Protein AF-A0A2I1CS95-F1 (afdb_monomer_lite)

Structure (mmCIF, N/CA/C/O backbone):
data_AF-A0A2I1CS95-F1
#
_entry.id   AF-A0A2I1CS95-F1
#
loop_
_atom_site.group_PDB
_atom_site.id
_atom_site.type_symbol
_atom_site.label_atom_id
_atom_site.label_alt_id
_atom_site.label_comp_id
_atom_site.label_asym_id
_atom_site.label_entity_id
_atom_site.label_seq_id
_atom_site.pdbx_PDB_ins_code
_atom_site.Cartn_x
_atom_site.Cartn_y
_atom_site.Cartn_z
_atom_site.occupancy
_atom_site.B_iso_or_equiv
_atom_site.auth_seq_id
_atom_site.auth_comp_id
_atom_site.auth_asym_id
_atom_site.auth_atom_id
_atom_site.pdbx_PDB_model_num
ATOM 1 N N . MET A 1 1 ? -20.521 9.984 -24.597 1.00 80.38 1 MET A N 1
ATOM 2 C CA . MET A 1 1 ? -20.964 10.403 -23.250 1.00 80.38 1 MET A CA 1
ATOM 3 C C . MET A 1 1 ? -20.868 11.923 -23.188 1.00 80.38 1 MET A C 1
ATOM 5 O O . MET A 1 1 ? -20.190 12.491 -24.038 1.00 80.38 1 MET A O 1
ATOM 9 N N . GLN A 1 2 ? -21.537 12.609 -22.258 1.00 81.69 2 GLN A N 1
ATOM 10 C CA . GLN A 1 2 ? -21.357 14.059 -22.115 1.00 81.69 2 GLN A CA 1
ATOM 11 C C . GLN A 1 2 ? -20.108 14.360 -21.277 1.00 81.69 2 GLN A C 1
ATOM 13 O O . GLN A 1 2 ? -20.078 14.073 -20.082 1.00 81.69 2 GLN A O 1
ATOM 18 N N . ALA A 1 3 ? -19.084 14.930 -21.915 1.00 84.25 3 ALA A N 1
ATOM 19 C CA . ALA A 1 3 ? -17.857 15.387 -21.268 1.00 84.25 3 ALA A CA 1
ATOM 20 C C . ALA A 1 3 ? -18.119 16.717 -20.543 1.00 84.25 3 ALA A C 1
ATOM 22 O O . ALA A 1 3 ? -18.013 17.794 -21.127 1.00 84.25 3 ALA A O 1
ATOM 23 N N . ASP A 1 4 ? -18.543 16.638 -19.282 1.00 89.69 4 ASP A N 1
ATOM 24 C CA . ASP A 1 4 ? -19.046 17.787 -18.524 1.00 89.69 4 ASP A CA 1
ATOM 25 C C . ASP A 1 4 ? -18.307 18.069 -17.209 1.00 89.69 4 ASP A C 1
ATOM 27 O O . ASP A 1 4 ? -18.732 18.935 -16.453 1.00 89.69 4 ASP A O 1
ATOM 31 N N . THR A 1 5 ? -17.182 17.401 -16.961 1.00 86.38 5 THR A N 1
ATOM 32 C CA . THR A 1 5 ? -16.386 17.485 -15.720 1.00 86.38 5 THR A CA 1
ATOM 33 C C . THR A 1 5 ? -15.811 18.870 -15.412 1.00 86.38 5 THR A C 1
ATOM 35 O O . THR A 1 5 ? -15.446 19.137 -14.267 1.00 86.38 5 THR A O 1
ATOM 38 N N . SER A 1 6 ? -15.739 19.752 -16.413 1.00 85.62 6 SER A N 1
ATOM 39 C CA . SER A 1 6 ? -15.373 21.169 -16.291 1.00 85.62 6 SER A CA 1
ATOM 40 C C . SER A 1 6 ? -16.554 22.092 -15.959 1.00 85.62 6 SER A C 1
ATOM 42 O O . SER A 1 6 ? -16.343 23.255 -15.616 1.00 85.62 6 SER A O 1
ATOM 44 N N . HIS A 1 7 ? -17.797 21.609 -16.049 1.00 89.38 7 HIS A N 1
ATOM 45 C CA . HIS A 1 7 ? -18.985 22.365 -15.663 1.00 89.38 7 HIS A CA 1
ATOM 46 C C . HIS A 1 7 ? -19.271 22.218 -14.163 1.00 89.38 7 HIS A C 1
ATOM 48 O O . HIS A 1 7 ? -18.956 21.210 -13.530 1.00 89.38 7 HIS A O 1
ATOM 54 N N . THR A 1 8 ? -19.931 23.225 -13.594 1.00 89.06 8 THR A N 1
ATOM 55 C CA . THR A 1 8 ? -20.491 23.138 -12.242 1.00 89.06 8 THR A CA 1
ATOM 56 C C . THR A 1 8 ? -21.704 22.208 -12.223 1.00 89.06 8 THR A C 1
ATOM 58 O O . THR A 1 8 ? -22.423 22.099 -13.222 1.00 89.06 8 THR A O 1
ATOM 61 N N . LEU A 1 9 ? -21.990 21.583 -11.078 1.00 86.19 9 LEU A N 1
ATOM 62 C CA . LEU A 1 9 ? -23.207 20.773 -10.924 1.00 86.19 9 LEU A CA 1
ATOM 63 C C . LEU A 1 9 ? -24.485 21.606 -11.148 1.00 86.19 9 LEU A C 1
ATOM 65 O O . LEU A 1 9 ? -25.449 21.105 -11.719 1.00 86.19 9 LEU A O 1
ATOM 69 N N . GLU A 1 10 ? -24.471 22.897 -10.795 1.00 84.94 10 GLU A N 1
ATOM 70 C CA . GLU A 1 10 ? -25.536 23.854 -11.126 1.00 84.94 10 GLU A CA 1
ATOM 71 C C . GLU A 1 10 ? -25.755 23.976 -12.649 1.00 84.94 10 GLU A C 1
ATOM 73 O O . GLU A 1 10 ? -26.893 23.943 -13.112 1.00 84.94 10 GLU A O 1
ATOM 78 N N . ASN A 1 11 ? -24.683 24.061 -13.446 1.00 85.19 11 ASN A N 1
ATOM 79 C CA . ASN A 1 11 ? -24.777 24.158 -14.906 1.00 85.19 11 ASN A CA 1
ATOM 80 C C . ASN A 1 11 ? -25.202 22.840 -15.568 1.00 85.19 11 ASN A C 1
ATOM 82 O O . ASN A 1 11 ? -25.873 22.875 -16.599 1.00 85.19 11 ASN A O 1
ATOM 86 N N . ILE A 1 12 ? -24.836 21.692 -14.991 1.00 85.75 12 ILE A N 1
ATOM 87 C CA . ILE A 1 12 ? -25.284 20.372 -15.458 1.00 85.75 12 ILE A CA 1
ATOM 88 C C . ILE A 1 12 ? -26.787 20.221 -15.193 1.00 85.75 12 ILE A C 1
ATOM 90 O O . ILE A 1 12 ? -27.544 19.986 -16.133 1.00 85.75 12 ILE A O 1
ATOM 94 N N . ASN A 1 13 ? -27.239 20.482 -13.960 1.00 81.69 13 ASN A N 1
ATOM 95 C CA . ASN A 1 13 ? -28.650 20.385 -13.572 1.00 81.69 13 ASN A CA 1
ATOM 96 C C . ASN A 1 13 ? -29.580 21.319 -14.371 1.00 81.69 13 ASN A C 1
ATOM 98 O O . ASN A 1 13 ? -30.748 20.991 -14.548 1.00 81.69 13 ASN A O 1
ATOM 102 N N . ARG A 1 14 ? -29.091 22.467 -14.865 1.00 80.94 14 ARG A N 1
ATOM 103 C CA . ARG A 1 14 ? -29.852 23.364 -15.763 1.00 80.94 14 ARG A CA 1
ATOM 104 C C . ARG A 1 14 ? -29.968 22.856 -17.206 1.00 80.94 14 ARG A C 1
ATOM 106 O O . ARG A 1 14 ? -30.824 23.334 -17.942 1.00 80.94 14 ARG A O 1
ATOM 113 N N . ARG A 1 15 ? -29.081 21.954 -17.640 1.00 76.75 15 ARG A N 1
ATOM 114 C CA . ARG A 1 15 ? -29.043 21.395 -19.008 1.00 76.75 15 ARG A CA 1
ATOM 115 C C . ARG A 1 15 ? -29.763 20.049 -19.122 1.00 76.75 15 ARG A C 1
ATOM 117 O O . ARG A 1 15 ? -30.031 19.599 -20.232 1.00 76.75 15 ARG A O 1
ATOM 124 N N . THR A 1 16 ? -30.075 19.407 -17.998 1.00 70.81 16 THR A N 1
ATOM 125 C CA . THR A 1 16 ? -30.807 18.137 -17.930 1.00 70.81 16 THR A CA 1
ATOM 126 C C . THR A 1 16 ? -32.262 18.359 -17.524 1.00 70.81 16 THR A C 1
ATOM 128 O O . THR A 1 16 ? -32.529 18.927 -16.471 1.00 70.81 16 THR A O 1
ATOM 131 N N . SER A 1 17 ? -33.213 17.830 -18.297 1.00 64.88 17 SER A N 1
ATOM 132 C CA . SER A 1 17 ? -34.636 17.800 -17.911 1.00 64.88 17 SER A CA 1
ATOM 133 C C . SER A 1 17 ? -34.940 16.826 -16.760 1.00 64.88 17 SER A C 1
ATOM 135 O O . SER A 1 17 ? -35.997 16.914 -16.139 1.00 64.88 17 SER A O 1
ATOM 137 N N . SER A 1 18 ? -34.021 15.906 -16.453 1.00 72.44 18 SER A N 1
ATOM 138 C CA . SER A 1 18 ? -34.080 14.993 -15.308 1.00 72.44 18 SER A CA 1
ATOM 139 C C . SER A 1 18 ? -33.340 15.555 -14.092 1.00 72.44 18 SER A C 1
ATOM 141 O O . SER A 1 18 ? -32.274 16.157 -14.219 1.00 72.44 18 SER A O 1
ATOM 143 N N . SER A 1 19 ? -33.861 15.299 -12.889 1.00 83.50 19 SER A N 1
ATOM 144 C CA . SER A 1 19 ? -33.165 15.628 -11.637 1.00 83.50 19 SER A CA 1
ATOM 145 C C . SER A 1 19 ? -31.864 14.828 -11.478 1.00 83.50 19 SER A C 1
ATOM 147 O O . SER A 1 19 ? -31.710 13.738 -12.042 1.00 83.50 19 SER A O 1
ATOM 149 N N . THR A 1 20 ? -30.932 15.315 -10.652 1.00 87.50 20 THR A N 1
ATOM 150 C CA . THR A 1 20 ? -29.690 14.579 -10.360 1.00 87.50 20 THR A CA 1
ATOM 151 C C . THR A 1 20 ? -29.988 13.200 -9.767 1.00 87.50 20 THR A C 1
ATOM 153 O O . THR A 1 20 ? -29.413 12.208 -10.209 1.00 87.50 20 THR A O 1
ATOM 156 N N . VAL A 1 21 ? -30.945 13.116 -8.833 1.00 89.81 21 VAL A N 1
ATOM 157 C CA . VAL A 1 21 ? -31.375 11.859 -8.196 1.00 89.81 21 VAL A CA 1
ATOM 158 C C . VAL A 1 21 ? -31.946 10.871 -9.217 1.00 89.81 21 VAL A C 1
ATOM 160 O O . VAL A 1 21 ? -31.435 9.759 -9.326 1.00 89.81 21 VAL A O 1
ATOM 163 N N . SER A 1 22 ? -32.919 11.271 -10.044 1.00 89.06 22 SER A N 1
ATOM 164 C CA . SER A 1 22 ? -33.481 10.378 -11.077 1.00 89.06 22 SER A CA 1
ATOM 165 C C . SER A 1 22 ? -32.422 9.910 -12.089 1.00 89.06 22 SER A C 1
ATOM 167 O O . SER A 1 22 ? -32.448 8.763 -12.543 1.00 89.06 22 SER A O 1
ATOM 169 N N . THR A 1 23 ? -31.418 10.748 -12.368 1.00 90.44 23 THR A N 1
ATOM 170 C CA . THR A 1 23 ? -30.262 10.393 -13.204 1.00 90.44 23 THR A CA 1
ATOM 171 C C . THR A 1 23 ? -29.368 9.342 -12.525 1.00 90.44 23 THR A C 1
ATOM 173 O O . THR A 1 23 ? -29.016 8.348 -13.164 1.00 90.44 23 THR A O 1
ATOM 176 N N . LEU A 1 24 ? -29.065 9.485 -11.225 1.00 93.12 24 LEU A N 1
ATOM 177 C CA . LEU A 1 24 ? -28.342 8.482 -10.421 1.00 93.12 24 LEU A CA 1
ATOM 178 C C . LEU A 1 24 ? -29.100 7.141 -10.350 1.00 93.12 24 LEU A C 1
ATOM 180 O O . LEU A 1 24 ? -28.499 6.076 -10.500 1.00 93.12 24 LEU A O 1
ATOM 184 N N . LEU A 1 25 ? -30.425 7.179 -10.188 1.00 92.69 25 LEU A N 1
ATOM 185 C CA . LEU A 1 25 ? -31.288 5.990 -10.174 1.00 92.69 25 LEU A CA 1
ATOM 186 C C . LEU A 1 25 ? -31.377 5.308 -11.547 1.00 92.69 25 LEU A C 1
ATOM 188 O O . LEU A 1 25 ? -31.494 4.083 -11.624 1.00 92.69 25 LEU A O 1
ATOM 192 N N . GLY A 1 26 ? -31.272 6.080 -12.631 1.00 90.69 26 GLY A N 1
ATOM 193 C CA . GLY A 1 26 ? -31.084 5.565 -13.985 1.00 90.69 26 GLY A CA 1
ATOM 194 C C . GLY A 1 26 ? -29.728 4.878 -14.165 1.00 90.69 26 GLY A C 1
ATOM 195 O O . GLY A 1 26 ? -29.676 3.770 -14.695 1.00 90.69 26 GLY A O 1
ATOM 196 N N . LEU A 1 27 ? -28.645 5.495 -13.681 1.00 91.94 27 LEU A N 1
ATOM 197 C CA . LEU A 1 27 ? -27.278 4.962 -13.749 1.00 91.94 27 LEU A CA 1
ATOM 198 C C . LEU A 1 27 ? -27.099 3.669 -12.941 1.00 91.94 27 LEU A C 1
ATOM 200 O O . LEU A 1 27 ? -26.446 2.747 -13.423 1.00 91.94 27 LEU A O 1
ATOM 204 N N . GLN A 1 28 ? -27.752 3.546 -11.781 1.00 93.06 28 GLN A N 1
ATOM 205 C CA . GLN A 1 28 ? -27.780 2.312 -10.983 1.00 93.06 28 GLN A CA 1
ATOM 206 C C . GLN A 1 28 ? -28.262 1.086 -11.787 1.00 93.06 28 GLN A C 1
ATOM 208 O O . GLN A 1 28 ? -27.787 -0.020 -11.547 1.00 93.06 28 GLN A O 1
ATOM 213 N N . LYS A 1 29 ? -29.147 1.264 -12.781 1.00 88.44 29 LYS A N 1
ATOM 214 C CA . LYS A 1 29 ? -29.626 0.171 -13.656 1.00 88.44 29 LYS A CA 1
ATOM 215 C C . LYS A 1 29 ? -28.580 -0.303 -14.678 1.00 88.44 29 LYS A C 1
ATOM 217 O O . LYS A 1 29 ? -28.752 -1.371 -15.254 1.00 88.44 29 LYS A O 1
ATOM 222 N N . HIS A 1 30 ? -27.503 0.461 -14.880 1.00 85.81 30 HIS A N 1
ATOM 223 C CA . HIS A 1 30 ? -26.333 0.095 -15.699 1.00 85.81 30 HIS A CA 1
ATOM 224 C C . HIS A 1 30 ? -25.114 -0.279 -14.838 1.00 85.81 30 HIS A C 1
ATOM 226 O O . HIS A 1 30 ? -24.011 -0.429 -15.367 1.00 85.81 30 HIS A O 1
ATOM 232 N N . GLY A 1 31 ? -25.307 -0.423 -13.521 1.00 78.00 31 GLY A N 1
ATOM 233 C CA . GLY A 1 31 ? -24.320 -0.965 -12.594 1.00 78.00 31 GLY A CA 1
ATOM 234 C C . GLY A 1 31 ? -24.146 -2.464 -12.817 1.00 78.00 31 GLY A C 1
ATOM 235 O O . GLY A 1 31 ? -24.895 -3.267 -12.263 1.00 78.00 31 GLY A O 1
ATOM 236 N N . LEU A 1 32 ? -23.164 -2.841 -13.633 1.00 68.38 32 LEU A N 1
ATOM 237 C CA . LEU A 1 32 ? -22.785 -4.235 -13.816 1.00 68.38 32 LEU A CA 1
ATOM 238 C C . LEU A 1 32 ? -21.933 -4.690 -12.633 1.00 68.38 32 LEU A C 1
ATOM 240 O O . LEU A 1 32 ? -20.943 -4.054 -12.256 1.00 68.38 32 LEU A O 1
ATOM 244 N N . PHE A 1 33 ? -22.324 -5.820 -12.055 1.00 56.97 33 PHE A N 1
ATOM 245 C CA . PHE A 1 33 ? -21.551 -6.457 -11.008 1.00 56.97 33 PHE A CA 1
ATOM 246 C C . PHE A 1 33 ? -20.468 -7.361 -11.622 1.00 56.97 33 PHE A C 1
ATOM 248 O O . PHE A 1 33 ? -20.796 -8.289 -12.352 1.00 56.97 33 PHE A O 1
ATOM 255 N N . ASP A 1 34 ? -19.205 -7.043 -11.322 1.00 57.44 34 ASP A N 1
ATOM 256 C CA . ASP A 1 34 ? -17.968 -7.729 -11.726 1.00 57.44 34 ASP A CA 1
ATOM 257 C C . ASP A 1 34 ? -17.916 -8.305 -13.162 1.00 57.44 34 ASP A C 1
ATOM 259 O O . ASP A 1 34 ? -18.052 -9.503 -13.398 1.00 57.44 34 ASP A O 1
ATOM 263 N N . VAL A 1 35 ? -17.618 -7.436 -14.135 1.00 55.31 35 VAL A N 1
ATOM 264 C CA . VAL A 1 35 ? -17.374 -7.807 -15.548 1.00 55.31 35 VAL A CA 1
ATOM 265 C C . VAL A 1 35 ? -15.966 -8.411 -15.762 1.00 55.31 35 VAL A C 1
ATOM 267 O O . VAL A 1 35 ? -15.562 -8.675 -16.894 1.00 55.31 35 VAL A O 1
ATOM 270 N N . ARG A 1 36 ? -15.163 -8.604 -14.705 1.00 65.69 36 ARG A N 1
ATOM 271 C CA . ARG A 1 36 ? -13.737 -8.932 -14.838 1.00 65.69 36 ARG A CA 1
ATOM 272 C C . ARG A 1 36 ? -13.527 -10.431 -14.992 1.00 65.69 36 ARG A C 1
ATOM 274 O O . ARG A 1 36 ? -13.407 -11.146 -13.990 1.00 65.69 36 ARG A O 1
ATOM 281 N N . SER A 1 37 ? -13.396 -10.914 -16.229 1.00 67.75 37 SER A N 1
ATOM 282 C CA . SER A 1 37 ? -13.103 -12.330 -16.478 1.00 67.75 37 SER A CA 1
ATOM 283 C C . SER A 1 37 ? -11.830 -12.762 -15.747 1.00 67.75 37 SER A C 1
ATOM 285 O O . SER A 1 37 ? -10.712 -12.360 -16.080 1.00 67.75 37 SER A O 1
ATOM 287 N N . LEU A 1 38 ? -12.002 -13.613 -14.734 1.00 71.56 38 LEU A N 1
ATOM 288 C CA . LEU A 1 38 ? -10.887 -14.309 -14.103 1.00 71.56 38 LEU A CA 1
ATOM 289 C C . LEU A 1 38 ? -10.211 -15.251 -15.105 1.00 71.56 38 LEU A C 1
ATOM 291 O O . LEU A 1 38 ? -9.017 -15.487 -14.982 1.00 71.56 38 LEU A O 1
ATOM 295 N N . ASP A 1 39 ? -10.932 -15.756 -16.107 1.00 79.06 39 ASP A N 1
ATOM 296 C CA . ASP A 1 39 ? -10.387 -16.696 -17.088 1.00 79.06 39 ASP A CA 1
ATOM 297 C C . ASP A 1 39 ? -9.498 -16.021 -18.139 1.00 79.06 39 ASP A C 1
ATOM 299 O O . ASP A 1 39 ? -8.523 -16.634 -18.567 1.00 79.06 39 ASP A O 1
ATOM 303 N N . TRP A 1 40 ? -9.739 -14.743 -18.463 1.00 85.31 40 TRP A N 1
ATOM 304 C CA . TRP A 1 40 ? -8.807 -13.931 -19.260 1.00 85.31 40 TRP A CA 1
ATOM 305 C C . TRP A 1 40 ? -7.472 -13.725 -18.519 1.00 85.31 40 TRP A C 1
ATOM 307 O O . TRP A 1 40 ? -6.407 -13.918 -19.092 1.00 85.31 40 TRP A O 1
ATOM 317 N N . ILE A 1 41 ? -7.506 -13.453 -17.208 1.00 85.00 41 ILE A N 1
ATOM 318 C CA . ILE A 1 41 ? -6.294 -13.270 -16.381 1.00 85.00 41 ILE A CA 1
ATOM 319 C C . ILE A 1 41 ? -5.601 -14.606 -16.028 1.00 85.00 41 ILE A C 1
ATOM 321 O O . ILE A 1 41 ? -4.379 -14.660 -15.881 1.00 85.00 41 ILE A O 1
ATOM 325 N N . LYS A 1 42 ? -6.347 -15.716 -15.930 1.00 85.69 42 LYS A N 1
ATOM 326 C CA . LYS A 1 42 ? -5.775 -17.078 -15.858 1.00 85.69 42 LYS A CA 1
ATOM 327 C C . LYS A 1 42 ? -5.124 -17.512 -17.177 1.00 85.69 42 LYS A C 1
ATOM 329 O O . LYS A 1 42 ? -4.417 -18.519 -17.167 1.00 85.69 42 LYS A O 1
ATOM 334 N N . ARG A 1 43 ? -5.396 -16.813 -18.284 1.00 86.50 43 ARG A N 1
ATOM 335 C CA . ARG A 1 43 ? -4.896 -17.118 -19.627 1.00 86.50 43 ARG A CA 1
ATOM 336 C C . ARG A 1 43 ? -4.360 -15.866 -20.328 1.00 86.50 43 ARG A C 1
ATOM 338 O O . ARG A 1 43 ? -4.752 -15.572 -21.457 1.00 86.50 43 ARG A O 1
ATOM 345 N N . LEU A 1 44 ? -3.480 -15.120 -19.662 1.00 91.19 44 LEU A N 1
ATOM 346 C CA . LEU A 1 44 ? -2.943 -13.877 -20.206 1.00 91.19 44 LEU A CA 1
ATOM 347 C C . LEU A 1 44 ? -1.866 -14.171 -21.264 1.00 91.19 44 LEU A C 1
ATOM 349 O O . LEU A 1 44 ? -0.874 -14.841 -20.973 1.00 91.19 44 LEU A O 1
ATOM 353 N N . ASP A 1 45 ? -2.045 -13.653 -22.479 1.00 92.69 45 ASP A N 1
ATOM 354 C CA . ASP A 1 45 ? -1.030 -13.718 -23.537 1.00 92.69 45 ASP A CA 1
ATOM 355 C C . ASP A 1 45 ? 0.198 -12.872 -23.178 1.00 92.69 45 ASP A C 1
ATOM 357 O O . ASP A 1 45 ? 0.065 -11.709 -22.801 1.00 92.69 45 ASP A O 1
ATOM 361 N N . ILE A 1 46 ? 1.397 -13.417 -23.375 1.00 94.50 46 ILE A N 1
ATOM 362 C CA . ILE A 1 46 ? 2.671 -12.695 -23.273 1.00 94.50 46 ILE A CA 1
ATOM 363 C C . ILE A 1 46 ? 3.563 -12.981 -24.486 1.00 94.50 46 ILE A C 1
ATOM 365 O O . ILE A 1 46 ? 3.455 -14.028 -25.132 1.00 94.50 46 ILE A O 1
ATOM 369 N N . LEU A 1 47 ? 4.465 -12.048 -24.781 1.00 95.12 47 LEU A N 1
ATOM 370 C CA . LEU A 1 47 ? 5.447 -12.137 -25.856 1.00 95.12 47 LEU A CA 1
ATOM 371 C C . LEU A 1 47 ? 6.846 -12.431 -25.307 1.00 95.12 47 LEU A C 1
ATOM 373 O O . LEU A 1 47 ? 7.202 -12.000 -24.211 1.00 95.12 47 LEU A O 1
ATOM 377 N N . TYR A 1 48 ? 7.660 -13.144 -26.084 1.00 92.94 48 TYR A N 1
ATOM 378 C CA . TYR A 1 48 ? 9.064 -13.396 -25.758 1.00 92.94 48 TYR A CA 1
ATOM 379 C C . TYR A 1 48 ? 9.940 -13.499 -27.021 1.00 92.94 48 TYR A C 1
ATOM 381 O O . TYR A 1 48 ? 9.457 -13.928 -28.077 1.00 92.94 48 TYR A O 1
ATOM 389 N N . PRO A 1 49 ? 11.235 -13.129 -26.956 1.00 90.44 49 PRO A N 1
ATOM 390 C CA . PRO A 1 49 ? 12.157 -13.294 -28.077 1.00 90.44 49 PRO A CA 1
ATOM 391 C C . PRO A 1 49 ? 12.325 -14.765 -28.477 1.00 90.44 49 PRO A C 1
ATOM 393 O O . PRO A 1 49 ? 12.614 -15.623 -27.643 1.00 90.44 49 PRO A O 1
ATOM 396 N N . SER A 1 50 ? 12.190 -15.060 -29.771 1.00 82.56 50 SER A N 1
ATOM 397 C CA . SER A 1 50 ? 12.538 -16.374 -30.324 1.00 82.56 50 SER A CA 1
ATOM 398 C C . SER A 1 50 ? 14.050 -16.609 -30.215 1.00 82.56 50 SER A C 1
ATOM 400 O O . SER A 1 50 ? 14.829 -15.700 -30.502 1.00 82.56 50 SER A O 1
ATOM 402 N N . ALA A 1 51 ? 14.485 -17.832 -29.887 1.00 63.12 51 ALA A N 1
ATOM 403 C CA . ALA A 1 51 ? 15.912 -18.178 -29.778 1.00 63.12 51 ALA A CA 1
ATOM 404 C C . ALA A 1 51 ? 16.711 -17.898 -31.071 1.00 63.12 51 ALA A C 1
ATOM 406 O O . ALA A 1 51 ? 17.891 -17.566 -31.015 1.00 63.12 51 ALA A O 1
ATOM 407 N N . LEU A 1 52 ? 16.047 -17.922 -32.234 1.00 48.88 52 LEU A N 1
ATOM 408 C CA . LEU A 1 52 ? 16.621 -17.537 -33.532 1.00 48.88 52 LEU A CA 1
ATOM 409 C C . LEU A 1 52 ? 17.180 -16.097 -33.562 1.00 48.88 52 LEU A C 1
ATOM 411 O O . LEU A 1 52 ? 18.063 -15.809 -34.365 1.00 48.88 52 LEU A O 1
ATOM 415 N N . ASN A 1 53 ? 16.726 -15.209 -32.670 1.00 52.34 53 ASN A N 1
ATOM 416 C CA . ASN A 1 53 ? 17.236 -13.839 -32.553 1.00 52.34 53 ASN A CA 1
ATOM 417 C C . ASN A 1 53 ? 18.627 -13.760 -31.885 1.00 52.34 53 ASN A C 1
ATOM 419 O O . ASN A 1 53 ? 19.212 -12.683 -31.855 1.00 52.34 53 ASN A O 1
ATOM 423 N N . GLN A 1 54 ? 19.155 -14.854 -31.320 1.00 43.88 54 GLN A N 1
ATOM 424 C CA . GLN A 1 54 ? 20.440 -14.859 -30.599 1.00 43.88 54 GLN A CA 1
ATOM 425 C C . GLN A 1 54 ? 21.667 -14.941 -31.528 1.00 43.88 54 GLN A C 1
ATOM 427 O O . GLN A 1 54 ? 22.805 -14.843 -31.069 1.00 43.88 54 GLN A O 1
ATOM 432 N N . SER A 1 55 ? 21.463 -15.092 -32.840 1.00 41.06 55 SER A N 1
ATOM 433 C CA . SER A 1 55 ? 22.549 -15.044 -33.820 1.00 41.06 55 SER A CA 1
ATOM 434 C C . SER A 1 55 ? 22.971 -13.597 -34.110 1.00 41.06 55 SER A C 1
ATOM 436 O O . SER A 1 55 ? 22.152 -12.793 -34.550 1.00 41.06 55 SER A O 1
ATOM 438 N N . ARG A 1 56 ? 24.279 -13.322 -33.964 1.00 38.34 56 ARG A N 1
ATOM 439 C CA . ARG A 1 56 ? 24.995 -12.052 -34.238 1.00 38.34 56 ARG A CA 1
ATOM 440 C C . ARG A 1 56 ? 24.937 -10.976 -33.137 1.00 38.34 56 ARG A C 1
ATOM 442 O O . ARG A 1 56 ? 24.333 -9.922 -33.316 1.00 38.34 56 ARG A O 1
ATOM 449 N N . LYS A 1 57 ? 25.806 -11.123 -32.125 1.00 35.62 57 LYS A N 1
ATOM 450 C CA . LYS A 1 57 ? 26.637 -9.967 -31.730 1.00 35.62 57 LYS A CA 1
ATOM 451 C C . LYS A 1 57 ? 27.436 -9.534 -32.972 1.00 35.62 57 LYS A C 1
ATOM 453 O O . LYS A 1 57 ? 28.106 -10.371 -33.575 1.00 35.62 57 LYS A O 1
ATOM 458 N N . ARG A 1 58 ? 27.378 -8.258 -33.356 1.00 36.94 58 ARG A N 1
ATOM 459 C CA . ARG A 1 58 ? 28.365 -7.623 -34.249 1.00 36.94 58 ARG A CA 1
ATOM 460 C C . ARG A 1 58 ? 29.173 -6.627 -33.421 1.00 36.94 58 ARG A C 1
ATOM 462 O O . ARG A 1 58 ? 28.608 -5.973 -32.549 1.00 36.94 58 ARG A O 1
ATOM 469 N N . ARG A 1 59 ? 30.476 -6.537 -33.686 1.00 37.34 59 ARG A N 1
ATOM 470 C CA . ARG A 1 59 ? 31.310 -5.426 -33.213 1.00 37.34 59 ARG A CA 1
ATOM 471 C C . ARG A 1 59 ? 30.989 -4.171 -34.035 1.00 37.34 59 ARG A C 1
ATOM 473 O O . ARG A 1 59 ? 30.336 -4.254 -35.077 1.00 37.34 59 ARG A O 1
ATOM 480 N N . TRP A 1 60 ? 31.416 -3.013 -33.537 1.00 34.75 60 TRP A N 1
ATOM 481 C CA . TRP A 1 60 ? 31.331 -1.748 -34.266 1.00 34.75 60 TRP A CA 1
ATOM 482 C C . TRP A 1 60 ? 32.581 -1.578 -35.142 1.00 34.75 60 TRP A C 1
ATOM 484 O O . TRP A 1 60 ? 33.473 -0.786 -34.853 1.00 34.75 60 TRP A O 1
ATOM 494 N N . ASP A 1 61 ? 32.655 -2.360 -36.214 1.00 33.84 61 ASP A N 1
ATOM 495 C CA . ASP A 1 61 ? 33.631 -2.231 -37.294 1.00 33.84 61 ASP A CA 1
ATOM 496 C C . ASP A 1 61 ? 32.901 -2.141 -38.651 1.00 33.84 61 ASP A C 1
ATOM 498 O O . ASP A 1 61 ? 31.946 -2.864 -38.948 1.00 33.84 61 ASP A O 1
ATOM 502 N N . GLY A 1 62 ? 33.281 -1.145 -39.457 1.00 43.25 62 GLY A N 1
ATOM 503 C CA . GLY A 1 62 ? 32.459 -0.638 -40.559 1.00 43.25 62 GLY A CA 1
ATOM 504 C C . GLY A 1 62 ? 32.425 -1.530 -41.803 1.00 43.25 62 GLY A C 1
ATOM 505 O O . GLY A 1 62 ? 33.182 -1.297 -42.739 1.00 43.25 62 GLY A O 1
ATOM 506 N N . GLY A 1 63 ? 31.495 -2.490 -41.863 1.00 29.50 63 GLY A N 1
ATOM 507 C CA . GLY A 1 63 ? 31.291 -3.355 -43.035 1.00 29.50 63 GLY A CA 1
ATOM 508 C C . GLY A 1 63 ? 29.819 -3.564 -43.412 1.00 29.50 63 GLY A C 1
ATOM 509 O O . GLY A 1 63 ? 29.116 -4.377 -42.806 1.00 29.50 63 GLY A O 1
ATOM 510 N N . ARG A 1 64 ? 29.335 -2.883 -44.464 1.00 34.41 64 ARG A N 1
ATOM 511 C CA . ARG A 1 64 ? 28.005 -3.159 -45.043 1.00 34.41 64 ARG A CA 1
ATOM 512 C C . ARG A 1 64 ? 28.024 -4.459 -45.853 1.00 34.41 64 ARG A C 1
ATOM 514 O O . ARG A 1 64 ? 28.348 -4.450 -47.033 1.00 34.41 64 ARG A O 1
ATOM 521 N N . VAL A 1 65 ? 27.540 -5.544 -45.251 1.00 30.58 65 VAL A N 1
ATOM 522 C CA . VAL A 1 65 ? 26.969 -6.681 -45.994 1.00 30.58 65 VAL A CA 1
ATOM 523 C C . VAL A 1 65 ? 25.523 -6.866 -45.547 1.00 30.58 65 VAL A C 1
ATOM 525 O O . VAL A 1 65 ? 25.256 -7.260 -44.404 1.00 30.58 65 VAL A O 1
ATOM 528 N N . ALA A 1 66 ? 24.598 -6.532 -46.448 1.00 36.62 66 ALA A N 1
ATOM 529 C CA . ALA A 1 66 ? 23.171 -6.789 -46.305 1.00 36.62 66 ALA A CA 1
ATOM 530 C C . ALA A 1 66 ? 22.858 -8.233 -46.719 1.00 36.62 66 ALA A C 1
ATOM 532 O O . ALA A 1 66 ? 23.491 -8.770 -47.624 1.00 36.62 66 ALA A O 1
ATOM 533 N N . ASN A 1 67 ? 21.874 -8.860 -46.072 1.00 31.94 67 ASN A N 1
ATOM 534 C CA . ASN A 1 67 ? 21.306 -10.120 -46.546 1.00 31.94 67 ASN A CA 1
ATOM 535 C C . ASN A 1 67 ? 19.836 -10.204 -46.104 1.00 31.94 67 ASN A C 1
ATOM 537 O O . ASN A 1 67 ? 19.536 -10.059 -44.915 1.00 31.94 67 ASN A O 1
ATOM 541 N N . ASN A 1 68 ? 18.918 -10.358 -47.061 1.00 40.59 68 ASN A N 1
ATOM 542 C CA . ASN A 1 68 ? 17.496 -10.060 -46.863 1.00 40.59 68 ASN A CA 1
ATOM 543 C C . ASN A 1 68 ? 16.680 -11.243 -46.316 1.00 40.59 68 ASN A C 1
ATOM 545 O O . ASN A 1 68 ? 16.055 -11.989 -47.061 1.00 40.59 68 ASN A O 1
ATOM 549 N N . SER A 1 69 ? 16.611 -11.336 -44.989 1.00 49.19 69 SER A N 1
ATOM 550 C CA . SER A 1 69 ? 15.490 -11.965 -44.257 1.00 49.19 69 SER A CA 1
ATOM 551 C C . SER A 1 69 ? 15.350 -11.455 -42.808 1.00 49.19 69 SER A C 1
ATOM 553 O O . SER A 1 69 ? 14.622 -12.024 -42.000 1.00 49.19 69 SER A O 1
ATOM 555 N N . GLY A 1 70 ? 16.056 -10.372 -42.458 1.00 59.56 70 GLY A N 1
ATOM 556 C CA . GLY A 1 70 ? 16.410 -10.007 -41.080 1.00 59.56 70 GLY A CA 1
ATOM 557 C C . GLY A 1 70 ? 15.338 -9.326 -40.221 1.00 59.56 70 GLY A C 1
ATOM 558 O O . GLY A 1 70 ? 15.666 -8.352 -39.549 1.00 59.56 70 GLY A O 1
ATOM 559 N N . LYS A 1 71 ? 14.090 -9.813 -40.206 1.00 74.81 71 LYS A N 1
ATOM 560 C CA . LYS A 1 71 ? 13.102 -9.384 -39.198 1.00 74.81 71 LYS A CA 1
ATOM 561 C C . LYS A 1 71 ? 13.259 -10.182 -37.897 1.00 74.81 71 LYS A C 1
ATOM 563 O O . LYS A 1 71 ? 13.393 -11.404 -37.926 1.00 74.81 71 LYS A O 1
ATOM 568 N N . LYS A 1 72 ? 13.211 -9.498 -36.751 1.00 88.81 72 LYS A N 1
ATOM 569 C CA . LYS A 1 72 ? 13.307 -10.101 -35.407 1.00 88.81 72 LYS A CA 1
ATOM 570 C C . LYS A 1 72 ? 11.994 -10.822 -35.063 1.00 88.81 72 LYS A C 1
ATOM 572 O O . LYS A 1 72 ? 10.919 -10.272 -35.290 1.00 88.81 72 LYS A O 1
ATOM 577 N N . LEU A 1 73 ? 12.053 -12.029 -34.495 1.00 91.44 73 LEU A N 1
ATOM 578 C CA . LEU A 1 73 ? 10.861 -12.850 -34.219 1.00 91.44 73 LEU A CA 1
ATOM 579 C C . LEU A 1 73 ? 10.447 -12.811 -32.739 1.00 91.44 73 LEU A C 1
ATOM 581 O O . LEU A 1 73 ? 11.240 -13.162 -31.862 1.00 91.44 73 LEU A O 1
ATOM 585 N N . LEU A 1 74 ? 9.188 -12.468 -32.464 1.00 93.44 74 LEU A N 1
ATOM 586 C CA . LEU A 1 74 ? 8.554 -12.556 -31.145 1.00 93.44 74 LEU A CA 1
ATOM 587 C C . LEU A 1 74 ? 7.519 -13.681 -31.135 1.00 93.44 74 LEU A C 1
ATOM 589 O O . LEU A 1 74 ? 6.564 -13.670 -31.910 1.00 93.44 74 LEU A O 1
ATOM 593 N N . ARG A 1 75 ? 7.714 -14.659 -30.250 1.00 93.00 75 ARG A N 1
ATOM 594 C CA . ARG A 1 75 ? 6.770 -15.758 -30.023 1.00 93.00 75 ARG A CA 1
ATOM 595 C C . ARG A 1 75 ? 5.743 -15.367 -28.966 1.00 93.00 75 ARG A C 1
ATOM 597 O O . ARG A 1 75 ? 6.014 -14.512 -28.125 1.00 93.00 75 ARG A O 1
ATOM 604 N N . ARG A 1 76 ? 4.584 -16.022 -29.002 1.00 93.88 76 ARG A N 1
ATOM 605 C CA . ARG A 1 76 ? 3.494 -15.848 -28.036 1.00 93.88 76 ARG A CA 1
ATOM 606 C C . ARG A 1 76 ? 3.400 -17.080 -27.143 1.00 93.88 76 ARG A C 1
ATOM 608 O O . ARG A 1 76 ? 3.537 -18.206 -27.614 1.00 93.88 76 ARG A O 1
ATOM 615 N N . THR A 1 77 ? 3.188 -16.871 -25.852 1.00 91.38 77 THR A N 1
ATOM 616 C CA . THR A 1 77 ? 2.815 -17.923 -24.897 1.00 91.38 77 THR A CA 1
ATOM 617 C C . THR A 1 77 ? 1.792 -17.367 -23.910 1.00 91.38 77 THR A C 1
ATOM 619 O O . THR A 1 77 ? 1.425 -16.196 -23.991 1.00 91.38 77 THR A O 1
ATOM 622 N N . ASN A 1 78 ? 1.286 -18.204 -23.014 1.00 90.25 78 ASN A N 1
ATOM 623 C CA . ASN A 1 78 ? 0.132 -17.899 -22.183 1.00 90.25 78 ASN A CA 1
ATOM 624 C C . ASN A 1 78 ? 0.443 -18.194 -20.706 1.00 90.25 78 ASN A C 1
ATOM 626 O O . ASN A 1 78 ? 0.985 -19.253 -20.385 1.00 90.25 78 ASN A O 1
ATOM 630 N N . VAL A 1 79 ? 0.142 -17.252 -19.807 1.00 88.12 79 VAL A N 1
ATOM 631 C CA . VAL A 1 79 ? 0.497 -17.326 -18.380 1.00 88.12 79 VAL A CA 1
ATOM 632 C C . VAL A 1 79 ? -0.725 -17.112 -17.492 1.00 88.12 79 VAL A C 1
ATOM 634 O O . VAL A 1 79 ? -1.503 -16.176 -17.659 1.00 88.12 79 VAL A O 1
ATOM 637 N N . ASN A 1 80 ? -0.851 -17.963 -16.472 1.00 86.25 80 ASN A N 1
ATOM 638 C CA . ASN A 1 80 ? -1.831 -17.796 -15.405 1.00 86.25 80 ASN A CA 1
ATOM 639 C C . ASN A 1 80 ? -1.321 -16.782 -14.373 1.00 86.25 80 ASN A C 1
ATOM 641 O O . ASN A 1 80 ? -0.684 -17.162 -13.385 1.00 86.25 80 ASN A O 1
ATOM 645 N N . SER A 1 81 ? -1.603 -15.497 -14.600 1.00 79.25 81 SER A N 1
ATOM 646 C CA . SER A 1 81 ? -1.128 -14.399 -13.748 1.00 79.25 81 SER A CA 1
ATOM 647 C C . SER A 1 81 ? -1.630 -14.505 -12.303 1.00 79.25 81 SER A C 1
ATOM 649 O O . SER A 1 81 ? -0.928 -14.100 -11.384 1.00 79.25 81 SER A O 1
ATOM 651 N N . CYS A 1 82 ? -2.800 -15.116 -12.070 1.00 71.94 82 CYS A N 1
ATOM 652 C CA . CYS A 1 82 ? -3.330 -15.349 -10.721 1.00 71.94 82 CYS A CA 1
ATOM 653 C C . CYS A 1 82 ? -2.492 -16.329 -9.877 1.00 71.94 82 CYS A C 1
ATOM 655 O O . CYS A 1 82 ? -2.658 -16.354 -8.660 1.00 71.94 82 CYS A O 1
ATOM 657 N N . ARG A 1 83 ? -1.632 -17.155 -10.495 1.00 68.25 83 ARG A N 1
ATOM 658 C CA . ARG A 1 83 ? -0.741 -18.106 -9.797 1.00 68.25 83 ARG A CA 1
ATOM 659 C C . ARG A 1 83 ? 0.750 -17.852 -10.035 1.00 68.25 83 ARG A C 1
ATOM 661 O O . ARG A 1 83 ? 1.561 -18.224 -9.199 1.00 68.25 83 ARG A O 1
ATOM 668 N N . ASN A 1 84 ? 1.123 -17.255 -11.166 1.00 65.69 84 ASN A N 1
ATOM 669 C CA . ASN A 1 84 ? 2.510 -17.091 -11.595 1.00 65.69 84 ASN A CA 1
ATOM 670 C C . ASN A 1 84 ? 2.819 -15.620 -11.919 1.00 65.69 84 ASN A C 1
ATOM 672 O O . ASN A 1 84 ? 2.529 -15.147 -13.021 1.00 65.69 84 ASN A O 1
ATOM 676 N N . ARG A 1 85 ? 3.497 -14.922 -10.999 1.00 78.81 85 ARG A N 1
ATOM 677 C CA . ARG A 1 85 ? 4.129 -13.616 -11.263 1.00 78.81 85 ARG A CA 1
ATOM 678 C C . ARG A 1 85 ? 5.403 -13.819 -12.099 1.00 78.81 85 ARG A C 1
ATOM 680 O O . ARG A 1 85 ? 6.504 -13.762 -11.571 1.00 78.81 85 ARG A O 1
ATOM 687 N N . LYS A 1 86 ? 5.251 -14.159 -13.383 1.00 85.44 86 LYS A N 1
ATOM 688 C CA . LYS A 1 86 ? 6.352 -14.594 -14.276 1.00 85.44 86 LYS A CA 1
ATOM 689 C C . LYS A 1 86 ? 6.479 -13.771 -15.562 1.00 85.44 86 LYS A C 1
ATOM 691 O O . LYS A 1 86 ? 6.967 -14.270 -16.571 1.00 85.44 86 LYS A O 1
ATOM 696 N N . TYR A 1 87 ? 6.025 -12.520 -15.557 1.00 92.75 87 TYR A N 1
ATOM 697 C CA . TYR A 1 87 ? 6.085 -11.642 -16.729 1.00 92.75 87 TYR A CA 1
ATOM 698 C C . TYR A 1 87 ? 6.258 -10.172 -16.344 1.00 92.75 87 TYR A C 1
ATOM 700 O O . TYR A 1 87 ? 5.885 -9.766 -15.240 1.00 92.75 87 TYR A O 1
ATOM 708 N N . ILE A 1 88 ? 6.803 -9.389 -17.273 1.00 94.81 88 ILE A N 1
ATOM 709 C CA . ILE A 1 88 ? 6.961 -7.934 -17.154 1.00 94.81 88 ILE A CA 1
ATOM 710 C C . ILE A 1 88 ? 5.762 -7.248 -17.823 1.00 94.81 88 ILE A C 1
ATOM 712 O O . ILE A 1 88 ? 5.411 -7.618 -18.942 1.00 94.81 88 ILE A O 1
ATOM 716 N N . ALA A 1 89 ? 5.125 -6.266 -17.183 1.00 96.50 89 ALA A N 1
ATOM 717 C CA . ALA A 1 89 ? 4.046 -5.482 -17.804 1.00 96.50 89 ALA A CA 1
ATOM 718 C C . ALA A 1 89 ? 4.580 -4.159 -18.380 1.00 96.50 89 ALA A C 1
ATOM 720 O O . ALA A 1 89 ? 5.135 -3.348 -17.638 1.00 96.50 89 ALA A O 1
ATOM 721 N N . LEU A 1 90 ? 4.424 -3.941 -19.691 1.00 97.50 90 LEU A N 1
ATOM 722 C CA . LEU A 1 90 ? 4.911 -2.745 -20.382 1.00 97.50 90 LEU A CA 1
ATOM 723 C C . LEU A 1 90 ? 3.874 -1.617 -20.388 1.00 97.50 90 LEU A C 1
ATOM 725 O O . LEU A 1 90 ? 2.800 -1.771 -20.965 1.00 97.50 90 LEU A O 1
ATOM 729 N N . SER A 1 91 ? 4.257 -0.458 -19.855 1.00 97.25 91 SER A N 1
ATOM 730 C CA . SER A 1 91 ? 3.515 0.801 -19.926 1.00 97.25 91 SER A CA 1
ATOM 731 C C . SER A 1 91 ? 4.239 1.791 -20.847 1.00 97.25 91 SER A C 1
ATOM 733 O O . SER A 1 91 ? 5.431 2.058 -20.685 1.00 97.25 91 SER A O 1
ATOM 735 N N . TYR A 1 92 ? 3.544 2.333 -21.849 1.00 94.88 92 TYR A N 1
ATOM 736 C CA . TYR A 1 92 ? 4.126 3.254 -22.834 1.00 94.88 92 TYR A CA 1
ATOM 737 C C . TYR A 1 92 ? 3.046 4.061 -23.570 1.00 94.88 92 TYR A C 1
ATOM 739 O O . TYR A 1 92 ? 1.846 3.803 -23.471 1.00 94.88 92 TYR A O 1
ATOM 747 N N . THR A 1 93 ? 3.470 5.058 -24.343 1.00 92.00 93 THR A N 1
ATOM 748 C CA . THR A 1 93 ? 2.587 5.824 -25.227 1.00 92.00 93 THR A CA 1
ATOM 749 C C . THR A 1 93 ? 2.566 5.220 -26.634 1.00 92.00 93 THR A C 1
ATOM 751 O O . THR A 1 93 ? 3.598 5.143 -27.303 1.00 92.00 93 THR A O 1
ATOM 754 N N . TRP A 1 94 ? 1.385 4.806 -27.115 1.00 88.00 94 TRP A N 1
ATOM 755 C CA . TRP A 1 94 ? 1.226 4.304 -28.492 1.00 88.00 94 TRP A CA 1
ATOM 756 C C . TRP A 1 94 ? 1.665 5.370 -29.508 1.00 88.00 94 TRP A C 1
ATOM 758 O O . TRP A 1 94 ? 2.536 5.132 -30.343 1.00 88.00 94 TRP A O 1
ATOM 768 N N . THR A 1 95 ? 1.112 6.580 -29.380 1.00 82.00 95 THR A N 1
ATOM 769 C CA . THR A 1 95 ? 1.511 7.751 -30.168 1.00 82.00 95 THR A CA 1
ATOM 770 C C . THR A 1 95 ? 2.830 8.326 -29.629 1.00 82.00 95 THR A C 1
ATOM 772 O O . THR A 1 95 ? 2.870 8.693 -28.451 1.00 82.00 95 THR A O 1
ATOM 775 N N . PRO A 1 96 ? 3.893 8.434 -30.448 1.00 73.62 96 PRO A N 1
ATOM 776 C CA . PRO A 1 96 ? 5.133 9.100 -30.053 1.00 73.62 96 PRO A CA 1
ATOM 777 C C . PRO A 1 96 ? 4.946 10.624 -29.901 1.00 73.62 96 PRO A C 1
ATOM 779 O O . PRO A 1 96 ? 4.011 11.190 -30.476 1.00 73.62 96 PRO A O 1
ATOM 782 N N . PRO A 1 97 ? 5.854 11.325 -29.194 1.00 75.50 97 PRO A N 1
ATOM 783 C CA . PRO A 1 97 ? 6.046 12.762 -29.384 1.00 75.50 97 PRO A CA 1
ATOM 784 C C . PRO A 1 97 ? 6.400 13.069 -30.847 1.00 75.50 97 PRO A C 1
ATOM 786 O O . PRO A 1 97 ? 7.052 12.260 -31.505 1.00 75.50 97 PRO A O 1
ATOM 789 N N . ALA A 1 98 ? 6.047 14.261 -31.339 1.00 71.62 98 ALA A N 1
ATOM 790 C CA . ALA A 1 98 ? 6.239 14.650 -32.745 1.00 71.62 98 ALA A CA 1
ATOM 791 C C . ALA A 1 98 ? 7.696 14.557 -33.253 1.00 71.62 98 ALA A C 1
ATOM 793 O O . ALA A 1 98 ? 7.919 14.428 -34.453 1.00 71.62 98 ALA A O 1
ATOM 794 N N . ASN A 1 99 ? 8.674 14.585 -32.342 1.00 69.06 99 ASN A N 1
ATOM 795 C CA . ASN A 1 99 ? 10.105 14.593 -32.651 1.00 69.06 99 ASN A CA 1
ATOM 796 C C . ASN A 1 99 ? 10.757 13.191 -32.579 1.00 69.06 99 ASN A C 1
ATOM 798 O O . ASN A 1 99 ? 11.979 13.093 -32.652 1.00 69.06 99 ASN A O 1
ATOM 802 N N . GLN A 1 100 ? 9.986 12.110 -32.386 1.00 68.56 100 GLN A N 1
ATOM 803 C CA . GLN A 1 100 ? 10.509 10.736 -32.298 1.00 68.56 100 GLN A CA 1
ATOM 804 C C . GLN A 1 100 ? 10.231 9.898 -33.562 1.00 68.56 100 GLN A C 1
ATOM 806 O O . GLN A 1 100 ? 9.196 10.077 -34.207 1.00 68.56 100 GLN A O 1
ATOM 811 N N . PRO A 1 101 ? 11.111 8.932 -33.901 1.00 67.25 101 PRO A N 1
ATOM 812 C CA . PRO A 1 101 ? 10.909 8.047 -35.044 1.00 67.25 101 PRO A CA 1
ATOM 813 C C . PRO A 1 101 ? 9.683 7.139 -34.864 1.00 67.25 101 PRO A C 1
ATOM 815 O O . PRO A 1 101 ? 9.454 6.550 -33.806 1.00 67.25 101 PRO A O 1
ATOM 818 N N . ILE A 1 102 ? 8.923 6.981 -35.951 1.00 74.19 102 ILE A N 1
ATOM 819 C CA . ILE A 1 102 ? 7.708 6.150 -36.031 1.00 74.19 102 ILE A CA 1
ATOM 820 C C . ILE A 1 102 ? 8.004 4.828 -36.773 1.00 74.19 102 ILE A C 1
ATOM 822 O O . ILE A 1 102 ? 7.143 4.261 -37.443 1.00 74.19 102 ILE A O 1
ATOM 826 N N . SER A 1 103 ? 9.249 4.340 -36.708 1.00 83.00 103 SER A N 1
ATOM 827 C CA . SER A 1 103 ? 9.635 3.084 -37.357 1.00 83.00 103 SER A CA 1
ATOM 828 C C . SER A 1 103 ? 8.917 1.901 -36.706 1.00 83.00 103 SER A C 1
ATOM 830 O O . SER A 1 103 ? 8.860 1.786 -35.477 1.00 83.00 103 SER A O 1
ATOM 832 N N . CYS A 1 104 ? 8.346 1.039 -37.540 1.00 83.44 104 CYS A N 1
ATOM 833 C CA . CYS A 1 104 ? 7.672 -0.182 -37.129 1.00 83.44 104 CYS A CA 1
ATOM 834 C C . CYS A 1 104 ? 7.894 -1.290 -38.165 1.00 83.44 104 CYS A C 1
ATOM 836 O O . CYS A 1 104 ? 8.177 -1.043 -39.341 1.00 83.44 104 CYS A O 1
ATOM 838 N N . GLY A 1 105 ? 7.718 -2.535 -37.725 1.00 82.12 105 GLY A N 1
ATOM 839 C CA . GLY A 1 105 ? 7.771 -3.706 -38.591 1.00 82.12 105 GLY A CA 1
ATOM 840 C C . GLY A 1 105 ? 9.166 -4.289 -38.822 1.00 82.12 105 GLY A C 1
ATOM 841 O O . GLY A 1 105 ? 9.283 -5.200 -39.645 1.00 82.12 105 GLY A O 1
ATOM 842 N N . ALA A 1 106 ? 10.200 -3.874 -38.080 1.00 87.69 106 ALA A N 1
ATOM 843 C CA . ALA A 1 106 ? 11.427 -4.671 -37.949 1.00 87.69 106 ALA A CA 1
ATOM 844 C C . ALA A 1 106 ? 11.170 -5.990 -37.187 1.00 87.69 106 ALA A C 1
ATOM 846 O O . ALA A 1 106 ? 11.933 -6.952 -37.313 1.00 87.69 106 ALA A O 1
ATOM 847 N N . TYR A 1 107 ? 10.068 -6.047 -36.434 1.00 91.75 107 TYR A N 1
ATOM 848 C CA . TYR A 1 107 ? 9.602 -7.204 -35.678 1.00 91.75 107 TYR A CA 1
ATOM 849 C C . TYR A 1 107 ? 8.411 -7.917 -36.334 1.00 91.75 107 TYR A C 1
ATOM 851 O O . TYR A 1 107 ? 7.471 -7.282 -36.823 1.00 91.75 107 TYR A O 1
ATOM 859 N N . LEU A 1 108 ? 8.424 -9.252 -36.271 1.00 92.56 108 LEU A N 1
ATOM 860 C CA . LEU A 1 108 ? 7.265 -10.107 -36.526 1.00 92.56 108 LEU A CA 1
ATOM 861 C C . LEU A 1 108 ? 6.777 -10.736 -35.214 1.00 92.56 108 LEU A C 1
ATOM 863 O O . LEU A 1 108 ? 7.560 -11.368 -34.504 1.00 92.56 108 LEU A O 1
ATOM 867 N N . VAL A 1 109 ? 5.485 -10.606 -34.921 1.00 92.00 109 VAL A N 1
ATOM 868 C CA . VAL A 1 109 ? 4.817 -11.166 -33.738 1.00 92.00 109 VAL A CA 1
ATOM 869 C C . VAL A 1 109 ? 3.994 -12.388 -34.132 1.00 92.00 109 VAL A C 1
ATOM 871 O O . VAL A 1 109 ? 3.287 -12.390 -35.141 1.00 92.00 109 VAL A O 1
ATOM 874 N N . GLN A 1 110 ? 4.072 -13.438 -33.320 1.00 92.94 110 GLN A N 1
ATOM 875 C CA . GLN A 1 110 ? 3.257 -14.634 -33.472 1.00 92.94 110 GLN A CA 1
ATOM 876 C C . GLN A 1 110 ? 1.795 -14.355 -33.084 1.00 92.94 110 GLN A C 1
ATOM 878 O O . GLN A 1 110 ? 1.487 -13.958 -31.955 1.00 92.94 110 GLN A O 1
ATOM 883 N N . SER A 1 111 ? 0.885 -14.588 -34.025 1.00 88.62 111 SER A N 1
ATOM 884 C CA . SER A 1 111 ? -0.565 -14.575 -33.817 1.00 88.62 111 SER A CA 1
ATOM 885 C C . SER A 1 111 ? -1.030 -15.790 -33.003 1.00 88.62 111 SER A C 1
ATOM 887 O O . SER A 1 111 ? -0.330 -16.801 -32.905 1.00 88.62 111 SER A O 1
ATOM 889 N N . ARG A 1 112 ? -2.254 -15.732 -32.463 1.00 86.44 112 ARG A N 1
ATOM 890 C CA . ARG A 1 112 ? -2.885 -16.863 -31.752 1.00 86.44 112 ARG A CA 1
ATOM 891 C C . ARG A 1 112 ? -3.075 -18.110 -32.633 1.00 86.44 112 ARG A C 1
ATOM 893 O O . ARG A 1 112 ? -3.124 -19.213 -32.107 1.00 86.44 112 ARG A O 1
ATOM 900 N N . ASN A 1 113 ? -3.082 -17.942 -33.959 1.00 84.94 113 ASN A N 1
ATOM 901 C CA . ASN A 1 113 ? -3.185 -19.024 -34.944 1.00 84.94 113 ASN A CA 1
ATOM 902 C C . ASN A 1 113 ? -1.804 -19.560 -35.387 1.00 84.94 113 ASN A C 1
ATOM 904 O O . ASN A 1 113 ? -1.701 -20.243 -36.400 1.00 84.94 113 ASN A O 1
ATOM 908 N N . GLY A 1 114 ? -0.717 -19.206 -34.689 1.00 81.38 114 GLY A N 1
ATOM 909 C CA . GLY A 1 114 ? 0.646 -19.678 -34.967 1.00 81.38 114 GLY A CA 1
ATOM 910 C C . GLY A 1 114 ? 1.396 -18.921 -36.071 1.00 81.38 114 GLY A C 1
ATOM 911 O O . GLY A 1 114 ? 2.621 -18.832 -36.000 1.00 81.38 114 GLY A O 1
ATOM 912 N N . ASN A 1 115 ? 0.686 -18.322 -37.033 1.00 89.19 115 ASN A N 1
ATOM 913 C CA . ASN A 1 115 ? 1.255 -17.483 -38.098 1.00 89.19 115 ASN A CA 1
ATOM 914 C C . ASN A 1 115 ? 1.939 -16.221 -37.545 1.00 89.19 115 ASN A C 1
ATOM 916 O O . ASN A 1 115 ? 1.518 -15.691 -36.515 1.00 89.19 115 ASN A O 1
ATOM 920 N N . PHE A 1 116 ? 2.940 -15.694 -38.254 1.00 89.38 116 PHE A N 1
ATOM 921 C CA . PHE A 1 116 ? 3.647 -14.460 -37.892 1.00 89.38 116 PHE A CA 1
ATOM 922 C C . PHE A 1 116 ? 3.145 -13.251 -38.694 1.00 89.38 116 PHE A C 1
ATOM 924 O O . PHE A 1 116 ? 3.046 -13.311 -39.918 1.00 89.38 116 PHE A O 1
ATOM 931 N N . CYS A 1 117 ? 2.882 -12.139 -38.007 1.00 89.25 117 CYS A N 1
ATOM 932 C CA . CYS A 1 117 ? 2.431 -10.870 -38.588 1.00 89.25 117 CYS A CA 1
ATOM 933 C C . CYS A 1 117 ? 3.417 -9.742 -38.248 1.00 89.25 117 CYS A C 1
ATOM 935 O O . CYS A 1 117 ? 4.147 -9.835 -37.265 1.00 89.25 117 CYS A O 1
ATOM 937 N N . SER A 1 118 ? 3.458 -8.669 -39.043 1.00 90.81 118 SER A N 1
ATOM 938 C CA . SER A 1 118 ? 4.280 -7.493 -38.715 1.00 90.81 118 SER A CA 1
ATOM 939 C C . SER A 1 118 ? 3.699 -6.768 -37.500 1.00 90.81 118 SER A C 1
ATOM 941 O O . SER A 1 118 ? 2.493 -6.534 -37.464 1.00 90.81 118 SER A O 1
ATOM 943 N N . SER A 1 119 ? 4.538 -6.425 -36.518 1.00 90.62 119 SER A N 1
ATOM 944 C CA . SER A 1 119 ? 4.071 -5.696 -35.332 1.00 90.62 119 SER A CA 1
ATOM 945 C C . SER A 1 119 ? 3.693 -4.254 -35.672 1.00 90.62 119 SER A C 1
ATOM 947 O O . SER A 1 119 ? 4.335 -3.624 -36.517 1.00 90.62 119 SER A O 1
ATOM 949 N N . HIS A 1 120 ? 2.680 -3.739 -34.974 1.00 87.56 120 HIS A N 1
ATOM 950 C CA . HIS A 1 120 ? 2.262 -2.333 -35.037 1.00 87.56 120 HIS A CA 1
ATOM 951 C C . HIS A 1 120 ? 2.860 -1.487 -33.898 1.00 87.56 120 HIS A C 1
ATOM 953 O O . HIS A 1 120 ? 2.614 -0.281 -33.826 1.00 87.56 120 HIS A O 1
ATOM 959 N N . VAL A 1 121 ? 3.632 -2.108 -33.000 1.00 90.88 121 VAL A N 1
ATOM 960 C CA . VAL A 1 121 ? 4.388 -1.424 -31.947 1.00 90.88 121 VAL A CA 1
ATOM 961 C C . VAL A 1 121 ? 5.641 -0.795 -32.568 1.00 90.88 121 VAL A C 1
ATOM 963 O O . VAL A 1 121 ? 6.258 -1.369 -33.468 1.00 90.88 121 VAL A O 1
ATOM 966 N N . ARG A 1 122 ? 6.030 0.394 -32.089 1.00 91.38 122 ARG A N 1
ATOM 967 C CA . ARG A 1 122 ? 7.257 1.085 -32.525 1.00 91.38 122 ARG A CA 1
ATOM 968 C C . ARG A 1 122 ? 8.483 0.200 -32.273 1.00 91.38 122 ARG A C 1
ATOM 970 O O . ARG A 1 122 ? 8.636 -0.316 -31.167 1.00 91.38 122 ARG A O 1
ATOM 977 N N . ASP A 1 123 ? 9.393 0.086 -33.240 1.00 90.69 123 ASP A N 1
ATOM 978 C CA . ASP A 1 123 ? 10.563 -0.801 -33.119 1.00 90.69 123 ASP A CA 1
ATOM 979 C C . ASP A 1 123 ? 11.414 -0.438 -31.886 1.00 90.69 123 ASP A C 1
ATOM 981 O O . ASP A 1 123 ? 11.797 -1.322 -31.129 1.00 90.69 123 ASP A O 1
ATOM 985 N N . GLN A 1 124 ? 11.590 0.861 -31.603 1.00 90.19 124 GLN A N 1
ATOM 986 C CA . GLN A 1 124 ? 12.284 1.367 -30.408 1.00 90.19 124 GLN A CA 1
ATOM 987 C C . GLN A 1 124 ? 11.642 0.903 -29.084 1.00 90.19 124 GLN A C 1
ATOM 989 O O . GLN A 1 124 ? 12.345 0.674 -28.104 1.00 90.19 124 GLN A O 1
ATOM 994 N N . VAL A 1 125 ? 10.312 0.766 -29.031 1.00 92.81 125 VAL A N 1
ATOM 995 C CA . VAL A 1 125 ? 9.598 0.277 -27.836 1.00 92.81 125 VAL A CA 1
ATOM 996 C C . VAL A 1 125 ? 9.882 -1.211 -27.629 1.00 92.81 125 VAL A C 1
ATOM 998 O O . VAL A 1 125 ? 10.132 -1.634 -26.500 1.00 92.81 125 VAL A O 1
ATOM 1001 N N . LEU A 1 126 ? 9.908 -1.988 -28.717 1.00 93.56 126 LEU A N 1
ATOM 1002 C CA . LEU A 1 126 ? 10.257 -3.408 -28.683 1.00 93.56 126 LEU A CA 1
ATOM 1003 C C . LEU A 1 126 ? 11.739 -3.626 -28.347 1.00 93.56 126 LEU A C 1
ATOM 1005 O O . LEU A 1 126 ? 12.040 -4.472 -27.512 1.00 93.56 126 LEU A O 1
ATOM 1009 N N . ASP A 1 127 ? 12.656 -2.843 -28.915 1.00 92.62 127 ASP A N 1
ATOM 1010 C CA . ASP A 1 127 ? 14.082 -2.891 -28.575 1.00 92.62 127 ASP A CA 1
ATOM 1011 C C . ASP A 1 127 ? 14.317 -2.615 -27.078 1.00 92.62 127 ASP A C 1
ATOM 1013 O O . ASP A 1 127 ? 14.962 -3.423 -26.405 1.00 92.62 127 ASP A O 1
ATOM 1017 N N . ARG A 1 128 ? 13.717 -1.552 -26.520 1.00 94.31 128 ARG A N 1
ATOM 1018 C CA . ARG A 1 128 ? 13.868 -1.184 -25.097 1.00 94.31 128 ARG A CA 1
ATOM 1019 C C . ARG A 1 128 ? 13.270 -2.217 -24.138 1.00 94.31 128 ARG A C 1
ATOM 1021 O O . ARG A 1 128 ? 13.937 -2.606 -23.181 1.00 94.31 128 ARG A O 1
ATOM 1028 N N . VAL A 1 129 ? 12.052 -2.718 -24.386 1.00 94.94 129 VAL A N 1
ATOM 1029 C CA . VAL A 1 129 ? 11.456 -3.748 -23.506 1.00 94.94 129 VAL A CA 1
ATOM 1030 C C . VAL A 1 129 ? 12.186 -5.091 -23.610 1.00 94.94 129 VAL A C 1
ATOM 1032 O O . VAL A 1 129 ? 12.251 -5.822 -22.625 1.00 94.94 129 VAL A O 1
ATOM 1035 N N . ILE A 1 130 ? 12.787 -5.418 -24.761 1.00 94.25 130 ILE A N 1
ATOM 1036 C CA . ILE A 1 130 ? 13.605 -6.629 -24.922 1.00 94.25 130 ILE A CA 1
ATOM 1037 C C . ILE A 1 130 ? 14.959 -6.477 -24.226 1.00 94.25 130 ILE A C 1
ATOM 1039 O O . ILE A 1 130 ? 15.410 -7.439 -23.606 1.00 94.25 130 ILE A O 1
ATOM 1043 N N . ALA A 1 131 ? 15.583 -5.295 -24.271 1.00 93.38 131 ALA A N 1
ATOM 1044 C CA . ALA A 1 131 ? 16.778 -4.998 -23.484 1.00 93.38 131 ALA A CA 1
ATOM 1045 C C . ALA A 1 131 ? 16.492 -5.160 -21.981 1.00 93.38 131 ALA A C 1
ATOM 1047 O O . ALA A 1 131 ? 17.142 -5.976 -21.329 1.00 93.38 131 ALA A O 1
ATOM 1048 N N . PHE A 1 132 ? 15.442 -4.509 -21.465 1.00 93.75 132 PHE A N 1
ATOM 1049 C CA . PHE A 1 132 ? 15.014 -4.647 -20.067 1.00 93.75 132 PHE A CA 1
ATOM 1050 C C . PHE A 1 132 ? 14.615 -6.087 -19.697 1.00 93.75 132 PHE A C 1
ATOM 1052 O O . PHE A 1 132 ? 14.956 -6.557 -18.619 1.00 93.75 132 PHE A O 1
ATOM 1059 N N . PHE A 1 133 ? 13.947 -6.832 -20.584 1.00 93.00 133 PHE A N 1
ATOM 1060 C CA . PHE A 1 133 ? 13.624 -8.246 -20.353 1.00 93.00 133 PHE A CA 1
ATOM 1061 C C . PHE A 1 133 ? 14.872 -9.135 -20.278 1.00 93.00 133 PHE A C 1
ATOM 1063 O O . PHE A 1 133 ? 14.947 -9.997 -19.405 1.00 93.00 133 PHE A O 1
ATOM 1070 N N . ASN A 1 134 ? 15.845 -8.945 -21.174 1.00 90.94 134 ASN A N 1
ATOM 1071 C CA . ASN A 1 134 ? 17.097 -9.703 -21.150 1.00 90.94 134 ASN A CA 1
ATOM 1072 C C . ASN A 1 134 ? 17.919 -9.370 -19.898 1.00 90.94 134 ASN A C 1
ATOM 1074 O O . ASN A 1 134 ? 18.459 -10.281 -19.278 1.00 90.94 134 ASN A O 1
ATOM 1078 N N . TYR A 1 135 ? 17.955 -8.089 -19.524 1.00 89.69 135 TYR A N 1
ATOM 1079 C CA . TYR A 1 135 ? 18.573 -7.585 -18.303 1.00 89.69 135 TYR A CA 1
ATOM 1080 C C . TYR A 1 135 ? 17.939 -8.196 -17.047 1.00 89.69 135 TYR A C 1
ATOM 1082 O O . TYR A 1 135 ? 18.602 -8.927 -16.317 1.00 89.69 135 TYR A O 1
ATOM 1090 N N . TRP A 1 136 ? 16.627 -8.018 -16.864 1.00 87.50 136 TRP A N 1
ATOM 1091 C CA . TRP A 1 136 ? 15.884 -8.555 -15.720 1.00 87.50 136 TRP A CA 1
ATOM 1092 C C . TRP A 1 136 ? 15.997 -10.079 -15.607 1.00 87.50 136 TRP A C 1
ATOM 1094 O O . TRP A 1 136 ? 16.022 -10.629 -14.513 1.00 87.50 136 TRP A O 1
ATOM 1104 N N . LYS A 1 137 ? 16.078 -10.785 -16.742 1.00 86.00 137 LYS A N 1
ATOM 1105 C CA . LYS A 1 137 ? 16.279 -12.240 -16.789 1.00 86.00 137 LYS A CA 1
ATOM 1106 C C . LYS A 1 137 ? 17.707 -12.671 -16.415 1.00 86.00 137 LYS A C 1
ATOM 1108 O O . LYS A 1 137 ? 17.899 -13.835 -16.066 1.00 86.00 137 LYS A O 1
ATOM 1113 N N . ALA A 1 138 ? 18.692 -11.783 -16.528 1.00 82.81 138 ALA A N 1
ATOM 1114 C CA . ALA A 1 138 ? 20.061 -12.026 -16.084 1.00 82.81 138 ALA A CA 1
ATOM 1115 C C . ALA A 1 138 ? 20.237 -11.724 -14.586 1.00 82.81 138 ALA A C 1
ATOM 1117 O O . ALA A 1 138 ? 20.947 -12.467 -13.914 1.00 82.81 138 ALA A O 1
ATOM 1118 N N . THR A 1 139 ? 19.571 -10.686 -14.064 1.00 70.75 139 THR A N 1
ATOM 1119 C CA . THR A 1 139 ? 19.691 -10.268 -12.657 1.00 70.75 139 THR A CA 1
ATOM 1120 C C . THR A 1 139 ? 18.716 -10.968 -11.705 1.00 70.75 139 THR A C 1
ATOM 1122 O O . THR A 1 139 ? 19.094 -11.238 -10.569 1.00 70.75 139 THR A O 1
ATOM 1125 N N . GLN A 1 140 ? 17.484 -11.303 -12.123 1.00 61.41 140 GLN A N 1
ATOM 1126 C CA . GLN A 1 140 ? 16.464 -11.899 -11.241 1.00 61.41 140 GLN A CA 1
ATOM 1127 C C . GLN A 1 140 ? 15.659 -13.063 -11.865 1.00 61.41 140 GLN A C 1
ATOM 1129 O O . GLN A 1 140 ? 15.562 -13.255 -13.079 1.00 61.41 140 GLN A O 1
ATOM 1134 N N . PHE A 1 141 ? 15.071 -13.896 -10.996 1.00 60.75 141 PHE A N 1
ATOM 1135 C CA . PHE A 1 141 ? 14.535 -15.218 -11.346 1.00 60.75 141 PHE A CA 1
ATOM 1136 C C . PHE A 1 141 ? 13.376 -15.230 -12.371 1.00 60.75 141 PHE A C 1
ATOM 1138 O O . PHE A 1 141 ? 12.303 -14.665 -12.163 1.00 60.75 141 PHE A O 1
ATOM 1145 N N . HIS A 1 142 ? 13.559 -16.042 -13.421 1.00 72.62 142 HIS A N 1
ATOM 1146 C CA . HIS A 1 142 ? 12.524 -16.727 -14.223 1.00 72.62 142 HIS A CA 1
ATOM 1147 C C . HIS A 1 142 ? 11.305 -15.899 -14.688 1.00 72.62 142 HIS A C 1
ATOM 1149 O O . HIS A 1 142 ? 10.151 -16.337 -14.594 1.00 72.62 142 HIS A O 1
ATOM 1155 N N . VAL A 1 143 ? 11.547 -14.741 -15.305 1.00 85.69 143 VAL A N 1
ATOM 1156 C CA . VAL A 1 143 ? 10.558 -14.125 -16.209 1.00 85.69 143 VAL A CA 1
ATOM 1157 C C . VAL A 1 143 ? 10.450 -14.917 -17.522 1.00 85.69 143 VAL A C 1
ATOM 1159 O O . VAL A 1 143 ? 11.448 -15.263 -18.155 1.00 85.69 143 VAL A O 1
ATOM 1162 N N . GLN A 1 144 ? 9.219 -15.211 -17.945 1.00 88.69 144 GLN A N 1
ATOM 1163 C CA . GLN A 1 144 ? 8.905 -15.994 -19.150 1.00 88.69 144 GLN A CA 1
ATOM 1164 C C . GLN A 1 144 ? 8.694 -15.122 -20.398 1.00 88.69 144 GLN A C 1
ATOM 1166 O O . GLN A 1 144 ? 8.761 -15.630 -21.514 1.00 88.69 144 GLN A O 1
ATOM 1171 N N . GLY A 1 145 ? 8.458 -13.821 -20.217 1.00 92.81 145 GLY A N 1
ATOM 1172 C CA . GLY A 1 145 ? 8.250 -12.849 -21.290 1.00 92.81 145 GLY A CA 1
ATOM 1173 C C . GLY A 1 145 ? 7.716 -11.516 -20.762 1.00 92.81 145 GLY A C 1
ATOM 1174 O O . GLY A 1 145 ? 7.741 -11.252 -19.556 1.00 92.81 145 GLY A O 1
ATOM 1175 N N . PHE A 1 146 ? 7.202 -10.693 -21.669 1.00 95.25 146 PHE A N 1
ATOM 1176 C CA . PHE A 1 146 ? 6.605 -9.389 -21.384 1.00 95.25 146 PHE A CA 1
ATOM 1177 C C . PHE A 1 146 ? 5.207 -9.256 -22.007 1.00 95.25 146 PHE A C 1
ATOM 1179 O O . PHE A 1 146 ? 4.881 -9.897 -23.005 1.00 95.25 146 PHE A O 1
ATOM 1186 N N . TRP A 1 147 ? 4.365 -8.425 -21.402 1.00 96.19 147 TRP A N 1
ATOM 1187 C CA . TRP A 1 147 ? 3.004 -8.126 -21.839 1.00 96.19 147 TRP A CA 1
ATOM 1188 C C . TRP A 1 147 ? 2.941 -6.722 -22.443 1.00 96.19 147 TRP A C 1
ATOM 1190 O O . TRP A 1 147 ? 3.487 -5.790 -21.853 1.00 96.19 147 TRP A O 1
ATOM 1200 N N . ILE A 1 148 ? 2.266 -6.572 -23.587 1.00 95.38 148 ILE A N 1
ATOM 1201 C CA . ILE A 1 148 ? 2.037 -5.292 -24.278 1.00 95.38 148 ILE A CA 1
ATOM 1202 C C . ILE A 1 148 ? 0.562 -5.214 -24.668 1.00 95.38 148 ILE A C 1
ATOM 1204 O O . ILE A 1 148 ? 0.070 -6.099 -25.364 1.00 95.38 148 ILE A O 1
ATOM 1208 N N . ASP A 1 149 ? -0.138 -4.152 -24.285 1.00 93.38 149 ASP A N 1
ATOM 1209 C CA . ASP A 1 149 ? -1.572 -3.978 -24.548 1.00 93.38 149 ASP A CA 1
ATOM 1210 C C . ASP A 1 149 ? -1.944 -4.061 -26.043 1.00 93.38 149 ASP A C 1
ATOM 1212 O O . ASP A 1 149 ? -2.884 -4.767 -26.410 1.00 93.38 149 ASP A O 1
ATOM 1216 N N . GLN A 1 150 ? -1.168 -3.409 -26.913 1.00 92.31 150 GLN A N 1
ATOM 1217 C CA . GLN A 1 150 ? -1.394 -3.334 -28.361 1.00 92.31 150 GLN A CA 1
ATOM 1218 C C . GLN A 1 150 ? -1.317 -4.704 -29.073 1.00 92.31 150 GLN A C 1
ATOM 1220 O O . GLN A 1 150 ? -1.928 -4.865 -30.126 1.00 92.31 150 GLN A O 1
ATOM 1225 N N . GLU A 1 151 ? -0.611 -5.693 -28.507 1.00 93.38 151 GLU A N 1
ATOM 1226 C CA . GLU A 1 151 ? -0.352 -7.004 -29.140 1.00 93.38 151 GLU A CA 1
ATOM 1227 C C . GLU A 1 151 ? -0.907 -8.201 -28.336 1.00 93.38 151 GLU A C 1
ATOM 1229 O O . GLU A 1 151 ? -1.238 -9.241 -28.914 1.00 93.38 151 GLU A O 1
ATOM 1234 N N . CYS A 1 152 ? -1.012 -8.102 -27.007 1.00 93.56 152 CYS A N 1
ATOM 1235 C CA . CYS A 1 152 ? -1.531 -9.169 -26.141 1.00 93.56 152 CYS A CA 1
ATOM 1236 C C . CYS A 1 152 ? -3.066 -9.177 -26.042 1.00 93.56 152 CYS A C 1
ATOM 1238 O O . CYS A 1 152 ? -3.641 -10.228 -25.754 1.00 93.56 152 CYS A O 1
ATOM 1240 N N . ILE A 1 153 ? -3.724 -8.042 -26.303 1.00 92.38 153 ILE A N 1
ATOM 1241 C CA . ILE A 1 153 ? -5.184 -7.933 -26.445 1.00 92.38 153 ILE A CA 1
ATOM 1242 C C . ILE A 1 153 ? -5.535 -8.047 -27.931 1.00 92.38 153 ILE A C 1
ATOM 1244 O O . ILE A 1 153 ? -4.902 -7.398 -28.765 1.00 92.38 153 ILE A O 1
ATOM 1248 N N . ASP A 1 154 ? -6.563 -8.821 -28.278 1.00 89.69 154 ASP A N 1
ATOM 1249 C CA . ASP A 1 154 ? -7.087 -8.839 -29.648 1.00 89.69 154 ASP A CA 1
ATOM 1250 C C . ASP A 1 154 ? -7.761 -7.498 -29.998 1.00 89.69 154 ASP A C 1
ATOM 1252 O O . ASP A 1 154 ? -8.869 -7.179 -29.557 1.00 89.69 154 ASP A O 1
ATOM 1256 N N . GLN A 1 155 ? -7.078 -6.710 -30.832 1.00 89.31 155 GLN A N 1
ATOM 1257 C CA . GLN A 1 155 ? -7.519 -5.381 -31.256 1.00 89.31 155 GLN A CA 1
ATOM 1258 C C . GLN A 1 155 ? -8.693 -5.388 -32.254 1.00 89.31 155 GLN A C 1
ATOM 1260 O O . GLN A 1 155 ? -9.195 -4.317 -32.601 1.00 89.31 155 GLN A O 1
ATOM 1265 N N . ASN A 1 156 ? -9.200 -6.557 -32.652 1.00 90.56 156 ASN A N 1
ATOM 1266 C CA . ASN A 1 156 ? -10.431 -6.708 -33.433 1.00 90.56 156 ASN A CA 1
ATOM 1267 C C . ASN A 1 156 ? -11.595 -7.275 -32.596 1.00 90.56 156 ASN A C 1
ATOM 1269 O O . ASN A 1 156 ? -12.757 -7.091 -32.959 1.00 90.56 156 ASN A O 1
ATOM 1273 N N . ASN A 1 157 ? -11.320 -7.907 -31.450 1.00 89.56 157 ASN A N 1
ATOM 1274 C CA . ASN A 1 157 ? -12.345 -8.481 -30.579 1.00 89.56 157 ASN A CA 1
ATOM 1275 C C . ASN A 1 157 ? -12.911 -7.448 -29.588 1.00 89.56 157 ASN A C 1
ATOM 1277 O O . ASN A 1 157 ? -12.382 -7.195 -28.503 1.00 89.56 157 ASN A O 1
ATOM 1281 N N . ASP A 1 158 ? -14.057 -6.879 -29.951 1.00 85.88 158 ASP A N 1
ATOM 1282 C CA . ASP A 1 158 ? -14.696 -5.785 -29.217 1.00 85.88 158 ASP A CA 1
ATOM 1283 C C . ASP A 1 158 ? -15.337 -6.185 -27.866 1.00 85.88 158 ASP A C 1
ATOM 1285 O O . ASP A 1 158 ? -15.752 -5.315 -27.086 1.00 85.88 158 ASP A O 1
ATOM 1289 N N . ALA A 1 159 ? -15.396 -7.491 -27.571 1.00 84.81 159 ALA A N 1
ATOM 1290 C CA . ALA A 1 159 ? -15.747 -8.040 -26.261 1.00 84.81 159 ALA A CA 1
ATOM 1291 C C . ALA A 1 159 ? -14.498 -8.258 -25.386 1.00 84.81 159 ALA A C 1
ATOM 1293 O O . ALA A 1 159 ? -14.505 -7.892 -24.209 1.00 84.81 159 ALA A O 1
ATOM 1294 N N . GLU A 1 160 ? -13.404 -8.772 -25.960 1.00 87.19 160 GLU A N 1
ATOM 1295 C CA . GLU A 1 160 ? -12.122 -8.920 -25.257 1.00 87.19 160 GLU A CA 1
ATOM 1296 C C . GLU A 1 160 ? -11.559 -7.562 -24.829 1.00 87.19 160 GLU A C 1
ATOM 1298 O O . GLU A 1 160 ? -11.190 -7.407 -23.665 1.00 87.19 160 GLU A O 1
ATOM 1303 N N . LYS A 1 161 ? -11.596 -6.546 -25.705 1.00 87.88 161 LYS A N 1
ATOM 1304 C CA . LYS A 1 161 ? -11.230 -5.162 -25.349 1.00 87.88 161 LYS A CA 1
ATOM 1305 C C . LYS A 1 161 ? -11.960 -4.668 -24.105 1.00 87.88 161 LYS A C 1
ATOM 1307 O O . LYS A 1 161 ? -11.336 -4.111 -23.210 1.00 87.88 161 LYS A O 1
ATOM 1312 N N . GLN A 1 162 ? -13.277 -4.870 -24.034 1.00 85.12 162 GLN A N 1
ATOM 1313 C CA . GLN A 1 162 ? -14.070 -4.429 -22.883 1.00 85.12 162 GLN A CA 1
ATOM 1314 C C . GLN A 1 162 ? -13.743 -5.243 -21.626 1.00 85.12 162 GLN A C 1
ATOM 1316 O O . GLN A 1 162 ? -13.638 -4.668 -20.547 1.00 85.12 162 GLN A O 1
ATOM 1321 N N . CYS A 1 163 ? -13.487 -6.548 -21.751 1.00 86.06 163 CYS A N 1
ATOM 1322 C CA . CYS A 1 163 ? -12.979 -7.352 -20.642 1.00 86.06 163 CYS A CA 1
ATOM 1323 C C . CYS A 1 163 ? -11.622 -6.832 -20.127 1.00 86.06 163 CYS A C 1
ATOM 1325 O O . CYS A 1 163 ? -11.446 -6.684 -18.916 1.00 86.06 163 CYS A O 1
ATOM 1327 N N . ALA A 1 164 ? -10.689 -6.507 -21.026 1.00 88.38 164 ALA A N 1
ATOM 1328 C CA . ALA A 1 164 ? -9.370 -5.978 -20.690 1.00 88.38 164 ALA A CA 1
ATOM 1329 C C . ALA A 1 164 ? -9.456 -4.592 -20.026 1.00 88.38 164 ALA A C 1
ATOM 1331 O O . ALA A 1 164 ? -8.915 -4.406 -18.939 1.00 88.38 164 ALA A O 1
ATOM 1332 N N . ILE A 1 165 ? -10.220 -3.658 -20.608 1.00 88.31 165 ILE A N 1
ATOM 1333 C CA . ILE A 1 165 ? -10.515 -2.317 -20.059 1.00 88.31 165 ILE A CA 1
ATOM 1334 C C . ILE A 1 165 ? -11.022 -2.396 -18.611 1.00 88.31 165 ILE A C 1
ATOM 1336 O O . ILE A 1 165 ? -10.601 -1.616 -17.757 1.00 88.31 165 ILE A O 1
ATOM 1340 N N . GLN A 1 166 ? -11.902 -3.355 -18.311 1.00 87.12 166 GLN A N 1
ATOM 1341 C CA . GLN A 1 166 ? -12.490 -3.515 -16.977 1.00 87.12 166 GLN A CA 1
ATOM 1342 C C . GLN A 1 166 ? -11.602 -4.297 -15.989 1.00 87.12 166 GLN A C 1
ATOM 1344 O O . GLN A 1 166 ? -11.883 -4.247 -14.794 1.00 87.12 166 GLN A O 1
ATOM 1349 N N . SER A 1 167 ? -10.565 -5.002 -16.471 1.00 87.81 167 SER A N 1
ATOM 1350 C CA . SER A 1 167 ? -9.707 -5.924 -15.690 1.00 87.81 167 SER A CA 1
ATOM 1351 C C . SER A 1 167 ? -8.223 -5.526 -15.646 1.00 87.81 167 SER A C 1
ATOM 1353 O O . SER A 1 167 ? -7.385 -6.309 -15.187 1.00 87.81 167 SER A O 1
ATOM 1355 N N . MET A 1 168 ? -7.873 -4.351 -16.176 1.00 90.00 168 MET A N 1
ATOM 1356 C CA . MET A 1 168 ? -6.488 -3.921 -16.389 1.00 90.00 168 MET A CA 1
ATOM 1357 C C . MET A 1 168 ? -5.695 -3.781 -15.076 1.00 90.00 168 MET A C 1
ATOM 1359 O O . MET A 1 168 ? -4.472 -3.919 -15.086 1.00 90.00 168 MET A O 1
ATOM 1363 N N . GLU A 1 169 ? -6.364 -3.594 -13.927 1.00 90.62 169 GLU A N 1
ATOM 1364 C CA . GLU A 1 169 ? -5.691 -3.572 -12.622 1.00 90.62 169 GLU A CA 1
ATOM 1365 C C . GLU A 1 169 ? -4.974 -4.896 -12.339 1.00 90.62 169 GLU A C 1
ATOM 1367 O O . GLU A 1 169 ? -3.860 -4.910 -11.816 1.00 90.62 169 GLU A O 1
ATOM 1372 N N . ARG A 1 170 ? -5.581 -6.017 -12.749 1.00 89.62 170 ARG A N 1
ATOM 1373 C CA . ARG A 1 170 ? -5.059 -7.365 -12.491 1.00 89.62 170 ARG A CA 1
ATOM 1374 C C . ARG A 1 170 ? -3.777 -7.657 -13.272 1.00 89.62 170 ARG A C 1
ATOM 1376 O O . ARG A 1 170 ? -2.958 -8.425 -12.782 1.00 89.62 170 ARG A O 1
ATOM 1383 N N . VAL A 1 171 ? -3.568 -7.038 -14.437 1.00 92.81 171 VAL A N 1
ATOM 1384 C CA . VAL A 1 171 ? -2.319 -7.184 -15.209 1.00 92.81 171 VAL A CA 1
ATOM 1385 C C . VAL A 1 171 ? -1.158 -6.571 -14.420 1.00 92.81 171 VAL A C 1
ATOM 1387 O O . VAL A 1 171 ? -0.241 -7.266 -13.985 1.00 92.81 171 VAL A O 1
ATOM 1390 N N . TYR A 1 172 ? -1.241 -5.276 -14.122 1.00 94.50 172 TYR A N 1
ATOM 1391 C CA . TYR A 1 172 ? -0.158 -4.558 -13.449 1.00 94.50 172 TYR A CA 1
ATOM 1392 C C . TYR A 1 172 ? 0.025 -4.978 -11.986 1.00 94.50 172 TYR A C 1
ATOM 1394 O O . TYR A 1 172 ? 1.157 -5.027 -11.504 1.00 94.50 172 TYR A O 1
ATOM 1402 N N . SER A 1 173 ? -1.033 -5.389 -11.281 1.00 90.31 173 SER A N 1
ATOM 1403 C CA . SER A 1 173 ? -0.897 -5.939 -9.926 1.00 90.31 173 SER A CA 1
ATOM 1404 C C . SER A 1 173 ? -0.320 -7.365 -9.893 1.00 90.31 173 SER A C 1
ATOM 1406 O O . SER A 1 173 ? 0.370 -7.694 -8.929 1.00 90.31 173 SER A O 1
ATOM 1408 N N . TYR A 1 174 ? -0.513 -8.200 -10.926 1.00 90.75 174 TYR A N 1
ATOM 1409 C CA . TYR A 1 174 ? 0.009 -9.582 -10.967 1.00 90.75 174 TYR A CA 1
ATOM 1410 C C . TYR A 1 174 ? 1.278 -9.787 -11.818 1.00 90.75 174 TYR A C 1
ATOM 1412 O O . TYR A 1 174 ? 1.797 -10.904 -11.866 1.00 90.75 174 TYR A O 1
ATOM 1420 N N . SER A 1 175 ? 1.818 -8.744 -12.453 1.00 92.06 175 SER A N 1
ATOM 1421 C CA . SER A 1 175 ? 3.165 -8.778 -13.042 1.00 92.06 175 SER A CA 1
ATOM 1422 C C . SER A 1 175 ? 4.249 -9.090 -11.992 1.00 92.06 175 SER A C 1
ATOM 1424 O O . SER A 1 175 ? 4.045 -8.871 -10.791 1.00 92.06 175 SER A O 1
ATOM 1426 N N . ALA A 1 176 ? 5.408 -9.581 -12.439 1.00 90.50 176 ALA A N 1
ATOM 1427 C CA . ALA A 1 176 ? 6.616 -9.674 -11.613 1.00 90.50 176 ALA A CA 1
ATOM 1428 C C . ALA A 1 176 ? 7.185 -8.269 -11.360 1.00 90.50 176 ALA A C 1
ATOM 1430 O O . ALA A 1 176 ? 7.282 -7.820 -10.223 1.00 90.50 176 ALA A O 1
ATOM 1431 N N . CYS A 1 177 ? 7.440 -7.560 -12.458 1.00 91.56 177 CYS A N 1
ATOM 1432 C CA . CYS A 1 177 ? 7.855 -6.166 -12.532 1.00 91.56 177 CYS A CA 1
ATOM 1433 C C . CYS A 1 177 ? 6.979 -5.459 -13.582 1.00 91.56 177 CYS A C 1
ATOM 1435 O O . CYS A 1 177 ? 6.390 -6.108 -14.454 1.00 91.56 177 CYS A O 1
ATOM 1437 N N . SER A 1 178 ? 6.868 -4.141 -13.511 1.00 95.69 178 SER A N 1
ATOM 1438 C CA . SER A 1 178 ? 6.226 -3.312 -14.531 1.00 95.69 178 SER A CA 1
ATOM 1439 C C . SER A 1 178 ? 7.210 -2.233 -14.967 1.00 95.69 178 SER A C 1
ATOM 1441 O O . SER A 1 178 ? 7.982 -1.740 -14.147 1.00 95.69 178 SER A O 1
ATOM 1443 N N . VAL A 1 179 ? 7.201 -1.867 -16.247 1.00 96.69 179 VAL A N 1
ATOM 1444 C CA . VAL A 1 179 ? 8.187 -0.928 -16.791 1.00 96.69 179 VAL A CA 1
ATOM 1445 C C . VAL A 1 179 ? 7.521 0.170 -17.613 1.00 96.69 179 VAL A C 1
ATOM 1447 O O . VAL A 1 179 ? 6.719 -0.113 -18.503 1.00 96.69 179 VAL A O 1
ATOM 1450 N N . ALA A 1 180 ? 7.840 1.424 -17.294 1.00 97.69 180 ALA A N 1
ATOM 1451 C CA . ALA A 1 180 ? 7.304 2.613 -17.947 1.00 97.69 180 ALA A CA 1
ATOM 1452 C C . ALA A 1 180 ? 8.357 3.236 -18.868 1.00 97.69 180 ALA A C 1
ATOM 1454 O O . ALA A 1 180 ? 9.373 3.750 -18.400 1.00 97.69 180 ALA A O 1
ATOM 1455 N N . LEU A 1 181 ? 8.119 3.209 -20.180 1.00 96.19 181 LEU A N 1
ATOM 1456 C CA . LEU A 1 181 ? 9.038 3.793 -21.158 1.00 96.19 181 LEU A CA 1
ATOM 1457 C C . LEU A 1 181 ? 8.769 5.291 -21.331 1.00 96.19 181 LEU A C 1
ATOM 1459 O O . LEU A 1 181 ? 7.869 5.675 -22.084 1.00 96.19 181 LEU A O 1
ATOM 1463 N N . LEU A 1 182 ? 9.580 6.136 -20.690 1.00 95.38 182 LEU A N 1
ATOM 1464 C CA . LEU A 1 182 ? 9.567 7.572 -20.972 1.00 95.38 182 LEU A CA 1
ATOM 1465 C C . LEU A 1 182 ? 10.254 7.865 -22.314 1.00 95.38 182 LEU A C 1
ATOM 1467 O O . LEU A 1 182 ? 11.131 7.131 -22.776 1.00 95.38 182 LEU A O 1
ATOM 1471 N N . SER A 1 183 ? 9.800 8.929 -22.962 1.00 91.12 183 SER A N 1
ATOM 1472 C CA . SER A 1 183 ? 10.281 9.469 -24.237 1.00 91.12 183 SER A CA 1
ATOM 1473 C C . SER A 1 183 ? 11.265 10.635 -24.050 1.00 91.12 183 SER A C 1
ATOM 1475 O O . SER A 1 183 ? 12.092 10.873 -24.930 1.00 91.12 183 SER A O 1
ATOM 1477 N N . VAL A 1 184 ? 11.174 11.340 -22.917 1.00 92.56 184 VAL A N 1
ATOM 1478 C CA . VAL A 1 184 ? 12.160 12.306 -22.397 1.00 92.56 184 VAL A CA 1
ATOM 1479 C C . VAL A 1 184 ? 13.542 11.658 -22.254 1.00 92.56 184 VAL A C 1
ATOM 1481 O O . VAL A 1 184 ? 13.645 10.532 -21.775 1.00 92.56 184 VAL A O 1
ATOM 1484 N N . ARG A 1 185 ? 14.604 12.389 -22.624 1.00 93.94 185 ARG A N 1
ATOM 1485 C CA . ARG A 1 185 ? 16.006 11.950 -22.520 1.00 93.94 185 ARG A CA 1
ATOM 1486 C C . ARG A 1 185 ? 16.810 12.860 -21.592 1.00 93.94 185 ARG A C 1
ATOM 1488 O O . ARG A 1 185 ? 16.707 14.081 -21.704 1.00 93.94 185 ARG A O 1
ATOM 1495 N N . ILE A 1 186 ? 17.645 12.285 -20.726 1.00 96.00 186 ILE A N 1
ATOM 1496 C CA . ILE A 1 186 ? 18.599 13.046 -19.905 1.00 96.00 186 ILE A CA 1
ATOM 1497 C C . ILE A 1 186 ? 19.911 13.229 -20.676 1.00 96.00 186 ILE A C 1
ATOM 1499 O O . ILE A 1 186 ? 20.651 12.274 -20.906 1.00 96.00 186 ILE A O 1
ATOM 1503 N N . GLU A 1 187 ? 20.205 14.464 -21.082 1.00 94.12 187 GLU A N 1
ATOM 1504 C CA . GLU A 1 187 ? 21.413 14.796 -21.859 1.00 94.12 187 GLU A CA 1
ATOM 1505 C C . GLU A 1 187 ? 22.449 15.602 -21.052 1.00 94.12 187 GLU A C 1
ATOM 1507 O O . GLU A 1 187 ? 23.644 15.527 -21.329 1.00 94.12 187 GLU A O 1
ATOM 1512 N N . SER A 1 188 ? 22.022 16.313 -20.001 1.00 94.56 188 SER A N 1
ATOM 1513 C CA . SER A 1 188 ? 22.886 17.162 -19.168 1.00 94.56 188 SER A CA 1
ATOM 1514 C C . SER A 1 188 ? 23.408 16.450 -17.911 1.00 94.56 188 SER A C 1
ATOM 1516 O O . SER A 1 188 ? 22.633 15.872 -17.144 1.00 94.56 188 SER A O 1
ATOM 1518 N N . ARG A 1 189 ? 24.713 16.592 -17.612 1.00 94.44 189 ARG A N 1
ATOM 1519 C CA . ARG A 1 189 ? 25.313 16.122 -16.340 1.00 94.44 189 ARG A CA 1
ATOM 1520 C C . ARG A 1 189 ? 24.804 16.923 -15.131 1.00 94.44 189 ARG A C 1
ATOM 1522 O O . ARG A 1 189 ? 24.892 16.439 -14.009 1.00 94.44 189 ARG A O 1
ATOM 1529 N N . SER A 1 190 ? 24.226 18.112 -15.343 1.00 92.06 190 SER A N 1
ATOM 1530 C CA . SER A 1 190 ? 23.512 18.860 -14.296 1.00 92.06 190 SER A CA 1
ATOM 1531 C C . SER A 1 190 ? 22.158 18.217 -13.979 1.00 92.06 190 SER A C 1
ATOM 1533 O O . SER A 1 190 ? 21.897 17.928 -12.815 1.00 92.06 190 SER A O 1
ATOM 1535 N N . HIS A 1 191 ? 21.359 17.872 -14.998 1.00 94.31 191 HIS A N 1
ATOM 1536 C CA . HIS A 1 191 ? 20.095 17.145 -14.812 1.00 94.31 191 HIS A CA 1
ATOM 1537 C C . HIS A 1 191 ? 20.298 15.798 -14.111 1.00 94.31 191 HIS A C 1
ATOM 1539 O O . HIS A 1 191 ? 19.579 15.509 -13.158 1.00 94.31 191 HIS A O 1
ATOM 1545 N N . LEU A 1 192 ? 21.301 15.003 -14.506 1.00 95.25 192 LEU A N 1
ATOM 1546 C CA . LEU A 1 192 ? 21.578 13.730 -13.828 1.00 95.25 192 LEU A CA 1
ATOM 1547 C C . LEU A 1 192 ? 22.029 13.931 -12.367 1.00 95.25 192 LEU A C 1
ATOM 1549 O O . LEU A 1 192 ? 21.574 13.204 -11.491 1.00 95.25 192 LEU A O 1
ATOM 1553 N N . ARG A 1 193 ? 22.837 14.960 -12.063 1.00 93.75 193 ARG A N 1
ATOM 1554 C CA . ARG A 1 193 ? 23.200 15.302 -10.672 1.00 93.75 193 ARG A CA 1
ATOM 1555 C C . ARG A 1 193 ? 21.993 15.721 -9.832 1.00 93.75 193 ARG A C 1
ATOM 1557 O O . ARG A 1 193 ? 21.850 15.231 -8.717 1.00 93.75 193 ARG A O 1
ATOM 1564 N N . SER A 1 194 ? 21.103 16.565 -10.359 1.00 93.50 194 SER A N 1
ATOM 1565 C CA . SER A 1 194 ? 19.857 16.925 -9.667 1.00 93.50 194 SER A CA 1
ATOM 1566 C C . SER A 1 194 ? 18.923 15.719 -9.482 1.00 93.50 194 SER A C 1
ATOM 1568 O O . SER A 1 194 ? 18.208 15.669 -8.485 1.00 93.50 194 SER A O 1
ATOM 1570 N N . LEU A 1 195 ? 18.960 14.729 -10.387 1.00 95.12 195 LEU A N 1
ATOM 1571 C CA . LEU A 1 195 ? 18.186 13.486 -10.279 1.00 95.12 195 LEU A CA 1
ATOM 1572 C C . LEU A 1 195 ? 18.742 12.550 -9.197 1.00 95.12 195 LEU A C 1
ATOM 1574 O O . LEU A 1 195 ? 17.981 12.003 -8.405 1.00 95.12 195 LEU A O 1
ATOM 1578 N N . ILE A 1 196 ? 20.067 12.420 -9.113 1.00 94.12 196 ILE A N 1
ATOM 1579 C CA . ILE A 1 196 ? 20.740 11.673 -8.043 1.00 94.12 196 ILE A CA 1
ATOM 1580 C C . ILE A 1 196 ? 20.489 12.348 -6.684 1.00 94.12 196 ILE A C 1
ATOM 1582 O O . ILE A 1 196 ? 20.101 11.667 -5.738 1.00 94.12 196 ILE A O 1
ATOM 1586 N N . TYR A 1 197 ? 20.621 13.680 -6.600 1.00 91.56 197 TYR A N 1
ATOM 1587 C CA . TYR A 1 197 ? 20.334 14.448 -5.380 1.00 91.56 197 TYR A CA 1
ATOM 1588 C C . TYR A 1 197 ? 18.893 14.243 -4.908 1.00 91.56 197 TYR A C 1
ATOM 1590 O O . TYR A 1 197 ? 18.690 13.866 -3.760 1.00 91.56 197 TYR A O 1
ATOM 1598 N N . ILE A 1 198 ? 17.890 14.447 -5.776 1.00 91.94 198 ILE A N 1
ATOM 1599 C CA . ILE A 1 198 ? 16.481 14.372 -5.361 1.00 91.94 198 ILE A CA 1
ATOM 1600 C C . ILE A 1 198 ? 16.072 12.957 -4.933 1.00 91.94 198 ILE A C 1
ATOM 1602 O O . ILE A 1 198 ? 15.208 12.821 -4.076 1.00 91.94 198 ILE A O 1
ATOM 1606 N N . LEU A 1 199 ? 16.698 11.908 -5.478 1.00 91.88 199 LEU A N 1
ATOM 1607 C CA . LEU A 1 199 ? 16.437 10.520 -5.088 1.00 91.88 199 LEU A CA 1
ATOM 1608 C C . LEU A 1 199 ? 17.166 10.115 -3.792 1.00 91.88 199 LEU A C 1
ATOM 1610 O O . LEU A 1 199 ? 16.551 9.472 -2.944 1.00 91.88 199 LEU A O 1
ATOM 1614 N N . LYS A 1 200 ? 18.424 10.541 -3.591 1.00 89.50 200 LYS A N 1
ATOM 1615 C CA . LYS A 1 200 ? 19.221 10.305 -2.362 1.00 89.50 200 LYS A CA 1
ATOM 1616 C C . LYS A 1 200 ? 18.927 11.326 -1.233 1.00 89.50 200 LYS A C 1
ATOM 1618 O O . LYS A 1 200 ? 19.700 11.445 -0.286 1.00 89.50 200 LYS A O 1
ATOM 1623 N N . ARG A 1 201 ? 17.826 12.083 -1.323 1.00 82.75 201 ARG A N 1
ATOM 1624 C CA . ARG A 1 201 ? 17.473 13.188 -0.413 1.00 82.75 201 ARG A CA 1
ATOM 1625 C C . ARG A 1 201 ? 16.786 12.713 0.876 1.00 82.75 201 ARG A C 1
ATOM 1627 O O . ARG A 1 201 ? 15.647 12.265 0.831 1.00 82.75 201 ARG A O 1
ATOM 1634 N N . ASP A 1 202 ? 17.398 12.974 2.031 1.00 69.38 202 ASP A N 1
ATOM 1635 C CA . ASP A 1 202 ? 16.740 12.829 3.347 1.00 69.38 202 ASP A CA 1
ATOM 1636 C C . ASP A 1 202 ? 16.130 14.139 3.894 1.00 69.38 202 ASP A C 1
ATOM 1638 O O . ASP A 1 202 ? 15.299 14.107 4.800 1.00 69.38 202 ASP A O 1
ATOM 1642 N N . ASN A 1 203 ? 16.582 15.310 3.424 1.00 67.06 203 ASN A N 1
ATOM 1643 C CA . ASN A 1 203 ? 16.298 16.609 4.055 1.00 67.06 203 ASN A CA 1
ATOM 1644 C C . ASN A 1 203 ? 16.156 17.769 3.043 1.00 67.06 203 ASN A C 1
ATOM 1646 O O . ASN A 1 203 ? 16.531 17.628 1.879 1.00 67.06 203 ASN A O 1
ATOM 1650 N N . PRO A 1 204 ? 15.611 18.933 3.446 1.00 66.94 204 PRO A N 1
ATOM 1651 C CA . PRO A 1 204 ? 15.570 20.140 2.613 1.00 66.94 204 PRO A CA 1
ATOM 1652 C C . PRO A 1 204 ? 16.951 20.692 2.237 1.00 66.94 204 PRO A C 1
ATOM 1654 O O . PRO A 1 204 ? 17.812 20.749 3.120 1.00 66.94 204 PRO A O 1
ATOM 1657 N N . PRO A 1 205 ? 17.128 21.197 0.997 1.00 70.50 205 PRO A N 1
ATOM 1658 C CA . PRO A 1 205 ? 18.125 22.221 0.696 1.00 70.50 205 PRO A CA 1
ATOM 1659 C C . PRO A 1 205 ? 18.078 23.351 1.734 1.00 70.50 205 PRO A C 1
ATOM 1661 O O . PRO A 1 205 ? 17.001 23.871 2.039 1.00 70.50 205 PRO A O 1
ATOM 1664 N N . ARG A 1 206 ? 19.235 23.742 2.278 1.00 67.31 206 ARG A N 1
ATOM 1665 C CA . ARG A 1 206 ? 19.362 24.844 3.250 1.00 67.31 206 ARG A CA 1
ATOM 1666 C C . ARG A 1 206 ? 20.533 25.755 2.904 1.00 67.31 206 ARG A C 1
ATOM 1668 O O . ARG A 1 206 ? 21.621 25.284 2.571 1.00 67.31 206 ARG A O 1
ATOM 1675 N N . GLY A 1 207 ? 20.339 27.064 3.039 1.00 70.25 207 GLY A N 1
ATOM 1676 C CA . GLY A 1 207 ? 21.379 28.063 2.819 1.00 70.25 207 GLY A CA 1
ATOM 1677 C C . GLY A 1 207 ? 21.890 28.036 1.380 1.00 70.25 207 GLY A C 1
ATOM 1678 O O . GLY A 1 207 ? 21.148 28.311 0.443 1.00 70.25 207 GLY A O 1
ATOM 1679 N N . GLN A 1 208 ? 23.167 27.695 1.183 1.00 59.41 208 GLN A N 1
ATOM 1680 C CA . GLN A 1 208 ? 23.777 27.708 -0.152 1.00 59.41 208 GLN A CA 1
ATOM 1681 C C . GLN A 1 208 ? 23.154 26.691 -1.127 1.00 59.41 208 GLN A C 1
ATOM 1683 O O . GLN A 1 208 ? 23.216 26.911 -2.334 1.00 59.41 208 GLN A O 1
ATOM 1688 N N . GLU A 1 209 ? 22.497 25.627 -0.650 1.00 67.50 209 GLU A N 1
ATOM 1689 C CA . GLU A 1 209 ? 21.800 24.679 -1.535 1.00 67.50 209 GLU A CA 1
ATOM 1690 C C . GLU A 1 209 ? 20.502 25.242 -2.141 1.00 67.50 209 GLU A C 1
ATOM 1692 O O . GLU A 1 209 ? 20.040 24.742 -3.165 1.00 67.50 209 GLU A O 1
ATOM 1697 N N . GLU A 1 210 ? 19.927 26.315 -1.587 1.00 74.94 210 GLU A N 1
ATOM 1698 C CA . GLU A 1 210 ? 18.660 26.887 -2.074 1.00 74.94 210 GLU A CA 1
ATOM 1699 C C . GLU A 1 210 ? 18.770 27.433 -3.511 1.00 74.94 210 GLU A C 1
ATOM 1701 O O . GLU A 1 210 ? 17.789 27.437 -4.257 1.00 74.94 210 GLU A O 1
ATOM 1706 N N . CYS A 1 211 ? 19.980 27.789 -3.966 1.00 78.19 211 CYS A N 1
ATOM 1707 C CA . CYS A 1 211 ? 20.223 28.167 -5.362 1.00 78.19 211 CYS A CA 1
ATOM 1708 C C . CYS A 1 211 ? 19.983 27.021 -6.368 1.00 78.19 211 CYS A C 1
ATOM 1710 O O . CYS A 1 211 ? 19.819 27.282 -7.560 1.00 78.19 211 CYS A O 1
ATOM 1712 N N . GLN A 1 212 ? 19.921 25.765 -5.908 1.00 84.12 212 GLN A N 1
ATOM 1713 C CA . GLN A 1 212 ? 19.670 24.590 -6.748 1.00 84.12 212 GLN A CA 1
ATOM 1714 C C . GLN A 1 212 ? 18.171 24.332 -6.981 1.00 84.12 212 GLN A C 1
ATOM 1716 O O . GLN A 1 212 ? 17.822 23.607 -7.914 1.00 84.12 212 GLN A O 1
ATOM 1721 N N . ILE A 1 213 ? 17.274 24.942 -6.190 1.00 89.62 213 ILE A N 1
ATOM 1722 C CA . ILE A 1 213 ? 15.819 24.715 -6.268 1.00 89.62 213 ILE A CA 1
ATOM 1723 C C . ILE A 1 213 ? 15.260 24.925 -7.692 1.00 89.62 213 ILE A C 1
ATOM 1725 O O . ILE A 1 213 ? 14.529 24.047 -8.157 1.00 89.62 213 ILE A O 1
ATOM 1729 N N . PRO A 1 214 ? 15.625 25.988 -8.447 1.00 91.81 214 PRO A N 1
ATOM 1730 C CA . PRO A 1 214 ? 15.165 26.154 -9.827 1.00 91.81 214 PRO A CA 1
ATOM 1731 C C . PRO A 1 214 ? 15.630 25.031 -10.768 1.00 91.81 214 PRO A C 1
ATOM 1733 O O . PRO A 1 214 ? 14.861 24.612 -11.624 1.00 91.81 214 PRO A O 1
ATOM 1736 N N . SER A 1 215 ? 16.847 24.503 -10.586 1.00 91.31 215 SER A N 1
ATOM 1737 C CA . SER A 1 215 ? 17.394 23.397 -11.394 1.00 91.31 215 SER A CA 1
ATOM 1738 C C . SER A 1 215 ? 16.703 22.062 -11.097 1.00 91.31 215 SER A C 1
ATOM 1740 O O . SER A 1 215 ? 16.521 21.238 -11.992 1.00 91.31 215 SER A O 1
ATOM 1742 N N . ILE A 1 216 ? 16.293 21.842 -9.844 1.00 93.56 216 ILE A N 1
ATOM 1743 C CA . ILE A 1 216 ? 15.514 20.660 -9.450 1.00 93.56 216 ILE A CA 1
ATOM 1744 C C . ILE A 1 216 ? 14.081 20.767 -9.997 1.00 93.56 216 ILE A C 1
ATOM 1746 O O . ILE A 1 216 ? 13.553 19.787 -10.517 1.00 93.56 216 ILE A O 1
ATOM 1750 N N . LEU A 1 217 ? 13.459 21.951 -9.946 1.00 94.62 217 LEU A N 1
ATOM 1751 C CA . LEU A 1 217 ? 12.131 22.173 -10.531 1.00 94.62 217 LEU A CA 1
ATOM 1752 C C . LEU A 1 217 ? 12.129 22.077 -12.061 1.00 94.62 217 LEU A C 1
ATOM 1754 O O . LEU A 1 217 ? 11.192 21.503 -12.608 1.00 94.62 217 LEU A O 1
ATOM 1758 N N . ASP A 1 218 ? 13.172 22.564 -12.739 1.00 94.69 218 ASP A N 1
ATOM 1759 C CA . ASP A 1 218 ? 13.366 22.377 -14.182 1.00 94.69 218 ASP A CA 1
ATOM 1760 C C . ASP A 1 218 ? 13.452 20.885 -14.540 1.00 94.69 218 ASP A C 1
ATOM 1762 O O . ASP A 1 218 ? 12.664 20.401 -15.351 1.00 94.69 218 ASP A O 1
ATOM 1766 N N . LEU A 1 219 ? 14.307 20.119 -13.852 1.00 96.00 219 LEU A N 1
ATOM 1767 C CA . LEU A 1 219 ? 14.413 18.668 -14.025 1.00 96.00 219 LEU A CA 1
ATOM 1768 C C . LEU A 1 219 ? 13.072 17.947 -13.802 1.00 96.00 219 LEU A C 1
ATOM 1770 O O . LEU A 1 219 ? 12.672 17.111 -14.615 1.00 96.00 219 LEU A O 1
ATOM 1774 N N . LEU A 1 220 ? 12.385 18.228 -12.691 1.00 96.81 220 LEU A N 1
ATOM 1775 C CA . LEU A 1 220 ? 11.116 17.577 -12.357 1.00 96.81 220 LEU A CA 1
ATOM 1776 C C . LEU A 1 220 ? 10.005 17.986 -13.336 1.00 96.81 220 LEU A C 1
ATOM 1778 O O . LEU A 1 220 ? 9.207 17.141 -13.749 1.00 96.81 220 LEU A O 1
ATOM 1782 N N . GLY A 1 221 ? 9.973 19.249 -13.764 1.00 96.31 221 GLY A N 1
ATOM 1783 C CA . GLY A 1 221 ? 9.091 19.743 -14.819 1.00 96.31 221 GLY A CA 1
ATOM 1784 C C . GLY A 1 221 ? 9.368 19.071 -16.166 1.00 96.31 221 GLY A C 1
ATOM 1785 O O . GLY A 1 221 ? 8.427 18.659 -16.844 1.00 96.31 221 GLY A O 1
ATOM 1786 N N . TYR A 1 222 ? 10.642 18.873 -16.515 1.00 96.00 222 TYR A N 1
ATOM 1787 C CA . TYR A 1 222 ? 11.094 18.217 -17.742 1.00 96.00 222 TYR A CA 1
ATOM 1788 C C . TYR A 1 222 ? 10.763 16.719 -17.757 1.00 96.00 222 TYR A C 1
ATOM 1790 O O . TYR A 1 222 ? 10.067 16.274 -18.670 1.00 96.00 222 TYR A O 1
ATOM 1798 N N . ILE A 1 223 ? 11.131 15.947 -16.725 1.00 96.50 223 ILE A N 1
ATOM 1799 C CA . ILE A 1 223 ? 10.764 14.520 -16.618 1.00 96.50 223 ILE A CA 1
ATOM 1800 C C . ILE A 1 223 ? 9.241 14.352 -16.608 1.00 96.50 223 ILE A C 1
ATOM 1802 O O . ILE A 1 223 ? 8.711 13.486 -17.306 1.00 96.50 223 ILE A O 1
ATOM 1806 N N . THR A 1 224 ? 8.512 15.200 -15.873 1.00 95.88 224 THR A N 1
ATOM 1807 C CA . THR A 1 224 ? 7.044 15.138 -15.866 1.00 95.88 224 THR A CA 1
ATOM 1808 C C . THR A 1 224 ? 6.387 15.743 -17.107 1.00 95.88 224 THR A C 1
ATOM 1810 O O . THR A 1 224 ? 5.183 15.585 -17.270 1.00 95.88 224 THR A O 1
ATOM 1813 N N . SER A 1 225 ? 7.124 16.383 -18.021 1.00 93.81 225 SER A N 1
ATOM 1814 C CA . SER A 1 225 ? 6.570 16.852 -19.303 1.00 93.81 225 SER A CA 1
ATOM 1815 C C . SER A 1 225 ? 6.254 15.714 -20.278 1.00 93.81 225 SER A C 1
ATOM 1817 O O . SER A 1 225 ? 5.519 15.932 -21.242 1.00 93.81 225 SER A O 1
ATOM 1819 N N . ASP A 1 226 ? 6.763 14.503 -20.017 1.00 94.00 226 ASP A N 1
ATOM 1820 C CA . ASP A 1 226 ? 6.548 13.350 -20.886 1.00 94.00 226 ASP A CA 1
ATOM 1821 C C . ASP A 1 226 ? 5.048 13.045 -21.092 1.00 94.00 226 ASP A C 1
ATOM 1823 O O . ASP A 1 226 ? 4.298 12.974 -20.110 1.00 94.00 226 ASP A O 1
ATOM 1827 N N . PRO A 1 227 ? 4.586 12.781 -22.333 1.00 92.50 227 PRO A N 1
ATOM 1828 C CA . PRO A 1 227 ? 3.196 12.411 -22.606 1.00 92.50 227 PRO A CA 1
ATOM 1829 C C . PRO A 1 227 ? 2.681 11.196 -21.815 1.00 92.50 227 PRO A C 1
ATOM 1831 O O . PRO A 1 227 ? 1.465 11.053 -21.643 1.00 92.50 227 PRO A O 1
ATOM 1834 N N . TRP A 1 228 ? 3.568 10.333 -21.305 1.00 95.00 228 TRP A N 1
ATOM 1835 C CA . TRP A 1 228 ? 3.228 9.266 -20.365 1.00 95.00 228 TRP A CA 1
ATOM 1836 C C . TRP A 1 228 ? 2.602 9.813 -19.072 1.00 95.00 228 TRP A C 1
ATOM 1838 O O . TRP A 1 228 ? 1.562 9.315 -18.641 1.00 95.00 228 TRP A O 1
ATOM 1848 N N . TRP A 1 229 ? 3.128 10.903 -18.504 1.00 94.75 229 TRP A N 1
ATOM 1849 C CA . TRP A 1 229 ? 2.584 11.525 -17.290 1.00 94.75 229 TRP A CA 1
ATOM 1850 C C . TRP A 1 229 ? 1.258 12.265 -17.506 1.00 94.75 229 TRP A C 1
ATOM 1852 O O . TRP A 1 229 ? 0.629 12.668 -16.526 1.00 94.75 229 TRP A O 1
ATOM 1862 N N . GLU A 1 230 ? 0.794 12.433 -18.748 1.00 92.00 230 GLU A N 1
ATOM 1863 C CA . GLU A 1 230 ? -0.450 13.151 -19.061 1.00 92.00 230 GLU A CA 1
ATOM 1864 C C . GLU A 1 230 ? -1.655 12.245 -19.344 1.00 92.00 230 GLU A C 1
ATOM 1866 O O . GLU A 1 230 ? -2.793 12.722 -19.318 1.00 92.00 230 GLU A O 1
ATOM 1871 N N . ARG A 1 231 ? -1.446 10.952 -19.622 1.00 92.44 231 ARG A N 1
ATOM 1872 C CA . ARG A 1 231 ? -2.527 10.012 -19.966 1.00 92.44 231 ARG A CA 1
ATOM 1873 C C . ARG A 1 231 ? -3.220 9.445 -18.720 1.00 92.44 231 ARG A C 1
ATOM 1875 O O . ARG A 1 231 ? -2.642 9.349 -17.637 1.00 92.44 231 ARG A O 1
ATOM 1882 N N . GLY A 1 232 ? -4.501 9.100 -18.876 1.0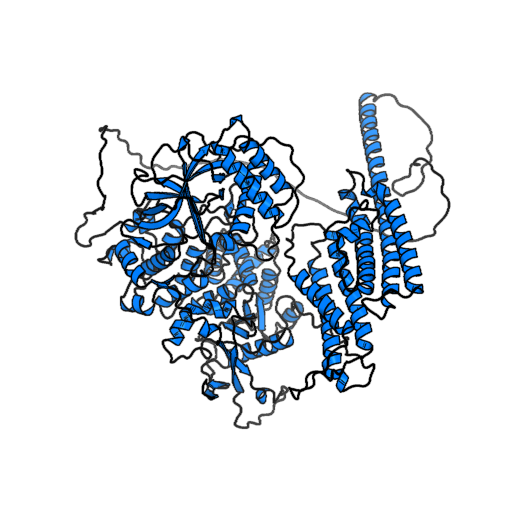0 92.44 232 GLY A N 1
ATOM 1883 C CA . GLY A 1 232 ? -5.318 8.476 -17.825 1.00 92.44 232 GLY A CA 1
ATOM 1884 C C . GLY A 1 232 ? -5.027 6.984 -17.642 1.00 92.44 232 GLY A C 1
ATOM 1885 O O . GLY A 1 232 ? -5.045 6.495 -16.517 1.00 92.44 232 GLY A O 1
ATOM 1886 N N . TRP A 1 233 ? -4.712 6.289 -18.738 1.00 93.75 233 TRP A N 1
ATOM 1887 C CA . TRP A 1 233 ? -4.362 4.867 -18.743 1.00 93.75 233 TRP A CA 1
ATOM 1888 C C . TRP A 1 233 ? -3.019 4.602 -18.040 1.00 93.75 233 TRP A C 1
ATOM 1890 O O . TRP A 1 233 ? -2.993 3.903 -17.034 1.00 93.75 233 TRP A O 1
ATOM 1900 N N . THR A 1 234 ? -1.947 5.296 -18.424 1.00 94.81 234 THR A N 1
ATOM 1901 C CA . THR A 1 234 ? -0.612 5.197 -17.794 1.00 94.81 234 THR A CA 1
ATOM 1902 C C . THR A 1 234 ? -0.622 5.481 -16.287 1.00 94.81 234 THR A C 1
ATOM 1904 O O . THR A 1 234 ? 0.043 4.793 -15.519 1.00 94.81 234 THR A O 1
ATOM 1907 N N . PHE A 1 235 ? -1.446 6.432 -15.829 1.00 94.75 235 PHE A N 1
ATOM 1908 C CA . PHE A 1 235 ? -1.675 6.675 -14.399 1.00 94.75 235 PHE A CA 1
ATOM 1909 C C . PHE A 1 235 ? -2.239 5.447 -13.672 1.00 94.75 235 PHE A C 1
ATOM 1911 O O . PHE A 1 235 ? -1.851 5.177 -12.540 1.00 94.75 235 PHE A O 1
ATOM 1918 N N . GLN A 1 236 ? -3.153 4.713 -14.306 1.00 94.50 236 GLN A N 1
ATOM 1919 C CA . GLN A 1 236 ? -3.710 3.474 -13.768 1.00 94.50 236 GLN A CA 1
ATOM 1920 C C . GLN A 1 236 ? -2.668 2.353 -13.745 1.00 94.50 236 GLN A C 1
ATOM 1922 O O . GLN A 1 236 ? -2.607 1.587 -12.792 1.00 94.50 236 GLN A O 1
ATOM 1927 N N . GLU A 1 237 ? -1.863 2.251 -14.800 1.00 95.94 237 GLU A N 1
ATOM 1928 C CA . GLU A 1 237 ? -0.821 1.234 -14.975 1.00 95.94 237 GLU A CA 1
ATOM 1929 C C . GLU A 1 237 ? 0.254 1.360 -13.881 1.00 95.94 237 GLU A C 1
ATOM 1931 O O . GLU A 1 237 ? 0.540 0.389 -13.180 1.00 95.94 237 GLU A O 1
ATOM 1936 N N . ASP A 1 238 ? 0.754 2.578 -13.653 1.00 94.88 238 ASP A N 1
ATOM 1937 C CA . ASP A 1 238 ? 1.652 2.943 -12.548 1.00 94.88 238 ASP A CA 1
ATOM 1938 C C . ASP A 1 238 ? 1.018 2.684 -11.170 1.00 94.88 238 ASP A C 1
ATOM 1940 O O . ASP A 1 238 ? 1.556 1.940 -10.348 1.00 94.88 238 ASP A O 1
ATOM 1944 N N . TYR A 1 239 ? -0.188 3.215 -10.941 1.00 92.12 239 TYR A N 1
ATOM 1945 C CA . TYR A 1 239 ? -0.912 3.060 -9.677 1.00 92.12 239 TYR A CA 1
ATOM 1946 C C . TYR A 1 239 ? -1.158 1.580 -9.319 1.00 92.12 239 TYR A C 1
ATOM 1948 O O . TYR A 1 239 ? -1.002 1.186 -8.162 1.00 92.12 239 TYR A O 1
ATOM 1956 N N . CYS A 1 240 ? -1.540 0.745 -10.292 1.00 92.06 240 CYS A N 1
ATOM 1957 C CA . CYS A 1 240 ? -1.836 -0.677 -10.082 1.00 92.06 240 CYS A CA 1
ATOM 1958 C C . CYS A 1 240 ? -0.580 -1.564 -10.047 1.00 92.06 240 CYS A C 1
ATOM 1960 O O . CYS A 1 240 ? -0.641 -2.662 -9.487 1.00 92.06 240 CYS A O 1
ATOM 1962 N N . ALA A 1 241 ? 0.547 -1.107 -10.600 1.00 91.88 241 ALA A N 1
ATOM 1963 C CA . ALA A 1 241 ? 1.857 -1.726 -10.403 1.00 91.88 241 ALA A CA 1
ATOM 1964 C C . ALA A 1 241 ? 2.439 -1.426 -9.011 1.00 91.88 241 ALA A C 1
ATOM 1966 O O . ALA A 1 241 ? 3.141 -2.271 -8.451 1.00 91.88 241 ALA A O 1
ATOM 1967 N N . SER A 1 242 ? 2.099 -0.270 -8.428 1.00 88.50 242 SER A N 1
ATOM 1968 C CA . SER A 1 242 ? 2.588 0.181 -7.121 1.00 88.50 242 SER A CA 1
ATOM 1969 C C . SER A 1 242 ? 4.127 0.255 -7.099 1.00 88.50 242 SER A C 1
ATOM 1971 O O . SER A 1 242 ? 4.724 0.750 -8.052 1.00 88.50 242 SER A O 1
ATOM 1973 N N . THR A 1 243 ? 4.795 -0.241 -6.055 1.00 89.50 243 THR A N 1
ATOM 1974 C CA . THR A 1 243 ? 6.270 -0.260 -5.953 1.00 89.50 243 THR A CA 1
ATOM 1975 C C . THR A 1 243 ? 6.976 -1.050 -7.062 1.00 89.50 243 THR A C 1
ATOM 1977 O O . THR A 1 243 ? 8.179 -0.903 -7.229 1.00 89.50 243 THR A O 1
ATOM 1980 N N . LYS A 1 244 ? 6.254 -1.855 -7.855 1.00 92.38 244 LYS A N 1
ATOM 1981 C CA . LYS A 1 244 ? 6.827 -2.676 -8.935 1.00 92.38 244 LYS A CA 1
ATOM 1982 C C . LYS A 1 244 ? 7.040 -1.929 -10.257 1.00 92.38 244 LYS A C 1
ATOM 1984 O O . LYS A 1 244 ? 7.452 -2.568 -11.219 1.00 92.38 244 LYS A O 1
ATOM 1989 N N . MET A 1 245 ? 6.687 -0.644 -10.361 1.00 96.38 245 MET A N 1
ATOM 1990 C CA . MET A 1 245 ? 6.904 0.137 -11.586 1.00 96.38 245 MET A CA 1
ATOM 1991 C C . MET A 1 245 ? 8.302 0.768 -11.583 1.00 96.38 245 MET A C 1
ATOM 1993 O O . MET A 1 245 ? 8.537 1.698 -10.812 1.00 96.38 245 MET A O 1
ATOM 1997 N N . LYS A 1 246 ? 9.204 0.324 -12.468 1.00 96.50 246 LYS A N 1
ATOM 1998 C CA . LYS A 1 246 ? 10.440 1.061 -12.785 1.00 96.50 246 LYS A CA 1
ATOM 1999 C C . LYS A 1 246 ? 10.217 1.967 -14.009 1.00 96.50 246 LYS A C 1
ATOM 2001 O O . LYS A 1 246 ? 9.649 1.548 -15.018 1.00 96.50 246 LYS A O 1
ATOM 2006 N N . LEU A 1 247 ? 10.645 3.222 -13.916 1.00 98.00 247 LEU A N 1
ATOM 2007 C CA . LEU A 1 247 ? 10.722 4.177 -15.022 1.00 98.00 247 LEU A CA 1
ATOM 2008 C C . LEU A 1 247 ? 12.007 3.902 -15.811 1.00 98.00 247 LEU A C 1
ATOM 2010 O O . LEU A 1 247 ? 13.065 3.797 -15.197 1.00 98.00 247 LEU A O 1
ATOM 2014 N N . LEU A 1 248 ? 11.928 3.833 -17.142 1.00 97.81 248 LEU A N 1
ATOM 2015 C CA . LEU A 1 248 ? 13.093 3.825 -18.032 1.00 97.81 248 LEU A CA 1
ATOM 2016 C C . LEU A 1 248 ? 13.203 5.159 -18.768 1.00 97.81 248 LEU A C 1
ATOM 2018 O O . LEU A 1 248 ? 12.331 5.514 -19.575 1.00 97.81 248 LEU A O 1
ATOM 2022 N N . ILE A 1 249 ? 14.284 5.882 -18.482 1.00 97.00 249 ILE A N 1
ATOM 2023 C CA . ILE A 1 249 ? 14.587 7.203 -19.038 1.00 97.00 249 ILE A CA 1
ATOM 2024 C C . ILE A 1 249 ? 15.915 7.108 -19.806 1.00 97.00 249 ILE A C 1
ATOM 2026 O O . ILE A 1 249 ? 16.953 6.924 -19.168 1.00 97.00 249 ILE A O 1
ATOM 2030 N N . PRO A 1 250 ? 15.937 7.244 -21.144 1.00 95.69 250 PRO A N 1
ATOM 2031 C CA . PRO A 1 250 ? 17.182 7.162 -21.898 1.00 95.69 250 PRO A CA 1
ATOM 2032 C C . PRO A 1 250 ? 18.148 8.287 -21.511 1.00 95.69 250 PRO A C 1
ATOM 2034 O O . PRO A 1 250 ? 17.718 9.408 -21.219 1.00 95.69 250 PRO A O 1
ATOM 2037 N N . HIS A 1 251 ? 19.456 8.031 -21.578 1.00 95.75 251 HIS A N 1
ATOM 2038 C CA . HIS A 1 251 ? 20.482 9.051 -21.327 1.00 95.75 251 HIS A CA 1
ATOM 2039 C C . HIS A 1 251 ? 21.419 9.277 -22.526 1.00 95.75 251 HIS A C 1
ATOM 2041 O O . HIS A 1 251 ? 21.360 8.580 -23.546 1.00 95.75 251 HIS A O 1
ATOM 2047 N N . SER A 1 252 ? 22.252 10.317 -22.451 1.00 94.81 252 SER A N 1
ATOM 2048 C CA . SER A 1 252 ? 23.400 10.497 -23.350 1.00 94.81 252 SER A CA 1
ATOM 2049 C C . SER A 1 252 ? 24.563 9.579 -22.934 1.00 94.81 252 SER A C 1
ATOM 2051 O O . SER A 1 252 ? 24.827 9.478 -21.733 1.00 94.81 252 SER A O 1
ATOM 2053 N N . PRO A 1 253 ? 25.319 8.968 -23.872 1.00 93.75 253 PRO A N 1
ATOM 2054 C CA . PRO A 1 253 ? 26.546 8.227 -23.554 1.00 93.75 253 PRO A CA 1
ATOM 2055 C C . PRO A 1 253 ? 27.611 9.063 -22.825 1.00 93.75 253 PRO A C 1
ATOM 2057 O O . PRO A 1 253 ? 28.444 8.516 -22.120 1.00 93.75 253 PRO A O 1
ATOM 2060 N N . SER A 1 254 ? 27.557 10.397 -22.927 1.00 94.56 254 SER A N 1
ATOM 2061 C CA . SER A 1 254 ? 28.421 11.321 -22.171 1.00 94.56 254 SER A CA 1
ATOM 2062 C C . SER A 1 254 ? 28.102 11.410 -20.669 1.00 94.56 254 SER A C 1
ATOM 2064 O O . SER A 1 254 ? 28.634 12.279 -19.979 1.00 94.56 254 SER A O 1
ATOM 2066 N N . LEU A 1 255 ? 27.167 10.589 -20.181 1.00 95.12 255 LEU A N 1
ATOM 2067 C CA . LEU A 1 255 ? 26.746 10.504 -18.781 1.00 95.12 255 LEU A CA 1
ATOM 2068 C C . LEU A 1 255 ? 26.998 9.119 -18.169 1.00 95.12 255 LEU A C 1
ATOM 2070 O O . LEU A 1 255 ? 26.665 8.929 -17.001 1.00 95.12 255 LEU A O 1
ATOM 2074 N N . THR A 1 256 ? 27.543 8.169 -18.937 1.00 93.31 256 THR A N 1
ATOM 2075 C CA . THR A 1 256 ? 27.694 6.769 -18.518 1.00 93.31 256 THR A CA 1
ATOM 2076 C C . THR A 1 256 ? 28.538 6.644 -17.252 1.00 93.31 256 THR A C 1
ATOM 2078 O O . THR A 1 256 ? 28.055 6.060 -16.293 1.00 93.31 256 THR A O 1
ATOM 2081 N N . ASP A 1 257 ? 29.696 7.299 -17.165 1.00 93.69 257 ASP A N 1
ATOM 2082 C CA . ASP A 1 257 ? 30.536 7.286 -15.958 1.00 93.69 257 ASP A CA 1
ATOM 2083 C C . ASP A 1 257 ? 29.800 7.807 -14.701 1.00 93.69 257 ASP A C 1
ATOM 2085 O O . ASP A 1 257 ? 29.869 7.178 -13.650 1.00 93.69 257 ASP A O 1
ATOM 2089 N N . LEU A 1 258 ? 28.979 8.867 -14.797 1.00 93.12 258 LEU A N 1
ATOM 2090 C CA . LEU A 1 258 ? 28.159 9.330 -13.654 1.00 93.12 258 LEU A CA 1
ATOM 2091 C C . LEU A 1 258 ? 27.033 8.350 -13.280 1.00 93.12 258 LEU A C 1
ATOM 2093 O O . LEU A 1 258 ? 26.570 8.338 -12.136 1.00 93.12 258 LEU A O 1
ATOM 2097 N N . LYS A 1 259 ? 26.556 7.568 -14.253 1.00 94.06 259 LYS A N 1
ATOM 2098 C CA . LYS A 1 259 ? 25.580 6.506 -14.020 1.00 94.06 259 LYS A CA 1
ATOM 2099 C C . LYS A 1 259 ? 26.247 5.315 -13.326 1.00 94.06 259 LYS A C 1
ATOM 2101 O O . LYS A 1 259 ? 25.707 4.838 -12.339 1.00 94.06 259 LYS A O 1
ATOM 2106 N N . GLU A 1 260 ? 27.421 4.894 -13.791 1.00 92.94 260 GLU A N 1
ATOM 2107 C CA . GLU A 1 260 ? 28.225 3.818 -13.197 1.00 92.94 260 GLU A CA 1
ATOM 2108 C C . GLU A 1 260 ? 28.615 4.160 -11.745 1.00 92.94 260 GLU A C 1
ATOM 2110 O O . GLU A 1 260 ? 28.394 3.342 -10.850 1.00 92.94 260 GLU A O 1
ATOM 2115 N N . GLU A 1 261 ? 29.027 5.413 -11.484 1.00 93.62 261 GLU A N 1
ATOM 2116 C CA . GLU A 1 261 ? 29.212 6.014 -10.143 1.00 93.62 261 GLU A CA 1
ATOM 2117 C C . GLU A 1 261 ? 27.971 5.891 -9.217 1.00 93.62 261 GLU A C 1
ATOM 2119 O O . GLU A 1 261 ? 28.094 6.093 -8.009 1.00 93.62 261 GLU A O 1
ATOM 2124 N N . ASN A 1 262 ? 26.771 5.628 -9.756 1.00 92.81 262 ASN A N 1
ATOM 2125 C CA . ASN A 1 262 ? 25.486 5.592 -9.037 1.00 92.81 262 ASN A CA 1
ATOM 2126 C C . ASN A 1 262 ? 24.590 4.413 -9.478 1.00 92.81 262 ASN A C 1
ATOM 2128 O O . ASN A 1 262 ? 23.362 4.538 -9.563 1.00 92.81 262 ASN A O 1
ATOM 2132 N N . THR A 1 263 ? 25.203 3.265 -9.781 1.00 90.31 263 THR A N 1
ATOM 2133 C CA . THR A 1 263 ? 24.489 2.042 -10.203 1.00 90.31 263 THR A CA 1
ATOM 2134 C C . THR A 1 263 ? 23.492 1.565 -9.136 1.00 90.31 263 THR A C 1
ATOM 2136 O O . THR A 1 263 ? 22.410 1.092 -9.478 1.00 90.31 263 THR A O 1
ATOM 2139 N N . ASP A 1 264 ? 23.799 1.825 -7.857 1.00 87.00 264 ASP A N 1
ATOM 2140 C CA . ASP A 1 264 ? 22.957 1.604 -6.667 1.00 87.00 264 ASP A CA 1
ATOM 2141 C C . ASP A 1 264 ? 21.556 2.240 -6.737 1.00 87.00 264 ASP A C 1
ATOM 2143 O O . ASP A 1 264 ? 20.654 1.864 -5.991 1.00 87.00 264 ASP A O 1
ATOM 2147 N N . LEU A 1 265 ? 21.383 3.233 -7.612 1.00 89.75 265 LEU A N 1
ATOM 2148 C CA . LEU A 1 265 ? 20.196 4.080 -7.704 1.00 89.75 265 LEU A CA 1
ATOM 2149 C C . LEU A 1 265 ? 19.516 4.028 -9.086 1.00 89.75 265 LEU A C 1
ATOM 2151 O O . LEU A 1 265 ? 18.390 4.509 -9.231 1.00 89.75 265 LEU A O 1
ATOM 2155 N N . LEU A 1 266 ? 20.218 3.527 -10.109 1.00 93.31 266 LEU A N 1
ATOM 2156 C CA . LEU A 1 266 ? 19.889 3.742 -11.528 1.00 93.31 266 LEU A CA 1
ATOM 2157 C C . LEU A 1 266 ? 19.862 2.455 -12.383 1.00 93.31 266 LEU A C 1
ATOM 2159 O O . LEU A 1 266 ? 19.570 2.561 -13.580 1.00 93.31 266 LEU A O 1
ATOM 2163 N N . ASP A 1 267 ? 20.157 1.287 -11.792 1.00 91.31 267 ASP A N 1
ATOM 2164 C CA . ASP A 1 267 ? 20.454 -0.018 -12.425 1.00 91.31 267 ASP A CA 1
ATOM 2165 C C . ASP A 1 267 ? 21.607 0.036 -13.457 1.00 91.31 267 ASP A C 1
ATOM 2167 O O . ASP A 1 267 ? 21.926 1.076 -14.021 1.00 91.31 267 ASP A O 1
ATOM 2171 N N . ASP A 1 268 ? 22.212 -1.095 -13.818 1.00 90.62 268 ASP A N 1
ATOM 2172 C CA . ASP A 1 268 ? 23.305 -1.173 -14.807 1.00 90.62 268 ASP A CA 1
ATOM 2173 C C . ASP A 1 268 ? 22.844 -1.205 -16.288 1.00 90.62 268 ASP A C 1
ATOM 2175 O O . ASP A 1 268 ? 23.669 -1.113 -17.195 1.00 90.62 268 ASP A O 1
ATOM 2179 N N . LEU A 1 269 ? 21.533 -1.221 -16.574 1.00 92.25 269 LEU A N 1
ATOM 2180 C CA . LEU A 1 269 ? 20.981 -1.344 -17.940 1.00 92.25 269 LEU A CA 1
ATOM 2181 C C . LEU A 1 269 ? 21.529 -0.311 -18.956 1.00 92.25 269 LEU A C 1
ATOM 2183 O O . LEU A 1 269 ? 21.277 0.890 -18.845 1.00 92.25 269 LEU A O 1
ATOM 2187 N N . GLU A 1 270 ? 22.225 -0.793 -19.990 1.00 91.12 270 GLU A N 1
ATOM 2188 C CA . GLU A 1 270 ? 22.876 0.017 -21.033 1.00 91.12 270 GLU A CA 1
ATOM 2189 C C . GLU A 1 270 ? 21.935 1.060 -21.679 1.00 91.12 270 GLU A C 1
ATOM 2191 O O . GLU A 1 270 ? 20.886 0.725 -22.231 1.00 91.12 270 GLU A O 1
ATOM 2196 N N . GLY A 1 271 ? 22.333 2.338 -21.638 1.00 91.81 271 GLY A N 1
ATOM 2197 C CA . GLY A 1 271 ? 21.642 3.458 -22.295 1.00 91.81 271 GLY A CA 1
ATOM 2198 C C . GLY A 1 271 ? 20.393 3.996 -21.582 1.00 91.81 271 GLY A C 1
ATOM 2199 O O . GLY A 1 271 ? 19.866 5.040 -21.985 1.00 91.81 271 GLY A O 1
ATOM 2200 N N . GLU A 1 272 ? 19.939 3.336 -20.516 1.00 96.25 272 GLU A N 1
ATOM 2201 C CA . GLU A 1 272 ? 18.752 3.695 -19.736 1.00 96.25 272 GLU A CA 1
ATOM 2202 C C . GLU A 1 272 ? 19.106 4.035 -18.284 1.00 96.25 272 GLU A C 1
ATOM 2204 O O . GLU A 1 272 ? 19.977 3.417 -17.678 1.00 96.25 272 GLU A O 1
ATOM 2209 N N . LEU A 1 273 ? 18.379 4.983 -17.698 1.00 97.00 273 LEU A N 1
ATOM 2210 C CA . LEU A 1 273 ? 18.277 5.164 -16.251 1.00 97.00 273 LEU A CA 1
ATOM 2211 C C . LEU A 1 273 ? 17.033 4.409 -15.777 1.00 97.00 273 LEU A C 1
ATOM 2213 O O . LEU A 1 273 ? 15.937 4.680 -16.280 1.00 97.00 273 LEU A O 1
ATOM 2217 N N . CYS A 1 274 ? 17.187 3.484 -14.831 1.00 95.44 274 CYS A N 1
ATOM 2218 C CA . CYS A 1 274 ? 16.094 2.696 -14.275 1.00 95.44 274 CYS A CA 1
ATOM 2219 C C . CYS A 1 274 ? 15.793 3.139 -12.840 1.00 95.44 274 CYS A C 1
ATOM 2221 O O . CYS A 1 274 ? 16.626 2.996 -11.956 1.00 95.44 274 CYS A O 1
ATOM 2223 N N . ILE A 1 275 ? 14.615 3.721 -12.607 1.00 95.81 275 ILE A N 1
ATOM 2224 C CA . ILE A 1 275 ? 14.288 4.374 -11.327 1.00 95.81 275 ILE A CA 1
ATOM 2225 C C . ILE A 1 275 ? 12.925 3.879 -10.828 1.00 95.81 275 ILE A C 1
ATOM 2227 O O . ILE A 1 275 ? 11.957 3.949 -11.589 1.00 95.81 275 ILE A O 1
ATOM 2231 N N . PRO A 1 276 ? 12.774 3.430 -9.568 1.00 95.50 276 PRO A N 1
ATOM 2232 C CA . PRO A 1 276 ? 11.464 3.110 -9.005 1.00 95.50 276 PRO A CA 1
ATOM 2233 C C . PRO A 1 276 ? 10.512 4.316 -9.061 1.00 95.50 276 PRO A C 1
ATOM 2235 O O . PRO A 1 276 ? 10.738 5.355 -8.434 1.00 95.50 276 PRO A O 1
ATOM 2238 N N . SER A 1 277 ? 9.402 4.176 -9.793 1.00 95.69 277 SER A N 1
ATOM 2239 C CA . SER A 1 277 ? 8.388 5.229 -9.952 1.00 95.69 277 SER A CA 1
ATOM 2240 C C . SER A 1 277 ? 7.838 5.668 -8.597 1.00 95.69 277 SER A C 1
ATOM 2242 O O . SER A 1 277 ? 7.679 6.860 -8.338 1.00 95.69 277 SER A O 1
ATOM 2244 N N . ALA A 1 278 ? 7.617 4.715 -7.686 1.00 91.75 278 ALA A N 1
ATOM 2245 C CA . ALA A 1 278 ? 7.136 4.997 -6.340 1.00 91.75 278 ALA A CA 1
ATOM 2246 C C . ALA A 1 278 ? 8.035 5.986 -5.576 1.00 91.75 278 ALA A C 1
ATOM 2248 O O . ALA A 1 278 ? 7.506 6.806 -4.820 1.00 91.75 278 ALA A O 1
ATOM 2249 N N . ASP A 1 279 ? 9.348 5.954 -5.791 1.00 91.88 279 ASP A N 1
ATOM 2250 C CA . ASP A 1 279 ? 10.315 6.715 -4.996 1.00 91.88 279 ASP A CA 1
ATOM 2251 C C . ASP A 1 279 ? 10.609 8.070 -5.637 1.00 91.88 279 ASP A C 1
ATOM 2253 O O . ASP A 1 279 ? 10.493 9.091 -4.956 1.00 91.88 279 ASP A O 1
ATOM 2257 N N . PHE A 1 280 ? 10.770 8.113 -6.969 1.00 95.19 280 PHE A N 1
ATOM 2258 C CA . PHE A 1 280 ? 10.733 9.362 -7.742 1.00 95.19 280 PHE A CA 1
ATOM 2259 C C . PHE A 1 280 ? 9.476 10.185 -7.419 1.00 95.19 280 PHE A C 1
ATOM 2261 O O . PHE A 1 280 ? 9.558 11.376 -7.115 1.00 95.19 280 PHE A O 1
ATOM 2268 N N . ARG A 1 281 ? 8.299 9.542 -7.411 1.00 94.00 281 ARG A N 1
ATOM 2269 C CA . ARG A 1 281 ? 7.032 10.198 -7.061 1.00 94.00 281 ARG A CA 1
ATOM 2270 C C . ARG A 1 281 ? 6.976 10.631 -5.596 1.00 94.00 281 ARG A C 1
ATOM 2272 O O . ARG A 1 281 ? 6.303 11.621 -5.318 1.00 94.00 281 ARG A O 1
ATOM 2279 N N . SER A 1 282 ? 7.642 9.939 -4.666 1.00 91.25 282 SER A N 1
ATOM 2280 C CA . SER A 1 282 ? 7.704 10.365 -3.255 1.00 91.25 282 SER A CA 1
ATOM 2281 C C . SER A 1 282 ? 8.510 11.648 -3.145 1.00 91.25 282 SER A C 1
ATOM 2283 O O . SER A 1 282 ? 7.955 12.690 -2.806 1.00 91.25 282 SER A O 1
ATOM 2285 N N . GLN A 1 283 ? 9.766 11.600 -3.583 1.00 92.25 283 GLN A N 1
ATOM 2286 C CA . GLN A 1 283 ? 10.712 12.704 -3.471 1.00 92.25 283 GLN A CA 1
ATOM 2287 C C . GLN A 1 283 ? 10.239 13.959 -4.213 1.00 92.25 283 GLN A C 1
ATOM 2289 O O . GLN A 1 283 ? 10.240 15.054 -3.648 1.00 92.25 283 GLN A O 1
ATOM 2294 N N . ALA A 1 284 ? 9.726 13.807 -5.440 1.00 93.81 284 ALA A N 1
ATOM 2295 C CA . ALA A 1 284 ? 9.138 14.915 -6.191 1.00 93.81 284 ALA A CA 1
ATOM 2296 C C . ALA A 1 284 ? 7.904 15.513 -5.489 1.00 93.81 284 ALA A C 1
ATOM 2298 O O . ALA A 1 284 ? 7.689 16.724 -5.546 1.00 93.81 284 ALA A O 1
ATOM 2299 N N . THR A 1 285 ? 7.096 14.693 -4.806 1.00 93.00 285 THR A N 1
ATOM 2300 C CA . THR A 1 285 ? 5.937 15.180 -4.040 1.00 93.00 285 THR A CA 1
ATOM 2301 C C . THR A 1 285 ? 6.371 15.912 -2.782 1.00 93.00 285 THR A C 1
ATOM 2303 O O . THR A 1 285 ? 5.850 16.986 -2.514 1.00 93.00 285 THR A O 1
ATOM 2306 N N . GLU A 1 286 ? 7.310 15.356 -2.026 1.00 90.12 286 GLU A N 1
ATOM 2307 C CA . GLU A 1 286 ? 7.796 15.910 -0.760 1.00 90.12 286 GLU A CA 1
ATOM 2308 C C . GLU A 1 286 ? 8.501 17.255 -1.005 1.00 90.12 286 GLU A C 1
ATOM 2310 O O . GLU A 1 286 ? 8.175 18.250 -0.362 1.00 90.12 286 GLU A O 1
ATOM 2315 N N . PHE A 1 287 ? 9.347 17.336 -2.038 1.00 92.19 287 PHE A N 1
ATOM 2316 C CA . PHE A 1 287 ? 9.971 18.580 -2.503 1.00 92.19 287 PHE A CA 1
ATOM 2317 C C . PHE A 1 287 ? 8.950 19.631 -2.969 1.00 92.19 287 PHE A C 1
ATOM 2319 O O . PHE A 1 287 ? 9.000 20.787 -2.549 1.00 92.19 287 PHE A O 1
ATOM 2326 N N . CYS A 1 288 ? 7.980 19.248 -3.807 1.00 93.00 288 CYS A N 1
ATOM 2327 C CA . CYS A 1 288 ? 6.975 20.201 -4.281 1.00 93.00 288 CYS A CA 1
ATOM 2328 C C . CYS A 1 288 ? 5.998 20.631 -3.176 1.00 93.00 288 CYS A C 1
ATOM 2330 O O . CYS A 1 288 ? 5.511 21.756 -3.219 1.00 93.00 288 CYS A O 1
ATOM 2332 N N . MET A 1 289 ? 5.706 19.775 -2.190 1.00 89.44 289 MET A N 1
ATOM 2333 C CA . MET A 1 289 ? 4.857 20.105 -1.036 1.00 89.44 289 MET A CA 1
ATOM 2334 C C . MET A 1 289 ? 5.524 21.084 -0.067 1.00 89.44 289 MET A C 1
ATOM 2336 O O . MET A 1 289 ? 4.818 21.871 0.556 1.00 89.44 289 MET A O 1
ATOM 2340 N N . GLU A 1 290 ? 6.853 21.071 0.022 1.00 88.69 290 GLU A N 1
ATOM 2341 C CA . GLU A 1 290 ? 7.634 22.050 0.776 1.00 88.69 290 GLU A CA 1
ATOM 2342 C C . GLU A 1 290 ? 7.675 23.411 0.063 1.00 88.69 290 GLU A C 1
ATOM 2344 O O . GLU A 1 290 ? 7.232 24.422 0.608 1.00 88.69 290 GLU A O 1
ATOM 2349 N N . TYR A 1 291 ? 8.125 23.449 -1.196 1.00 89.75 291 TYR A N 1
ATOM 2350 C CA . TYR A 1 291 ? 8.376 24.722 -1.882 1.00 89.75 291 TYR A CA 1
ATOM 2351 C C . TYR A 1 291 ? 7.136 25.388 -2.507 1.00 89.75 291 TYR A C 1
ATOM 2353 O O . TYR A 1 291 ? 7.213 26.554 -2.896 1.00 89.75 291 TYR A O 1
ATOM 2361 N N . ARG A 1 292 ? 5.970 24.722 -2.575 1.00 90.06 292 ARG A N 1
ATOM 2362 C CA . ARG A 1 292 ? 4.734 25.307 -3.152 1.00 90.06 292 ARG A CA 1
ATOM 2363 C C . ARG A 1 292 ? 4.160 26.512 -2.400 1.00 90.06 292 ARG A C 1
ATOM 2365 O O . ARG A 1 292 ? 3.346 27.237 -2.972 1.00 90.06 292 ARG A O 1
ATOM 2372 N N . GLU A 1 293 ? 4.515 26.716 -1.132 1.00 87.69 293 GLU A N 1
ATOM 2373 C CA . GLU A 1 293 ? 4.044 27.890 -0.383 1.00 87.69 293 GLU A CA 1
ATOM 2374 C C . GLU A 1 293 ? 4.859 29.152 -0.713 1.00 87.69 293 GLU A C 1
ATOM 2376 O O . GLU A 1 293 ? 4.376 30.261 -0.491 1.00 87.69 293 GLU A O 1
ATOM 2381 N N . ASN A 1 294 ? 6.034 29.012 -1.344 1.00 88.69 294 ASN A N 1
ATOM 2382 C CA . ASN A 1 294 ? 6.725 30.131 -1.980 1.00 88.69 294 ASN A CA 1
ATOM 2383 C C . ASN A 1 294 ? 6.006 30.497 -3.303 1.00 88.69 294 ASN A C 1
ATOM 2385 O O . ASN A 1 294 ? 5.969 29.669 -4.223 1.00 88.69 294 ASN A O 1
ATOM 2389 N N . PRO A 1 295 ? 5.478 31.732 -3.460 1.00 91.25 295 PRO A N 1
ATOM 2390 C CA . PRO A 1 295 ? 4.775 32.156 -4.674 1.00 91.25 295 PRO A CA 1
ATOM 2391 C C . PRO A 1 295 ? 5.584 32.021 -5.972 1.00 91.25 295 PRO A C 1
ATOM 2393 O O . PRO A 1 295 ? 4.986 31.839 -7.030 1.00 91.25 295 PRO A O 1
ATOM 2396 N N . GLN A 1 296 ? 6.920 32.078 -5.903 1.00 91.25 296 GLN A N 1
ATOM 2397 C CA . GLN A 1 296 ? 7.814 31.920 -7.056 1.00 91.25 296 GLN A CA 1
ATOM 2398 C C . GLN A 1 296 ? 7.751 30.507 -7.658 1.00 91.25 296 GLN A C 1
ATOM 2400 O O . GLN A 1 296 ? 7.809 30.350 -8.876 1.00 91.25 296 GLN A O 1
ATOM 2405 N N . PHE A 1 297 ? 7.630 29.482 -6.812 1.00 92.19 297 PHE A N 1
ATOM 2406 C CA . PHE A 1 297 ? 7.733 28.073 -7.211 1.00 92.19 297 PHE A CA 1
ATOM 2407 C C . PHE A 1 297 ? 6.377 27.371 -7.309 1.00 92.19 297 PHE A C 1
ATOM 2409 O O . PHE A 1 297 ? 6.231 26.416 -8.074 1.00 92.19 297 PHE A O 1
ATOM 2416 N N . LYS A 1 298 ? 5.366 27.887 -6.597 1.00 93.50 298 LYS A N 1
ATOM 2417 C CA . LYS A 1 298 ? 3.992 27.371 -6.529 1.00 93.50 298 LYS A CA 1
ATOM 2418 C C . LYS A 1 298 ? 3.439 26.833 -7.849 1.00 93.50 298 LYS A C 1
ATOM 2420 O O . LYS A 1 298 ? 2.993 25.692 -7.901 1.00 93.50 298 LYS A O 1
ATOM 2425 N N . THR A 1 299 ? 3.506 27.629 -8.914 1.00 94.44 299 THR A N 1
ATOM 2426 C CA . THR A 1 299 ? 2.943 27.282 -10.229 1.00 94.44 299 THR A CA 1
ATOM 2427 C C . THR A 1 299 ? 3.592 26.045 -10.857 1.00 94.44 299 THR A C 1
ATOM 2429 O O . THR A 1 299 ? 2.907 25.303 -11.558 1.00 94.44 299 THR A O 1
ATOM 2432 N N . GLU A 1 300 ? 4.885 25.799 -10.621 1.00 93.69 300 GLU A N 1
ATOM 2433 C CA . GLU A 1 300 ? 5.565 24.605 -11.138 1.00 93.69 300 GLU A CA 1
ATOM 2434 C C . GLU A 1 300 ? 5.367 23.407 -10.209 1.00 93.69 300 GLU A C 1
ATOM 2436 O O . GLU A 1 300 ? 5.018 22.321 -10.675 1.00 93.69 300 GLU A O 1
ATOM 2441 N N . CYS A 1 301 ? 5.445 23.625 -8.891 1.00 95.38 301 CYS A N 1
ATOM 2442 C CA . CYS A 1 301 ? 5.096 22.617 -7.893 1.00 95.38 301 CYS A CA 1
ATOM 2443 C C . CYS A 1 301 ? 3.682 22.055 -8.123 1.00 95.38 301 CYS A C 1
ATOM 2445 O O . CYS A 1 301 ? 3.508 20.840 -8.143 1.00 95.38 301 CYS A O 1
ATOM 2447 N N . ASP A 1 302 ? 2.674 22.900 -8.368 1.00 92.81 302 ASP A N 1
ATOM 2448 C CA . ASP A 1 302 ? 1.291 22.468 -8.614 1.00 92.81 302 ASP A CA 1
ATOM 2449 C C . ASP A 1 302 ? 1.146 21.648 -9.918 1.00 92.81 302 ASP A C 1
ATOM 2451 O O . ASP A 1 302 ? 0.373 20.682 -9.956 1.00 92.81 302 ASP A O 1
ATOM 2455 N N . LYS A 1 303 ? 1.917 21.954 -10.977 1.00 93.06 303 LYS A N 1
ATOM 2456 C CA . LYS A 1 303 ? 1.968 21.131 -12.207 1.00 93.06 303 LYS A CA 1
ATOM 2457 C C . LYS A 1 303 ? 2.601 19.764 -11.939 1.00 93.06 303 LYS A C 1
ATOM 2459 O O . LYS A 1 303 ? 2.032 18.743 -12.333 1.00 93.06 303 LYS A O 1
ATOM 2464 N N . ILE A 1 304 ? 3.748 19.734 -11.258 1.00 94.75 304 ILE A N 1
ATOM 2465 C CA . ILE A 1 304 ? 4.469 18.499 -10.917 1.00 94.75 304 ILE A CA 1
ATOM 2466 C C . ILE A 1 304 ? 3.595 17.627 -10.000 1.00 94.75 304 ILE A C 1
ATOM 2468 O O . ILE A 1 304 ? 3.406 16.442 -10.274 1.00 94.75 304 ILE A O 1
ATOM 2472 N N . LEU A 1 305 ? 2.949 18.212 -8.986 1.00 92.75 305 LEU A N 1
ATOM 2473 C CA . LEU A 1 305 ? 2.011 17.529 -8.085 1.00 92.75 305 LEU A CA 1
ATOM 2474 C C . LEU A 1 305 ? 0.764 16.992 -8.811 1.00 92.75 305 LEU A C 1
ATOM 2476 O O . LEU A 1 305 ? 0.240 15.953 -8.411 1.00 92.75 305 LEU A O 1
ATOM 2480 N N . GLN A 1 306 ? 0.304 17.636 -9.889 1.00 89.38 306 GLN A N 1
ATOM 2481 C CA . GLN A 1 306 ? -0.777 17.123 -10.744 1.00 89.38 306 GLN A CA 1
ATOM 2482 C C . GLN A 1 306 ? -0.338 15.939 -11.632 1.00 89.38 306 GLN A C 1
ATOM 2484 O O . GLN A 1 306 ? -1.166 15.096 -11.998 1.00 89.38 306 GLN A O 1
ATOM 2489 N N . ARG A 1 307 ? 0.949 15.856 -11.991 1.00 91.12 307 ARG A N 1
ATOM 2490 C CA . ARG A 1 307 ? 1.488 14.817 -12.883 1.00 91.12 307 ARG A CA 1
ATOM 2491 C C . ARG A 1 307 ? 2.093 13.620 -12.140 1.00 91.12 307 ARG A C 1
ATOM 2493 O O . ARG A 1 307 ? 1.668 12.494 -12.398 1.00 91.12 307 ARG A O 1
ATOM 2500 N N . ALA A 1 308 ? 3.008 13.853 -11.201 1.00 91.88 308 ALA A N 1
ATOM 2501 C CA . ALA A 1 308 ? 3.744 12.833 -10.444 1.00 91.88 308 ALA A CA 1
ATOM 2502 C C . ALA A 1 308 ? 3.323 12.704 -8.964 1.00 91.88 308 ALA A C 1
ATOM 2504 O O . ALA A 1 308 ? 3.793 11.804 -8.272 1.00 91.88 308 ALA A O 1
ATOM 2505 N N . GLY A 1 309 ? 2.397 13.533 -8.473 1.00 89.62 309 GLY A N 1
ATOM 2506 C CA . GLY A 1 309 ? 1.991 13.564 -7.062 1.00 89.62 309 GLY A CA 1
ATOM 2507 C C . GLY A 1 309 ? 1.636 12.205 -6.438 1.00 89.62 309 GLY A C 1
ATOM 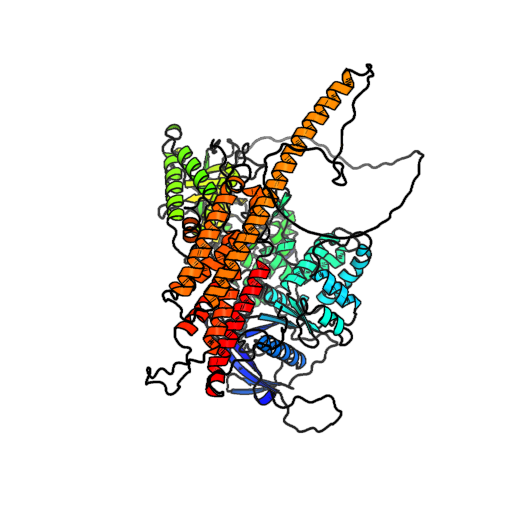2508 O O . GLY A 1 309 ? 0.881 11.423 -7.025 1.00 89.62 309 GLY A O 1
ATOM 2509 N N . LYS A 1 310 ? 2.161 11.922 -5.241 1.00 85.88 310 LYS A N 1
ATOM 2510 C CA . LYS A 1 310 ? 1.991 10.665 -4.498 1.00 85.88 310 LYS A CA 1
ATOM 2511 C C . LYS A 1 310 ? 1.019 10.862 -3.329 1.00 85.88 310 LYS A C 1
ATOM 2513 O O . LYS A 1 310 ? 1.229 11.670 -2.425 1.00 85.88 310 LYS A O 1
ATOM 2518 N N . TYR A 1 311 ? -0.089 10.126 -3.351 1.00 80.50 311 TYR A N 1
ATOM 2519 C CA . TYR A 1 311 ? -1.241 10.370 -2.473 1.00 80.50 311 TYR A CA 1
ATOM 2520 C C . TYR A 1 311 ? -0.992 10.044 -0.990 1.00 80.50 311 TYR A C 1
ATOM 2522 O O . TYR A 1 311 ? -1.632 10.651 -0.140 1.00 80.50 311 TYR A O 1
ATOM 2530 N N . ASN A 1 312 ? -0.071 9.134 -0.650 1.00 78.75 312 ASN A N 1
ATOM 2531 C CA . ASN A 1 312 ? 0.274 8.845 0.750 1.00 78.75 312 ASN A CA 1
ATOM 2532 C C . ASN A 1 312 ? 1.127 9.946 1.403 1.00 78.75 312 ASN A C 1
ATOM 2534 O O . ASN A 1 312 ? 1.302 9.906 2.613 1.00 78.75 312 ASN A O 1
ATOM 2538 N N . VAL A 1 313 ? 1.620 10.906 0.612 1.00 80.38 313 VAL A N 1
ATOM 2539 C CA . VAL A 1 313 ? 2.255 12.144 1.085 1.00 80.38 313 VAL A CA 1
ATOM 2540 C C . VAL A 1 313 ? 1.244 13.296 1.034 1.00 80.38 313 VAL A C 1
ATOM 2542 O O . VAL A 1 313 ? 1.016 13.960 2.036 1.00 80.38 313 VAL A O 1
ATOM 2545 N N . GLN A 1 314 ? 0.558 13.502 -0.102 1.00 84.25 314 GLN A N 1
ATOM 2546 C CA . GLN A 1 314 ? -0.398 14.616 -0.275 1.00 84.25 314 GLN A CA 1
ATOM 2547 C C . GLN A 1 314 ? -1.629 14.571 0.650 1.00 84.25 314 GLN A C 1
ATOM 2549 O O . GLN A 1 314 ? -2.316 15.582 0.791 1.00 84.25 314 GLN A O 1
ATOM 2554 N N . LEU A 1 315 ? -1.959 13.406 1.214 1.00 85.50 315 LEU A N 1
ATOM 2555 C CA . LEU A 1 315 ? -3.070 13.234 2.156 1.00 85.50 315 LEU A CA 1
ATOM 2556 C C . LEU A 1 315 ? -2.620 13.249 3.624 1.00 85.50 315 LEU A C 1
ATOM 2558 O O . LEU A 1 315 ? -3.450 12.978 4.489 1.00 85.50 315 LEU A O 1
ATOM 2562 N N . LEU A 1 316 ? -1.344 13.549 3.903 1.00 83.81 316 LEU A N 1
ATOM 2563 C CA . LEU A 1 316 ? -0.879 13.804 5.261 1.00 83.81 316 LEU A CA 1
ATOM 2564 C C . LEU A 1 316 ? -1.396 15.163 5.741 1.00 83.81 316 LEU A C 1
ATOM 2566 O O . LEU A 1 316 ? -1.218 16.194 5.093 1.00 83.81 316 LEU A O 1
ATOM 2570 N N . GLU A 1 317 ? -2.044 15.138 6.894 1.00 82.06 317 GLU A N 1
ATOM 2571 C CA . GLU A 1 317 ? -2.604 16.276 7.613 1.00 82.06 317 GLU A CA 1
ATOM 2572 C C . GLU A 1 317 ? -2.134 16.168 9.070 1.00 82.06 317 GLU A C 1
ATOM 2574 O O . GLU A 1 317 ? -2.034 15.041 9.567 1.00 82.06 317 GLU A O 1
ATOM 2579 N N . PRO A 1 318 ? -1.881 17.274 9.789 1.00 77.62 318 PRO A N 1
ATOM 2580 C CA . PRO A 1 318 ? -1.754 17.192 11.236 1.00 77.62 318 PRO A CA 1
ATOM 2581 C C . PRO A 1 318 ? -3.069 16.674 11.843 1.00 77.62 318 PRO A C 1
ATOM 2583 O O . PRO A 1 318 ? -4.166 17.122 11.481 1.00 77.62 318 PRO A O 1
ATOM 2586 N N . ASP A 1 319 ? -2.970 15.716 12.760 1.00 74.12 319 ASP A N 1
ATOM 2587 C CA . ASP A 1 319 ? -4.034 15.439 13.718 1.00 74.12 319 ASP A CA 1
ATOM 2588 C C . ASP A 1 319 ? -4.076 16.499 14.826 1.00 74.12 319 ASP A C 1
ATOM 2590 O O . ASP A 1 319 ? -3.377 17.513 14.783 1.00 74.12 319 ASP A O 1
ATOM 2594 N N . ASN A 1 320 ? -4.958 16.287 15.800 1.00 67.06 320 ASN A N 1
ATOM 2595 C CA . ASN A 1 320 ? -5.158 17.208 16.910 1.00 67.06 320 ASN A CA 1
ATOM 2596 C C . ASN A 1 320 ? -3.906 17.328 17.809 1.00 67.06 320 ASN A C 1
ATOM 2598 O O . ASN A 1 320 ? -3.691 18.374 18.411 1.00 67.06 320 ASN A O 1
ATOM 2602 N N . GLU A 1 321 ? -3.056 16.295 17.850 1.00 64.69 321 GLU A N 1
ATOM 2603 C CA . GLU A 1 321 ? -1.780 16.282 18.582 1.00 64.69 321 GLU A CA 1
ATOM 2604 C C . GLU A 1 321 ? -0.618 16.859 17.738 1.00 64.69 321 GLU A C 1
ATOM 2606 O O . GLU A 1 321 ? 0.511 16.968 18.213 1.00 64.69 321 GLU A O 1
ATOM 2611 N N . GLY A 1 322 ? -0.881 17.241 16.481 1.00 69.38 322 GLY A N 1
ATOM 2612 C CA . GLY A 1 322 ? 0.106 17.756 15.530 1.00 69.38 322 GLY A CA 1
ATOM 2613 C C . GLY A 1 322 ? 0.884 16.679 14.763 1.00 69.38 322 GLY A C 1
ATOM 2614 O O . GLY A 1 322 ? 1.749 17.021 13.954 1.00 69.38 322 GLY A O 1
ATOM 2615 N N . ASN A 1 323 ? 0.586 15.391 14.961 1.00 77.06 323 ASN A N 1
ATOM 2616 C CA . ASN A 1 323 ? 1.258 14.299 14.257 1.00 77.06 323 ASN A CA 1
ATOM 2617 C C . ASN A 1 323 ? 0.705 14.138 12.831 1.00 77.06 323 ASN A C 1
ATOM 2619 O O . ASN A 1 323 ? -0.472 14.373 12.563 1.00 77.06 323 ASN A O 1
ATOM 2623 N N . ALA A 1 324 ? 1.542 13.692 11.891 1.00 80.69 324 ALA A N 1
ATOM 2624 C CA . ALA A 1 324 ? 1.111 13.462 10.513 1.00 80.69 324 ALA A CA 1
ATOM 2625 C C . ALA A 1 324 ? 0.215 12.208 10.401 1.00 80.69 324 ALA A C 1
ATOM 2627 O O . ALA A 1 324 ? 0.677 11.070 10.538 1.00 80.69 324 ALA A O 1
ATOM 2628 N N . THR A 1 325 ? -1.069 12.407 10.095 1.00 8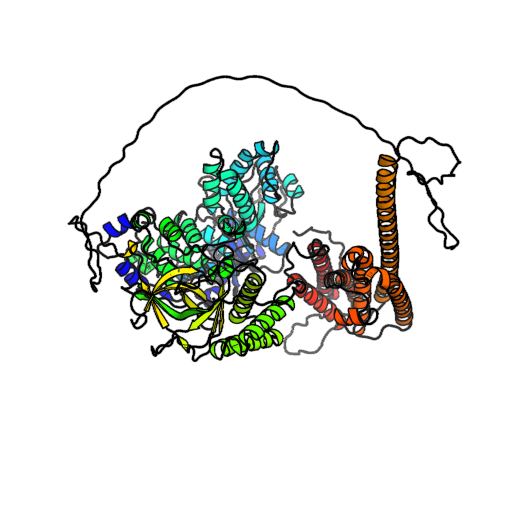3.94 325 THR A N 1
ATOM 2629 C CA . THR A 1 325 ? -2.058 11.341 9.873 1.00 83.94 325 THR A CA 1
ATOM 2630 C C . THR A 1 325 ? -2.834 11.550 8.570 1.00 83.94 325 THR A C 1
ATOM 2632 O O . THR A 1 325 ? -2.591 12.500 7.835 1.00 83.94 325 THR A O 1
ATOM 2635 N N . ILE A 1 326 ? -3.772 10.654 8.251 1.00 86.69 326 ILE A N 1
ATOM 2636 C CA . ILE A 1 326 ? -4.620 10.753 7.052 1.00 86.69 326 ILE A CA 1
ATOM 2637 C C . ILE A 1 326 ? -6.093 10.738 7.471 1.00 86.69 326 ILE A C 1
ATOM 2639 O O . ILE A 1 326 ? -6.589 9.704 7.911 1.00 86.69 326 ILE A O 1
ATOM 2643 N N . ARG A 1 327 ? -6.817 11.859 7.313 1.00 87.31 327 ARG A N 1
ATOM 2644 C CA . ARG A 1 327 ? -8.222 11.990 7.772 1.00 87.31 327 ARG A CA 1
ATOM 2645 C C . ARG A 1 327 ? -9.259 11.852 6.646 1.00 87.31 327 ARG A C 1
ATOM 2647 O O . ARG A 1 327 ? -10.460 11.999 6.883 1.00 87.31 327 ARG A O 1
ATOM 2654 N N . ARG A 1 328 ? -8.833 11.550 5.410 1.00 89.25 328 ARG A N 1
ATOM 2655 C CA . ARG A 1 328 ? -9.659 11.583 4.179 1.00 89.25 328 ARG A CA 1
ATOM 2656 C C . ARG A 1 328 ? -9.544 10.305 3.341 1.00 89.25 328 ARG A C 1
ATOM 2658 O O . ARG A 1 328 ? -8.479 9.699 3.262 1.00 89.25 328 ARG A O 1
ATOM 2665 N N . SER A 1 329 ? -10.621 9.950 2.632 1.00 89.06 329 SER A N 1
ATOM 2666 C CA . SER A 1 329 ? -10.567 8.940 1.559 1.00 89.06 329 SER A CA 1
ATOM 2667 C C . SER A 1 329 ? -9.664 9.419 0.417 1.00 89.06 329 SER A C 1
ATOM 2669 O O . SER A 1 329 ? -9.720 10.580 0.008 1.00 89.06 329 SER A O 1
ATOM 2671 N N . MET A 1 330 ? -8.863 8.509 -0.145 1.00 90.19 330 MET A N 1
ATOM 2672 C CA . MET A 1 330 ? -8.063 8.779 -1.346 1.00 90.19 330 MET A CA 1
ATOM 2673 C C . MET A 1 330 ? -8.907 8.877 -2.626 1.00 90.19 330 MET A C 1
ATOM 2675 O O . MET A 1 330 ? -8.422 9.360 -3.650 1.00 90.19 330 MET A O 1
ATOM 2679 N N . SER A 1 331 ? -10.164 8.428 -2.588 1.00 92.81 331 SER A N 1
ATOM 2680 C CA . SER A 1 331 ? -11.008 8.304 -3.776 1.00 92.81 331 SER A CA 1
ATOM 2681 C C . SER A 1 331 ? -11.220 9.638 -4.508 1.00 92.81 331 SER A C 1
ATOM 2683 O O . SER A 1 331 ? -10.887 9.690 -5.692 1.00 92.81 331 SER A O 1
ATOM 2685 N N . PRO A 1 332 ? -11.615 10.760 -3.870 1.00 93.25 332 PRO A N 1
ATOM 2686 C CA . PRO A 1 332 ? -11.720 12.053 -4.559 1.00 93.25 332 PRO A CA 1
ATOM 2687 C C . PRO A 1 332 ? -10.416 12.519 -5.228 1.00 93.25 332 PRO A C 1
ATOM 2689 O O . PRO A 1 332 ? -10.461 13.157 -6.281 1.00 93.25 332 PRO A O 1
ATOM 2692 N N . MET A 1 333 ? -9.252 12.168 -4.663 1.00 91.12 333 MET A N 1
ATOM 2693 C CA . MET A 1 333 ? -7.949 12.488 -5.254 1.00 91.12 333 MET A CA 1
ATOM 2694 C C . MET A 1 333 ? -7.702 11.685 -6.539 1.00 91.12 333 MET A C 1
ATOM 2696 O O . MET A 1 333 ? -7.248 12.251 -7.534 1.00 91.12 333 MET A O 1
ATOM 2700 N N . VAL A 1 334 ? -8.055 10.394 -6.557 1.00 92.94 334 VAL A N 1
ATOM 2701 C CA . VAL A 1 334 ? -7.978 9.540 -7.758 1.00 92.94 334 VAL A CA 1
ATOM 2702 C C . VAL A 1 334 ? -8.962 10.004 -8.836 1.00 92.94 334 VAL A C 1
ATOM 2704 O O . VAL A 1 334 ? -8.560 10.154 -9.988 1.00 92.94 334 VAL A O 1
ATOM 2707 N N . PHE A 1 335 ? -10.212 10.320 -8.472 1.00 94.50 335 PHE A N 1
ATOM 2708 C CA . PHE A 1 335 ? -11.198 10.893 -9.400 1.00 94.50 335 PHE A CA 1
ATOM 2709 C C . PHE A 1 335 ? -10.675 12.187 -10.050 1.00 94.50 335 PHE A C 1
ATOM 2711 O O . PHE A 1 335 ? -10.738 12.324 -11.269 1.00 94.50 335 PHE A O 1
ATOM 2718 N N . SER A 1 336 ? -10.109 13.106 -9.256 1.00 92.31 336 SER A N 1
ATOM 2719 C CA . SER A 1 336 ? -9.511 14.360 -9.742 1.00 92.31 336 SER A CA 1
ATOM 2720 C C . SER A 1 336 ? -8.307 14.122 -10.663 1.00 92.31 336 SER A C 1
ATOM 2722 O O . SER A 1 336 ? -8.226 14.703 -11.745 1.00 92.31 336 SER A O 1
ATOM 2724 N N . ASN A 1 337 ? -7.398 13.215 -10.287 1.00 90.88 337 ASN A N 1
ATOM 2725 C CA . ASN A 1 337 ? -6.218 12.879 -11.089 1.00 90.88 337 ASN A CA 1
ATOM 2726 C C . ASN A 1 337 ? -6.596 12.283 -12.450 1.00 90.88 337 ASN A C 1
ATOM 2728 O O . ASN A 1 337 ? -6.119 12.765 -13.475 1.00 90.88 337 ASN A O 1
ATOM 2732 N N . VAL A 1 338 ? -7.479 11.279 -12.483 1.00 93.06 338 VAL A N 1
ATOM 2733 C CA . VAL A 1 338 ? -7.952 10.672 -13.741 1.00 93.06 338 VAL A CA 1
ATOM 2734 C C . VAL A 1 338 ? -8.778 11.669 -14.554 1.00 93.06 338 VAL A C 1
ATOM 2736 O O . VAL A 1 338 ? -8.672 11.705 -15.777 1.00 93.06 338 VAL A O 1
ATOM 2739 N N . GLY A 1 339 ? -9.577 12.510 -13.894 1.00 90.94 339 GLY A N 1
ATOM 2740 C CA . GLY A 1 339 ? -10.404 13.534 -14.527 1.00 90.94 339 GLY A CA 1
ATOM 2741 C C . GLY A 1 339 ? -9.618 14.609 -15.279 1.00 90.94 339 GLY A C 1
ATOM 2742 O O . GLY A 1 339 ? -10.046 15.040 -16.345 1.00 90.94 339 GLY A O 1
ATOM 2743 N N . LYS A 1 340 ? -8.448 15.001 -14.763 1.00 88.31 340 LYS A N 1
ATOM 2744 C CA . LYS A 1 340 ? -7.563 16.013 -15.369 1.00 88.31 340 LYS A CA 1
ATOM 2745 C C . LYS A 1 340 ? -6.658 15.485 -16.495 1.00 88.31 340 LYS A C 1
ATOM 2747 O O . LYS A 1 340 ? -5.965 16.274 -17.132 1.00 88.31 340 LYS A O 1
ATOM 2752 N N . ARG A 1 341 ? -6.619 14.169 -16.724 1.00 91.12 341 ARG A N 1
ATOM 2753 C CA . ARG A 1 341 ? -5.707 13.513 -17.682 1.00 91.12 341 ARG A CA 1
ATOM 2754 C C . ARG A 1 341 ? -6.313 13.360 -19.078 1.00 91.12 341 ARG A C 1
ATOM 2756 O O . ARG A 1 341 ? -7.532 13.371 -19.250 1.00 91.12 341 ARG A O 1
ATOM 2763 N N . LYS A 1 342 ? -5.458 13.181 -20.085 1.00 91.50 342 LYS A N 1
ATOM 2764 C CA . LYS A 1 342 ? -5.843 12.896 -21.475 1.00 91.50 342 LYS A CA 1
ATOM 2765 C C . LYS A 1 342 ? -6.322 11.444 -21.607 1.00 91.50 342 LYS A C 1
ATOM 2767 O O . LYS A 1 342 ? -5.674 10.521 -21.111 1.00 91.50 342 LYS A O 1
ATOM 2772 N N . ILE A 1 343 ? -7.441 11.237 -22.296 1.00 90.88 343 ILE A N 1
ATOM 2773 C CA . ILE A 1 343 ? -7.997 9.920 -22.636 1.00 90.88 343 ILE A CA 1
ATOM 2774 C C . ILE A 1 343 ? -8.683 10.020 -24.006 1.00 90.88 343 ILE A C 1
ATOM 2776 O O . ILE A 1 343 ? -9.078 11.114 -24.400 1.00 90.88 343 ILE A O 1
ATOM 2780 N N . ALA A 1 344 ? -8.780 8.916 -24.751 1.00 88.44 344 ALA A N 1
ATOM 2781 C CA . ALA A 1 344 ? -9.388 8.923 -26.087 1.00 88.44 344 ALA A CA 1
ATOM 2782 C C . ALA A 1 344 ? -10.918 8.764 -26.044 1.00 88.44 344 ALA A C 1
ATOM 2784 O O . ALA A 1 344 ? -11.626 9.380 -26.834 1.00 88.44 344 ALA A O 1
ATOM 2785 N N . VAL A 1 345 ? -11.421 7.958 -25.103 1.00 88.44 345 VAL A N 1
ATOM 2786 C CA . VAL A 1 345 ? -12.850 7.700 -24.899 1.00 88.44 345 VAL A CA 1
ATOM 2787 C C . VAL A 1 345 ? -13.217 8.117 -23.479 1.00 88.44 345 VAL A C 1
ATOM 2789 O O . VAL A 1 345 ? -12.670 7.610 -22.502 1.00 88.44 345 VAL A O 1
ATOM 2792 N N . GLU A 1 346 ? -14.145 9.060 -23.340 1.00 89.00 346 GLU A N 1
ATOM 2793 C CA . GLU A 1 346 ? -14.491 9.646 -22.037 1.00 89.00 346 GLU A CA 1
ATOM 2794 C C . GLU A 1 346 ? -15.144 8.640 -21.072 1.00 89.00 346 GLU A C 1
ATOM 2796 O O . GLU A 1 346 ? -15.031 8.797 -19.854 1.00 89.00 346 GLU A O 1
ATOM 2801 N N . SER A 1 347 ? -15.784 7.575 -21.579 1.00 88.94 347 SER A N 1
ATOM 2802 C CA . SER A 1 347 ? -16.338 6.508 -20.732 1.00 88.94 347 SER A CA 1
ATOM 2803 C C . SER A 1 347 ? -15.270 5.680 -20.022 1.00 88.94 347 SER A C 1
ATOM 2805 O O . SER A 1 347 ? -15.516 5.208 -18.911 1.00 88.94 347 SER A O 1
ATOM 2807 N N . ASP A 1 348 ? -14.069 5.562 -20.593 1.00 91.00 348 ASP A N 1
ATOM 2808 C CA . ASP A 1 348 ? -12.974 4.777 -20.011 1.00 91.00 348 ASP A CA 1
ATOM 2809 C C . ASP A 1 348 ? -12.516 5.335 -18.658 1.00 91.00 348 ASP A C 1
ATOM 2811 O O . ASP A 1 348 ? -12.044 4.577 -17.812 1.00 91.00 348 ASP A O 1
ATOM 2815 N N . ARG A 1 349 ? -12.731 6.634 -18.387 1.00 93.56 349 ARG A N 1
ATOM 2816 C CA . ARG A 1 349 ? -12.442 7.238 -17.072 1.00 93.56 349 ARG A CA 1
ATOM 2817 C C . ARG A 1 349 ? -13.158 6.505 -15.935 1.00 93.56 349 ARG A C 1
ATOM 2819 O O . ARG A 1 349 ? -12.604 6.397 -14.845 1.00 93.56 349 ARG A O 1
ATOM 2826 N N . LEU A 1 350 ? -14.366 5.991 -16.185 1.00 93.19 350 LEU A N 1
ATOM 2827 C CA . LEU A 1 350 ? -15.150 5.238 -15.201 1.00 93.19 350 LEU A CA 1
ATOM 2828 C C . LEU A 1 350 ? -14.518 3.869 -14.908 1.00 93.19 350 LEU A C 1
ATOM 2830 O O . LEU A 1 350 ? -14.475 3.460 -13.749 1.00 93.19 350 LEU A O 1
ATOM 2834 N N . ALA A 1 351 ? -13.986 3.191 -15.932 1.00 91.69 351 ALA A N 1
ATOM 2835 C CA . ALA A 1 351 ? -13.242 1.943 -15.766 1.00 91.69 351 ALA A CA 1
ATOM 2836 C C . ALA A 1 351 ? -11.917 2.196 -15.029 1.00 91.69 351 ALA A C 1
ATOM 2838 O O . ALA A 1 351 ? -11.684 1.607 -13.977 1.00 91.69 351 ALA A O 1
ATOM 2839 N N . VAL A 1 352 ? -11.113 3.155 -15.501 1.00 94.19 352 VAL A N 1
ATOM 2840 C CA . VAL A 1 352 ? -9.824 3.546 -14.904 1.00 94.19 352 VAL A CA 1
ATOM 2841 C C . VAL A 1 352 ? -9.949 3.887 -13.413 1.00 94.19 352 VAL A C 1
ATOM 2843 O O . VAL A 1 352 ? -9.191 3.372 -12.590 1.00 94.19 352 VAL A O 1
ATOM 2846 N N . ILE A 1 353 ? -10.934 4.707 -13.029 1.00 94.88 353 ILE A N 1
ATOM 2847 C CA . ILE A 1 353 ? -11.177 5.062 -11.620 1.00 94.88 353 ILE A CA 1
ATOM 2848 C C . ILE A 1 353 ? -11.556 3.826 -10.793 1.00 94.88 353 ILE A C 1
ATOM 2850 O O . ILE A 1 353 ? -11.034 3.636 -9.692 1.00 94.88 353 ILE A O 1
ATOM 2854 N N . ALA A 1 354 ? -12.440 2.972 -11.315 1.00 92.56 354 ALA A N 1
ATOM 2855 C CA . ALA A 1 354 ? -12.891 1.770 -10.621 1.00 92.56 354 ALA A CA 1
ATOM 2856 C C . ALA A 1 354 ? -11.783 0.712 -10.464 1.00 92.56 354 ALA A C 1
ATOM 2858 O O . ALA A 1 354 ? -11.737 0.018 -9.444 1.00 92.56 354 ALA A O 1
ATOM 2859 N N . ASN A 1 355 ? -10.879 0.635 -11.441 1.00 91.56 355 ASN A N 1
ATOM 2860 C CA . ASN A 1 355 ? -9.694 -0.215 -11.442 1.00 91.56 355 ASN A CA 1
ATOM 2861 C C . ASN A 1 355 ? -8.716 0.229 -10.336 1.00 91.56 355 ASN A C 1
ATOM 2863 O O . ASN A 1 355 ? -8.420 -0.562 -9.439 1.00 91.56 355 ASN A O 1
ATOM 2867 N N . CYS A 1 356 ? -8.319 1.510 -10.293 1.00 91.88 356 CYS A N 1
ATOM 2868 C CA . CYS A 1 356 ? -7.462 2.042 -9.219 1.00 91.88 356 CYS A CA 1
ATOM 2869 C C . CYS A 1 356 ? -8.089 1.859 -7.820 1.00 91.88 356 CYS A C 1
ATOM 2871 O O . CYS A 1 356 ? -7.461 1.383 -6.869 1.00 91.88 356 CYS A O 1
ATOM 2873 N N . LEU A 1 357 ? -9.370 2.198 -7.663 1.00 89.81 357 LEU A N 1
ATOM 2874 C CA . LEU A 1 357 ? -10.026 2.181 -6.351 1.00 89.81 357 LEU A CA 1
ATOM 2875 C C . LEU A 1 357 ? -10.462 0.787 -5.879 1.00 89.81 357 LEU A C 1
ATOM 2877 O O . LEU A 1 357 ? -10.954 0.659 -4.749 1.00 89.81 357 LEU A O 1
ATOM 2881 N N . GLY A 1 358 ? -10.201 -0.254 -6.680 1.00 86.94 358 GLY A N 1
ATOM 2882 C CA . GLY A 1 358 ? -10.517 -1.649 -6.368 1.00 86.94 358 GLY A CA 1
ATOM 2883 C C . GLY A 1 358 ? -12.013 -1.865 -6.159 1.00 86.94 358 GLY A C 1
ATOM 2884 O O . GLY A 1 358 ? -12.411 -2.541 -5.217 1.00 86.94 358 GLY A O 1
ATOM 2885 N N . TYR A 1 359 ? -12.843 -1.205 -6.965 1.00 89.62 359 TYR A N 1
ATOM 2886 C CA . TYR A 1 359 ? -14.292 -1.209 -6.792 1.00 89.62 359 TYR A CA 1
ATOM 2887 C C . TYR A 1 359 ? -14.936 -2.552 -7.213 1.00 89.62 359 TYR A C 1
ATOM 2889 O O . TYR A 1 359 ? -14.443 -3.188 -8.148 1.00 89.62 359 TYR A O 1
ATOM 2897 N N . PRO A 1 360 ? -16.045 -2.987 -6.579 1.00 85.44 360 PRO A N 1
ATOM 2898 C CA . PRO A 1 360 ? -16.887 -4.093 -7.059 1.00 85.44 360 PRO A CA 1
ATOM 2899 C C . PRO A 1 360 ? -17.764 -3.730 -8.267 1.00 85.44 360 PRO A C 1
ATOM 2901 O O . PRO A 1 360 ? -17.853 -4.484 -9.235 1.00 85.44 360 PRO A O 1
ATOM 2904 N N . VAL A 1 361 ? -18.464 -2.596 -8.193 1.00 88.75 361 VAL A N 1
ATOM 2905 C CA . VAL A 1 361 ? -19.493 -2.196 -9.158 1.00 88.75 361 VAL A CA 1
ATOM 2906 C C . VAL A 1 361 ? -18.840 -1.394 -10.276 1.00 88.75 361 VAL A C 1
ATOM 2908 O O . VAL A 1 361 ? -18.213 -0.360 -10.028 1.00 88.75 361 VAL A O 1
ATOM 2911 N N . ARG A 1 362 ? -19.004 -1.866 -11.514 1.00 88.44 362 ARG A N 1
ATOM 2912 C CA . ARG A 1 362 ? -18.654 -1.133 -12.735 1.00 88.44 362 ARG A CA 1
ATOM 2913 C C . ARG A 1 362 ? -19.912 -0.516 -13.336 1.00 88.44 362 ARG A C 1
ATOM 2915 O O . ARG A 1 362 ? -21.013 -1.030 -13.159 1.00 88.44 362 ARG A O 1
ATOM 2922 N N . LEU A 1 363 ? -19.747 0.571 -14.079 1.00 88.69 363 LEU A N 1
ATOM 2923 C CA . LEU A 1 363 ? -20.786 1.065 -14.979 1.00 88.69 363 LEU A CA 1
ATOM 2924 C C . LEU A 1 363 ? -20.504 0.530 -16.383 1.00 88.69 363 LEU A C 1
ATOM 2926 O O . LEU A 1 363 ? -19.354 0.539 -16.823 1.00 88.69 363 LEU A O 1
ATOM 2930 N N . ASP A 1 364 ? -21.543 0.071 -17.079 1.00 85.19 364 ASP A N 1
ATOM 2931 C CA . ASP A 1 364 ? -21.447 -0.337 -18.482 1.00 85.19 364 ASP A CA 1
ATOM 2932 C C . ASP A 1 364 ? -21.107 0.879 -19.358 1.00 85.19 364 ASP A C 1
ATOM 2934 O O . ASP A 1 364 ? -21.973 1.690 -19.692 1.00 85.19 364 ASP A O 1
ATOM 2938 N N . THR A 1 365 ? -19.827 1.020 -19.701 1.00 83.94 365 THR A N 1
ATOM 2939 C CA . THR A 1 365 ? -19.278 2.153 -20.454 1.00 83.94 365 THR A CA 1
ATOM 2940 C C . THR A 1 365 ? -20.015 2.357 -21.773 1.00 83.94 365 THR A C 1
ATOM 2942 O O . THR A 1 365 ? -20.488 3.462 -22.030 1.00 83.94 365 THR A O 1
ATOM 2945 N N . LYS A 1 366 ? -20.230 1.288 -22.552 1.00 83.31 366 LYS A N 1
ATOM 2946 C CA . LYS A 1 366 ? -20.946 1.324 -23.839 1.00 83.31 366 LYS A CA 1
ATOM 2947 C C . LYS A 1 366 ? -22.414 1.756 -23.690 1.00 83.31 366 LYS A C 1
ATOM 2949 O O . LYS A 1 366 ? -22.881 2.597 -24.460 1.00 83.31 366 LYS A O 1
ATOM 2954 N N . LYS A 1 367 ? -23.156 1.246 -22.697 1.00 83.88 367 LYS A N 1
ATOM 2955 C CA . LYS A 1 367 ? -24.560 1.654 -22.460 1.00 83.88 367 LYS A CA 1
ATOM 2956 C C . LYS A 1 367 ? -24.676 3.079 -21.914 1.00 83.88 367 LYS A C 1
ATOM 2958 O O . LYS A 1 367 ? -25.593 3.803 -22.308 1.00 83.88 367 LYS A O 1
ATOM 2963 N N . VAL A 1 368 ? -23.766 3.493 -21.029 1.00 85.19 368 VAL A N 1
ATOM 2964 C CA . VAL A 1 368 ? -23.739 4.850 -20.457 1.00 85.19 368 VAL A CA 1
ATOM 2965 C C . VAL A 1 368 ? -23.357 5.888 -21.524 1.00 85.19 368 VAL A C 1
ATOM 2967 O O . VAL A 1 368 ? -23.975 6.953 -21.606 1.00 85.19 368 VAL A O 1
ATOM 2970 N N . GLU A 1 369 ? -22.413 5.539 -22.402 1.00 85.00 369 GLU A N 1
ATOM 2971 C CA . GLU A 1 369 ? -22.020 6.299 -23.590 1.00 85.00 369 GLU A CA 1
ATOM 2972 C C . GLU A 1 369 ? -23.191 6.491 -24.562 1.00 85.00 369 GLU A C 1
ATOM 2974 O O . GLU A 1 369 ? -23.552 7.634 -24.859 1.00 85.00 369 GLU A O 1
ATOM 2979 N N . GLY A 1 370 ? -23.810 5.391 -25.014 1.00 84.12 370 GLY A N 1
ATOM 2980 C CA . GLY A 1 370 ? -24.889 5.407 -26.009 1.00 84.12 370 GLY A CA 1
ATOM 2981 C C . GLY A 1 370 ? -26.149 6.142 -25.543 1.00 84.12 370 GLY A C 1
ATOM 2982 O O . GLY A 1 370 ? -26.828 6.780 -26.345 1.00 84.12 370 GLY A O 1
ATOM 2983 N N . ARG A 1 371 ? -26.428 6.139 -24.232 1.00 84.81 371 ARG A N 1
ATOM 2984 C CA . ARG A 1 371 ? -27.520 6.918 -23.615 1.00 84.81 371 ARG A CA 1
ATOM 2985 C C . ARG A 1 371 ? -27.163 8.383 -23.328 1.00 84.81 371 ARG A C 1
ATOM 2987 O O . ARG A 1 371 ? -27.998 9.103 -22.791 1.00 84.81 371 ARG A O 1
ATOM 2994 N N . LYS A 1 372 ? -25.953 8.835 -23.685 1.00 85.88 372 LYS A N 1
ATOM 2995 C CA . LYS A 1 372 ? -25.466 10.220 -23.521 1.00 85.88 372 LYS A CA 1
ATOM 2996 C C . LYS A 1 372 ? -25.637 10.777 -22.095 1.00 85.88 372 LYS A C 1
ATOM 2998 O O . LYS A 1 372 ? -25.942 11.959 -21.935 1.00 85.88 372 LYS A O 1
ATOM 3003 N N . TYR A 1 373 ? -25.415 9.957 -21.064 1.00 88.69 373 TYR A N 1
ATOM 3004 C CA . TYR A 1 373 ? -25.405 10.435 -19.675 1.00 88.69 373 TYR A CA 1
ATOM 3005 C C . TYR A 1 373 ? -24.289 11.470 -19.428 1.00 88.69 373 TYR A C 1
ATOM 3007 O O . TYR A 1 373 ? -23.292 11.526 -20.155 1.00 88.69 373 TYR A O 1
ATOM 3015 N N . SER A 1 374 ? -24.463 12.260 -18.365 1.00 91.62 374 SER A N 1
ATOM 3016 C CA . SER A 1 374 ? -23.422 13.094 -17.752 1.00 91.62 374 SER A CA 1
ATOM 3017 C C . SER A 1 374 ? -22.272 12.235 -17.218 1.00 91.62 374 SER A C 1
ATOM 3019 O O . SER A 1 374 ? -22.512 11.313 -16.433 1.00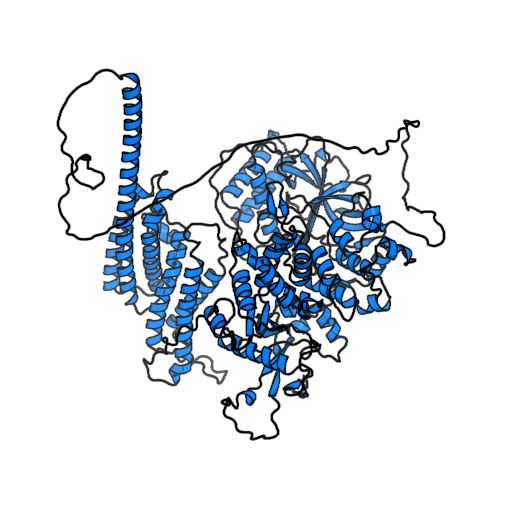 91.62 374 SER A O 1
ATOM 3021 N N . LEU A 1 375 ? -21.029 12.562 -17.588 1.00 92.00 375 LEU A N 1
ATOM 3022 C CA . LEU A 1 375 ? -19.833 11.951 -16.998 1.00 92.00 375 LEU A CA 1
ATOM 3023 C C . LEU A 1 375 ? -19.733 12.269 -15.500 1.00 92.00 375 LEU A C 1
ATOM 3025 O O . LEU A 1 375 ? -19.443 11.382 -14.701 1.00 92.00 375 LEU A O 1
ATOM 3029 N N . SER A 1 376 ? -20.021 13.508 -15.105 1.00 93.19 376 SER A N 1
ATOM 3030 C CA . SER A 1 376 ? -19.981 13.954 -13.709 1.00 93.19 376 SER A CA 1
ATOM 3031 C C . SER A 1 376 ? -20.969 13.195 -12.820 1.00 93.19 376 SER A C 1
ATOM 3033 O O . SER A 1 376 ? -20.617 12.770 -11.718 1.00 93.19 376 SER A O 1
ATOM 3035 N N . ILE A 1 377 ? -22.196 12.958 -13.297 1.00 93.00 377 ILE A N 1
ATOM 3036 C CA . ILE A 1 377 ? -23.189 12.187 -12.534 1.00 93.00 377 ILE A CA 1
ATOM 3037 C C . ILE A 1 377 ? -22.905 10.675 -12.613 1.00 93.00 377 ILE A C 1
ATOM 3039 O O . ILE A 1 377 ? -23.146 9.969 -11.635 1.00 93.00 377 ILE A O 1
ATOM 3043 N N . ALA A 1 378 ? -22.299 10.171 -13.696 1.00 94.12 378 ALA A N 1
ATOM 3044 C CA . ALA A 1 378 ? -21.776 8.800 -13.752 1.00 94.12 378 ALA A CA 1
ATOM 3045 C C . ALA A 1 378 ? -20.617 8.573 -12.761 1.00 94.12 378 ALA A C 1
ATOM 3047 O O . ALA A 1 378 ? -20.581 7.545 -12.086 1.00 94.12 378 ALA A O 1
ATOM 3048 N N . MET A 1 379 ? -19.721 9.549 -12.595 1.00 95.50 379 MET A N 1
ATOM 3049 C CA . MET A 1 379 ? -18.689 9.552 -11.554 1.00 95.50 379 MET A CA 1
ATOM 3050 C C . MET A 1 379 ? -19.311 9.535 -10.148 1.00 95.50 379 MET A C 1
ATOM 3052 O O . MET A 1 379 ? -18.924 8.708 -9.323 1.00 95.50 379 MET A O 1
ATOM 3056 N N . LEU A 1 380 ? -20.314 10.379 -9.879 1.00 95.19 380 LEU A N 1
ATOM 3057 C CA . LEU A 1 380 ? -21.021 10.375 -8.592 1.00 95.19 380 LEU A CA 1
ATOM 3058 C C . LEU A 1 380 ? -21.741 9.038 -8.326 1.00 95.19 380 LEU A C 1
ATOM 3060 O O . LEU A 1 380 ? -21.662 8.514 -7.217 1.00 95.19 380 LEU A O 1
ATOM 3064 N N . ALA A 1 381 ? -22.380 8.440 -9.338 1.00 95.44 381 ALA A N 1
ATOM 3065 C CA . ALA A 1 381 ? -22.979 7.109 -9.226 1.00 95.44 381 ALA A CA 1
ATOM 3066 C C . ALA A 1 381 ? -21.926 6.035 -8.910 1.00 95.44 381 ALA A C 1
ATOM 3068 O O . ALA A 1 381 ? -22.132 5.233 -8.003 1.00 95.44 381 ALA A O 1
ATOM 3069 N N . LEU A 1 382 ? -20.787 6.039 -9.610 1.00 95.12 382 LEU A N 1
ATOM 3070 C CA . LEU A 1 382 ? -19.689 5.095 -9.387 1.00 95.12 382 LEU A CA 1
ATOM 3071 C C . LEU A 1 382 ? -19.111 5.206 -7.966 1.00 95.12 382 LEU A C 1
ATOM 3073 O O . LEU A 1 382 ? -18.843 4.186 -7.338 1.00 95.12 382 LEU A O 1
ATOM 3077 N N . PHE A 1 383 ? -18.949 6.426 -7.450 1.00 95.69 383 PHE A N 1
ATOM 3078 C CA . PHE A 1 383 ? -18.495 6.693 -6.082 1.00 95.69 383 PHE A CA 1
ATOM 3079 C C . PHE A 1 383 ? -19.469 6.107 -5.040 1.00 95.69 383 PHE A C 1
ATOM 3081 O O . PHE A 1 383 ? -19.073 5.337 -4.164 1.00 95.69 383 PHE A O 1
ATOM 3088 N N . LEU A 1 384 ? -20.763 6.412 -5.183 1.00 95.62 384 LEU A N 1
ATOM 3089 C CA . LEU A 1 384 ? -21.807 6.019 -4.232 1.00 95.62 384 LEU A CA 1
ATOM 3090 C C . LEU A 1 384 ? -22.128 4.518 -4.259 1.00 95.62 384 LEU A C 1
ATOM 3092 O O . LEU A 1 384 ? -22.218 3.893 -3.205 1.00 95.62 384 LEU A O 1
ATOM 3096 N N . LEU A 1 385 ? -22.269 3.914 -5.445 1.00 94.06 385 LEU A N 1
ATOM 3097 C CA . LEU A 1 385 ? -22.605 2.488 -5.601 1.00 94.06 385 LEU A CA 1
ATOM 3098 C C . LEU A 1 385 ? -21.518 1.550 -5.054 1.00 94.06 385 LEU A C 1
ATOM 3100 O O . LEU A 1 385 ? -21.797 0.387 -4.772 1.00 94.06 385 LEU A O 1
ATOM 3104 N N . ASN A 1 386 ? -20.295 2.056 -4.878 1.00 93.12 386 ASN A N 1
ATOM 3105 C CA . ASN A 1 386 ? -19.175 1.332 -4.282 1.00 93.12 386 ASN A CA 1
ATOM 3106 C C . ASN A 1 386 ? -18.964 1.630 -2.784 1.00 93.12 386 ASN A C 1
ATOM 3108 O O . ASN A 1 386 ? -17.984 1.170 -2.195 1.00 93.12 386 ASN A O 1
ATOM 3112 N N . GLY A 1 387 ? -19.896 2.354 -2.154 1.00 93.69 387 GLY A N 1
ATOM 3113 C CA . GLY A 1 387 ? -19.960 2.524 -0.703 1.00 93.69 387 GLY A CA 1
ATOM 3114 C C . GLY A 1 387 ? -19.096 3.640 -0.119 1.00 93.69 387 GLY A C 1
ATOM 3115 O O . GLY A 1 387 ? -18.939 3.683 1.099 1.00 93.69 387 GLY A O 1
ATOM 3116 N N . GLU A 1 388 ? -18.537 4.543 -0.928 1.00 95.12 388 GLU A N 1
ATOM 3117 C CA . GLU A 1 388 ? -17.847 5.724 -0.393 1.00 95.12 388 GLU A CA 1
ATOM 3118 C C . GLU A 1 388 ? -18.819 6.645 0.367 1.00 95.12 388 GLU A C 1
ATOM 3120 O O . GLU A 1 388 ? -19.994 6.782 0.014 1.00 95.12 388 GLU A O 1
ATOM 3125 N N . ILE A 1 389 ? -18.321 7.295 1.421 1.00 95.06 389 ILE A N 1
ATOM 3126 C CA . ILE A 1 389 ? -19.160 8.013 2.386 1.00 95.06 389 ILE A CA 1
ATOM 3127 C C . ILE A 1 389 ? -19.285 9.494 1.994 1.00 95.06 389 ILE A C 1
ATOM 3129 O O . ILE A 1 389 ? -18.348 10.279 2.164 1.00 95.06 389 ILE A O 1
ATOM 3133 N N . LEU A 1 390 ? -20.465 9.867 1.485 1.00 93.00 390 LEU A N 1
ATOM 3134 C CA . LEU A 1 390 ? -20.856 11.245 1.169 1.00 93.00 390 LEU A CA 1
ATOM 3135 C C . LEU A 1 390 ? -21.589 11.882 2.363 1.00 93.00 390 LEU A C 1
ATOM 3137 O O . LEU A 1 390 ? -22.585 11.343 2.841 1.00 93.00 390 LEU A O 1
ATOM 3141 N N . MET A 1 391 ? -21.124 13.045 2.818 1.00 92.06 391 MET A N 1
ATOM 3142 C CA . MET A 1 391 ? -21.741 13.824 3.894 1.00 92.06 391 MET A CA 1
ATOM 3143 C C . MET A 1 391 ? -23.099 14.385 3.462 1.00 92.06 391 MET A C 1
ATOM 3145 O O . MET A 1 391 ? -23.216 14.990 2.397 1.00 92.06 391 MET A O 1
ATOM 3149 N N . ASN A 1 392 ? -24.113 14.230 4.315 1.00 90.69 392 ASN A N 1
ATOM 3150 C CA . ASN A 1 392 ? -25.491 14.661 4.059 1.00 90.69 392 ASN A CA 1
ATOM 3151 C C . ASN A 1 392 ? -26.058 15.652 5.093 1.00 90.69 392 ASN A C 1
ATOM 3153 O O . ASN A 1 392 ? -27.256 15.939 5.096 1.00 90.69 392 ASN A O 1
ATOM 3157 N N . SER A 1 393 ? -25.203 16.199 5.956 1.00 80.94 393 SER A N 1
ATOM 3158 C CA . SER A 1 393 ? -25.540 17.281 6.885 1.00 80.94 393 SER A CA 1
ATOM 3159 C C . SER A 1 393 ? -26.007 18.538 6.117 1.00 80.94 393 SER A C 1
ATOM 3161 O O . SER A 1 393 ? -25.579 18.745 4.978 1.00 80.94 393 SER A O 1
ATOM 3163 N N . PRO A 1 394 ? -26.852 19.414 6.703 1.00 64.50 394 PRO A N 1
ATOM 3164 C CA . PRO A 1 394 ? -27.454 20.574 6.023 1.00 64.50 394 PRO A CA 1
ATOM 3165 C C . PRO A 1 394 ? -26.476 21.751 5.792 1.00 64.50 394 PRO A C 1
ATOM 3167 O O . PRO A 1 394 ? -26.817 22.918 5.980 1.00 64.50 394 PRO A O 1
ATOM 3170 N N . GLY A 1 395 ? -25.242 21.451 5.381 1.00 62.75 395 GLY A N 1
ATOM 3171 C CA . GLY A 1 395 ? -24.197 22.420 5.069 1.00 62.75 395 GLY A CA 1
ATOM 3172 C C . GLY A 1 395 ? -24.509 23.295 3.850 1.00 62.75 395 GLY A C 1
ATOM 3173 O O . GLY A 1 395 ? -25.521 23.136 3.160 1.00 62.75 395 GLY A O 1
ATOM 3174 N N . ASN A 1 396 ? -23.609 24.248 3.581 1.00 58.69 396 ASN A N 1
ATOM 3175 C CA . ASN A 1 396 ? -23.825 25.391 2.687 1.00 58.69 396 ASN A CA 1
ATOM 3176 C C . ASN A 1 396 ? -23.943 25.002 1.191 1.00 58.69 396 ASN A C 1
ATOM 3178 O O . ASN A 1 396 ? -23.046 25.220 0.374 1.00 58.69 396 ASN A O 1
ATOM 3182 N N . SER A 1 397 ? -25.090 24.424 0.834 1.00 63.75 397 SER A N 1
ATOM 3183 C CA . SER A 1 397 ? -25.334 23.674 -0.407 1.00 63.75 397 SER A CA 1
ATOM 3184 C C . SER A 1 397 ? -25.215 24.516 -1.685 1.00 63.75 397 SER A C 1
ATOM 3186 O O . SER A 1 397 ? -24.941 23.977 -2.756 1.00 63.75 397 SER A O 1
ATOM 3188 N N . ARG A 1 398 ? -25.340 25.851 -1.582 1.00 63.44 398 ARG A N 1
ATOM 3189 C CA . ARG A 1 398 ? -25.083 26.777 -2.702 1.00 63.44 398 ARG A CA 1
ATOM 3190 C C . ARG A 1 398 ? -23.611 26.797 -3.123 1.00 63.44 398 ARG A C 1
ATOM 3192 O O . ARG A 1 398 ? -23.334 27.017 -4.297 1.00 63.44 398 ARG A O 1
ATOM 3199 N N . ARG A 1 399 ? -22.671 26.578 -2.193 1.00 72.62 399 ARG A N 1
ATOM 3200 C CA . ARG A 1 399 ? -21.239 26.463 -2.517 1.00 72.62 399 ARG A CA 1
ATOM 3201 C C . ARG A 1 399 ? -20.968 25.152 -3.252 1.00 72.62 399 ARG A C 1
ATOM 3203 O O . ARG A 1 399 ? -20.330 25.179 -4.293 1.00 72.62 399 ARG A O 1
ATOM 3210 N N . ALA A 1 400 ? -21.532 24.047 -2.761 1.00 76.69 400 ALA A N 1
ATOM 3211 C CA . ALA A 1 400 ? -21.355 22.720 -3.347 1.00 76.69 400 ALA A CA 1
ATOM 3212 C C . ALA A 1 400 ? -21.895 22.620 -4.790 1.00 76.69 400 ALA A C 1
ATOM 3214 O O . ALA A 1 400 ? -21.231 22.056 -5.651 1.00 76.69 400 ALA A O 1
ATOM 3215 N N . LEU A 1 401 ? -23.052 23.220 -5.100 1.00 77.31 401 LEU A N 1
ATOM 3216 C CA . LEU A 1 401 ? -23.581 23.237 -6.476 1.00 77.31 401 LEU A CA 1
ATOM 3217 C C . LEU A 1 401 ? -22.742 24.069 -7.464 1.00 77.31 401 LEU A C 1
ATOM 3219 O O . LEU A 1 401 ? -22.744 23.787 -8.662 1.00 77.31 401 LEU A O 1
ATOM 3223 N N . ARG A 1 402 ? -22.001 25.068 -6.973 1.00 83.38 402 ARG A N 1
ATOM 3224 C CA . ARG A 1 402 ? -21.092 25.903 -7.778 1.00 83.38 402 ARG A CA 1
ATOM 3225 C C . ARG A 1 402 ? -19.720 25.266 -8.012 1.00 83.38 402 ARG A C 1
ATOM 3227 O O . ARG A 1 402 ? -18.922 25.826 -8.754 1.00 83.38 402 ARG A O 1
ATOM 3234 N N . SER A 1 403 ? -19.455 24.111 -7.411 1.00 86.00 403 SER A N 1
ATOM 3235 C CA . SER A 1 403 ? -18.266 23.300 -7.665 1.00 86.00 403 SER A CA 1
ATOM 3236 C C . SER A 1 403 ? -18.441 22.419 -8.907 1.00 86.00 403 SER A C 1
ATOM 3238 O O . SER A 1 403 ? -19.553 21.990 -9.228 1.00 86.00 403 SER A O 1
ATOM 3240 N N . GLY A 1 404 ? -17.331 22.107 -9.583 1.00 91.06 404 GLY A N 1
ATOM 3241 C CA . GLY A 1 404 ? -17.260 20.957 -10.490 1.00 91.06 404 GLY A CA 1
ATOM 3242 C C . GLY A 1 404 ? -17.229 19.637 -9.709 1.00 91.06 404 GLY A C 1
ATOM 3243 O O . GLY A 1 404 ? -17.034 19.631 -8.491 1.00 91.06 404 GLY A O 1
ATOM 3244 N N . ILE A 1 405 ? -17.401 18.502 -10.392 1.00 93.25 405 ILE A N 1
ATOM 3245 C CA . ILE A 1 405 ? -17.545 17.186 -9.738 1.00 93.25 405 ILE A CA 1
ATOM 3246 C C . ILE A 1 405 ? -16.368 16.813 -8.820 1.00 93.25 405 ILE A C 1
ATOM 3248 O O . ILE A 1 405 ? -16.585 16.260 -7.743 1.00 93.25 405 ILE A O 1
ATOM 3252 N N . PHE A 1 406 ? -15.129 17.151 -9.187 1.00 93.06 406 PHE A N 1
ATOM 3253 C CA . PHE A 1 406 ? -13.948 16.819 -8.378 1.00 93.06 406 PHE A CA 1
ATOM 3254 C C . PHE A 1 406 ? -13.883 17.631 -7.083 1.00 93.06 406 PHE A C 1
ATOM 3256 O O . PHE A 1 406 ? -13.611 17.070 -6.023 1.00 93.06 406 PHE A O 1
ATOM 3263 N N . ASP A 1 407 ? -14.185 18.930 -7.152 1.00 91.12 407 ASP A N 1
ATOM 3264 C CA . ASP A 1 407 ? -14.299 19.798 -5.979 1.00 91.12 407 ASP A CA 1
ATOM 3265 C C . ASP A 1 407 ? -15.473 19.367 -5.088 1.00 91.12 407 ASP A C 1
ATOM 3267 O O . ASP A 1 407 ? -15.318 19.295 -3.872 1.00 91.12 407 ASP A O 1
ATOM 3271 N N . TYR A 1 408 ? -16.616 18.997 -5.682 1.00 91.75 408 TYR A N 1
ATOM 3272 C CA . TYR A 1 408 ? -17.772 18.472 -4.950 1.00 91.75 408 TYR A CA 1
ATOM 3273 C C . TYR A 1 408 ? -17.424 17.190 -4.186 1.00 91.75 408 TYR A C 1
ATOM 3275 O O . TYR A 1 408 ? -17.630 17.122 -2.977 1.00 91.75 408 TYR A O 1
ATOM 3283 N N . LEU A 1 409 ? -16.840 16.187 -4.855 1.00 93.44 409 LEU A N 1
ATOM 3284 C CA . LEU A 1 409 ? -16.409 14.950 -4.198 1.00 93.44 409 LEU A CA 1
ATOM 3285 C C . LEU A 1 409 ? -15.352 15.236 -3.122 1.00 93.44 409 LEU A C 1
ATOM 3287 O O . LEU A 1 409 ? -15.454 14.705 -2.018 1.00 93.44 409 LEU A O 1
ATOM 3291 N N . ARG A 1 410 ? -14.376 16.116 -3.387 1.00 90.31 410 ARG A N 1
ATOM 3292 C CA . ARG A 1 410 ? -13.361 16.519 -2.399 1.00 90.31 410 ARG A CA 1
ATOM 3293 C C . ARG A 1 410 ? -13.996 17.155 -1.159 1.00 90.31 410 ARG A C 1
ATOM 3295 O O . ARG A 1 410 ? -13.553 16.872 -0.045 1.00 90.31 410 ARG A O 1
ATOM 3302 N N . ASP A 1 411 ? -14.977 18.038 -1.330 1.00 88.38 411 ASP A N 1
ATOM 3303 C CA . ASP A 1 411 ? -15.551 18.871 -0.262 1.00 88.38 411 ASP A CA 1
ATOM 3304 C C . ASP A 1 411 ? -16.800 18.267 0.405 1.00 88.38 411 ASP A C 1
ATOM 3306 O O . ASP A 1 411 ? -17.244 18.783 1.428 1.00 88.38 411 ASP A O 1
ATOM 3310 N N . GLN A 1 412 ? -17.366 17.182 -0.135 1.00 90.19 412 GLN A N 1
ATOM 3311 C CA . GLN A 1 412 ? -18.528 16.477 0.431 1.00 90.19 412 GLN A CA 1
ATOM 3312 C C . GLN A 1 412 ? -18.232 15.030 0.859 1.00 90.19 412 GLN A C 1
ATOM 3314 O O . GLN A 1 412 ? -19.084 14.410 1.487 1.00 90.19 412 GLN A O 1
ATOM 3319 N N . SER A 1 413 ? -17.050 14.474 0.576 1.00 92.44 413 SER A N 1
ATOM 3320 C CA . SER A 1 413 ? -16.625 13.200 1.186 1.00 92.44 413 SER A CA 1
ATOM 3321 C C . SER A 1 413 ? -16.340 13.357 2.681 1.00 92.44 413 SER A C 1
ATOM 3323 O O . SER A 1 413 ? -15.933 14.431 3.127 1.00 92.44 413 SER A O 1
ATOM 3325 N N . LEU A 1 414 ? -16.474 12.272 3.446 1.00 92.00 414 LEU A N 1
ATOM 3326 C CA . LEU A 1 414 ? -16.059 12.226 4.851 1.00 92.00 414 LEU A CA 1
ATOM 3327 C C . LEU A 1 414 ? -14.566 12.596 5.014 1.00 92.00 414 LEU A C 1
ATOM 3329 O O . LEU A 1 414 ? -13.695 12.035 4.341 1.00 92.00 414 LEU A O 1
ATOM 3333 N N . ARG A 1 415 ? -14.285 13.551 5.914 1.00 88.19 415 ARG A N 1
ATOM 3334 C CA . ARG A 1 415 ? -12.937 14.087 6.218 1.00 88.19 415 ARG A CA 1
ATOM 3335 C C . ARG A 1 415 ? -12.510 13.957 7.685 1.00 88.19 415 ARG A C 1
ATOM 3337 O O . ARG A 1 415 ? -11.561 14.604 8.111 1.00 88.19 415 ARG A O 1
ATOM 3344 N N . THR A 1 416 ? -13.247 13.185 8.472 1.00 89.75 416 THR A N 1
ATOM 3345 C CA . THR A 1 416 ? -13.004 13.016 9.911 1.00 89.75 416 THR A CA 1
ATOM 3346 C C . THR A 1 416 ? -12.513 11.612 10.244 1.00 89.75 416 THR A C 1
ATOM 3348 O O . THR A 1 416 ? -12.673 11.174 11.376 1.00 89.75 416 THR A O 1
ATOM 3351 N N . PHE A 1 417 ? -11.938 10.882 9.277 1.00 90.31 417 PHE A N 1
ATOM 3352 C CA . PHE A 1 417 ? -11.407 9.546 9.548 1.00 90.31 417 PHE A CA 1
ATOM 3353 C C . PHE A 1 417 ? -10.318 9.610 10.623 1.00 90.31 417 PHE A C 1
ATOM 3355 O O . PHE A 1 417 ? -9.445 10.475 10.596 1.00 90.31 417 PHE A O 1
ATOM 3362 N N . GLN A 1 418 ? -10.374 8.647 11.538 1.00 85.19 418 GLN A N 1
ATOM 3363 C CA . GLN A 1 418 ? -9.394 8.423 12.595 1.00 85.19 418 GLN A CA 1
ATOM 3364 C C . GLN A 1 418 ? -8.804 7.020 12.379 1.00 85.19 418 GLN A C 1
ATOM 3366 O O . GLN A 1 418 ? -9.204 6.079 13.066 1.00 85.19 418 GLN A O 1
ATOM 3371 N N . PRO A 1 419 ? -7.942 6.803 11.368 1.00 85.44 419 PRO A N 1
ATOM 3372 C CA . PRO A 1 419 ? -7.257 5.523 11.247 1.00 85.44 419 PRO A CA 1
ATOM 3373 C C . PRO A 1 419 ? -6.407 5.287 12.512 1.00 85.44 419 PRO A C 1
ATOM 3375 O O . PRO A 1 419 ? -5.695 6.209 12.918 1.00 85.44 419 PRO A O 1
ATOM 3378 N N . PRO A 1 420 ? -6.442 4.083 13.114 1.00 81.44 420 PRO A N 1
ATOM 3379 C CA . PRO A 1 420 ? -5.498 3.682 14.159 1.00 81.44 420 PRO A CA 1
ATOM 3380 C C . PRO A 1 420 ? -4.043 3.888 13.723 1.00 81.44 420 PRO A C 1
ATOM 3382 O O . PRO A 1 420 ? -3.761 3.991 12.521 1.00 81.44 420 PRO A O 1
ATOM 3385 N N . ASP A 1 421 ? -3.106 3.926 14.673 1.00 74.12 421 ASP A N 1
ATOM 3386 C CA . ASP A 1 421 ? -1.697 4.210 14.353 1.00 74.12 421 ASP A CA 1
ATOM 3387 C C . ASP A 1 421 ? -0.953 3.013 13.730 1.00 74.12 421 ASP A C 1
ATOM 3389 O O . ASP A 1 421 ? -0.101 2.370 14.333 1.00 74.12 421 ASP A O 1
ATOM 3393 N N . ILE A 1 422 ? -1.311 2.708 12.483 1.00 75.00 422 ILE A N 1
ATOM 3394 C CA . ILE A 1 422 ? -0.724 1.659 11.649 1.00 75.00 422 ILE A CA 1
ATOM 3395 C C . ILE A 1 422 ? 0.064 2.266 10.487 1.00 75.00 422 ILE A C 1
ATOM 3397 O O . ILE A 1 422 ? -0.282 3.328 9.972 1.00 75.00 422 ILE A O 1
ATOM 3401 N N . HIS A 1 423 ? 1.053 1.545 9.956 1.00 62.28 423 HIS A N 1
ATOM 3402 C CA . HIS A 1 423 ? 1.768 1.977 8.745 1.00 62.28 423 HIS A CA 1
ATOM 3403 C C . HIS A 1 423 ? 0.869 2.063 7.493 1.00 62.28 423 HIS A C 1
ATOM 3405 O O . HIS A 1 423 ? 1.177 2.793 6.554 1.00 62.28 423 HIS A O 1
ATOM 3411 N N . GLN A 1 424 ? -0.266 1.355 7.470 1.00 73.19 424 GLN A N 1
ATOM 3412 C CA . GLN A 1 424 ? -1.158 1.260 6.308 1.00 73.19 424 GLN A CA 1
ATOM 3413 C C . GLN A 1 424 ? -2.485 2.033 6.466 1.00 73.19 424 GLN A C 1
ATOM 3415 O O . GLN A 1 424 ? -3.550 1.527 6.099 1.00 73.19 424 GLN A O 1
ATOM 3420 N N . LYS A 1 425 ? -2.445 3.274 6.978 1.00 82.50 425 LYS A N 1
ATOM 3421 C CA . LYS A 1 425 ? -3.646 4.112 7.233 1.00 82.50 425 LYS A CA 1
ATOM 3422 C C . LYS A 1 425 ? -4.592 4.204 6.019 1.00 82.50 425 LYS A C 1
ATOM 3424 O O . LYS A 1 425 ? -5.808 4.102 6.167 1.00 82.50 425 LYS A O 1
ATOM 3429 N N . LEU A 1 426 ? -4.051 4.282 4.797 1.00 82.94 426 LEU A N 1
ATOM 3430 C CA . LEU A 1 426 ? -4.843 4.258 3.555 1.00 82.94 426 LEU A CA 1
ATOM 3431 C C . LEU A 1 426 ? -5.497 2.903 3.242 1.00 82.94 426 LEU A C 1
ATOM 3433 O O . LEU A 1 426 ? -6.616 2.887 2.732 1.00 82.94 426 LEU A O 1
ATOM 3437 N N . THR A 1 427 ? -4.849 1.774 3.543 1.00 82.38 427 THR A N 1
ATOM 3438 C CA . THR A 1 427 ? -5.437 0.435 3.349 1.00 82.38 427 THR A CA 1
ATOM 3439 C C . THR A 1 427 ? -6.634 0.231 4.278 1.00 82.38 427 THR A C 1
ATOM 3441 O O . THR A 1 427 ? -7.633 -0.355 3.863 1.00 82.38 427 THR A O 1
ATOM 3444 N N . PHE A 1 428 ? -6.568 0.765 5.503 1.00 85.06 428 PHE A N 1
ATOM 3445 C CA . PHE A 1 428 ? -7.700 0.818 6.430 1.00 85.06 428 PHE A CA 1
ATOM 3446 C C . PHE A 1 428 ? -8.831 1.695 5.873 1.00 85.06 428 PHE A C 1
ATOM 3448 O O . PHE A 1 428 ? -9.946 1.206 5.702 1.00 85.06 428 PHE A O 1
ATOM 3455 N N . ILE A 1 429 ? -8.540 2.939 5.465 1.00 88.62 429 ILE A N 1
ATOM 3456 C CA . ILE A 1 429 ? -9.550 3.860 4.906 1.00 88.62 429 ILE A CA 1
ATOM 3457 C C . ILE A 1 429 ? -10.188 3.319 3.610 1.00 88.62 429 ILE A C 1
ATOM 3459 O O . ILE A 1 429 ? -11.386 3.488 3.399 1.00 88.62 429 ILE A O 1
ATOM 3463 N N . LYS A 1 430 ? -9.453 2.570 2.773 1.00 86.19 430 LYS A N 1
ATOM 3464 C CA . LYS A 1 430 ? -9.999 1.889 1.578 1.00 86.19 430 LYS A CA 1
ATOM 3465 C C . LYS A 1 430 ? -11.056 0.818 1.917 1.00 86.19 430 LYS A C 1
ATOM 3467 O O . LYS A 1 430 ? -11.871 0.479 1.057 1.00 86.19 430 LYS A O 1
ATOM 3472 N N . ARG A 1 431 ? -11.076 0.317 3.161 1.00 87.06 431 ARG A N 1
ATOM 3473 C CA . ARG A 1 431 ? -12.103 -0.587 3.719 1.00 87.06 431 ARG A CA 1
ATOM 3474 C C . ARG A 1 431 ? -13.231 0.157 4.450 1.00 87.06 431 ARG A C 1
ATOM 3476 O O . ARG A 1 431 ? -14.217 -0.484 4.819 1.00 87.06 431 ARG A O 1
ATOM 3483 N N . CYS A 1 432 ? -13.120 1.470 4.670 1.00 91.31 432 CYS A N 1
ATOM 3484 C CA . CYS A 1 432 ? -14.132 2.297 5.339 1.00 91.31 432 CYS A CA 1
ATOM 3485 C C . CYS A 1 432 ? -15.289 2.672 4.388 1.00 91.31 432 CYS A C 1
ATOM 3487 O O . CYS A 1 432 ? -15.473 3.838 4.036 1.00 91.31 432 CYS A O 1
ATOM 3489 N N . ARG A 1 433 ? -16.035 1.669 3.912 1.00 92.00 433 ARG A N 1
ATOM 3490 C CA . ARG A 1 433 ? -17.079 1.796 2.881 1.00 92.00 433 ARG A CA 1
ATOM 3491 C C . ARG A 1 433 ? -18.362 1.080 3.305 1.00 92.00 433 ARG A C 1
ATOM 3493 O O . ARG A 1 433 ? -18.296 0.002 3.893 1.00 92.00 433 ARG A O 1
ATOM 3500 N N . PHE A 1 434 ? -19.526 1.632 2.956 1.00 93.69 434 PHE A N 1
ATOM 3501 C CA . PHE A 1 434 ? -20.826 0.981 3.161 1.00 93.69 434 PHE A CA 1
ATOM 3502 C C . PHE A 1 434 ? -20.860 -0.394 2.460 1.00 93.69 434 PHE A C 1
ATOM 3504 O O . PHE A 1 434 ? -20.665 -0.447 1.244 1.00 93.69 434 PHE A O 1
ATOM 3511 N N . PRO A 1 435 ? -21.113 -1.512 3.175 1.00 87.44 435 PRO A N 1
ATOM 3512 C CA . PRO A 1 435 ? -20.999 -2.845 2.577 1.00 87.44 435 PRO A CA 1
ATOM 3513 C C . PRO A 1 435 ? -21.992 -3.153 1.454 1.00 87.44 435 PRO A C 1
ATOM 3515 O O . PRO A 1 435 ? -21.641 -3.810 0.474 1.00 87.44 435 PRO A O 1
ATOM 3518 N N . VAL A 1 436 ? -23.230 -2.681 1.611 1.00 85.00 436 VAL A N 1
ATOM 3519 C CA . VAL A 1 436 ? -24.333 -2.843 0.660 1.00 85.00 436 VAL A CA 1
ATOM 3520 C C . VAL A 1 436 ? -24.971 -1.476 0.467 1.00 85.00 436 VAL A C 1
ATOM 3522 O O . VAL A 1 436 ? -25.387 -0.852 1.442 1.00 85.00 436 VAL A O 1
ATOM 3525 N N . VAL A 1 437 ? -25.056 -1.020 -0.781 1.00 92.25 437 VAL A N 1
ATOM 3526 C CA . VAL A 1 437 ? -25.689 0.249 -1.153 1.00 92.25 437 VAL A CA 1
ATOM 3527 C C . VAL A 1 437 ? -26.788 -0.002 -2.175 1.00 92.25 437 VAL A C 1
ATOM 3529 O O . VAL A 1 437 ? -26.599 -0.745 -3.138 1.00 92.25 437 VAL A O 1
ATOM 3532 N N . LYS A 1 438 ? -27.923 0.670 -1.986 1.00 93.56 438 LYS A N 1
ATOM 3533 C CA . LYS A 1 438 ? -28.954 0.857 -3.008 1.00 93.56 438 LYS A CA 1
ATOM 3534 C C . LYS A 1 438 ? -29.385 2.320 -3.002 1.00 93.56 438 LYS A C 1
ATOM 3536 O O . LYS A 1 438 ? -29.724 2.865 -1.961 1.00 93.56 438 LYS A O 1
ATOM 3541 N N . LEU A 1 439 ? -29.394 2.968 -4.155 1.00 95.06 439 LEU A N 1
ATOM 3542 C CA . LEU A 1 439 ? -29.885 4.339 -4.290 1.00 95.06 439 LEU A CA 1
ATOM 3543 C C . LEU A 1 439 ? -31.421 4.323 -4.398 1.00 95.06 439 LEU A C 1
ATOM 3545 O O . LEU A 1 439 ? -31.978 3.460 -5.090 1.00 95.06 439 LEU A O 1
ATOM 3549 N N . SER A 1 440 ? -32.095 5.263 -3.729 1.00 93.94 440 SER A N 1
ATOM 3550 C CA . SER A 1 440 ? -33.546 5.508 -3.788 1.00 93.94 440 SER A CA 1
ATOM 3551 C C . SER A 1 440 ? -33.858 7.001 -3.983 1.00 93.94 440 SER A C 1
ATOM 3553 O O . SER A 1 440 ? -32.953 7.833 -3.975 1.00 93.94 440 SER A O 1
ATOM 3555 N N . GLU A 1 441 ? -35.135 7.361 -4.148 1.00 90.81 441 GLU A N 1
ATOM 3556 C CA . GLU A 1 441 ? -35.555 8.773 -4.209 1.00 90.81 441 GLU A CA 1
ATOM 3557 C C . GLU A 1 441 ? -35.322 9.511 -2.873 1.00 90.81 441 GLU A C 1
ATOM 3559 O O . GLU A 1 441 ? -35.035 10.703 -2.876 1.00 90.81 441 GLU A O 1
ATOM 3564 N N . GLU A 1 442 ? -35.375 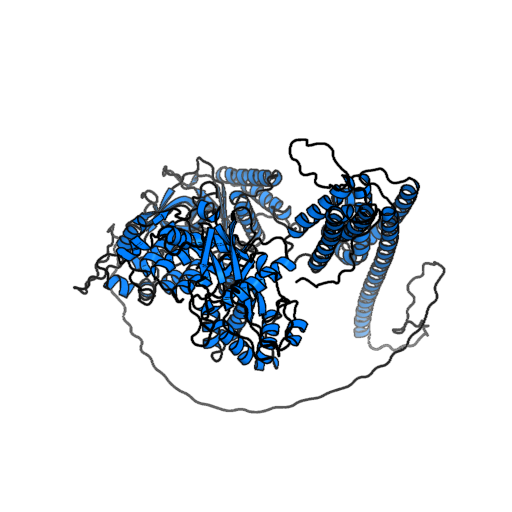8.814 -1.727 1.00 89.00 442 GLU A N 1
ATOM 3565 C CA . GLU A 1 442 ? -35.095 9.422 -0.413 1.00 89.00 442 GLU A CA 1
ATOM 3566 C C . GLU A 1 442 ? -33.593 9.625 -0.154 1.00 89.00 442 GLU A C 1
ATOM 3568 O O . GLU A 1 442 ? -33.206 10.600 0.495 1.00 89.00 442 GLU A O 1
ATOM 3573 N N . GLY A 1 443 ? -32.739 8.709 -0.624 1.00 92.50 443 GLY A N 1
ATOM 3574 C CA . GLY A 1 443 ? -31.307 8.752 -0.334 1.00 92.50 443 GLY A CA 1
ATOM 3575 C C . GLY A 1 443 ? -30.555 7.454 -0.622 1.00 92.50 443 GLY A C 1
ATOM 3576 O O . GLY A 1 443 ? -30.913 6.657 -1.491 1.00 92.50 443 GLY A O 1
ATOM 3577 N N . ILE A 1 444 ? -29.491 7.239 0.146 1.00 95.25 444 ILE A N 1
ATOM 3578 C CA . ILE A 1 444 ? -28.644 6.046 0.094 1.00 95.25 444 ILE A CA 1
ATOM 3579 C C . ILE A 1 444 ? -29.193 5.028 1.105 1.00 95.25 444 ILE A C 1
ATOM 3581 O O . ILE A 1 444 ? -29.077 5.235 2.313 1.00 95.25 444 ILE A O 1
ATOM 3585 N N . LEU A 1 445 ? -29.792 3.933 0.628 1.00 95.19 445 LEU A N 1
ATOM 3586 C CA . LEU A 1 445 ? -30.196 2.797 1.463 1.00 95.19 445 LEU A CA 1
ATOM 3587 C C . LEU A 1 445 ? -28.989 1.917 1.793 1.00 95.19 445 LEU A C 1
ATOM 3589 O O . LEU A 1 445 ? -28.241 1.513 0.898 1.00 95.19 445 LEU A O 1
ATOM 3593 N N . THR A 1 446 ? -28.867 1.549 3.066 1.00 94.69 446 THR A N 1
ATOM 3594 C CA . THR A 1 446 ? -27.926 0.533 3.554 1.00 94.69 446 THR A CA 1
ATOM 3595 C C . THR A 1 446 ? -28.477 -0.148 4.819 1.00 94.69 446 THR A C 1
ATOM 3597 O O . THR A 1 446 ? -29.592 0.143 5.259 1.00 94.69 446 THR A O 1
ATOM 3600 N N . SER A 1 447 ? -27.727 -1.086 5.394 1.00 92.50 447 SER A N 1
ATOM 3601 C CA . SER A 1 447 ? -28.151 -1.915 6.528 1.00 92.50 447 SER A CA 1
ATOM 3602 C C . SER A 1 447 ? -27.006 -2.131 7.515 1.00 92.50 447 SER A C 1
ATOM 3604 O O . SER A 1 447 ? -25.898 -2.475 7.099 1.00 92.50 447 SER A O 1
ATOM 3606 N N . GLY A 1 448 ? -27.271 -1.977 8.811 1.00 92.81 448 GLY A N 1
ATOM 3607 C CA . GLY A 1 448 ? -26.271 -2.142 9.869 1.00 92.81 448 GLY A CA 1
ATOM 3608 C C . GLY A 1 448 ? -26.881 -2.072 11.268 1.00 92.81 448 GLY A C 1
ATOM 3609 O O . GLY A 1 448 ? -28.102 -2.062 11.417 1.00 92.81 448 GLY A O 1
ATOM 3610 N N . HIS A 1 449 ? -26.043 -2.017 12.295 1.00 92.94 449 HIS A N 1
ATOM 3611 C CA . HIS A 1 449 ? -26.471 -1.849 13.680 1.00 92.94 449 HIS A CA 1
ATOM 3612 C C . HIS A 1 449 ? -26.552 -0.359 14.028 1.00 92.94 449 HIS A C 1
ATOM 3614 O O . HIS A 1 449 ? -25.631 0.414 13.755 1.00 92.94 449 HIS A O 1
ATOM 3620 N N . LEU A 1 450 ? -27.669 0.040 14.635 1.00 92.69 450 LEU A N 1
ATOM 3621 C CA . LEU A 1 450 ? -27.886 1.389 15.148 1.00 92.69 450 LEU A CA 1
ATOM 3622 C C . LEU A 1 450 ? -27.756 1.357 16.672 1.00 92.69 450 LEU A C 1
ATOM 3624 O O . LEU A 1 450 ? -28.418 0.560 17.338 1.00 92.69 450 LEU A O 1
ATOM 3628 N N . TRP A 1 451 ? -26.904 2.225 17.203 1.00 92.56 451 TRP A N 1
ATOM 3629 C CA . TRP A 1 451 ? -26.498 2.253 18.601 1.00 92.56 451 TRP A CA 1
ATOM 3630 C C . TRP A 1 451 ? -26.961 3.549 19.258 1.00 92.56 451 TRP A C 1
ATOM 3632 O O . TRP A 1 451 ? -26.790 4.620 18.675 1.00 92.56 451 TRP A O 1
ATOM 3642 N N . LYS A 1 452 ? -27.481 3.468 20.485 1.00 91.75 452 LYS A N 1
ATOM 3643 C CA . LYS A 1 452 ? -27.662 4.626 21.373 1.00 91.75 452 LYS A CA 1
ATOM 3644 C C . LYS A 1 452 ? -26.520 4.637 22.388 1.00 91.75 452 LYS A C 1
ATOM 3646 O O . LYS A 1 452 ? -26.247 3.611 23.017 1.00 91.75 452 LYS A O 1
ATOM 3651 N N . LEU A 1 453 ? -25.837 5.772 22.531 1.00 90.62 453 LEU A N 1
ATOM 3652 C CA . LEU A 1 453 ? -24.758 5.920 23.505 1.00 90.62 453 LEU A CA 1
ATOM 3653 C C . LEU A 1 453 ? -25.326 6.277 24.881 1.00 90.62 453 LEU A C 1
ATOM 3655 O O . LEU A 1 453 ? -26.116 7.206 25.029 1.00 90.62 453 LEU A O 1
ATOM 3659 N N . GLY A 1 454 ? -24.925 5.504 25.886 1.00 87.19 454 GLY A N 1
ATOM 3660 C CA . GLY A 1 454 ? -25.341 5.636 27.275 1.00 87.19 454 GLY A CA 1
ATOM 3661 C C . GLY A 1 454 ? -24.253 6.273 28.132 1.00 87.19 454 GLY A C 1
ATOM 3662 O O . GLY A 1 454 ? -23.818 7.395 27.868 1.00 87.19 454 GLY A O 1
ATOM 3663 N N . LYS A 1 455 ? -23.841 5.561 29.184 1.00 86.81 455 LYS A N 1
ATOM 3664 C CA . LYS A 1 455 ? -22.901 6.056 30.194 1.00 86.81 455 LYS A CA 1
ATOM 3665 C C . LYS A 1 455 ? -21.465 6.174 29.673 1.00 86.81 455 LYS A C 1
ATOM 3667 O O . LYS A 1 455 ? -21.004 5.364 28.866 1.00 86.81 455 LYS A O 1
ATOM 3672 N N . ILE A 1 456 ? -20.785 7.200 30.171 1.00 86.81 456 ILE A N 1
ATOM 3673 C CA . ILE A 1 456 ? -19.342 7.422 30.049 1.00 86.81 456 ILE A CA 1
ATOM 3674 C C . ILE A 1 456 ? -18.630 6.454 31.012 1.00 86.81 456 ILE A C 1
ATOM 3676 O O . ILE A 1 456 ? -19.211 6.053 32.022 1.00 86.81 456 ILE A O 1
ATOM 3680 N N . VAL A 1 457 ? -17.406 6.036 30.687 1.00 83.50 457 VAL A N 1
ATOM 3681 C CA . VAL A 1 457 ? -16.534 5.278 31.600 1.00 83.50 457 VAL A CA 1
ATOM 3682 C C . VAL A 1 457 ? -15.554 6.263 32.230 1.00 83.50 457 VAL A C 1
ATOM 3684 O O . VAL A 1 457 ? -14.708 6.811 31.530 1.00 83.50 457 VAL A O 1
ATOM 3687 N N . GLU A 1 458 ? -15.713 6.524 33.527 1.00 71.12 458 GLU A N 1
ATOM 3688 C CA . GLU A 1 458 ? -15.087 7.680 34.188 1.00 71.12 458 GLU A CA 1
ATOM 3689 C C . GLU A 1 458 ? -13.699 7.386 34.785 1.00 71.12 458 GLU A C 1
ATOM 3691 O O . GLU A 1 458 ? -12.870 8.288 34.804 1.00 71.12 458 GLU A O 1
ATOM 3696 N N . ASP A 1 459 ? -13.396 6.153 35.224 1.00 64.81 459 ASP A N 1
ATOM 3697 C CA . ASP A 1 459 ? -12.019 5.763 35.587 1.00 64.81 459 ASP A CA 1
ATOM 3698 C C . ASP A 1 459 ? -11.806 4.232 35.658 1.00 64.81 459 ASP A C 1
ATOM 3700 O O . ASP A 1 459 ? -12.688 3.475 36.064 1.00 64.81 459 ASP A O 1
ATOM 3704 N N . ALA A 1 460 ? -10.590 3.778 35.342 1.00 52.78 460 ALA A N 1
ATOM 3705 C CA . ALA A 1 460 ? -10.111 2.401 35.485 1.00 52.78 460 ALA A CA 1
ATOM 3706 C C . ALA A 1 460 ? -8.775 2.371 36.263 1.00 52.78 460 ALA A C 1
ATOM 3708 O O . ALA A 1 460 ? -7.728 1.960 35.742 1.00 52.78 460 ALA A O 1
ATOM 3709 N N . ARG A 1 461 ? -8.832 2.840 37.520 1.00 52.25 461 ARG A N 1
ATOM 3710 C CA . ARG A 1 461 ? -7.694 3.098 38.425 1.00 52.25 461 ARG A CA 1
ATOM 3711 C C . ARG A 1 461 ? -6.821 1.870 38.690 1.00 52.25 461 ARG A C 1
ATOM 3713 O O . ARG A 1 461 ? -7.141 1.031 39.529 1.00 52.25 461 ARG A O 1
ATOM 3720 N N . ALA A 1 462 ? -5.665 1.809 38.032 1.00 47.69 462 ALA A N 1
ATOM 3721 C CA . ALA A 1 462 ? -4.574 0.889 38.351 1.00 47.69 462 ALA A CA 1
ATOM 3722 C C . ALA A 1 462 ? -3.221 1.438 37.844 1.00 47.69 462 ALA A C 1
ATOM 3724 O O . ALA A 1 462 ? -3.191 2.164 36.847 1.00 47.69 462 ALA A O 1
ATOM 3725 N N . PRO A 1 463 ? -2.085 1.103 38.488 1.00 44.00 463 PRO A N 1
ATOM 3726 C CA . PRO A 1 463 ? -0.765 1.560 38.049 1.00 44.00 463 PRO A CA 1
ATOM 3727 C C . PRO A 1 463 ? -0.366 0.970 36.685 1.00 44.00 463 PRO A C 1
ATOM 3729 O O . PRO A 1 463 ? -0.683 -0.180 36.371 1.00 44.00 463 PRO A O 1
ATOM 3732 N N . ARG A 1 464 ? 0.351 1.770 35.882 1.00 43.59 464 ARG A N 1
ATOM 3733 C CA . ARG A 1 464 ? 0.799 1.438 34.516 1.00 43.59 464 ARG A CA 1
ATOM 3734 C C . ARG A 1 464 ? 1.871 0.326 34.539 1.00 43.59 464 ARG A C 1
ATOM 3736 O O . ARG A 1 464 ? 2.922 0.548 35.136 1.00 43.59 464 ARG A O 1
ATOM 3743 N N . PRO A 1 465 ? 1.669 -0.825 33.866 1.00 42.44 465 PRO A N 1
ATOM 3744 C CA . PRO A 1 465 ? 2.760 -1.746 33.526 1.00 42.44 465 PRO A CA 1
ATOM 3745 C C . PRO A 1 465 ? 3.686 -1.162 32.436 1.00 42.44 465 PRO A C 1
ATOM 3747 O O . PRO A 1 465 ? 3.427 -0.086 31.898 1.00 42.44 465 PRO A O 1
ATOM 3750 N N . SER A 1 466 ? 4.754 -1.871 32.074 1.00 38.41 466 SER A N 1
ATOM 3751 C CA . SER A 1 466 ? 5.620 -1.530 30.935 1.00 38.41 466 SER A CA 1
ATOM 3752 C C . SER A 1 466 ? 4.969 -1.861 29.579 1.00 38.41 466 SER A C 1
ATOM 3754 O O . SER A 1 466 ? 4.193 -2.811 29.469 1.00 38.41 466 SER A O 1
ATOM 3756 N N . ARG A 1 467 ? 5.288 -1.075 28.539 1.00 36.88 467 ARG A N 1
ATOM 3757 C CA . ARG A 1 467 ? 4.867 -1.327 27.146 1.00 36.88 467 ARG A CA 1
ATOM 3758 C C . ARG A 1 467 ? 5.710 -2.441 26.508 1.00 36.88 467 ARG A C 1
ATOM 3760 O O . ARG A 1 467 ? 6.896 -2.549 26.802 1.00 36.88 467 ARG A O 1
ATOM 3767 N N . GLY A 1 468 ? 5.098 -3.205 25.603 1.00 34.94 468 GLY A N 1
ATOM 3768 C CA . GLY A 1 468 ? 5.754 -4.157 24.698 1.00 34.94 468 GLY A CA 1
ATOM 3769 C C . GLY A 1 468 ? 5.328 -3.908 23.246 1.00 34.94 468 GLY A C 1
ATOM 3770 O O . GLY A 1 468 ? 4.426 -3.103 23.007 1.00 34.94 468 GLY A O 1
ATOM 3771 N N . ALA A 1 469 ? 5.984 -4.570 22.295 1.00 30.64 469 ALA A N 1
ATOM 3772 C CA . ALA A 1 469 ? 5.735 -4.419 20.859 1.00 30.64 469 ALA A CA 1
ATOM 3773 C C . ALA A 1 469 ? 4.750 -5.473 20.297 1.00 30.64 469 ALA A C 1
ATOM 3775 O O . ALA A 1 469 ? 4.207 -6.291 21.040 1.00 30.64 469 ALA A O 1
ATOM 3776 N N . ASP A 1 470 ? 4.590 -5.426 18.972 1.00 29.17 470 ASP A N 1
ATOM 3777 C CA . ASP A 1 470 ? 4.092 -6.467 18.062 1.00 29.17 470 ASP A CA 1
ATOM 3778 C C . ASP A 1 470 ? 2.596 -6.824 18.018 1.00 29.17 470 ASP A C 1
ATOM 3780 O O . ASP A 1 470 ? 1.779 -6.444 18.849 1.00 29.17 470 ASP A O 1
ATOM 3784 N N . HIS A 1 471 ? 2.224 -7.486 16.914 1.00 41.91 471 HIS A N 1
ATOM 3785 C CA . HIS A 1 471 ? 0.876 -7.499 16.329 1.00 41.91 471 HIS A CA 1
ATOM 3786 C C . HIS A 1 471 ? -0.042 -8.621 16.871 1.00 41.91 471 HIS A C 1
ATOM 3788 O O . HIS A 1 471 ? -0.684 -9.358 16.120 1.00 41.91 471 HIS A O 1
ATOM 3794 N N . LYS A 1 472 ? -0.135 -8.719 18.197 1.00 59.47 472 LYS A N 1
ATOM 3795 C CA . LYS A 1 472 ? -1.260 -9.313 18.952 1.00 59.47 472 LYS A CA 1
ATOM 3796 C C . LYS A 1 472 ? -1.578 -8.355 20.104 1.00 59.47 472 LYS A C 1
ATOM 3798 O O . LYS A 1 472 ? -0.779 -7.456 20.348 1.00 59.47 472 LYS A O 1
ATOM 3803 N N . LEU A 1 473 ? -2.673 -8.527 20.860 1.00 65.00 473 LEU A N 1
ATOM 3804 C CA . LEU A 1 473 ? -2.793 -7.726 22.085 1.00 65.00 473 LEU A CA 1
ATOM 3805 C C . LEU A 1 473 ? -1.653 -8.109 23.027 1.00 65.00 473 LEU A C 1
ATOM 3807 O O . LEU A 1 473 ? -1.598 -9.235 23.532 1.00 65.00 473 LEU A O 1
ATOM 3811 N N . ASN A 1 474 ? -0.736 -7.176 23.253 1.00 78.38 474 ASN A N 1
ATOM 3812 C CA . ASN A 1 474 ? 0.404 -7.396 24.124 1.00 78.38 474 ASN A CA 1
ATOM 3813 C C . ASN A 1 474 ? -0.059 -7.497 25.591 1.00 78.38 474 ASN A C 1
ATOM 3815 O O . ASN A 1 474 ? -1.189 -7.145 25.950 1.00 78.38 474 ASN A O 1
ATOM 3819 N N . TYR A 1 475 ? 0.814 -7.990 26.472 1.00 78.69 475 TYR A N 1
ATOM 3820 C CA . TYR A 1 475 ? 0.472 -8.205 27.885 1.00 78.69 475 TYR A CA 1
ATOM 3821 C C . TYR A 1 475 ? -0.051 -6.931 28.582 1.00 78.69 475 TYR A C 1
ATOM 3823 O O . TYR A 1 475 ? -0.941 -7.011 29.431 1.00 78.69 475 TYR A O 1
ATOM 3831 N N . TYR A 1 476 ? 0.434 -5.750 28.178 1.00 80.88 476 TYR A N 1
ATOM 3832 C CA . TYR A 1 476 ? -0.067 -4.460 28.655 1.00 80.88 476 TYR A CA 1
ATOM 3833 C C . TYR A 1 476 ? -1.530 -4.235 28.245 1.00 80.88 476 TYR A C 1
ATOM 3835 O O . TYR A 1 476 ? -2.388 -4.057 29.112 1.00 80.88 476 TYR A O 1
ATOM 3843 N N . GLN A 1 477 ? -1.829 -4.302 26.944 1.00 84.94 477 GLN A N 1
ATOM 3844 C CA . GLN A 1 477 ? -3.171 -4.100 26.392 1.00 84.94 477 GLN A CA 1
ATOM 3845 C C . GLN A 1 477 ? -4.169 -5.099 26.992 1.00 84.94 477 GLN A C 1
ATOM 3847 O O . GLN A 1 477 ? -5.208 -4.689 27.509 1.00 84.94 477 GLN A O 1
ATOM 3852 N N . ARG A 1 478 ? -3.819 -6.394 27.035 1.00 85.25 478 ARG A N 1
ATOM 3853 C CA . ARG A 1 478 ? -4.642 -7.442 27.669 1.00 85.25 478 ARG A CA 1
ATOM 3854 C C . ARG A 1 478 ? -4.966 -7.118 29.127 1.00 85.25 478 ARG A C 1
ATOM 3856 O O . ARG A 1 478 ? -6.123 -7.201 29.533 1.00 85.25 478 ARG A O 1
ATOM 3863 N N . LYS A 1 479 ? -3.966 -6.700 29.910 1.00 83.38 479 LYS A N 1
ATOM 3864 C CA . LYS A 1 479 ? -4.132 -6.366 31.332 1.00 83.38 479 LYS A CA 1
ATOM 3865 C C . LYS A 1 479 ? -4.984 -5.111 31.551 1.00 83.38 479 LYS A C 1
ATOM 3867 O O . LYS A 1 479 ? -5.741 -5.073 32.520 1.00 83.38 479 LYS A O 1
ATOM 3872 N N . ARG A 1 480 ? -4.911 -4.109 30.667 1.00 84.56 480 ARG A N 1
ATOM 3873 C CA . ARG A 1 480 ? -5.790 -2.922 30.701 1.00 84.56 480 ARG A CA 1
ATOM 3874 C C . ARG A 1 480 ? -7.231 -3.280 30.314 1.00 84.56 480 ARG A C 1
ATOM 3876 O O . ARG A 1 480 ? -8.161 -2.884 31.010 1.00 84.56 480 ARG A O 1
ATOM 3883 N N . LEU A 1 481 ? -7.429 -4.114 29.296 1.00 88.75 481 LEU A N 1
ATOM 3884 C CA . LEU A 1 481 ? -8.757 -4.582 28.879 1.00 88.75 481 LEU A CA 1
ATOM 3885 C C . LEU A 1 481 ? -9.423 -5.489 29.930 1.00 88.75 481 LEU A C 1
ATOM 3887 O O . LEU A 1 481 ? -10.625 -5.369 30.155 1.00 88.75 481 LEU A O 1
ATOM 3891 N N . ASP A 1 482 ? -8.669 -6.331 30.644 1.00 84.94 482 ASP A N 1
ATOM 3892 C CA . ASP A 1 482 ? -9.195 -7.082 31.795 1.00 84.94 482 ASP A CA 1
ATOM 3893 C C . ASP A 1 482 ? -9.492 -6.176 33.009 1.00 84.94 482 ASP A C 1
ATOM 3895 O O . ASP A 1 482 ? -10.490 -6.389 33.697 1.00 84.94 482 ASP A O 1
ATOM 3899 N N . GLN A 1 483 ? -8.705 -5.119 33.258 1.00 84.75 483 GLN A N 1
ATOM 3900 C CA . GLN A 1 483 ? -9.073 -4.094 34.250 1.00 84.75 483 GLN A CA 1
ATOM 3901 C C . GLN A 1 483 ? -10.412 -3.432 33.894 1.00 84.75 483 GLN A C 1
ATOM 3903 O O . GLN A 1 483 ? -11.273 -3.315 34.766 1.00 84.75 483 GLN A O 1
ATOM 3908 N N . LEU A 1 484 ? -10.622 -3.071 32.623 1.00 86.94 484 LEU A N 1
ATOM 3909 C CA . LEU A 1 484 ? -11.897 -2.539 32.138 1.00 86.94 484 LEU A CA 1
ATOM 3910 C C . LEU A 1 484 ? -13.030 -3.564 32.291 1.00 86.94 484 LEU A C 1
ATOM 3912 O O . LEU A 1 484 ? -14.091 -3.230 32.809 1.00 86.94 484 LEU A O 1
ATOM 3916 N N . ALA A 1 485 ? -12.807 -4.827 31.920 1.00 86.88 485 ALA A N 1
ATOM 3917 C CA . ALA A 1 485 ? -13.799 -5.887 32.084 1.00 86.88 485 ALA A CA 1
ATOM 3918 C C . ALA A 1 485 ? -14.139 -6.165 33.558 1.00 86.88 485 ALA A C 1
ATOM 3920 O O . ALA A 1 485 ? -15.283 -6.484 33.865 1.00 86.88 485 ALA A O 1
ATOM 3921 N N . ARG A 1 486 ? -13.180 -6.037 34.485 1.00 82.88 486 ARG A N 1
ATOM 3922 C CA . ARG A 1 486 ? -13.432 -6.141 35.932 1.00 82.88 486 ARG A CA 1
ATOM 3923 C C . ARG A 1 486 ? -14.161 -4.922 36.490 1.00 82.88 486 ARG A C 1
ATOM 3925 O O . ARG A 1 486 ? -15.059 -5.113 37.300 1.00 82.88 486 ARG A O 1
ATOM 3932 N N . HIS A 1 487 ? -13.845 -3.713 36.026 1.00 83.44 487 HIS A N 1
ATOM 3933 C CA . HIS A 1 487 ? -14.599 -2.503 36.365 1.00 83.44 487 HIS A CA 1
ATOM 3934 C C . HIS A 1 487 ? -16.062 -2.620 35.903 1.00 83.44 487 HIS A C 1
ATOM 3936 O O . HIS A 1 487 ? -16.968 -2.511 36.717 1.00 83.44 487 HIS A O 1
ATOM 3942 N N . LEU A 1 488 ? -16.300 -2.972 34.633 1.00 84.19 488 LEU A N 1
ATOM 3943 C CA . LEU A 1 488 ? -17.640 -3.199 34.065 1.00 84.19 488 LEU A CA 1
ATOM 3944 C C . LEU A 1 488 ? -18.382 -4.413 34.674 1.00 84.19 488 LEU A C 1
ATOM 3946 O O . LEU A 1 488 ? -19.566 -4.608 34.401 1.00 84.19 488 LEU A O 1
ATOM 3950 N N . ALA A 1 489 ? -17.702 -5.246 35.468 1.00 81.12 489 ALA A N 1
ATOM 3951 C CA . ALA A 1 489 ? -18.282 -6.380 36.188 1.00 81.12 489 ALA A CA 1
ATOM 3952 C C . ALA A 1 489 ? -18.498 -6.114 37.689 1.00 81.12 489 ALA A C 1
ATOM 3954 O O . ALA A 1 489 ? -18.894 -7.046 38.395 1.00 81.12 489 ALA A O 1
ATOM 3955 N N . SER A 1 490 ? -18.244 -4.899 38.195 1.00 76.69 490 SER A N 1
ATOM 3956 C CA . SER A 1 490 ? -18.568 -4.566 39.586 1.00 76.69 490 SER A CA 1
ATOM 3957 C C . SER A 1 490 ? -20.076 -4.690 39.838 1.00 76.69 490 SER A C 1
ATOM 3959 O O . SER A 1 490 ? -20.901 -4.467 38.945 1.00 76.69 490 SER A O 1
ATOM 3961 N N . GLY A 1 491 ? -20.451 -5.082 41.059 1.00 60.00 491 GLY A N 1
ATOM 3962 C CA . GLY A 1 491 ? -21.860 -5.283 41.415 1.00 60.00 491 GLY A CA 1
ATOM 3963 C C . GLY A 1 491 ? -22.687 -4.001 41.286 1.00 60.00 491 GLY A C 1
ATOM 3964 O O . GLY A 1 491 ? -23.846 -4.050 40.876 1.00 60.00 491 GLY A O 1
ATOM 3965 N N . ASP A 1 492 ? -22.050 -2.864 41.558 1.00 61.53 492 ASP A N 1
ATOM 3966 C CA . ASP A 1 492 ? -22.667 -1.547 41.730 1.00 61.53 492 ASP A CA 1
ATOM 3967 C C . ASP A 1 492 ? -23.156 -0.926 40.409 1.00 61.53 492 ASP A C 1
ATOM 3969 O O . ASP A 1 492 ? -24.071 -0.105 40.406 1.00 61.53 492 ASP A O 1
ATOM 3973 N N . LEU A 1 493 ? -22.588 -1.342 39.269 1.00 66.31 493 LEU A N 1
ATOM 3974 C CA . LEU A 1 493 ? -23.011 -0.897 37.933 1.00 66.31 493 LEU A CA 1
ATOM 3975 C C . LEU A 1 493 ? -24.225 -1.684 37.397 1.00 66.31 493 LEU A C 1
ATOM 3977 O O . LEU A 1 493 ? -24.979 -1.196 36.551 1.00 66.31 493 LEU A O 1
ATOM 3981 N N . GLY A 1 494 ? -24.450 -2.902 37.895 1.00 72.75 494 GLY A N 1
ATOM 3982 C CA . GLY A 1 494 ? -25.619 -3.717 37.568 1.00 72.75 494 GLY A CA 1
ATOM 3983 C C . GLY A 1 494 ? -25.610 -4.414 36.194 1.00 72.75 494 GLY A C 1
ATOM 3984 O O . GLY A 1 494 ? -24.690 -4.322 35.377 1.00 72.75 494 GLY A O 1
ATOM 3985 N N . LYS A 1 495 ? -26.689 -5.167 35.931 1.00 76.75 495 LYS A N 1
ATOM 3986 C CA . LYS A 1 495 ? -26.759 -6.210 34.881 1.00 76.75 495 LYS A CA 1
ATOM 3987 C C . LYS A 1 495 ? -26.475 -5.741 33.443 1.00 76.75 495 LYS A C 1
ATOM 3989 O O . LYS A 1 495 ? -26.052 -6.552 32.624 1.00 76.75 495 LYS A O 1
ATOM 3994 N N . ARG A 1 496 ? -26.669 -4.456 33.116 1.00 80.56 496 ARG A N 1
ATOM 3995 C CA . ARG A 1 496 ? -26.439 -3.921 31.754 1.00 80.56 496 ARG A CA 1
ATOM 3996 C C . ARG A 1 496 ? -24.968 -3.950 31.331 1.00 80.56 496 ARG A C 1
ATOM 3998 O O . ARG A 1 496 ? -24.689 -4.060 30.139 1.00 80.56 496 ARG A O 1
ATOM 4005 N N . TYR A 1 497 ? -24.048 -3.859 32.291 1.00 85.12 497 TYR A N 1
ATOM 4006 C CA . TYR A 1 497 ? -22.603 -3.794 32.057 1.00 85.12 497 TYR A CA 1
ATOM 4007 C C . TYR A 1 497 ? -21.963 -5.189 31.986 1.00 85.12 497 TYR A C 1
ATOM 4009 O O . TYR A 1 497 ? -21.034 -5.404 31.205 1.00 85.12 497 TYR A O 1
ATOM 4017 N N . GLN A 1 498 ? -22.531 -6.159 32.715 1.00 84.19 498 GLN A N 1
ATOM 4018 C CA . GLN A 1 498 ? -22.061 -7.549 32.781 1.00 84.19 498 GLN A CA 1
ATOM 4019 C C . GLN A 1 498 ? -21.913 -8.193 31.394 1.00 84.19 498 GLN A C 1
ATOM 4021 O O . GLN A 1 498 ? -20.931 -8.885 31.142 1.00 84.19 498 GLN A O 1
ATOM 4026 N N . HIS A 1 499 ? -22.832 -7.914 30.463 1.00 86.44 499 HIS A N 1
ATOM 4027 C CA . HIS A 1 499 ? -22.742 -8.412 29.087 1.00 86.44 499 HIS A CA 1
ATOM 4028 C C . HIS A 1 499 ? -21.471 -7.923 28.366 1.00 86.44 499 HIS A C 1
ATOM 4030 O O . HIS A 1 499 ? -20.785 -8.712 27.717 1.00 86.44 499 HIS A O 1
ATOM 4036 N N . MET A 1 500 ? -21.122 -6.638 28.506 1.00 89.12 500 MET A N 1
ATOM 4037 C CA . MET A 1 500 ? -19.914 -6.074 27.895 1.00 89.12 500 MET A CA 1
ATOM 4038 C C . MET A 1 500 ? -18.644 -6.613 28.564 1.00 89.12 500 MET A C 1
ATOM 4040 O O . MET A 1 500 ? -17.691 -6.970 27.876 1.00 89.12 500 MET A O 1
ATOM 4044 N N . ALA A 1 501 ? -18.650 -6.746 29.894 1.00 87.38 501 ALA A N 1
ATOM 4045 C CA . ALA A 1 501 ? -17.555 -7.361 30.641 1.00 87.38 501 ALA A CA 1
ATOM 4046 C C . ALA A 1 501 ? -17.287 -8.812 30.201 1.00 87.38 501 ALA A C 1
ATOM 4048 O O . ALA A 1 501 ? -16.138 -9.186 29.951 1.00 87.38 501 ALA A O 1
ATOM 4049 N N . SER A 1 502 ? -18.341 -9.621 30.053 1.00 89.31 502 SER A N 1
ATOM 4050 C CA . SER A 1 502 ? -18.240 -10.989 29.537 1.00 89.31 502 SER A CA 1
ATOM 4051 C C . SER A 1 502 ? -17.744 -11.025 28.092 1.00 89.31 502 SER A C 1
ATOM 4053 O O . SER A 1 502 ? -16.870 -11.831 27.787 1.00 89.31 502 SER A O 1
ATOM 4055 N N . ALA A 1 503 ? -18.227 -10.135 27.218 1.00 90.00 503 ALA A N 1
ATOM 4056 C CA . ALA A 1 503 ? -17.775 -10.065 25.828 1.00 90.00 503 ALA A CA 1
ATOM 4057 C C . ALA A 1 503 ? -16.273 -9.737 25.711 1.00 90.00 503 ALA A C 1
ATOM 4059 O O . ALA A 1 503 ? -15.564 -10.391 24.947 1.00 90.00 503 ALA A O 1
ATOM 4060 N N . ILE A 1 504 ? -15.762 -8.801 26.523 1.00 90.50 504 ILE A N 1
ATOM 4061 C CA . ILE A 1 504 ? -14.323 -8.488 26.581 1.00 90.50 504 ILE A CA 1
ATOM 4062 C C . ILE A 1 504 ? -13.521 -9.698 27.089 1.00 90.50 504 ILE A C 1
ATOM 4064 O O . ILE A 1 504 ? -12.492 -10.028 26.506 1.00 90.50 504 ILE A O 1
ATOM 4068 N N . LYS A 1 505 ? -13.990 -10.406 28.127 1.00 89.75 505 LYS A N 1
ATOM 4069 C CA . LYS A 1 505 ? -13.302 -11.607 28.644 1.00 89.75 505 LYS A CA 1
ATOM 4070 C C . LYS A 1 505 ? -13.282 -12.768 27.647 1.00 89.75 505 LYS A C 1
ATOM 4072 O O . LYS A 1 505 ? -12.261 -13.441 27.535 1.00 89.75 505 LYS A O 1
ATOM 4077 N N . VAL A 1 506 ? -14.373 -12.987 26.909 1.00 90.69 506 VAL A N 1
ATOM 4078 C CA . VAL A 1 506 ? -14.419 -13.973 25.816 1.00 90.69 506 VAL A CA 1
ATOM 4079 C C . VAL A 1 506 ? -13.414 -13.593 24.730 1.00 90.69 506 VAL A C 1
ATOM 4081 O O . VAL A 1 506 ? -12.571 -14.412 24.385 1.00 90.69 506 VAL A O 1
ATOM 4084 N N . TYR A 1 507 ? -13.415 -12.337 24.279 1.00 90.69 507 TYR A N 1
ATOM 4085 C CA . TYR A 1 507 ? -12.474 -11.830 23.277 1.00 90.69 507 TYR A CA 1
ATOM 4086 C C . TYR A 1 507 ? -10.996 -11.962 23.695 1.00 90.69 507 TYR A C 1
ATOM 4088 O O . TYR A 1 507 ? -10.171 -12.394 22.893 1.00 90.69 507 TYR A O 1
ATOM 4096 N N . LEU A 1 508 ? -10.651 -11.665 24.953 1.00 88.50 508 LEU A N 1
ATOM 4097 C CA . LEU A 1 508 ? -9.283 -11.843 25.459 1.00 88.50 508 LEU A CA 1
ATOM 4098 C C . LEU A 1 508 ? -8.848 -13.319 25.466 1.00 88.50 508 LEU A C 1
ATOM 4100 O O . LEU A 1 508 ? -7.692 -13.612 25.162 1.00 88.50 508 LEU A O 1
ATOM 4104 N N . LYS A 1 509 ? -9.773 -14.248 25.747 1.00 86.12 509 LYS A N 1
ATOM 4105 C CA . LYS A 1 509 ? -9.533 -15.699 25.672 1.00 86.12 509 LYS A CA 1
ATOM 4106 C C . LYS A 1 509 ? -9.451 -16.204 24.224 1.00 86.12 509 LYS A C 1
ATOM 4108 O O . LYS A 1 509 ? -8.623 -17.063 23.923 1.00 86.12 509 LYS A O 1
ATOM 4113 N N . GLU A 1 510 ? -10.267 -15.669 23.317 1.00 84.88 510 GLU A N 1
ATOM 4114 C CA . GLU A 1 510 ? -10.169 -15.923 21.871 1.00 84.88 510 GLU A CA 1
ATOM 4115 C C . GLU A 1 510 ? -8.803 -15.474 21.329 1.00 84.88 510 GLU A C 1
ATOM 4117 O O . GLU A 1 510 ? -8.166 -16.220 20.594 1.00 84.88 510 GLU A O 1
ATOM 4122 N N . ASP A 1 511 ? -8.310 -14.298 21.734 1.00 84.19 511 ASP A N 1
ATOM 4123 C CA . ASP A 1 511 ? -6.983 -13.794 21.354 1.00 84.19 511 ASP A CA 1
ATOM 4124 C C . ASP A 1 511 ? -5.827 -14.555 22.035 1.00 84.19 511 ASP A C 1
ATOM 4126 O O . ASP A 1 511 ? -4.743 -14.685 21.475 1.00 84.19 511 ASP A O 1
ATOM 4130 N N . GLU A 1 512 ? -6.014 -15.086 23.246 1.00 80.69 512 GLU A N 1
ATOM 4131 C CA . GLU A 1 512 ? -5.045 -15.993 23.892 1.00 80.69 512 GLU A CA 1
ATOM 4132 C C . GLU A 1 512 ? -4.919 -17.329 23.152 1.00 80.69 512 GLU A C 1
ATOM 4134 O O . GLU A 1 512 ? -3.821 -17.833 22.933 1.00 80.69 512 GLU A O 1
ATOM 4139 N N . THR A 1 513 ? -6.051 -17.880 22.716 1.00 78.44 513 THR A N 1
ATOM 4140 C CA . THR A 1 513 ? -6.123 -19.187 22.049 1.00 78.44 513 THR A CA 1
ATOM 4141 C C . THR A 1 513 ? -6.017 -19.107 20.520 1.00 78.44 513 THR A C 1
ATOM 4143 O O . THR A 1 513 ? -6.122 -20.132 19.843 1.00 78.44 513 THR A O 1
ATOM 4146 N N . TRP A 1 514 ? -5.757 -17.921 19.952 1.00 73.94 514 TRP A N 1
ATOM 4147 C CA . TRP A 1 514 ? -5.681 -17.713 18.504 1.00 73.94 514 TRP A CA 1
ATOM 4148 C C . TRP A 1 514 ? -4.428 -18.352 17.881 1.00 73.94 514 TRP A C 1
ATOM 4150 O O . TRP A 1 514 ? -3.337 -17.769 17.868 1.00 73.94 514 TRP A O 1
ATOM 4160 N N . LYS A 1 515 ? -4.621 -19.547 17.308 1.00 63.97 515 LYS A N 1
ATOM 4161 C CA . LYS A 1 515 ? -3.606 -20.333 16.581 1.00 63.97 515 LYS A CA 1
ATOM 4162 C C . LYS A 1 515 ? -3.696 -20.244 15.048 1.00 63.97 515 LYS A C 1
ATOM 4164 O O . LYS A 1 515 ? -2.876 -20.848 14.373 1.00 63.97 515 LYS A O 1
ATOM 4169 N N . SER A 1 516 ? -4.674 -19.528 14.482 1.00 60.06 516 SER A N 1
ATOM 4170 C CA . SER A 1 516 ? -4.807 -19.411 13.019 1.00 60.06 516 SER A CA 1
ATOM 4171 C C . SER A 1 516 ? -3.755 -18.465 12.439 1.00 60.06 516 SER A C 1
ATOM 4173 O O . SER A 1 516 ? -3.781 -17.266 12.725 1.00 60.06 516 SER A O 1
ATOM 4175 N N . GLU A 1 517 ? -2.903 -18.991 11.557 1.00 54.84 517 GLU A N 1
ATOM 4176 C CA . GLU A 1 517 ? -1.969 -18.233 10.706 1.00 54.84 517 GLU A CA 1
ATOM 4177 C C . GLU A 1 517 ? -2.676 -17.113 9.929 1.00 54.84 517 GLU A C 1
ATOM 4179 O O . GLU A 1 517 ? -2.142 -16.021 9.732 1.00 54.84 517 GLU A O 1
ATOM 4184 N N . ARG A 1 518 ? -3.923 -17.362 9.509 1.00 56.75 518 ARG A N 1
ATOM 4185 C CA . ARG A 1 518 ? -4.734 -16.399 8.768 1.00 56.75 518 ARG A CA 1
ATOM 4186 C C . ARG A 1 518 ? -5.592 -15.579 9.728 1.00 56.75 518 ARG A C 1
ATOM 4188 O O . ARG A 1 518 ? -6.636 -16.038 10.196 1.00 56.75 518 ARG A O 1
ATOM 4195 N N . VAL A 1 519 ? -5.153 -14.354 10.005 1.00 66.94 519 VAL A N 1
ATOM 4196 C CA . VAL A 1 519 ? -5.916 -13.347 10.761 1.00 66.94 519 VAL A CA 1
ATOM 4197 C C . VAL A 1 519 ? -7.055 -12.806 9.887 1.00 66.94 519 VAL A C 1
ATOM 4199 O O . VAL A 1 519 ? -6.822 -12.341 8.772 1.00 66.94 519 VAL A O 1
ATOM 4202 N N . THR A 1 520 ? -8.295 -12.855 10.379 1.00 71.75 520 THR A N 1
ATOM 4203 C CA . THR A 1 520 ? -9.463 -12.259 9.699 1.00 71.75 520 THR A CA 1
ATOM 4204 C C . THR A 1 520 ? -9.538 -10.756 9.978 1.00 71.75 520 THR A C 1
ATOM 4206 O O . THR A 1 520 ? -9.093 -10.309 11.038 1.00 71.75 520 THR A O 1
ATOM 4209 N N . PHE A 1 521 ? -10.166 -9.942 9.116 1.00 68.56 521 PHE A N 1
ATOM 4210 C CA . PHE A 1 521 ? -10.373 -8.527 9.464 1.00 68.56 521 PHE A CA 1
ATOM 4211 C C . PHE A 1 521 ? -11.247 -8.348 10.709 1.00 68.56 521 PHE A C 1
ATOM 4213 O O . PHE A 1 521 ? -11.041 -7.397 11.451 1.00 68.56 521 PHE A O 1
ATOM 4220 N N . ALA A 1 522 ? -12.172 -9.268 10.997 1.00 73.50 522 ALA A N 1
ATOM 4221 C CA . ALA A 1 522 ? -12.945 -9.229 12.239 1.00 73.50 522 ALA A CA 1
ATOM 4222 C C . ALA A 1 522 ? -12.059 -9.362 13.495 1.00 73.50 522 ALA A C 1
ATOM 4224 O O . ALA A 1 522 ? -12.392 -8.785 14.528 1.00 73.50 522 ALA A O 1
ATOM 4225 N N . LYS A 1 523 ? -10.929 -10.079 13.403 1.00 81.25 523 LYS A N 1
ATOM 4226 C CA . LYS A 1 523 ? -9.894 -10.140 14.443 1.00 81.25 523 LYS A CA 1
ATOM 4227 C C . LYS A 1 523 ? -9.032 -8.872 14.422 1.00 81.25 523 LYS A C 1
ATOM 4229 O O . LYS A 1 523 ? -9.064 -8.116 15.384 1.00 81.25 523 LYS A O 1
ATOM 4234 N N . TYR A 1 524 ? -8.390 -8.568 13.292 1.00 81.69 524 TYR A N 1
ATOM 4235 C CA . TYR A 1 524 ? -7.498 -7.407 13.126 1.00 81.69 524 TYR A CA 1
ATOM 4236 C C . TYR A 1 524 ? -8.157 -6.063 13.492 1.00 81.69 524 TYR A C 1
ATOM 4238 O O . TYR A 1 524 ? -7.559 -5.240 14.176 1.00 81.69 524 TYR A O 1
ATOM 4246 N N . TYR A 1 525 ? -9.412 -5.839 13.090 1.00 84.31 525 TYR A N 1
ATOM 4247 C CA . TYR A 1 525 ? -10.166 -4.637 13.449 1.00 84.31 525 TYR A CA 1
ATOM 4248 C C . TYR A 1 525 ? -10.468 -4.569 14.948 1.00 84.31 525 TYR A C 1
ATOM 4250 O O . TYR A 1 525 ? -10.309 -3.505 15.539 1.00 84.31 525 TYR A O 1
ATOM 4258 N N . LYS A 1 526 ? -10.866 -5.686 15.580 1.00 87.81 526 LYS A N 1
ATOM 4259 C CA . LYS A 1 526 ? -11.046 -5.732 17.040 1.00 87.81 526 LYS A CA 1
ATOM 4260 C C . LYS A 1 526 ? -9.735 -5.421 17.756 1.00 87.81 526 LYS A C 1
ATOM 4262 O O . LYS A 1 526 ? -9.770 -4.641 18.695 1.00 87.81 526 LYS A O 1
ATOM 4267 N N . ASP A 1 527 ? -8.610 -5.955 17.283 1.00 87.62 527 ASP A N 1
ATOM 4268 C CA . ASP A 1 527 ? -7.286 -5.727 17.877 1.00 87.62 527 ASP A CA 1
ATOM 4269 C C . ASP A 1 527 ? -6.887 -4.248 17.812 1.00 87.62 527 ASP A C 1
ATOM 4271 O O . ASP A 1 527 ? -6.566 -3.656 18.840 1.00 87.62 527 ASP A O 1
ATOM 4275 N N . LEU A 1 528 ? -7.016 -3.616 16.639 1.00 86.50 528 LEU A N 1
ATOM 4276 C CA . LEU A 1 528 ? -6.772 -2.179 16.489 1.00 86.50 528 LEU A CA 1
ATOM 4277 C C . LEU A 1 528 ? -7.727 -1.332 17.340 1.00 86.50 528 LEU A C 1
ATOM 4279 O O . LEU A 1 528 ? -7.290 -0.408 18.017 1.00 86.50 528 LEU A O 1
ATOM 4283 N N . MET A 1 529 ? -9.029 -1.631 17.339 1.00 91.25 529 MET A N 1
ATOM 4284 C CA . MET A 1 529 ? -9.984 -0.890 18.171 1.00 91.25 529 MET A CA 1
ATOM 4285 C C . MET A 1 529 ? -9.707 -1.095 19.663 1.00 91.25 529 MET A C 1
ATOM 4287 O O . MET A 1 529 ? -9.848 -0.152 20.431 1.00 91.25 529 MET A O 1
ATOM 4291 N N . ALA A 1 530 ? -9.282 -2.284 20.086 1.00 90.69 530 ALA A N 1
ATOM 4292 C CA . ALA A 1 530 ? -8.912 -2.577 21.465 1.00 90.69 530 ALA A CA 1
ATOM 4293 C C . ALA A 1 530 ? -7.613 -1.864 21.888 1.00 90.69 530 ALA A C 1
ATOM 4295 O O . ALA A 1 530 ? -7.524 -1.404 23.026 1.00 90.69 530 ALA A O 1
ATOM 4296 N N . GLU A 1 531 ? -6.648 -1.683 20.983 1.00 87.56 531 GLU A N 1
ATOM 4297 C CA . GLU A 1 531 ? -5.501 -0.797 21.208 1.00 87.56 531 GLU A CA 1
ATOM 4298 C C . GLU A 1 531 ? -5.935 0.667 21.380 1.00 87.56 531 GLU A C 1
ATOM 4300 O O . GLU A 1 531 ? -5.519 1.312 22.342 1.00 87.56 531 GLU A O 1
ATOM 4305 N N . GLU A 1 532 ? -6.794 1.189 20.500 1.00 87.25 532 GLU A N 1
ATOM 4306 C CA . GLU A 1 532 ? -7.301 2.566 20.608 1.00 87.25 532 GLU A CA 1
ATOM 4307 C C . GLU A 1 532 ? -8.143 2.776 21.886 1.00 87.25 532 GLU A C 1
ATOM 4309 O O . GLU A 1 532 ? -8.053 3.831 22.515 1.00 87.25 532 GLU A O 1
ATOM 4314 N N . ILE A 1 533 ? -8.893 1.758 22.340 1.00 89.88 533 ILE A N 1
ATOM 4315 C CA . ILE A 1 533 ? -9.546 1.756 23.662 1.00 89.88 533 ILE A CA 1
ATOM 4316 C C . ILE A 1 533 ? -8.496 1.915 24.767 1.00 89.88 533 ILE A C 1
ATOM 4318 O O . ILE A 1 533 ? -8.667 2.765 25.635 1.00 89.88 533 ILE A O 1
ATOM 4322 N N . VAL A 1 534 ? -7.404 1.143 24.741 1.00 87.44 534 VAL A N 1
ATOM 4323 C CA . VAL A 1 534 ? -6.347 1.217 25.765 1.00 87.44 534 VAL A CA 1
ATOM 4324 C C . VAL A 1 534 ? -5.635 2.573 25.748 1.00 87.44 534 VAL A C 1
ATOM 4326 O O . VAL A 1 534 ? -5.452 3.156 26.814 1.00 87.44 534 VAL A O 1
ATOM 4329 N N . LYS A 1 535 ? -5.335 3.142 24.570 1.00 84.12 535 LYS A N 1
ATOM 4330 C CA . LYS A 1 535 ? -4.811 4.518 24.447 1.00 84.12 535 LYS A CA 1
ATOM 4331 C C . LYS A 1 535 ? -5.734 5.528 25.140 1.00 84.12 535 LYS A C 1
ATOM 4333 O O . LYS A 1 535 ? -5.266 6.333 25.941 1.00 84.12 535 LYS A O 1
ATOM 4338 N N . ALA A 1 536 ? -7.042 5.427 24.905 1.00 85.38 536 ALA A N 1
ATOM 4339 C CA . ALA A 1 536 ? -8.054 6.271 25.541 1.00 85.38 536 ALA A CA 1
ATOM 4340 C C . ALA A 1 536 ? -8.306 5.963 27.037 1.00 85.38 536 ALA A C 1
ATOM 4342 O O . ALA A 1 536 ? -8.923 6.781 27.709 1.00 85.38 536 ALA A O 1
ATOM 4343 N N . MET A 1 537 ? -7.837 4.827 27.575 1.00 83.25 537 MET A N 1
ATOM 4344 C CA . MET A 1 537 ? -7.817 4.545 29.023 1.00 83.25 537 MET A CA 1
ATOM 4345 C C . MET A 1 537 ? -6.571 5.100 29.733 1.00 83.25 537 MET A C 1
ATOM 4347 O O . MET A 1 537 ? -6.564 5.208 30.961 1.00 83.25 537 MET A O 1
ATOM 4351 N N . ASP A 1 538 ? -5.474 5.322 29.004 1.00 80.44 538 ASP A N 1
ATOM 4352 C CA . ASP A 1 538 ? -4.173 5.722 29.565 1.00 80.44 538 ASP A CA 1
ATOM 4353 C C . ASP A 1 538 ? -3.984 7.242 29.649 1.00 80.44 538 ASP A C 1
ATOM 4355 O O . ASP A 1 538 ? -3.113 7.711 30.398 1.00 80.44 538 ASP A O 1
ATOM 4359 N N . ASP A 1 539 ? -4.804 7.964 28.888 1.00 78.25 539 ASP A N 1
ATOM 4360 C CA . ASP A 1 539 ? -5.122 9.386 28.981 1.00 78.25 539 ASP A CA 1
ATOM 4361 C C . ASP A 1 539 ? -5.878 9.646 30.297 1.00 78.25 539 ASP A C 1
ATOM 4363 O O . ASP A 1 539 ? -6.958 9.102 30.519 1.00 78.25 539 ASP A O 1
ATOM 4367 N N . ARG A 1 540 ? -5.253 10.367 31.236 1.00 59.81 540 ARG A N 1
ATOM 4368 C CA . ARG A 1 540 ? -5.658 10.341 32.657 1.00 59.81 540 ARG A CA 1
ATOM 4369 C C . ARG A 1 540 ? -6.791 11.289 33.022 1.00 59.81 540 ARG A C 1
ATOM 4371 O O . ARG A 1 540 ? -7.383 11.109 34.082 1.00 59.81 540 ARG A O 1
ATOM 4378 N N . ASP A 1 541 ? -7.075 12.261 32.165 1.00 60.91 541 ASP A N 1
ATOM 4379 C CA . ASP A 1 541 ? -7.909 13.416 32.499 1.00 60.91 541 ASP A CA 1
ATOM 4380 C C . ASP A 1 541 ? -9.055 13.625 31.485 1.00 60.91 541 ASP A C 1
ATOM 4382 O O . ASP A 1 541 ? -9.813 14.588 31.593 1.00 60.91 541 ASP A O 1
ATOM 4386 N N . SER A 1 542 ? -9.211 12.727 30.498 1.00 64.38 542 SER A N 1
ATOM 4387 C CA . SER A 1 542 ? -10.162 12.892 29.389 1.00 64.38 542 SER A CA 1
ATOM 4388 C C . SER A 1 542 ? -11.228 11.788 29.329 1.00 64.38 542 SER A C 1
ATOM 4390 O O . SER A 1 542 ? -10.944 10.602 29.149 1.00 64.38 542 SER A O 1
ATOM 4392 N N . LEU A 1 543 ? -12.501 12.191 29.424 1.00 79.44 543 LEU A N 1
ATOM 4393 C CA . LEU A 1 543 ? -13.686 11.322 29.382 1.00 79.44 543 LEU A CA 1
ATOM 4394 C C . LEU A 1 543 ? -13.974 10.802 27.959 1.00 79.44 543 LEU A C 1
ATOM 4396 O O . LEU A 1 543 ? -14.961 11.175 27.321 1.00 79.44 543 LEU A O 1
ATOM 4400 N N . ARG A 1 544 ? -13.090 9.956 27.422 1.00 85.62 544 ARG A N 1
ATOM 4401 C CA . ARG A 1 544 ? -13.078 9.560 25.998 1.00 85.62 544 ARG A CA 1
ATOM 4402 C C . ARG A 1 544 ? -13.873 8.304 25.667 1.00 85.62 544 ARG A C 1
ATOM 4404 O O . ARG A 1 544 ? -14.209 8.105 24.501 1.00 85.62 544 ARG A O 1
ATOM 4411 N N . LEU A 1 545 ? -14.203 7.475 26.657 1.00 89.56 545 LEU A N 1
ATOM 4412 C CA . LEU A 1 545 ? -14.896 6.198 26.464 1.00 89.56 545 LEU A CA 1
ATOM 4413 C C . LEU A 1 545 ? -16.383 6.291 26.829 1.00 89.56 545 LEU A C 1
ATOM 4415 O O . LEU A 1 545 ? -16.730 6.678 27.944 1.00 89.56 545 LEU A O 1
ATOM 4419 N N . ARG A 1 546 ? -17.270 5.873 25.917 1.00 90.94 546 ARG A N 1
ATOM 4420 C CA . ARG A 1 546 ? -18.726 5.830 26.150 1.00 90.94 546 ARG A CA 1
ATOM 4421 C C . ARG A 1 546 ? -19.340 4.521 25.666 1.00 90.94 546 ARG A C 1
ATOM 4423 O O . ARG A 1 546 ? -19.035 4.045 24.573 1.00 90.94 546 ARG A O 1
ATOM 4430 N N . LEU A 1 547 ? -20.201 3.930 26.490 1.00 91.56 547 LEU A N 1
ATOM 4431 C CA . LEU A 1 547 ? -20.842 2.640 26.232 1.00 91.56 547 LEU A CA 1
ATOM 4432 C C . LEU A 1 547 ? -22.043 2.789 25.290 1.00 91.56 547 LEU A C 1
ATOM 4434 O O . LEU A 1 547 ? -22.812 3.740 25.410 1.00 91.56 547 LEU A O 1
ATOM 4438 N N . GLY A 1 548 ? -22.241 1.827 24.387 1.00 91.94 548 GLY A N 1
ATOM 4439 C CA . GLY A 1 548 ? -23.373 1.781 23.458 1.00 91.94 548 GLY A CA 1
ATOM 4440 C C . GLY A 1 548 ? -24.222 0.516 23.600 1.00 91.94 548 GLY A C 1
ATOM 4441 O O . GLY A 1 548 ? -23.690 -0.588 23.756 1.00 91.94 548 GLY A O 1
ATOM 4442 N N . CYS A 1 549 ? -25.546 0.670 23.521 1.00 91.00 549 CYS A N 1
ATOM 4443 C CA . CYS A 1 549 ? -26.503 -0.430 23.352 1.00 91.00 549 CYS A CA 1
ATOM 4444 C C . CYS A 1 549 ? -27.096 -0.407 21.931 1.00 91.00 549 CYS A C 1
ATOM 4446 O O . CYS A 1 549 ? -27.230 0.659 21.327 1.00 91.00 549 CYS A O 1
ATOM 4448 N N . ILE A 1 550 ? -27.431 -1.580 21.381 1.00 89.62 550 ILE A N 1
ATOM 4449 C CA . ILE A 1 550 ? -28.050 -1.702 20.049 1.00 89.62 550 ILE A CA 1
ATOM 4450 C C . ILE A 1 550 ? -29.560 -1.479 20.191 1.00 89.62 550 ILE A C 1
ATOM 4452 O O . ILE A 1 550 ? -30.190 -2.103 21.041 1.00 89.62 550 ILE A O 1
ATOM 4456 N N . ILE A 1 551 ? -30.149 -0.622 19.355 1.00 85.56 551 ILE A N 1
ATOM 4457 C CA . ILE A 1 551 ? -31.574 -0.278 19.447 1.00 85.56 551 ILE A CA 1
ATOM 4458 C C . ILE A 1 551 ? -32.449 -1.452 18.989 1.00 85.56 551 ILE A C 1
ATOM 4460 O O . ILE A 1 551 ? -32.410 -1.872 17.831 1.00 85.56 551 ILE A O 1
ATOM 4464 N N . SER A 1 552 ? -33.283 -1.954 19.900 1.00 72.38 552 SER A N 1
ATOM 4465 C CA . SER A 1 552 ? -34.240 -3.029 19.634 1.00 72.38 552 SER A CA 1
ATOM 4466 C C . SER A 1 552 ? -35.388 -2.593 18.714 1.00 72.38 552 SER A C 1
ATOM 4468 O O . SER A 1 552 ? -36.041 -1.572 18.936 1.00 72.38 552 SER A O 1
ATOM 4470 N N . HIS A 1 553 ? -35.737 -3.437 17.733 1.00 64.06 553 HIS A N 1
ATOM 4471 C CA . HIS A 1 553 ? -36.880 -3.215 16.829 1.00 64.06 553 HIS A CA 1
ATOM 4472 C C . HIS A 1 553 ? -38.246 -3.154 17.539 1.00 64.06 553 HIS A C 1
ATOM 4474 O O . HIS A 1 553 ? -39.224 -2.765 16.904 1.00 64.06 553 HIS A O 1
ATOM 4480 N N . LYS A 1 554 ? -38.338 -3.556 18.817 1.00 55.81 554 LYS A N 1
ATOM 4481 C CA . LYS A 1 554 ? -39.601 -3.685 19.572 1.00 55.81 554 LYS A CA 1
ATOM 4482 C C . LYS A 1 554 ? -40.029 -2.427 20.346 1.00 55.81 554 LYS A C 1
ATOM 4484 O O . LYS A 1 554 ? -41.089 -2.450 20.963 1.00 55.81 554 LYS A O 1
ATOM 4489 N N . GLY A 1 555 ? -39.241 -1.348 20.326 1.00 50.03 555 GLY A N 1
ATOM 4490 C CA . GLY A 1 555 ? -39.676 -0.011 20.766 1.00 50.03 555 GLY A CA 1
ATOM 4491 C C . GLY A 1 555 ? -40.032 0.169 22.252 1.00 50.03 555 GLY A C 1
ATOM 4492 O O . GLY A 1 555 ? -40.597 1.202 22.599 1.00 50.03 555 GLY A O 1
ATOM 4493 N N . LYS A 1 556 ? -39.717 -0.795 23.128 1.00 45.06 556 LYS A N 1
ATOM 4494 C CA . LYS A 1 556 ? -39.840 -0.656 24.591 1.00 45.06 556 LYS A CA 1
ATOM 4495 C C . LYS A 1 556 ? -38.504 -0.215 25.202 1.00 45.06 556 LYS A C 1
ATOM 4497 O O . LYS A 1 556 ? -37.458 -0.618 24.713 1.00 45.06 556 LYS A O 1
ATOM 4502 N N . ASN A 1 557 ? -38.584 0.608 26.249 1.00 48.72 557 ASN A N 1
ATOM 4503 C CA . ASN A 1 557 ? -37.518 1.330 26.963 1.00 48.72 557 ASN A CA 1
ATOM 4504 C C . ASN A 1 557 ? -36.071 0.831 26.752 1.00 48.72 557 ASN A C 1
ATOM 4506 O O . ASN A 1 557 ? -35.664 -0.189 27.314 1.00 48.72 557 ASN A O 1
ATOM 4510 N N . SER A 1 558 ? -35.256 1.666 26.092 1.00 54.28 558 SER A N 1
ATOM 4511 C CA . SER A 1 558 ? -33.812 1.460 25.874 1.00 54.28 558 SER A CA 1
ATOM 4512 C C . SER A 1 558 ? -32.967 1.394 27.154 1.00 54.28 558 SER A C 1
ATOM 4514 O O . SER A 1 558 ? -31.760 1.157 27.090 1.00 54.28 558 SER A O 1
ATOM 4516 N N . ASP A 1 559 ? -33.570 1.624 28.323 1.00 58.25 559 ASP A N 1
ATOM 4517 C CA . ASP A 1 559 ? -32.884 1.629 29.617 1.00 58.25 559 ASP A CA 1
ATOM 4518 C C . ASP A 1 559 ? -32.708 0.250 30.256 1.00 58.25 559 ASP A C 1
ATOM 4520 O O . ASP A 1 559 ? -32.059 0.133 31.294 1.00 58.25 559 ASP A O 1
ATOM 4524 N N . THR A 1 560 ? -33.194 -0.805 29.601 1.00 66.00 560 THR A N 1
ATOM 4525 C CA . THR A 1 560 ? -32.887 -2.197 29.974 1.00 66.00 560 THR A CA 1
ATOM 4526 C C . THR A 1 560 ? -31.917 -2.890 29.012 1.00 66.00 560 THR A C 1
ATOM 4528 O O . THR A 1 560 ? -31.306 -3.886 29.398 1.00 66.00 560 THR A O 1
ATOM 4531 N N . ASP A 1 561 ? -31.704 -2.352 27.804 1.00 79.62 561 ASP A N 1
ATOM 4532 C CA . ASP A 1 561 ? -30.845 -2.977 26.789 1.00 79.62 561 ASP A CA 1
ATOM 4533 C C . ASP A 1 561 ? -29.376 -3.069 27.264 1.00 79.62 561 ASP A C 1
ATOM 4535 O O . ASP A 1 561 ? -28.827 -2.072 27.755 1.00 79.62 561 ASP A O 1
ATOM 4539 N N . PRO A 1 562 ? -28.708 -4.231 27.127 1.00 86.50 562 PRO A N 1
ATOM 4540 C CA . PRO A 1 562 ? -27.334 -4.423 27.583 1.00 86.50 562 PRO A CA 1
ATOM 4541 C C . PRO A 1 562 ? -26.327 -3.637 26.735 1.00 86.50 562 PRO A C 1
ATOM 4543 O O . PRO A 1 562 ? -26.507 -3.449 25.528 1.00 86.50 562 PRO A O 1
ATOM 4546 N N . TYR A 1 563 ? -25.221 -3.230 27.358 1.00 90.19 563 TYR A N 1
ATOM 4547 C CA . TYR A 1 563 ? -24.106 -2.627 26.637 1.00 90.19 563 TYR A CA 1
ATOM 4548 C C . TYR A 1 563 ? -23.354 -3.686 25.818 1.00 90.19 563 TYR A C 1
ATOM 4550 O O . TYR A 1 563 ? -23.097 -4.803 26.277 1.00 90.19 563 TYR A O 1
ATOM 4558 N N . ARG A 1 564 ? -23.044 -3.328 24.568 1.00 90.88 564 ARG A N 1
ATOM 4559 C CA . ARG A 1 564 ? -22.481 -4.220 23.538 1.00 90.88 564 ARG A CA 1
ATOM 4560 C C . ARG A 1 564 ? -21.334 -3.588 22.739 1.00 90.88 564 ARG A C 1
ATOM 4562 O O . ARG A 1 564 ? -20.759 -4.244 21.876 1.00 90.88 564 ARG A O 1
ATOM 4569 N N . GLY A 1 565 ? -20.980 -2.336 23.022 1.00 92.75 565 GLY A N 1
ATOM 4570 C CA . GLY A 1 565 ? -19.800 -1.680 22.463 1.00 92.75 565 GLY A CA 1
ATOM 4571 C C . GLY A 1 565 ? -19.306 -0.525 23.330 1.00 92.75 565 GLY A C 1
ATOM 4572 O O . GLY A 1 565 ? -20.060 0.001 24.150 1.00 92.75 565 GLY A O 1
ATOM 4573 N N . ILE A 1 566 ? -18.046 -0.136 23.137 1.00 93.38 566 ILE A N 1
ATOM 4574 C CA . ILE A 1 566 ? -17.444 1.095 23.667 1.00 93.38 566 ILE A CA 1
ATOM 4575 C C . ILE A 1 566 ? -16.969 1.928 22.473 1.00 93.38 566 ILE A C 1
ATOM 4577 O O . ILE A 1 566 ? -16.318 1.391 21.579 1.00 93.38 566 ILE A O 1
ATOM 4581 N N . PHE A 1 567 ? -17.257 3.227 22.478 1.00 93.94 567 PHE A N 1
ATOM 4582 C CA . PHE A 1 567 ? -16.857 4.177 21.438 1.00 93.94 567 PHE A CA 1
ATOM 4583 C C . PHE A 1 567 ? -15.954 5.280 22.006 1.00 93.94 567 PHE A C 1
ATOM 4585 O O . PHE A 1 567 ? -16.074 5.651 23.177 1.00 93.94 567 PHE A O 1
ATOM 4592 N N . ILE A 1 568 ? -15.045 5.777 21.165 1.00 90.50 568 ILE A N 1
ATOM 4593 C CA . ILE A 1 568 ? -13.904 6.627 21.531 1.00 90.50 568 ILE A CA 1
ATOM 4594 C C . ILE A 1 568 ? -14.105 8.048 20.983 1.00 90.50 568 ILE A C 1
ATOM 4596 O O . ILE A 1 568 ? -14.482 8.210 19.823 1.00 90.50 568 ILE A O 1
ATOM 4600 N N . ARG A 1 569 ? -13.812 9.077 21.786 1.00 86.44 569 ARG A N 1
ATOM 4601 C CA . ARG A 1 569 ? -13.731 10.489 21.354 1.00 86.44 569 ARG A CA 1
ATOM 4602 C C . ARG A 1 569 ? -12.275 10.983 21.305 1.00 86.44 569 ARG A C 1
ATOM 4604 O O . ARG A 1 569 ? -11.369 10.363 21.870 1.00 86.44 569 ARG A O 1
ATOM 4611 N N . GLU A 1 570 ? -12.050 12.075 20.575 1.00 76.75 570 GLU A N 1
ATOM 4612 C CA . GLU A 1 570 ? -10.733 12.726 20.452 1.00 76.75 570 GLU A CA 1
ATOM 4613 C C . GLU A 1 570 ? -10.294 13.320 21.806 1.00 76.75 570 GLU A C 1
ATOM 4615 O O . GLU A 1 570 ? -11.143 13.628 22.642 1.00 76.75 570 GLU A O 1
ATOM 4620 N N . THR A 1 571 ? -8.981 13.463 22.016 1.00 70.56 571 THR A N 1
ATOM 4621 C CA . THR A 1 571 ? -8.336 14.003 23.236 1.00 70.56 571 THR A CA 1
ATOM 4622 C C . THR A 1 571 ? -9.019 15.263 23.762 1.00 70.56 571 THR A C 1
ATOM 4624 O O . THR A 1 571 ? -9.463 15.308 24.908 1.00 70.56 571 THR A O 1
ATOM 4627 N N . ASP A 1 572 ? -9.153 16.257 22.885 1.00 69.25 572 ASP A N 1
ATOM 4628 C CA . ASP A 1 572 ? -9.594 17.623 23.198 1.00 69.25 572 ASP A CA 1
ATOM 4629 C C . ASP A 1 572 ? -11.120 17.780 23.119 1.00 69.25 572 ASP A C 1
ATOM 4631 O O . ASP A 1 572 ? -11.663 18.871 23.305 1.00 69.25 572 ASP A O 1
ATOM 4635 N N . HIS A 1 573 ? -11.836 16.696 22.809 1.00 75.25 573 HIS A N 1
ATOM 4636 C CA . HIS A 1 573 ? -13.286 16.669 22.644 1.00 75.25 573 HIS A CA 1
ATOM 4637 C C . HIS A 1 573 ? -13.905 15.514 23.453 1.00 75.25 573 HIS A C 1
ATOM 4639 O O . HIS A 1 573 ? -14.543 14.643 22.855 1.00 75.25 573 HIS A O 1
ATOM 4645 N N . PRO A 1 574 ? -13.765 15.478 24.793 1.00 75.88 574 PRO A N 1
ATOM 4646 C CA . PRO A 1 574 ? -14.359 14.436 25.634 1.00 75.88 574 PRO A CA 1
ATOM 4647 C C . PRO A 1 574 ? -15.889 14.342 25.491 1.00 75.88 574 PRO A C 1
ATOM 4649 O O . PRO A 1 574 ? -16.557 15.225 24.938 1.00 75.88 574 PRO A O 1
ATOM 4652 N N . TRP A 1 575 ? -16.460 13.239 25.979 1.00 83.56 575 TRP A N 1
ATOM 4653 C CA . TRP A 1 575 ? -17.907 13.052 26.046 1.00 83.56 575 TRP A CA 1
ATOM 4654 C C . TRP A 1 575 ? -18.543 13.959 27.100 1.00 83.56 575 TRP A C 1
ATOM 4656 O O . TRP A 1 575 ? -18.062 14.058 28.225 1.00 83.56 575 TRP A O 1
ATOM 4666 N N . THR A 1 576 ? -19.680 14.553 26.748 1.00 79.44 576 THR A N 1
ATOM 4667 C CA . THR A 1 576 ? -20.577 15.244 27.679 1.00 79.44 576 THR A CA 1
ATOM 4668 C C . THR A 1 576 ? -21.724 14.315 28.085 1.00 79.44 576 THR A C 1
ATOM 4670 O O . THR A 1 576 ? -22.118 13.409 27.343 1.00 79.44 576 THR A O 1
ATOM 4673 N N . THR A 1 577 ? -22.267 14.520 29.284 1.00 68.50 577 THR A N 1
ATOM 4674 C CA . THR A 1 577 ? -23.379 13.728 29.839 1.00 68.50 577 THR A CA 1
ATOM 4675 C C . THR A 1 577 ? -24.743 14.087 29.242 1.00 68.50 577 THR A C 1
ATOM 4677 O O . THR A 1 577 ? -25.660 13.270 29.306 1.00 68.50 577 THR A O 1
ATOM 4680 N N . GLU A 1 578 ? -24.871 15.278 28.655 1.00 63.75 578 GLU A N 1
ATOM 4681 C CA . GLU A 1 578 ? -26.134 15.857 28.169 1.00 63.75 578 GLU A CA 1
ATOM 4682 C C . GLU A 1 578 ? -26.443 15.521 26.697 1.00 63.75 578 GLU A C 1
ATOM 4684 O O . GLU A 1 578 ? -27.598 15.560 26.277 1.00 63.75 578 GLU A O 1
ATOM 4689 N N . GLU A 1 579 ? -25.435 15.156 25.896 1.00 67.62 579 GLU A N 1
ATOM 4690 C CA . GLU A 1 579 ? -25.624 14.804 24.484 1.00 67.62 579 GLU A CA 1
ATOM 4691 C C . GLU A 1 579 ? -26.266 13.413 24.327 1.00 67.62 579 GLU A C 1
ATOM 4693 O O . GLU A 1 579 ? -25.605 12.386 24.531 1.00 67.62 579 GLU A O 1
ATOM 4698 N N . GLU A 1 580 ? -27.519 13.344 23.861 1.00 81.81 580 GLU A N 1
ATOM 4699 C CA . GLU A 1 580 ? -28.041 12.104 23.274 1.00 81.81 580 GLU A CA 1
ATOM 4700 C C . GLU A 1 580 ? -27.338 11.855 21.929 1.00 81.81 580 GLU A C 1
ATOM 4702 O O . GLU A 1 580 ? -27.546 12.566 20.944 1.00 81.81 580 GLU A O 1
ATOM 4707 N N . THR A 1 581 ? -26.469 10.844 21.892 1.00 89.69 581 THR A N 1
ATOM 4708 C CA . THR A 1 581 ? -25.655 10.519 20.716 1.00 89.69 581 THR A CA 1
ATOM 4709 C C . THR A 1 581 ? -26.009 9.141 20.174 1.00 89.69 581 THR A C 1
ATOM 4711 O O . THR A 1 581 ? -26.155 8.177 20.931 1.00 89.69 581 THR A O 1
ATOM 4714 N N . TYR A 1 582 ? -26.066 9.036 18.848 1.00 93.19 582 TYR A N 1
ATOM 4715 C CA . TYR A 1 582 ? -26.260 7.781 18.136 1.00 93.19 582 TYR A CA 1
ATOM 4716 C C . TYR A 1 582 ? -25.037 7.454 17.279 1.00 93.19 582 TYR A C 1
ATOM 4718 O O . TYR A 1 582 ? -24.365 8.345 16.756 1.00 93.19 582 TYR A O 1
ATOM 4726 N N . VAL A 1 583 ? -24.761 6.162 17.119 1.00 95.12 583 VAL A N 1
ATOM 4727 C CA . VAL A 1 583 ? -23.719 5.656 16.216 1.00 95.12 583 VAL A CA 1
ATOM 4728 C C . VAL A 1 583 ? -24.347 4.643 15.265 1.00 95.12 583 VAL A C 1
ATOM 4730 O O . VAL A 1 583 ? -25.197 3.850 15.666 1.00 95.12 583 VAL A O 1
ATOM 4733 N N . PHE A 1 584 ? -23.941 4.652 14.000 1.00 95.56 584 PHE A N 1
ATOM 4734 C CA . PHE A 1 584 ? -24.275 3.611 13.032 1.00 95.56 584 PHE A CA 1
ATOM 4735 C C . PHE A 1 584 ? -23.015 2.823 12.683 1.00 95.56 584 PHE A C 1
ATOM 4737 O O . PHE A 1 584 ? -22.020 3.418 12.258 1.00 95.56 584 PHE A O 1
ATOM 4744 N N . THR A 1 585 ? -23.064 1.496 12.824 1.00 95.00 585 THR A N 1
ATOM 4745 C CA . THR A 1 585 ? -21.985 0.610 12.368 1.00 95.00 585 THR A CA 1
ATOM 4746 C C . THR A 1 585 ? -22.491 -0.438 11.385 1.00 95.00 585 THR A C 1
ATOM 4748 O O . THR A 1 585 ? -23.609 -0.939 11.489 1.00 95.00 585 THR A O 1
ATOM 4751 N N . ALA A 1 586 ? -21.659 -0.793 10.411 1.00 92.94 586 ALA A N 1
ATOM 4752 C CA . ALA A 1 586 ? -21.923 -1.885 9.478 1.00 92.94 586 ALA A CA 1
ATOM 4753 C C . ALA A 1 586 ? -20.607 -2.596 9.165 1.00 92.94 586 ALA A C 1
ATOM 4755 O O . ALA A 1 586 ? -19.590 -1.931 8.991 1.00 92.94 586 ALA A O 1
ATOM 4756 N N . VAL A 1 587 ? -20.613 -3.928 9.087 1.00 88.69 587 VAL A N 1
ATOM 4757 C CA . VAL A 1 587 ? -19.419 -4.742 8.799 1.00 88.69 587 VAL A CA 1
ATOM 4758 C C . VAL A 1 587 ? -19.791 -5.869 7.838 1.00 88.69 587 VAL A C 1
ATOM 4760 O O . VAL A 1 587 ? -20.838 -6.494 7.991 1.00 88.69 587 VAL A O 1
ATOM 4763 N N . CYS A 1 588 ? -18.930 -6.151 6.862 1.00 85.94 588 CYS A N 1
ATOM 4764 C CA . CYS A 1 588 ? -19.039 -7.309 5.981 1.00 85.94 588 CYS A CA 1
ATOM 4765 C C . CYS A 1 588 ? -17.672 -8.002 5.832 1.00 85.94 588 CYS A C 1
ATOM 4767 O O . CYS A 1 588 ? -16.739 -7.373 5.319 1.00 85.94 588 CYS A O 1
ATOM 4769 N N . PRO A 1 589 ? -17.552 -9.279 6.251 1.00 79.88 589 PRO A N 1
ATOM 4770 C CA . PRO A 1 589 ? -16.372 -10.117 6.018 1.00 79.88 589 PRO A CA 1
ATOM 4771 C C . PRO A 1 589 ? -16.059 -10.332 4.529 1.00 79.88 589 PRO A C 1
ATOM 4773 O O . PRO A 1 589 ? -16.930 -10.129 3.677 1.00 79.88 589 PRO A O 1
ATOM 4776 N N . ALA A 1 590 ? -14.840 -10.783 4.213 1.00 74.44 590 ALA A N 1
ATOM 4777 C CA . ALA A 1 590 ? -14.377 -11.017 2.840 1.00 74.44 590 ALA A CA 1
ATOM 4778 C C . ALA A 1 590 ? -15.248 -12.049 2.115 1.00 74.44 590 ALA A C 1
ATOM 4780 O O . ALA A 1 590 ? -15.599 -11.870 0.955 1.00 74.44 590 ALA A O 1
ATOM 4781 N N . GLU A 1 591 ? -15.643 -13.098 2.832 1.00 75.31 591 GLU A N 1
ATOM 4782 C CA . GLU A 1 591 ? -16.406 -14.252 2.354 1.00 75.31 591 GLU A CA 1
ATOM 4783 C C . GLU A 1 591 ? -17.853 -13.879 2.004 1.00 75.31 591 GLU A C 1
ATOM 4785 O O . GLU A 1 591 ? -18.481 -14.516 1.162 1.00 75.31 591 GLU A O 1
ATOM 4790 N N . ARG A 1 592 ? -18.384 -12.831 2.652 1.00 72.81 592 ARG A N 1
ATOM 4791 C CA . ARG A 1 592 ? -19.709 -12.260 2.367 1.00 72.81 592 ARG A CA 1
ATOM 4792 C C . ARG A 1 592 ? -19.632 -11.064 1.408 1.00 72.81 592 ARG A C 1
ATOM 4794 O O . ARG A 1 592 ? -20.643 -10.718 0.796 1.00 72.81 592 ARG A O 1
ATOM 4801 N N . SER A 1 593 ? -18.464 -10.430 1.252 1.00 70.75 593 SER A N 1
ATOM 4802 C CA . SER A 1 593 ? -18.291 -9.317 0.318 1.00 70.75 593 SER A CA 1
ATOM 4803 C C . SER A 1 593 ? -18.054 -9.824 -1.097 1.00 70.75 593 SER A C 1
ATOM 4805 O O . SER A 1 593 ? -17.121 -10.566 -1.386 1.00 70.75 593 SER A O 1
ATOM 4807 N N . LYS A 1 594 ? -18.879 -9.335 -2.018 1.00 64.81 594 LYS A N 1
ATOM 4808 C CA . LYS A 1 594 ? -18.883 -9.719 -3.432 1.00 64.81 594 LYS A CA 1
ATOM 4809 C C . LYS A 1 594 ? -17.553 -9.524 -4.187 1.00 64.81 594 LYS A C 1
ATOM 4811 O O . LYS A 1 594 ? -17.369 -10.127 -5.234 1.00 64.81 594 LYS A O 1
ATOM 4816 N N . ASP A 1 595 ? -16.646 -8.692 -3.685 1.00 64.88 595 ASP A N 1
ATOM 4817 C CA . ASP A 1 595 ? -15.306 -8.427 -4.238 1.00 64.88 595 ASP A CA 1
ATOM 4818 C C . ASP A 1 595 ? -14.162 -9.082 -3.443 1.00 64.88 595 ASP A C 1
ATOM 4820 O O . ASP A 1 595 ? -12.994 -8.811 -3.725 1.00 64.88 595 ASP A O 1
ATOM 4824 N N . GLY A 1 596 ? -14.468 -9.885 -2.418 1.00 68.56 596 GLY A N 1
ATOM 4825 C CA . GLY A 1 596 ? -13.477 -10.408 -1.475 1.00 68.56 596 GLY A CA 1
ATOM 4826 C C . GLY A 1 596 ? -12.822 -9.340 -0.587 1.00 68.56 596 GLY A C 1
ATOM 4827 O O . GLY A 1 596 ? -11.876 -9.650 0.132 1.00 68.56 596 GLY A O 1
ATOM 4828 N N . THR A 1 597 ? -13.286 -8.085 -0.628 1.00 73.88 597 THR A N 1
ATOM 4829 C CA . THR A 1 597 ? -12.740 -6.974 0.164 1.00 73.88 597 THR A CA 1
ATOM 4830 C C . THR A 1 597 ? -13.625 -6.709 1.374 1.00 73.88 597 THR A C 1
ATOM 4832 O O . THR A 1 597 ? -14.794 -6.350 1.233 1.00 73.88 597 THR A O 1
ATOM 4835 N N . GLU A 1 598 ? -13.061 -6.851 2.572 1.00 82.06 598 GLU A N 1
ATOM 4836 C CA . GLU A 1 598 ? -13.753 -6.558 3.831 1.00 82.06 598 GLU A CA 1
ATOM 4837 C C . GLU A 1 598 ? -14.133 -5.076 3.920 1.00 82.06 598 GLU A C 1
ATOM 4839 O O . GLU A 1 598 ? -13.339 -4.192 3.588 1.00 82.06 598 GLU A O 1
ATOM 4844 N N . LYS A 1 599 ? -15.357 -4.807 4.379 1.00 88.00 599 LYS A N 1
ATOM 4845 C CA . LYS A 1 599 ? -15.933 -3.457 4.450 1.00 88.00 599 LYS A CA 1
ATOM 4846 C C . LYS A 1 599 ? -16.453 -3.179 5.843 1.00 88.00 599 LYS A C 1
ATOM 4848 O O . LYS A 1 599 ? -17.093 -4.040 6.446 1.00 88.00 599 LYS A O 1
ATOM 4853 N N . HIS A 1 600 ? -16.211 -1.970 6.330 1.00 89.56 600 HIS A N 1
ATOM 4854 C CA . HIS A 1 600 ? -16.708 -1.521 7.620 1.00 89.56 600 HIS A CA 1
ATOM 4855 C C . HIS A 1 600 ? -17.061 -0.034 7.616 1.00 89.56 600 HIS A C 1
ATOM 4857 O O . HIS A 1 600 ? -16.532 0.749 6.830 1.00 89.56 600 HIS A O 1
ATOM 4863 N N . VAL A 1 601 ? -17.964 0.348 8.511 1.00 93.69 601 VAL A N 1
ATOM 4864 C CA . VAL A 1 601 ? -18.405 1.722 8.752 1.00 93.69 601 VAL A CA 1
ATOM 4865 C C . VAL A 1 601 ? -18.626 1.883 10.251 1.00 93.69 601 VAL A C 1
ATOM 4867 O O . VAL A 1 601 ? -19.204 0.992 10.872 1.00 93.69 601 VAL A O 1
ATOM 4870 N N . SER A 1 602 ? -18.202 3.016 10.811 1.00 95.25 602 SER A N 1
ATOM 4871 C CA . SER A 1 602 ? -18.540 3.441 12.171 1.00 95.25 602 SER A CA 1
ATOM 4872 C C . SER A 1 602 ? -18.660 4.968 12.206 1.00 95.25 602 SER A C 1
ATOM 4874 O O . SER A 1 602 ? -17.672 5.682 12.032 1.00 95.25 602 SER A O 1
ATOM 4876 N N . LEU A 1 603 ? -19.890 5.475 12.331 1.00 95.94 603 LEU A N 1
ATOM 4877 C CA . LEU A 1 603 ? -20.222 6.897 12.171 1.00 95.94 603 LEU A CA 1
ATOM 4878 C C . LEU A 1 603 ? -21.057 7.411 13.343 1.00 95.94 603 LEU A C 1
ATOM 4880 O O . LEU A 1 603 ? -22.087 6.818 13.657 1.00 95.94 603 LEU A O 1
ATOM 4884 N N . GLU A 1 604 ? -20.684 8.558 13.913 1.00 94.56 604 GLU A N 1
ATOM 4885 C CA . GLU A 1 604 ? -21.605 9.364 14.723 1.00 94.56 604 GLU A CA 1
ATOM 4886 C C . GLU A 1 604 ? -22.718 9.896 13.807 1.00 94.56 604 GLU A C 1
ATOM 4888 O O . GLU A 1 604 ? -22.444 10.474 12.745 1.00 94.56 604 GLU A O 1
ATOM 4893 N N . VAL A 1 605 ? -23.973 9.699 14.211 1.00 94.38 605 VAL A N 1
ATOM 4894 C CA . VAL A 1 605 ? -25.158 10.040 13.418 1.00 94.38 605 VAL A CA 1
ATOM 4895 C C . VAL A 1 605 ? -26.225 10.754 14.242 1.00 94.38 605 VAL A C 1
ATOM 4897 O O . VAL A 1 605 ? -26.302 10.638 15.463 1.00 94.38 605 VAL A O 1
ATOM 4900 N N . GLU A 1 606 ? -27.077 11.488 13.539 1.00 92.25 606 GLU A N 1
ATOM 4901 C CA . GLU A 1 606 ? -28.273 12.144 14.059 1.00 92.25 606 GLU A CA 1
ATOM 4902 C C . GLU A 1 606 ? -29.522 11.506 13.435 1.00 92.25 606 GLU A C 1
ATOM 4904 O O . GLU A 1 606 ? -29.555 11.243 12.228 1.00 92.25 606 GLU A O 1
ATOM 4909 N N . LEU A 1 607 ? -30.543 11.241 14.255 1.00 88.88 607 LEU A N 1
ATOM 4910 C CA . LEU A 1 607 ? -31.825 10.691 13.811 1.00 88.88 607 LEU A CA 1
ATOM 4911 C C . LEU A 1 607 ? -32.733 11.796 13.264 1.00 88.88 607 LEU A C 1
ATOM 4913 O O . LEU A 1 607 ? -32.992 12.784 13.947 1.00 88.88 607 LEU A O 1
ATOM 4917 N N . ARG A 1 608 ? -33.286 11.599 12.062 1.00 81.94 608 ARG A N 1
ATOM 4918 C CA . ARG A 1 608 ? -34.331 12.474 11.511 1.00 81.94 608 ARG A CA 1
ATOM 4919 C C . ARG A 1 608 ? -35.721 11.865 11.668 1.00 81.94 608 ARG A C 1
ATOM 4921 O O . ARG A 1 608 ? -36.091 10.924 10.966 1.00 81.94 608 ARG A O 1
ATOM 4928 N N . GLY A 1 609 ? -36.511 12.473 12.553 1.00 69.25 609 GLY A N 1
ATOM 4929 C CA . GLY A 1 609 ? -37.844 12.004 12.931 1.00 69.25 609 GLY A CA 1
ATOM 4930 C C . GLY A 1 609 ? -37.797 10.854 13.942 1.00 69.25 609 GLY A C 1
ATOM 4931 O O . GLY A 1 609 ? -36.742 10.528 14.482 1.00 69.25 609 GLY A O 1
ATOM 4932 N N . SER A 1 610 ? -38.951 10.237 14.212 1.00 64.88 610 SER A N 1
ATOM 4933 C CA . SER A 1 610 ? -39.029 9.125 15.170 1.00 64.88 610 SER A CA 1
ATOM 4934 C C . SER A 1 610 ? -38.166 7.925 14.730 1.00 64.88 610 SER A C 1
ATOM 4936 O O . SER A 1 610 ? -38.255 7.524 13.565 1.00 64.88 610 SER A O 1
ATOM 4938 N N . PRO A 1 611 ? -37.433 7.258 15.649 1.00 59.62 611 PRO A N 1
ATOM 4939 C CA . PRO A 1 611 ? -36.726 6.002 15.369 1.00 59.62 611 PRO A CA 1
ATOM 4940 C C . PRO A 1 611 ? -37.655 4.837 14.974 1.00 59.62 611 PRO A C 1
ATOM 4942 O O . PRO A 1 611 ? -37.178 3.786 14.551 1.00 59.62 611 PRO A O 1
ATOM 4945 N N . GLN A 1 612 ? -38.979 5.002 15.089 1.00 61.16 612 GLN A N 1
ATOM 4946 C CA . GLN A 1 612 ? -39.970 4.043 14.591 1.00 61.16 612 GLN A CA 1
ATOM 4947 C C . GLN A 1 612 ? -40.211 4.167 13.072 1.00 61.16 612 GLN A C 1
ATOM 4949 O O . GLN A 1 612 ? -40.741 3.233 12.469 1.00 61.16 612 GLN A O 1
ATOM 4954 N N . ARG A 1 613 ? -39.817 5.284 12.433 1.00 65.56 613 ARG A N 1
ATOM 4955 C CA . ARG A 1 613 ? -39.923 5.475 10.975 1.00 65.56 613 ARG A CA 1
ATOM 4956 C C . ARG A 1 613 ? -39.072 4.422 10.257 1.00 65.56 613 ARG A C 1
ATOM 4958 O O . ARG A 1 613 ? -37.894 4.253 10.560 1.00 65.56 613 ARG A O 1
ATOM 4965 N N . ARG A 1 614 ? -39.658 3.715 9.287 1.00 70.00 614 ARG A N 1
ATOM 4966 C CA . ARG A 1 614 ? -38.960 2.730 8.446 1.00 70.00 614 ARG A CA 1
ATOM 4967 C C . ARG A 1 614 ? -38.966 3.207 6.985 1.00 70.00 614 ARG A C 1
ATOM 4969 O O . ARG A 1 614 ? -40.054 3.470 6.479 1.00 70.00 614 ARG A O 1
ATOM 4976 N N . PRO A 1 615 ? -37.810 3.278 6.298 1.00 76.94 615 PRO A N 1
ATOM 4977 C CA . PRO A 1 615 ? -36.448 3.159 6.838 1.00 76.94 615 PRO A CA 1
ATOM 4978 C C . PRO A 1 615 ? -36.103 4.311 7.800 1.00 76.94 615 PRO A C 1
ATOM 4980 O O . PRO A 1 615 ? -36.671 5.399 7.704 1.00 76.94 615 PRO A O 1
ATOM 4983 N N . VAL A 1 616 ? -35.165 4.075 8.724 1.00 87.50 616 VAL A N 1
ATOM 4984 C CA . VAL A 1 616 ? -34.700 5.122 9.653 1.00 87.50 616 VAL A CA 1
ATOM 4985 C C . VAL A 1 616 ? -33.819 6.110 8.888 1.00 87.50 616 VAL A C 1
ATOM 4987 O O . VAL A 1 616 ? -32.893 5.681 8.201 1.00 87.50 616 VAL A O 1
ATOM 4990 N N . GLN A 1 617 ? -34.081 7.414 8.999 1.00 91.44 617 GLN A N 1
ATOM 4991 C CA . GLN A 1 617 ? -33.286 8.443 8.321 1.00 91.44 617 GLN A CA 1
ATOM 4992 C C . GLN A 1 617 ? -32.144 8.950 9.215 1.00 91.44 617 GLN A C 1
ATOM 4994 O O . GLN A 1 617 ? -32.384 9.394 10.338 1.00 91.44 617 GLN A O 1
ATOM 4999 N N . LEU A 1 618 ? -30.911 8.896 8.702 1.00 93.56 618 LEU A N 1
ATOM 5000 C CA . LEU A 1 618 ? -29.681 9.253 9.415 1.00 93.56 618 LEU A CA 1
ATOM 5001 C C . LEU A 1 618 ? -28.915 10.391 8.730 1.00 93.56 618 LEU A C 1
ATOM 5003 O O . LEU A 1 618 ? -28.698 10.378 7.515 1.00 93.56 618 LEU A O 1
ATOM 5007 N N . VAL A 1 619 ? -28.440 11.347 9.525 1.00 93.81 619 VAL A N 1
ATOM 5008 C CA . VAL A 1 619 ? -27.499 12.390 9.093 1.00 93.81 619 VAL A CA 1
ATOM 5009 C C . VAL A 1 619 ? -26.125 12.116 9.693 1.00 93.81 619 VAL A C 1
ATOM 5011 O O . VAL A 1 619 ? -26.010 11.869 10.890 1.00 93.81 619 VAL A O 1
ATOM 5014 N N . ILE A 1 620 ? -25.080 12.145 8.867 1.00 94.38 620 ILE A N 1
ATOM 5015 C CA . ILE A 1 620 ? -23.700 11.876 9.288 1.00 94.38 620 ILE A CA 1
ATOM 5016 C C . ILE A 1 620 ? -23.117 13.114 9.977 1.00 94.38 620 ILE A C 1
ATOM 5018 O O . ILE A 1 620 ? -23.184 14.219 9.427 1.00 94.38 620 ILE A O 1
ATOM 5022 N N . LYS A 1 621 ? -22.497 12.914 11.145 1.00 91.69 621 LYS A N 1
ATOM 5023 C CA . LYS A 1 621 ? -21.693 13.929 11.840 1.00 91.69 621 LYS A CA 1
ATOM 5024 C C . LYS A 1 621 ? -20.192 13.706 11.630 1.00 91.69 621 LYS A C 1
ATOM 5026 O O . LYS A 1 621 ? -19.524 14.578 11.080 1.00 91.69 621 LYS A O 1
ATOM 5031 N N . ARG A 1 622 ? -19.657 12.540 12.017 1.00 91.38 622 ARG A N 1
ATOM 5032 C CA . ARG A 1 622 ? -18.226 12.191 11.876 1.00 91.38 622 ARG A CA 1
ATOM 5033 C C . ARG A 1 622 ? -17.975 10.679 11.877 1.00 91.38 622 ARG A C 1
ATOM 5035 O O . ARG A 1 622 ? -18.877 9.912 12.195 1.00 91.38 622 ARG A O 1
ATOM 5042 N N . TRP A 1 623 ? -16.752 10.259 11.549 1.00 93.62 623 TRP A N 1
ATOM 5043 C CA . TRP A 1 623 ? -16.259 8.916 11.884 1.00 93.62 623 TRP A CA 1
ATOM 5044 C C . TRP A 1 623 ? -16.081 8.770 13.399 1.00 93.62 623 TRP A C 1
ATOM 5046 O O . TRP A 1 623 ? -15.776 9.753 14.072 1.00 93.62 623 TRP A O 1
ATOM 5056 N N . ILE A 1 624 ? -16.248 7.559 13.932 1.00 92.50 624 ILE A N 1
ATOM 5057 C CA . ILE A 1 624 ? -15.946 7.277 15.338 1.00 92.50 624 ILE A CA 1
ATOM 5058 C C . ILE A 1 624 ? -15.327 5.883 15.488 1.00 92.50 624 ILE A C 1
ATOM 5060 O O . ILE A 1 624 ? -15.848 4.907 14.945 1.00 92.50 624 ILE A O 1
ATOM 5064 N N . ASN A 1 625 ? -14.221 5.769 16.222 1.00 92.50 625 ASN A N 1
ATOM 5065 C CA . ASN A 1 625 ? -13.627 4.469 16.548 1.00 92.50 625 ASN A CA 1
ATOM 5066 C C . ASN A 1 625 ? -14.356 3.815 17.734 1.00 92.50 625 ASN A C 1
ATOM 5068 O O . ASN A 1 625 ? -14.919 4.499 18.592 1.00 92.50 625 ASN A O 1
ATOM 5072 N N . GLY A 1 626 ? -14.358 2.483 17.791 1.00 92.38 626 GLY A N 1
ATOM 5073 C CA . GLY A 1 626 ? -14.987 1.748 18.884 1.00 92.38 626 GLY A CA 1
ATOM 5074 C C . GLY A 1 626 ? -14.899 0.231 18.749 1.00 92.38 626 GLY A C 1
ATOM 5075 O O . GLY A 1 626 ? -14.908 -0.316 17.649 1.00 92.38 626 GLY A O 1
ATOM 5076 N N . LEU A 1 627 ? -14.841 -0.449 19.893 1.00 92.62 627 LEU A N 1
ATOM 5077 C CA . LEU A 1 627 ? -14.829 -1.905 20.002 1.00 92.62 627 LEU A CA 1
ATOM 5078 C C . LEU A 1 627 ? -16.247 -2.395 20.316 1.00 92.62 627 LEU A C 1
ATOM 5080 O O . LEU A 1 627 ? -16.806 -2.050 21.359 1.00 92.62 627 LEU A O 1
ATOM 5084 N N . PHE A 1 628 ? -16.829 -3.203 19.429 1.00 92.12 628 PHE A N 1
ATOM 5085 C CA . PHE A 1 628 ? -18.212 -3.674 19.537 1.00 92.12 628 PHE A CA 1
ATOM 5086 C C . PHE A 1 628 ? -18.364 -5.181 19.292 1.00 92.12 628 PHE A C 1
ATOM 5088 O O . PHE A 1 628 ? -17.633 -5.791 18.509 1.00 92.12 628 PHE A O 1
ATOM 5095 N N . PHE A 1 629 ? -19.357 -5.770 19.961 1.00 88.69 629 PHE A N 1
ATOM 5096 C CA . PHE A 1 629 ? -19.660 -7.197 19.960 1.00 88.69 629 PHE A CA 1
ATOM 5097 C C . PHE A 1 629 ? -21.140 -7.429 19.633 1.00 88.69 629 PHE A C 1
ATOM 5099 O O . PHE A 1 629 ? -22.043 -7.042 20.380 1.00 88.69 629 PHE A O 1
ATOM 5106 N N . PHE A 1 630 ? -21.383 -8.091 18.506 1.00 83.81 630 PHE A N 1
ATOM 5107 C CA . PHE A 1 630 ? -22.700 -8.524 18.054 1.00 83.81 630 PHE A CA 1
ATOM 5108 C C . PHE A 1 630 ? -22.683 -10.024 17.740 1.00 83.81 630 PHE A C 1
ATOM 5110 O O . PHE A 1 630 ? -21.637 -10.612 17.471 1.00 83.81 630 PHE A O 1
ATOM 5117 N N . ASP A 1 631 ? -23.865 -10.618 17.800 1.00 78.81 631 ASP A N 1
ATOM 5118 C CA . ASP A 1 631 ? -24.167 -12.030 17.555 1.00 78.81 631 ASP A CA 1
ATOM 5119 C C . ASP A 1 631 ? -25.247 -12.144 16.464 1.00 78.81 631 ASP A C 1
ATOM 5121 O O . ASP A 1 631 ? -25.785 -11.134 16.008 1.00 78.81 631 ASP A O 1
ATOM 5125 N N . GLU A 1 632 ? -25.608 -13.359 16.048 1.00 72.88 632 GLU A N 1
ATOM 5126 C CA . GLU A 1 632 ? -26.628 -13.553 15.003 1.00 72.88 632 GLU A CA 1
ATOM 5127 C C . GLU A 1 632 ? -28.049 -13.123 15.423 1.00 72.88 632 GLU A C 1
ATOM 5129 O O . GLU A 1 632 ? -28.915 -12.955 14.566 1.00 72.88 632 GLU A O 1
ATOM 5134 N N . SER A 1 633 ? -28.293 -12.881 16.719 1.00 76.25 633 SER A N 1
ATOM 5135 C CA . SER A 1 633 ? -29.560 -12.335 17.232 1.00 76.25 633 SER A CA 1
ATOM 5136 C C . SER A 1 633 ? -29.608 -10.800 17.249 1.00 76.25 633 SER A C 1
ATOM 5138 O O . SER A 1 633 ? -30.665 -10.205 17.474 1.00 76.25 633 SER A O 1
ATOM 5140 N N . SER A 1 634 ? -28.469 -10.141 17.016 1.00 84.69 634 SER A N 1
ATOM 5141 C CA . SER A 1 634 ? -28.322 -8.691 17.132 1.00 84.69 634 SER A CA 1
ATOM 5142 C C . SER A 1 634 ? -29.019 -7.973 15.964 1.00 84.69 634 SER A C 1
ATOM 5144 O O . SER A 1 634 ? -28.714 -8.244 14.800 1.00 84.69 634 SER A O 1
ATOM 5146 N N . PRO A 1 635 ? -29.956 -7.040 16.224 1.00 86.38 635 PRO A N 1
ATOM 5147 C CA . PRO A 1 635 ? -30.853 -6.535 15.191 1.00 86.38 635 PRO A CA 1
ATOM 5148 C C . PRO A 1 635 ? -30.123 -5.685 14.145 1.00 86.38 635 PRO A C 1
ATOM 5150 O O . PRO A 1 635 ? -29.385 -4.752 14.471 1.00 86.38 635 PRO A O 1
ATOM 5153 N N . ILE A 1 636 ? -30.380 -5.989 12.871 1.00 88.81 636 ILE A N 1
ATOM 5154 C CA . ILE A 1 636 ? -29.934 -5.199 11.719 1.00 88.81 636 ILE A CA 1
ATOM 5155 C C . ILE A 1 636 ? -31.057 -4.234 11.324 1.00 88.81 636 ILE A C 1
ATOM 5157 O O . ILE A 1 636 ? -32.198 -4.638 11.080 1.00 88.81 636 ILE A O 1
ATOM 5161 N N . THR A 1 637 ? -30.736 -2.945 11.265 1.00 88.94 637 THR A N 1
ATOM 5162 C CA . THR A 1 637 ? -31.638 -1.856 10.887 1.00 88.94 637 THR A CA 1
ATOM 5163 C C . THR A 1 637 ? -31.353 -1.424 9.453 1.00 88.94 637 THR A C 1
ATOM 5165 O O . THR A 1 637 ? -30.230 -1.051 9.116 1.00 88.94 637 THR A O 1
ATOM 5168 N N . ASN A 1 638 ? -32.392 -1.431 8.614 1.00 91.12 638 ASN A N 1
ATOM 5169 C CA . ASN A 1 638 ? -32.366 -0.778 7.306 1.00 91.12 638 ASN A CA 1
ATOM 5170 C C . ASN A 1 638 ? -32.506 0.738 7.492 1.00 91.12 638 ASN A C 1
ATOM 5172 O O . ASN A 1 638 ? -33.486 1.207 8.084 1.00 91.12 638 ASN A O 1
ATOM 5176 N N . VAL A 1 639 ? -31.533 1.483 6.977 1.00 92.69 639 VAL A N 1
ATOM 5177 C CA . VAL A 1 639 ? -31.410 2.936 7.133 1.00 92.69 639 VAL A CA 1
ATOM 5178 C C . VAL A 1 639 ? -31.336 3.621 5.771 1.00 92.69 639 VAL A C 1
ATOM 5180 O O . VAL A 1 639 ? -30.869 3.039 4.791 1.00 92.69 639 VAL A O 1
ATOM 5183 N N . VAL A 1 640 ? -31.778 4.874 5.723 1.00 94.25 640 VAL A N 1
ATOM 5184 C CA . VAL A 1 640 ? -31.504 5.815 4.635 1.00 94.25 640 VAL A CA 1
ATOM 5185 C C . VAL A 1 640 ? -30.572 6.887 5.174 1.00 94.25 640 VAL A C 1
ATOM 5187 O O . VAL A 1 640 ? -30.860 7.494 6.201 1.00 94.25 640 VAL A O 1
ATOM 5190 N N . PHE A 1 641 ? -29.502 7.180 4.446 1.00 94.81 641 PHE A N 1
ATOM 5191 C CA . PHE A 1 641 ? -28.816 8.464 4.546 1.00 94.81 641 PHE A CA 1
ATOM 5192 C C . PHE A 1 641 ? -29.444 9.389 3.495 1.00 94.81 641 PHE A C 1
ATOM 5194 O O . PHE A 1 641 ? -29.225 9.146 2.304 1.00 94.81 641 PHE A O 1
ATOM 5201 N N . PRO A 1 642 ? -30.278 10.387 3.875 1.00 93.25 642 PRO A N 1
ATOM 5202 C CA . PRO A 1 642 ? -31.004 11.193 2.898 1.00 93.25 642 PRO A CA 1
ATOM 5203 C C . PRO A 1 642 ? -30.066 11.957 1.969 1.00 93.25 642 PRO A C 1
ATOM 5205 O O . PRO A 1 642 ? -28.931 12.257 2.349 1.00 93.25 642 PRO A O 1
ATOM 5208 N N . TRP A 1 643 ? -30.539 12.293 0.769 1.00 90.94 643 TRP A N 1
ATOM 5209 C CA . TRP A 1 643 ? -29.746 13.075 -0.179 1.00 90.94 643 TRP A CA 1
ATOM 5210 C C . TRP A 1 643 ? -29.321 14.437 0.403 1.00 90.94 643 TRP A C 1
ATOM 5212 O O . TRP A 1 643 ? -30.156 15.141 0.979 1.00 90.94 643 TRP A O 1
ATOM 5222 N N . PRO A 1 644 ? -28.055 14.864 0.212 1.00 88.44 644 PRO A N 1
ATOM 5223 C CA . PRO A 1 644 ? -27.639 16.229 0.512 1.00 88.44 644 PRO A CA 1
ATOM 5224 C C . PRO A 1 644 ? -28.508 17.233 -0.255 1.00 88.44 644 PRO A C 1
ATOM 5226 O O . PRO A 1 644 ? -28.816 17.025 -1.432 1.00 88.44 644 PRO A O 1
ATOM 5229 N N . ALA A 1 645 ? -28.874 18.350 0.380 1.00 82.56 645 ALA A N 1
ATOM 5230 C CA . ALA A 1 645 ? -29.809 19.323 -0.196 1.00 82.56 645 ALA A CA 1
ATOM 5231 C C . ALA A 1 645 ? -29.321 19.958 -1.517 1.00 82.56 645 ALA A C 1
ATOM 5233 O O . ALA A 1 645 ? -30.134 20.472 -2.282 1.00 82.56 645 ALA A O 1
ATOM 5234 N N . SER A 1 646 ? -28.022 19.881 -1.822 1.00 82.62 646 SER A N 1
ATOM 5235 C CA . SER A 1 646 ? -27.434 20.191 -3.133 1.00 82.62 646 SER A CA 1
ATOM 5236 C C . SER A 1 646 ? -27.996 19.330 -4.274 1.00 82.62 646 SER A C 1
ATOM 5238 O O . SER A 1 646 ? -28.257 19.860 -5.349 1.00 82.62 646 SER A O 1
ATOM 5240 N N . LEU A 1 647 ? -28.218 18.028 -4.063 1.00 84.50 647 LEU A N 1
ATOM 5241 C CA . LEU A 1 647 ? -28.663 17.089 -5.108 1.00 84.50 647 LEU A CA 1
ATOM 5242 C C . LEU A 1 647 ? -30.185 17.101 -5.338 1.00 84.50 647 LEU A C 1
ATOM 5244 O O . LEU A 1 647 ? -30.663 16.546 -6.327 1.00 84.50 647 LEU A O 1
ATOM 5248 N N . LEU A 1 648 ? -30.939 17.746 -4.442 1.00 80.62 648 LEU A N 1
ATOM 5249 C CA . LEU A 1 648 ? -32.401 17.867 -4.495 1.00 80.62 648 LEU A CA 1
ATOM 5250 C C . LEU A 1 648 ? -32.888 19.128 -5.239 1.00 80.62 648 LEU A C 1
ATOM 5252 O O . LEU A 1 648 ? -34.093 19.334 -5.379 1.00 80.62 648 LEU A O 1
ATOM 5256 N N . VAL A 1 649 ? -31.981 19.990 -5.719 1.00 69.19 649 VAL A N 1
ATOM 5257 C CA . VAL A 1 649 ? -32.349 21.229 -6.425 1.00 69.19 649 VAL A CA 1
ATOM 5258 C C . VAL A 1 649 ? -32.681 20.950 -7.891 1.00 69.19 649 VAL A C 1
ATOM 5260 O O . VAL A 1 649 ? -31.789 20.742 -8.715 1.00 69.19 649 VAL A O 1
ATOM 5263 N N . ILE A 1 650 ? -33.969 21.037 -8.227 1.00 59.41 650 ILE A N 1
ATOM 5264 C CA . ILE A 1 650 ? -34.458 21.110 -9.609 1.00 59.41 650 ILE A CA 1
ATOM 5265 C C . ILE A 1 650 ? -34.427 22.578 -10.064 1.00 59.41 650 ILE A C 1
ATOM 5267 O O . ILE A 1 650 ? -34.930 23.461 -9.365 1.00 59.41 650 ILE A O 1
ATOM 5271 N N . MET A 1 651 ? -33.842 22.847 -11.235 1.00 53.22 651 MET A N 1
ATOM 5272 C CA . MET A 1 651 ? -33.860 24.165 -11.880 1.00 53.22 651 MET A CA 1
ATOM 5273 C C . MET A 1 651 ? -34.633 24.093 -13.198 1.00 53.22 651 MET A C 1
ATOM 5275 O O . MET A 1 651 ? -34.076 23.714 -14.223 1.00 53.22 651 MET A O 1
ATOM 5279 N N . ASN A 1 652 ? -35.911 24.477 -13.173 1.00 45.59 652 ASN A N 1
ATOM 5280 C CA . ASN A 1 652 ? -36.707 24.614 -14.393 1.00 45.59 652 ASN A CA 1
ATOM 5281 C C . ASN A 1 652 ? -36.173 25.778 -15.243 1.00 45.59 652 ASN A C 1
ATOM 5283 O O . ASN A 1 652 ? -35.921 26.862 -14.716 1.00 45.59 652 ASN A O 1
ATOM 5287 N N . ALA A 1 653 ? -36.039 25.568 -16.554 1.00 41.34 653 ALA A N 1
ATOM 5288 C CA . ALA A 1 653 ? -35.485 26.569 -17.468 1.00 41.34 653 ALA A CA 1
ATOM 5289 C C . ALA A 1 653 ? -36.444 27.741 -17.770 1.00 41.34 653 ALA A C 1
ATOM 5291 O O . ALA A 1 653 ? -35.985 28.842 -18.056 1.00 41.34 653 ALA A O 1
ATOM 5292 N N . GLU A 1 654 ? -37.760 27.519 -17.686 1.00 38.97 654 GLU A N 1
ATOM 5293 C CA . GLU A 1 654 ? -38.783 28.436 -18.229 1.00 38.97 654 GLU A CA 1
ATOM 5294 C C . GLU A 1 654 ? -39.498 29.299 -17.174 1.00 38.97 654 GLU A C 1
ATOM 5296 O O . GLU A 1 654 ? -40.332 30.136 -17.509 1.00 38.97 654 GLU A O 1
ATOM 5301 N N . SER A 1 655 ? -39.171 29.149 -15.887 1.00 39.41 655 SER A N 1
ATOM 5302 C CA . SER A 1 655 ? -39.690 30.038 -14.839 1.00 39.41 655 SER A CA 1
ATOM 5303 C C . SER A 1 655 ? -38.696 30.179 -13.691 1.00 39.41 655 SER A C 1
ATOM 5305 O O . SER A 1 655 ? -38.272 29.176 -13.120 1.00 39.41 655 SER A O 1
ATOM 5307 N N . GLY A 1 656 ? -38.393 31.413 -13.273 1.00 37.09 656 GLY A N 1
ATOM 5308 C CA . GLY A 1 656 ? -37.457 31.714 -12.173 1.00 37.09 656 GLY A CA 1
ATOM 5309 C C . GLY A 1 656 ? -37.907 31.281 -10.764 1.00 37.09 656 GLY A C 1
ATOM 5310 O O . GLY A 1 656 ? -37.263 31.633 -9.775 1.00 37.09 656 GLY A O 1
ATOM 5311 N N . LEU A 1 657 ? -39.008 30.534 -10.656 1.00 32.22 657 LEU A N 1
ATOM 5312 C CA . LEU A 1 657 ? -39.599 30.048 -9.411 1.00 32.22 657 LEU A CA 1
ATOM 5313 C C . LEU A 1 657 ? -39.023 28.679 -9.025 1.00 32.22 657 LEU A C 1
ATOM 5315 O O . LEU A 1 657 ? -39.201 27.680 -9.719 1.00 32.22 657 LEU A O 1
ATOM 5319 N N . ARG A 1 658 ? -38.354 28.622 -7.869 1.00 39.09 658 ARG A N 1
ATOM 5320 C CA . ARG A 1 658 ? -37.803 27.377 -7.315 1.00 39.09 658 ARG A CA 1
ATOM 5321 C C . ARG A 1 658 ? -38.904 26.552 -6.653 1.00 39.09 658 ARG A C 1
ATOM 5323 O O . ARG A 1 658 ? -39.439 26.974 -5.630 1.00 39.09 658 ARG A O 1
ATOM 5330 N N . LYS A 1 659 ? -39.158 25.338 -7.145 1.00 36.19 659 LYS A N 1
ATOM 5331 C CA . LYS A 1 659 ? -39.855 24.308 -6.361 1.00 36.19 659 LYS A CA 1
ATOM 5332 C C . LYS A 1 659 ? -38.841 23.530 -5.524 1.00 36.19 659 LYS A C 1
ATOM 5334 O O . LYS A 1 659 ? -38.109 22.695 -6.045 1.00 36.19 659 LYS A O 1
ATOM 5339 N N . TYR A 1 660 ? -38.815 23.801 -4.221 1.00 36.16 660 TYR A N 1
ATOM 5340 C CA . TYR A 1 660 ? -38.217 22.887 -3.250 1.00 36.16 660 TYR A CA 1
ATOM 5341 C C . TYR A 1 660 ? -39.225 21.767 -2.969 1.00 36.16 660 TYR A C 1
ATOM 5343 O O . TYR A 1 660 ? -40.326 22.048 -2.503 1.00 36.16 660 TYR A O 1
ATOM 5351 N N . PHE A 1 661 ? -38.858 20.510 -3.226 1.00 32.12 661 PHE A N 1
ATOM 5352 C CA . PHE A 1 661 ? -39.623 19.362 -2.732 1.00 32.12 661 PHE A CA 1
ATOM 5353 C C . PHE A 1 661 ? -39.341 19.176 -1.235 1.00 32.12 661 PHE A C 1
ATOM 5355 O O . PHE A 1 661 ? -38.471 18.405 -0.834 1.00 32.12 661 PHE A O 1
ATOM 5362 N N . LEU A 1 662 ? -40.071 19.924 -0.409 1.00 28.77 662 LEU A N 1
ATOM 5363 C CA . LEU A 1 662 ? -40.249 19.607 1.004 1.00 28.77 662 LEU A CA 1
ATOM 5364 C C . LEU A 1 662 ? -41.425 18.633 1.123 1.00 28.77 662 LEU A C 1
ATOM 5366 O O . LEU A 1 662 ? -42.528 18.938 0.676 1.00 28.77 662 LEU A O 1
ATOM 5370 N N . LEU A 1 663 ? -41.183 17.466 1.722 1.00 28.53 663 LEU A N 1
ATOM 5371 C CA . LEU A 1 663 ? -42.260 16.651 2.280 1.00 28.53 663 LEU A CA 1
ATOM 5372 C C . LEU A 1 663 ? -42.685 17.308 3.594 1.00 28.53 663 LEU A C 1
ATOM 5374 O O . LEU A 1 663 ? -41.861 17.474 4.493 1.00 28.53 663 LEU A O 1
ATOM 5378 N N . ASP A 1 664 ? -43.942 17.730 3.653 1.00 26.47 664 ASP A N 1
ATOM 5379 C CA . ASP A 1 664 ? -44.475 18.574 4.718 1.00 26.47 664 ASP A CA 1
ATOM 5380 C C . ASP A 1 664 ? -44.943 17.746 5.925 1.00 26.47 664 ASP A C 1
ATOM 5382 O O . ASP A 1 664 ? -45.745 16.823 5.775 1.00 26.47 664 ASP A O 1
ATOM 5386 N N . THR A 1 665 ? -44.455 18.092 7.121 1.00 30.11 665 THR A N 1
ATOM 5387 C CA . THR A 1 665 ? -45.010 17.638 8.404 1.00 30.11 665 THR A CA 1
ATOM 5388 C C . THR A 1 665 ? -44.779 18.670 9.515 1.00 30.11 665 THR A C 1
ATOM 5390 O O . THR A 1 665 ? -43.731 18.665 10.159 1.00 30.11 665 THR A O 1
ATOM 5393 N N . GLY A 1 666 ? -45.808 19.462 9.822 1.00 27.95 666 GLY A N 1
ATOM 5394 C CA . GLY A 1 666 ? -46.176 19.751 11.217 1.00 27.95 666 GLY A CA 1
ATOM 5395 C C . GLY A 1 666 ? -45.394 20.838 11.966 1.00 27.95 666 GLY A C 1
ATOM 5396 O O . GLY A 1 666 ? -44.533 20.544 12.786 1.00 27.95 666 GLY A O 1
ATOM 5397 N N . ALA A 1 667 ? -45.804 22.085 11.727 1.00 26.11 667 ALA A N 1
ATOM 5398 C CA . ALA A 1 667 ? -45.816 23.245 12.628 1.00 26.11 667 ALA A CA 1
ATOM 5399 C C . ALA A 1 667 ? -45.227 23.151 14.061 1.00 26.11 667 ALA A C 1
ATOM 5401 O O . ALA A 1 667 ? -45.654 22.343 14.882 1.00 26.11 667 ALA A O 1
ATOM 5402 N N . LEU A 1 668 ? -44.485 24.202 14.432 1.00 26.06 668 LEU A N 1
ATOM 5403 C CA . LEU A 1 668 ? -44.821 25.017 15.609 1.00 26.06 668 LEU A CA 1
ATOM 5404 C C . LEU A 1 668 ? -44.443 26.489 15.350 1.00 26.06 668 LEU A C 1
ATOM 5406 O O . LEU A 1 668 ? -43.468 26.776 14.658 1.00 26.06 668 LEU A O 1
ATOM 5410 N N . SER A 1 669 ? -45.247 27.421 15.858 1.00 24.22 669 SER A N 1
ATOM 5411 C CA . SER A 1 669 ? -45.134 28.869 15.617 1.00 24.22 669 SER A CA 1
ATOM 5412 C C . SER A 1 669 ? -44.598 29.619 16.833 1.00 24.22 669 SER A C 1
ATOM 5414 O O . SER A 1 669 ? -44.983 29.254 17.940 1.00 24.22 669 SER A O 1
ATOM 5416 N N . LEU A 1 670 ? -43.873 30.732 16.638 1.00 27.36 670 LEU A N 1
ATOM 5417 C CA . LEU A 1 670 ? -43.890 31.905 17.537 1.00 27.36 670 LEU A CA 1
ATOM 5418 C C . LEU A 1 670 ? -43.091 33.097 16.961 1.00 27.36 670 LEU A C 1
ATOM 5420 O O . LEU A 1 670 ? -42.057 32.894 16.336 1.00 27.36 670 LEU A O 1
ATOM 5424 N N . GLY A 1 671 ? -43.543 34.325 17.253 1.00 24.55 671 GLY A N 1
ATOM 5425 C CA . GLY A 1 671 ? -42.721 35.552 17.262 1.00 24.55 671 GLY A CA 1
ATOM 5426 C C . GLY A 1 671 ? -42.393 36.227 15.916 1.00 24.55 671 GLY A C 1
ATOM 5427 O O . GLY A 1 671 ? -41.617 35.717 15.116 1.00 24.55 671 GLY A O 1
ATOM 5428 N N . LEU A 1 672 ? -42.896 37.451 15.719 1.00 23.55 672 LEU A N 1
ATOM 5429 C CA . LEU A 1 672 ? -42.477 38.389 14.662 1.00 23.55 672 LEU A CA 1
ATOM 5430 C C . LEU A 1 672 ? -42.016 39.731 15.271 1.00 23.55 672 LEU A C 1
ATOM 5432 O O . LEU A 1 672 ? -42.292 40.004 16.436 1.00 23.55 672 LEU A O 1
ATOM 5436 N N . TYR A 1 673 ? -41.427 40.581 14.416 1.00 25.27 673 TYR A N 1
ATOM 5437 C CA . TYR A 1 673 ? -41.073 42.005 14.612 1.00 25.27 673 TYR A CA 1
ATOM 5438 C C . TYR A 1 673 ? -39.702 42.324 15.278 1.00 25.27 673 TYR A C 1
ATOM 5440 O O . TYR A 1 673 ? -39.135 41.468 15.952 1.00 25.27 673 TYR A O 1
ATOM 5448 N N . PRO A 1 674 ? -39.046 43.458 14.906 1.00 33.53 674 PRO A N 1
ATOM 5449 C CA . PRO A 1 674 ? -37.673 43.361 14.385 1.00 33.53 674 PRO A CA 1
ATOM 5450 C C . PRO A 1 674 ? -36.676 44.448 14.853 1.00 33.53 674 PRO A C 1
ATOM 5452 O O . PRO A 1 674 ? -37.047 45.486 15.394 1.00 33.53 674 PRO A O 1
ATOM 5455 N N . GLY A 1 675 ? -35.397 44.272 14.500 1.00 24.48 675 GLY A N 1
ATOM 5456 C CA . GLY A 1 675 ? -34.357 45.306 14.601 1.00 24.48 675 GLY A CA 1
ATOM 5457 C C . GLY A 1 675 ? -33.601 45.503 13.282 1.00 24.48 675 GLY A C 1
ATOM 5458 O O . GLY A 1 675 ? -33.169 44.536 12.658 1.00 24.48 675 GLY A O 1
ATOM 5459 N N . ARG A 1 676 ? -33.429 46.757 12.844 1.00 24.81 676 ARG A N 1
ATOM 5460 C CA . ARG A 1 676 ? -32.488 47.127 11.766 1.00 24.81 676 ARG A CA 1
ATOM 5461 C C . ARG A 1 676 ? -31.083 47.284 12.356 1.00 24.81 676 ARG A C 1
ATOM 5463 O O . ARG A 1 676 ? -30.980 47.813 13.453 1.00 24.81 676 ARG A O 1
ATOM 5470 N N . HIS A 1 677 ? -30.029 47.017 11.580 1.00 27.67 677 HIS A N 1
ATOM 5471 C CA . HIS A 1 677 ? -29.107 48.081 11.140 1.00 27.67 677 HIS A CA 1
ATOM 5472 C C . HIS A 1 677 ? -28.119 47.600 10.063 1.00 27.67 677 HIS A C 1
ATOM 5474 O O . HIS A 1 677 ? -27.707 46.445 10.044 1.00 27.67 677 HIS A O 1
ATOM 5480 N N . ASN A 1 678 ? -27.738 48.512 9.163 1.00 24.81 678 ASN A N 1
ATOM 5481 C CA . ASN A 1 678 ? -26.627 48.325 8.225 1.00 24.81 678 ASN A CA 1
ATOM 5482 C C . ASN A 1 678 ? -25.317 48.818 8.856 1.00 24.81 678 ASN A C 1
ATOM 5484 O O . ASN A 1 678 ? -25.332 49.818 9.576 1.00 24.81 678 ASN A O 1
ATOM 5488 N N . MET A 1 679 ? -24.187 48.238 8.447 1.00 25.38 679 MET A N 1
ATOM 5489 C CA . MET A 1 679 ? -22.888 48.919 8.458 1.00 25.38 679 MET A CA 1
ATOM 5490 C C . MET A 1 679 ? -22.285 48.951 7.049 1.00 25.38 679 MET A C 1
ATOM 5492 O O . MET A 1 679 ? -22.490 48.040 6.249 1.00 25.38 679 MET A O 1
ATOM 5496 N N . LYS A 1 680 ? -21.560 50.034 6.757 1.00 26.00 680 LYS A N 1
ATOM 5497 C CA . LYS A 1 680 ? -20.768 50.251 5.539 1.00 26.00 680 LYS A CA 1
ATOM 5498 C C . LYS A 1 680 ? -19.306 50.497 5.917 1.00 26.00 680 LYS A C 1
ATOM 5500 O O . LYS A 1 680 ? -19.000 50.813 7.062 1.00 26.00 680 LYS A O 1
ATOM 5505 N N . GLU A 1 681 ? -18.433 50.365 4.927 1.00 25.67 681 GLU A N 1
ATOM 5506 C CA . GLU A 1 681 ? -16.986 50.574 5.020 1.00 25.67 681 GLU A CA 1
ATOM 5507 C C . GLU A 1 681 ? -16.597 51.997 5.461 1.00 25.67 681 GLU A C 1
ATOM 5509 O O . GLU A 1 681 ? -17.323 52.958 5.192 1.00 25.67 681 GLU A O 1
ATOM 5514 N N . ARG A 1 682 ? -15.365 52.148 5.973 1.00 24.67 682 ARG A N 1
ATOM 5515 C CA . ARG A 1 682 ? -14.513 53.329 5.733 1.00 24.67 682 ARG A CA 1
ATOM 5516 C C . ARG A 1 682 ? -13.022 52.981 5.874 1.00 24.67 682 ARG A C 1
ATOM 5518 O O . ARG A 1 682 ? -12.673 52.006 6.529 1.00 24.67 682 ARG A O 1
ATOM 5525 N N . ARG A 1 683 ? -12.164 53.775 5.222 1.00 24.09 683 ARG A N 1
ATOM 5526 C CA . ARG A 1 683 ? -10.685 53.714 5.259 1.00 24.09 683 ARG A CA 1
ATOM 5527 C C . ARG A 1 683 ? -10.118 54.996 5.886 1.00 24.09 683 ARG A C 1
ATOM 5529 O O . ARG A 1 683 ? -10.791 56.016 5.786 1.00 24.09 683 ARG A O 1
ATOM 5536 N N . CYS A 1 684 ? -8.887 54.923 6.405 1.00 24.61 684 CYS A N 1
ATOM 5537 C CA . CYS A 1 684 ? -7.781 55.917 6.433 1.00 24.61 684 CYS A CA 1
ATOM 5538 C C . CYS A 1 684 ? -6.583 55.223 7.161 1.00 24.61 684 CYS A C 1
ATOM 5540 O O . CYS A 1 684 ? -6.844 54.289 7.913 1.00 24.61 684 CYS A O 1
ATOM 5542 N N . LEU A 1 685 ? -5.276 55.405 6.887 1.00 25.67 685 LEU A N 1
ATOM 5543 C CA . LEU A 1 685 ? -4.415 56.596 6.670 1.00 25.67 685 LEU A CA 1
ATOM 5544 C C . LEU A 1 685 ? -4.282 57.465 7.946 1.00 25.67 685 LEU A C 1
ATOM 5546 O O . LEU A 1 685 ? -5.305 57.913 8.444 1.00 25.67 685 LEU A O 1
ATOM 5550 N N . GLY A 1 686 ? -3.104 57.760 8.520 1.00 24.64 686 GLY A N 1
ATOM 5551 C CA . GLY A 1 686 ? -1.707 57.358 8.241 1.00 24.64 686 GLY A CA 1
ATOM 5552 C C . GLY A 1 686 ? -0.711 58.056 9.212 1.00 24.64 686 GLY A C 1
ATOM 5553 O O . GLY A 1 686 ? -1.175 58.667 10.168 1.00 24.64 686 GLY A O 1
ATOM 5554 N N . GLN A 1 687 ? 0.599 58.027 8.897 1.00 26.25 687 GLN A N 1
ATOM 5555 C CA . GLN A 1 687 ? 1.750 58.766 9.499 1.00 26.25 687 GLN A CA 1
ATOM 5556 C C . GLN A 1 687 ? 2.530 58.172 10.710 1.00 26.25 687 GLN A C 1
ATOM 5558 O O . GLN A 1 687 ? 1.978 58.001 11.791 1.00 26.25 687 GLN A O 1
ATOM 5563 N N . ASP A 1 688 ? 3.821 57.860 10.472 1.00 26.44 688 ASP A N 1
ATOM 5564 C CA . ASP A 1 688 ? 5.069 58.502 10.987 1.00 26.44 688 ASP A CA 1
ATOM 5565 C C . ASP A 1 688 ? 5.224 58.779 12.519 1.00 26.44 688 ASP A C 1
ATOM 5567 O O . ASP A 1 688 ? 4.284 59.234 13.158 1.00 26.44 688 ASP A O 1
ATOM 5571 N N . ASN A 1 689 ? 6.376 58.590 13.207 1.00 26.64 689 ASN A N 1
ATOM 5572 C CA . ASN A 1 689 ? 7.777 58.847 12.798 1.00 26.64 689 ASN A CA 1
ATOM 5573 C C . ASN A 1 689 ? 8.883 58.155 13.681 1.00 26.64 689 ASN A C 1
ATOM 5575 O O . ASN A 1 689 ? 8.637 57.813 14.834 1.00 26.64 689 ASN A O 1
ATOM 5579 N N . ASP A 1 690 ? 10.123 58.101 13.152 1.00 25.27 690 ASP A N 1
ATOM 5580 C CA . ASP A 1 690 ? 11.465 58.132 13.815 1.00 25.27 690 ASP A CA 1
ATOM 5581 C C . ASP A 1 690 ? 12.144 56.954 14.606 1.00 25.27 690 ASP A C 1
ATOM 5583 O O . ASP A 1 690 ? 11.572 55.929 14.981 1.00 25.27 690 ASP A O 1
ATOM 5587 N N . HIS A 1 691 ? 13.480 57.099 14.744 1.00 27.39 691 HIS A N 1
ATOM 5588 C CA . HIS A 1 691 ? 14.562 56.154 15.153 1.00 27.39 691 HIS A CA 1
ATOM 5589 C C . HIS A 1 691 ? 15.748 56.977 15.790 1.00 27.39 691 HIS A C 1
ATOM 5591 O O . HIS A 1 691 ? 15.464 58.146 16.062 1.00 27.39 691 HIS A O 1
ATOM 5597 N N . PRO A 1 692 ? 17.037 56.546 16.044 1.00 46.66 692 PRO A N 1
ATOM 5598 C CA . PRO A 1 692 ? 17.835 55.363 15.595 1.00 46.66 692 PRO A CA 1
ATOM 5599 C C . PRO A 1 692 ? 18.886 54.752 16.612 1.00 46.66 692 PRO A C 1
ATOM 5601 O O . PRO A 1 692 ? 18.915 55.116 17.782 1.00 46.66 692 PRO A O 1
ATOM 5604 N N . ASN A 1 693 ? 19.840 53.925 16.099 1.00 27.02 693 ASN A N 1
ATOM 5605 C CA . ASN A 1 693 ? 21.165 53.471 16.651 1.00 27.02 693 ASN A CA 1
ATOM 5606 C C . ASN A 1 693 ? 21.185 52.287 17.665 1.00 27.02 693 ASN A C 1
ATOM 5608 O O . ASN A 1 693 ? 20.332 52.246 18.537 1.00 27.02 693 ASN A O 1
ATOM 5612 N N . ARG A 1 694 ? 22.122 51.298 17.690 1.00 24.69 694 ARG A N 1
ATOM 5613 C CA . ARG A 1 694 ? 23.420 50.924 17.007 1.00 24.69 694 ARG A CA 1
ATOM 5614 C C . ARG A 1 694 ? 23.654 49.370 17.185 1.00 24.69 694 ARG A C 1
ATOM 5616 O O . ARG A 1 694 ? 22.946 48.807 18.006 1.00 24.69 694 ARG A O 1
ATOM 5623 N N . VAL A 1 695 ? 24.483 48.527 16.511 1.00 26.53 695 VAL A N 1
ATOM 5624 C CA . VAL A 1 695 ? 25.758 48.561 15.708 1.00 26.53 695 VAL A CA 1
ATOM 5625 C C . VAL A 1 695 ? 27.047 48.608 16.576 1.00 26.53 695 VAL A C 1
ATOM 5627 O O . VAL A 1 695 ? 27.151 49.551 17.349 1.00 26.53 695 VAL A O 1
ATOM 5630 N N . ARG A 1 696 ? 28.102 47.744 16.527 1.00 26.31 696 ARG A N 1
ATOM 5631 C CA . ARG A 1 696 ? 28.616 46.537 15.764 1.00 26.31 696 ARG A CA 1
ATOM 5632 C C . ARG A 1 696 ? 29.888 45.986 16.537 1.00 26.31 696 ARG A C 1
ATOM 5634 O O . ARG A 1 696 ? 30.317 46.710 17.425 1.00 26.31 696 ARG A O 1
ATOM 5641 N N . SER A 1 697 ? 30.656 44.893 16.278 1.00 25.41 697 SER A N 1
ATOM 5642 C CA . SER A 1 697 ? 30.546 43.525 15.665 1.00 25.41 697 SER A CA 1
ATOM 5643 C C . SER A 1 697 ? 31.940 42.793 15.606 1.00 25.41 697 SER A C 1
ATOM 5645 O O . SER A 1 697 ? 32.915 43.506 15.395 1.00 25.41 697 SER A O 1
ATOM 5647 N N . HIS A 1 698 ? 32.018 41.433 15.595 1.00 27.84 698 HIS A N 1
ATOM 5648 C CA . HIS A 1 698 ? 33.199 40.559 15.218 1.00 27.84 698 HIS A CA 1
ATOM 5649 C C . HIS A 1 698 ? 34.419 40.511 16.207 1.00 27.84 698 HIS A C 1
ATOM 5651 O O . HIS A 1 698 ? 34.445 41.361 17.087 1.00 27.84 698 HIS A O 1
ATOM 5657 N N . GLN A 1 699 ? 35.463 39.628 16.220 1.00 27.44 699 GLN A N 1
ATOM 5658 C CA . GLN A 1 699 ? 35.936 38.295 15.668 1.00 27.44 699 GLN A CA 1
ATOM 5659 C C . GLN A 1 699 ? 37.277 37.906 16.427 1.00 27.44 699 GLN A C 1
ATOM 5661 O O . GLN A 1 699 ? 37.738 38.762 17.172 1.00 27.44 699 GLN A O 1
ATOM 5666 N N . SER A 1 700 ? 38.049 36.785 16.341 1.00 26.20 700 SER A N 1
ATOM 5667 C CA . SER A 1 700 ? 37.998 35.360 15.860 1.00 26.20 700 SER A CA 1
ATOM 5668 C C . SER A 1 700 ? 39.333 34.590 16.189 1.00 26.20 700 SER A C 1
ATOM 5670 O O . SER A 1 700 ? 40.331 35.269 16.402 1.00 26.20 700 SER A O 1
ATOM 5672 N N . ASN A 1 701 ? 39.400 33.239 16.044 1.00 26.61 701 ASN A N 1
ATOM 5673 C CA . ASN A 1 701 ? 40.617 32.349 15.950 1.00 26.61 701 ASN A CA 1
ATOM 5674 C C . ASN A 1 701 ? 41.437 32.063 17.259 1.00 26.61 701 ASN A C 1
ATOM 5676 O O . ASN A 1 701 ? 41.257 32.792 18.224 1.00 26.61 701 ASN A O 1
ATOM 5680 N N . GLN A 1 702 ? 42.311 31.031 17.424 1.00 24.41 702 GLN A N 1
ATOM 5681 C CA . GLN A 1 702 ? 42.826 29.920 16.562 1.00 24.41 702 GLN A CA 1
ATOM 5682 C C . GLN A 1 702 ? 43.303 28.651 17.365 1.00 24.41 702 GLN A C 1
ATOM 5684 O O . GLN A 1 702 ? 43.219 28.625 18.588 1.00 24.41 702 GLN A O 1
ATOM 5689 N N . LEU A 1 703 ? 43.805 27.608 16.669 1.00 25.95 703 LEU A N 1
ATOM 5690 C CA . LEU A 1 703 ? 44.348 26.288 17.130 1.00 25.95 703 LEU A CA 1
ATOM 5691 C C . LEU A 1 703 ? 45.902 26.226 16.944 1.00 25.95 703 LEU A C 1
ATOM 5693 O O . LEU A 1 703 ? 46.362 27.072 16.169 1.00 25.95 703 LEU A O 1
ATOM 5697 N N . PRO A 1 704 ? 46.729 25.299 17.538 1.00 35.59 704 PRO A N 1
ATOM 5698 C CA . PRO A 1 704 ? 46.850 23.896 17.035 1.00 35.59 704 PRO A CA 1
ATOM 5699 C C . PRO A 1 704 ? 47.476 22.748 17.920 1.00 35.59 704 PRO A C 1
ATOM 5701 O O . PRO A 1 704 ? 48.204 22.973 18.877 1.00 35.59 704 PRO A O 1
ATOM 5704 N N . LEU A 1 705 ? 47.220 21.495 17.486 1.00 23.42 705 LEU A N 1
ATOM 5705 C CA . LEU A 1 705 ? 48.068 20.263 17.374 1.00 23.42 705 LEU A CA 1
ATOM 5706 C C . LEU A 1 705 ? 49.313 19.978 18.269 1.00 23.42 705 LEU A C 1
ATOM 5708 O O . LEU A 1 705 ? 50.273 20.739 18.228 1.00 23.42 705 LEU A O 1
ATOM 5712 N N . LEU A 1 706 ? 49.436 18.727 18.780 1.00 24.41 706 LEU A N 1
ATOM 5713 C CA . LEU A 1 706 ? 50.324 17.667 18.211 1.00 24.41 706 LEU A CA 1
ATOM 5714 C C . LEU A 1 706 ? 50.155 16.260 18.868 1.00 24.41 706 LEU A C 1
ATOM 5716 O O . LEU A 1 706 ? 49.346 16.089 19.774 1.00 24.41 706 LEU A O 1
ATOM 5720 N N . LEU A 1 707 ? 50.875 15.241 18.360 1.00 24.06 707 LEU A N 1
ATOM 5721 C CA . LEU A 1 707 ? 50.782 13.796 18.689 1.00 24.06 707 LEU A CA 1
ATOM 5722 C C . LEU A 1 707 ? 52.123 13.219 19.195 1.00 24.06 707 LEU A C 1
ATOM 5724 O O . LEU A 1 707 ? 53.157 13.663 18.705 1.00 24.06 707 LEU A O 1
ATOM 5728 N N . HIS A 1 708 ? 52.108 12.149 20.018 1.00 24.91 708 HIS A N 1
ATOM 5729 C CA . HIS A 1 708 ? 52.891 10.911 19.766 1.00 24.91 708 HIS A CA 1
ATOM 5730 C C . HIS A 1 708 ? 52.503 9.703 20.665 1.00 24.91 708 HIS A C 1
ATOM 5732 O O . HIS A 1 708 ? 51.432 9.695 21.264 1.00 24.91 708 HIS A O 1
ATOM 5738 N N . THR A 1 709 ? 53.304 8.625 20.644 1.00 22.97 709 THR A N 1
ATOM 5739 C CA . THR A 1 709 ? 52.893 7.205 20.793 1.00 22.97 709 THR A CA 1
ATOM 5740 C C . THR A 1 709 ? 53.871 6.339 21.618 1.00 22.97 709 THR A C 1
ATOM 5742 O O . THR A 1 709 ? 55.030 6.726 21.737 1.00 22.97 709 THR A O 1
ATOM 5745 N N . SER A 1 710 ? 53.447 5.111 22.005 1.00 22.16 710 SER A N 1
ATOM 5746 C CA . SER A 1 710 ? 54.178 3.972 22.661 1.00 22.16 710 SER A CA 1
ATOM 5747 C C . SER A 1 710 ? 53.983 3.835 24.193 1.00 22.16 710 SER A C 1
ATOM 5749 O O . SER A 1 710 ? 53.686 4.829 24.842 1.00 22.16 710 SER A O 1
ATOM 5751 N N . SER A 1 711 ? 54.104 2.667 24.857 1.00 22.61 711 SER A N 1
ATOM 5752 C CA . SER A 1 711 ? 53.938 1.237 24.476 1.00 22.61 711 SER A CA 1
ATOM 5753 C C . SER A 1 711 ? 53.874 0.336 25.742 1.00 22.61 711 SER A C 1
ATOM 5755 O O . SER A 1 711 ? 54.300 0.755 26.812 1.00 22.61 711 SER A O 1
ATOM 5757 N N . SER A 1 712 ? 53.360 -0.898 25.619 1.00 22.69 712 SER A N 1
ATOM 5758 C CA . SER A 1 712 ? 53.177 -1.946 26.664 1.00 22.69 712 SER A CA 1
ATOM 5759 C C . SER A 1 712 ? 54.470 -2.356 27.432 1.00 22.69 712 SER A C 1
ATOM 5761 O O . SER A 1 712 ? 55.549 -2.091 26.903 1.00 22.69 712 SER A O 1
ATOM 5763 N N . PRO A 1 713 ? 54.420 -3.012 28.631 1.00 28.33 713 PRO A N 1
ATOM 5764 C CA . PRO A 1 713 ? 53.828 -4.351 28.864 1.00 28.33 713 PRO A CA 1
ATOM 5765 C C . PRO A 1 713 ? 52.986 -4.514 30.167 1.00 28.33 713 PRO A C 1
ATOM 5767 O O . PRO A 1 713 ? 52.508 -3.538 30.734 1.00 28.33 713 PRO A O 1
ATOM 5770 N N . ILE A 1 714 ? 52.702 -5.766 30.572 1.00 25.31 714 ILE A N 1
ATOM 5771 C CA . ILE A 1 714 ? 51.562 -6.193 31.420 1.00 25.31 714 ILE A CA 1
ATOM 5772 C C . ILE A 1 714 ? 52.001 -7.112 32.592 1.00 25.31 714 ILE A C 1
ATOM 5774 O O . ILE A 1 714 ? 52.950 -7.876 32.443 1.00 25.31 714 ILE A O 1
ATOM 5778 N N . SER A 1 715 ? 51.208 -7.124 33.683 1.00 23.69 715 SER A N 1
ATOM 5779 C CA . SER A 1 715 ? 51.181 -8.111 34.798 1.00 23.69 715 SER A CA 1
ATOM 5780 C C . SER A 1 715 ? 52.331 -8.087 35.829 1.00 23.69 715 SER A C 1
ATOM 5782 O O . SER A 1 715 ? 53.432 -7.652 35.533 1.00 23.69 715 SER A O 1
ATOM 5784 N N . HIS A 1 716 ? 52.159 -8.539 37.086 1.00 25.17 716 HIS A N 1
ATOM 5785 C CA . HIS A 1 716 ? 50.980 -9.068 37.813 1.00 25.17 716 HIS A CA 1
ATOM 5786 C C . HIS A 1 716 ? 51.130 -8.814 39.332 1.00 25.17 716 HIS A C 1
ATOM 5788 O O . HIS A 1 716 ? 52.160 -9.193 39.888 1.00 25.17 716 HIS A O 1
ATOM 5794 N N . ARG A 1 717 ? 50.076 -8.342 40.025 1.00 24.06 717 ARG A N 1
ATOM 5795 C CA . ARG A 1 717 ? 49.541 -8.923 41.289 1.00 24.06 717 ARG A CA 1
ATOM 5796 C C . ARG A 1 717 ? 48.304 -8.165 41.792 1.00 24.06 717 ARG A C 1
ATOM 5798 O O . ARG A 1 717 ? 48.107 -7.003 41.460 1.00 24.06 717 ARG A O 1
ATOM 5805 N N . LEU A 1 718 ? 47.469 -8.863 42.562 1.00 28.95 718 LEU A N 1
ATOM 5806 C CA . LEU A 1 718 ? 46.235 -8.357 43.170 1.00 28.95 718 LEU A CA 1
ATOM 5807 C C . LEU A 1 718 ? 46.484 -7.946 44.626 1.00 28.95 718 LEU A C 1
ATOM 5809 O O . LEU A 1 718 ? 46.896 -8.787 45.422 1.00 28.95 718 LEU A O 1
ATOM 5813 N N . THR A 1 719 ? 46.131 -6.709 44.975 1.00 25.58 719 THR A N 1
ATOM 5814 C CA . THR A 1 719 ? 45.887 -6.271 46.359 1.00 25.58 719 THR A CA 1
ATOM 5815 C C . THR A 1 719 ? 44.752 -5.248 46.333 1.00 25.58 719 THR A C 1
ATOM 5817 O O . THR A 1 719 ? 44.797 -4.324 45.522 1.00 25.58 719 THR A O 1
ATOM 5820 N N . LEU A 1 720 ? 43.742 -5.386 47.199 1.00 36.16 720 LEU A N 1
ATOM 5821 C CA . LEU A 1 720 ? 42.725 -4.342 47.372 1.00 36.16 720 LEU A CA 1
ATOM 5822 C C . LEU A 1 720 ? 43.361 -3.104 48.017 1.00 36.16 720 LEU A C 1
ATOM 5824 O O . LEU A 1 720 ? 43.960 -3.212 49.085 1.00 36.16 720 LEU A O 1
ATOM 5828 N N . MET A 1 721 ? 43.204 -1.943 47.383 1.00 26.55 721 MET A N 1
ATOM 5829 C CA . MET A 1 721 ? 43.610 -0.634 47.901 1.00 26.55 721 MET A CA 1
ATOM 5830 C C . MET A 1 721 ? 42.575 0.417 47.495 1.00 26.55 721 MET A C 1
ATOM 5832 O O . MET A 1 721 ? 42.086 0.397 46.367 1.00 26.55 721 MET A O 1
ATOM 5836 N N . ALA A 1 722 ? 42.251 1.331 48.411 1.00 32.47 722 ALA A N 1
ATOM 5837 C CA . ALA A 1 722 ? 41.381 2.469 48.123 1.00 32.47 722 ALA A CA 1
ATOM 5838 C C . ALA A 1 722 ? 42.058 3.462 47.154 1.00 32.47 722 ALA A C 1
ATOM 5840 O O . ALA A 1 722 ? 43.288 3.544 47.082 1.00 32.47 722 ALA A O 1
ATOM 5841 N N . GLY A 1 723 ? 41.251 4.212 46.398 1.00 31.00 723 GLY A N 1
ATOM 5842 C CA . GLY A 1 723 ? 41.718 5.049 45.290 1.00 31.00 723 GLY A CA 1
ATOM 5843 C C . GLY A 1 723 ? 42.765 6.095 45.693 1.00 31.00 723 GLY A C 1
ATOM 5844 O O . GLY A 1 723 ? 42.506 6.977 46.507 1.00 31.00 723 GLY A O 1
ATOM 5845 N N . THR A 1 724 ? 43.951 6.028 45.081 1.00 38.97 724 THR A N 1
ATOM 5846 C CA . THR A 1 724 ? 45.012 7.039 45.237 1.00 38.97 724 THR A CA 1
ATOM 5847 C C . THR A 1 724 ? 44.889 8.105 44.144 1.00 38.97 724 THR A C 1
ATOM 5849 O O . THR A 1 724 ? 44.841 7.765 42.960 1.00 38.97 724 THR A O 1
ATOM 5852 N N . LYS A 1 725 ? 44.856 9.390 44.526 1.00 40.88 725 LYS A N 1
ATOM 5853 C CA . LYS A 1 725 ? 44.680 10.527 43.601 1.00 40.88 725 LYS A CA 1
ATOM 5854 C C . LYS A 1 725 ? 45.810 10.627 42.558 1.00 40.88 725 LYS A C 1
ATOM 5856 O O . LYS A 1 725 ? 46.971 10.327 42.838 1.00 40.88 725 LYS A O 1
ATOM 5861 N N . ARG A 1 726 ? 45.464 11.105 41.358 1.00 45.81 726 ARG A N 1
ATOM 5862 C CA . ARG A 1 726 ? 46.366 11.349 40.214 1.00 45.81 726 ARG A CA 1
ATOM 5863 C C . ARG A 1 726 ? 46.038 12.686 39.544 1.00 45.81 726 ARG A C 1
ATOM 5865 O O . ARG A 1 726 ? 44.932 13.196 39.720 1.00 45.81 726 ARG A O 1
ATOM 5872 N N . SER A 1 727 ? 46.980 13.241 38.782 1.00 44.53 727 SER A N 1
ATOM 5873 C CA . SER A 1 727 ? 46.730 14.397 37.909 1.00 44.53 727 SER A CA 1
ATOM 5874 C C . SER A 1 727 ? 45.948 14.001 36.646 1.00 44.53 727 SER A C 1
ATOM 5876 O O . SER A 1 727 ? 45.799 12.817 36.336 1.00 44.53 727 SER A O 1
ATOM 5878 N N . TRP A 1 728 ? 45.489 15.001 35.886 1.00 37.84 728 TRP A N 1
ATOM 5879 C CA . TRP A 1 728 ? 44.768 14.823 34.613 1.00 37.84 728 TRP A CA 1
ATOM 5880 C C . TRP A 1 728 ? 45.584 14.081 33.534 1.00 37.84 728 TRP A C 1
ATOM 5882 O O . TRP A 1 728 ? 45.015 13.517 32.606 1.00 37.84 728 TRP A O 1
ATOM 5892 N N . GLU A 1 729 ? 46.911 14.033 33.683 1.00 36.22 729 GLU A N 1
ATOM 5893 C CA . GLU A 1 729 ? 47.848 13.327 32.794 1.00 36.22 729 GLU A CA 1
ATOM 5894 C C . GLU A 1 729 ? 48.248 11.937 33.341 1.00 36.22 729 GLU A C 1
ATOM 5896 O O . GLU A 1 729 ? 49.108 11.259 32.784 1.00 36.22 729 GLU A O 1
ATOM 5901 N N . GLY A 1 730 ? 47.627 11.487 34.440 1.00 37.62 730 GLY A N 1
ATOM 5902 C CA . GLY A 1 730 ? 47.780 10.140 35.004 1.00 37.62 730 GLY A CA 1
ATOM 5903 C C . GLY A 1 730 ? 48.906 9.966 36.033 1.00 37.62 730 GLY A C 1
ATOM 5904 O O . GLY A 1 730 ? 49.006 8.898 36.651 1.00 37.62 730 GLY A O 1
ATOM 5905 N N . THR A 1 731 ? 49.726 10.990 36.269 1.00 42.75 731 THR A N 1
ATOM 5906 C CA . THR A 1 731 ? 50.849 10.955 37.223 1.00 42.75 731 THR A CA 1
ATOM 5907 C C . THR A 1 731 ? 50.357 10.965 38.676 1.00 42.75 731 THR A C 1
ATOM 5909 O O . THR A 1 731 ? 49.367 11.617 39.008 1.00 42.75 731 THR A O 1
ATOM 5912 N N . LEU A 1 732 ? 51.041 10.236 39.566 1.00 42.28 732 LEU A N 1
ATOM 5913 C CA . LEU A 1 732 ? 50.743 10.232 41.004 1.00 42.28 732 LEU A CA 1
ATOM 5914 C C . LEU A 1 732 ? 51.204 11.540 41.658 1.00 42.28 732 LEU A C 1
ATOM 5916 O O . LEU A 1 732 ? 52.363 11.929 41.523 1.00 42.28 732 LEU A O 1
ATOM 5920 N N . LEU A 1 733 ? 50.307 12.179 42.407 1.00 41.06 733 LEU A N 1
ATOM 5921 C CA . LEU A 1 733 ? 50.621 13.349 43.223 1.00 41.06 733 LEU A CA 1
ATOM 5922 C C . LEU A 1 733 ? 51.045 12.898 44.630 1.00 41.06 733 LEU A C 1
ATOM 5924 O O . LEU A 1 733 ? 50.488 11.947 45.177 1.00 41.06 733 LEU A O 1
ATOM 5928 N N . ARG A 1 734 ? 52.030 13.586 45.218 1.00 39.53 734 ARG A N 1
ATOM 5929 C CA . ARG A 1 734 ? 52.324 13.525 46.657 1.00 39.53 734 ARG A CA 1
ATOM 5930 C C . ARG A 1 734 ? 51.896 14.843 47.280 1.00 39.53 734 ARG A C 1
ATOM 5932 O O . ARG A 1 734 ? 52.371 15.890 46.842 1.00 39.53 734 ARG A O 1
ATOM 5939 N N . ASP A 1 735 ? 51.046 14.768 48.294 1.00 38.09 735 ASP A N 1
ATOM 5940 C CA . ASP A 1 735 ? 50.653 15.932 49.079 1.00 38.09 735 ASP A CA 1
ATOM 5941 C C . ASP A 1 735 ? 51.856 16.510 49.855 1.00 38.09 735 ASP A C 1
ATOM 5943 O O . ASP A 1 735 ? 52.823 15.806 50.173 1.00 38.09 735 ASP A O 1
ATOM 5947 N N . LYS A 1 736 ? 51.793 17.814 50.139 1.00 33.81 736 LYS A N 1
ATOM 5948 C CA . LYS A 1 736 ? 52.673 18.545 51.059 1.00 33.81 736 LYS A CA 1
ATOM 5949 C C . LYS A 1 736 ? 51.820 19.502 51.886 1.00 33.81 736 LYS A C 1
ATOM 5951 O O . LYS A 1 736 ? 50.901 20.118 51.352 1.00 33.81 736 LYS A O 1
ATOM 5956 N N . ASP A 1 737 ? 52.134 19.607 53.169 1.00 34.38 737 ASP A N 1
ATOM 5957 C CA . ASP A 1 737 ? 51.268 20.230 54.168 1.00 34.38 737 ASP A CA 1
ATOM 5958 C C . ASP A 1 737 ? 51.346 21.763 54.234 1.00 34.38 737 ASP A C 1
ATOM 5960 O O . ASP A 1 737 ? 52.414 22.352 54.058 1.00 34.38 737 ASP A O 1
ATOM 5964 N N . THR A 1 738 ? 50.244 22.366 54.705 1.00 35.25 738 THR A N 1
ATOM 5965 C CA . THR A 1 738 ? 50.131 23.733 55.272 1.00 35.25 738 THR A CA 1
ATOM 5966 C C . THR A 1 738 ? 50.381 24.927 54.315 1.00 35.25 738 THR A C 1
ATOM 5968 O O . THR A 1 738 ? 51.016 24.789 53.280 1.00 35.25 738 THR A O 1
ATOM 5971 N N . GLN A 1 739 ? 49.851 26.136 54.561 1.00 31.69 739 GLN A N 1
ATOM 5972 C CA . GLN A 1 739 ? 49.239 26.686 55.785 1.00 31.69 739 GLN A CA 1
ATOM 5973 C C . GLN A 1 739 ? 48.093 27.689 55.488 1.00 31.69 739 GLN A C 1
ATOM 5975 O O . GLN A 1 739 ? 47.930 28.122 54.355 1.00 31.69 739 GLN A O 1
ATOM 5980 N N . ALA A 1 740 ? 47.322 27.999 56.539 1.00 36.81 740 ALA A N 1
ATOM 5981 C CA . ALA A 1 740 ? 46.289 29.034 56.739 1.00 36.81 740 ALA A CA 1
ATOM 5982 C C . ALA A 1 740 ? 46.032 30.127 55.667 1.00 36.81 740 ALA A C 1
ATOM 5984 O O . ALA A 1 740 ? 46.965 30.770 55.201 1.00 36.81 740 ALA A O 1
ATOM 5985 N N . ASP A 1 741 ? 44.752 30.497 55.490 1.00 34.81 741 ASP A N 1
ATOM 5986 C CA . ASP A 1 741 ? 44.265 31.744 56.118 1.00 34.81 741 ASP A CA 1
ATOM 5987 C C . ASP A 1 741 ? 42.738 31.750 56.370 1.00 34.81 741 ASP A C 1
ATOM 5989 O O . ASP A 1 741 ? 41.990 31.012 55.725 1.00 34.81 741 ASP A O 1
ATOM 5993 N N . THR A 1 742 ? 42.257 32.544 57.337 1.00 46.19 742 THR A N 1
ATOM 5994 C CA . THR A 1 742 ? 40.859 32.488 57.833 1.00 46.19 742 THR A CA 1
ATOM 5995 C C . THR A 1 742 ? 40.055 33.762 57.555 1.00 46.19 742 THR A C 1
ATOM 5997 O O . THR A 1 742 ? 40.018 34.663 58.392 1.00 46.19 742 THR A O 1
ATOM 6000 N N . ALA A 1 743 ? 39.355 33.820 56.414 1.00 39.97 743 ALA A N 1
ATOM 6001 C CA . ALA A 1 743 ? 38.485 34.958 56.071 1.00 39.97 743 ALA A CA 1
ATOM 6002 C C . ALA A 1 743 ? 37.193 34.624 55.287 1.00 39.97 743 ALA A C 1
ATOM 6004 O O . ALA A 1 743 ? 36.422 35.536 55.001 1.00 39.97 743 ALA A O 1
ATOM 6005 N N . ASP A 1 744 ? 36.924 33.356 54.945 1.00 43.12 744 ASP A N 1
ATOM 6006 C CA . ASP A 1 744 ? 35.835 32.997 54.015 1.00 43.12 744 ASP A CA 1
ATOM 6007 C C . ASP A 1 744 ? 35.053 31.739 54.436 1.00 43.12 744 ASP A C 1
ATOM 6009 O O . ASP A 1 744 ? 35.015 30.723 53.745 1.00 43.12 744 ASP A O 1
ATOM 6013 N N . VAL A 1 745 ? 34.436 31.773 55.619 1.00 48.38 745 VAL A N 1
ATOM 6014 C CA . VAL A 1 745 ? 33.702 30.619 56.182 1.00 48.38 745 VAL A CA 1
ATOM 6015 C C . VAL A 1 745 ? 32.402 30.313 55.414 1.00 48.38 745 VAL A C 1
ATOM 6017 O O . VAL A 1 745 ? 31.906 29.195 55.480 1.00 48.38 745 VAL A O 1
ATOM 6020 N N . THR A 1 746 ? 31.851 31.262 54.646 1.00 48.47 746 THR A N 1
ATOM 6021 C CA . THR A 1 746 ? 30.552 31.096 53.964 1.00 48.47 746 THR A CA 1
ATOM 6022 C C . THR A 1 746 ? 30.636 30.689 52.491 1.00 48.47 746 THR A C 1
ATOM 6024 O O . THR A 1 746 ? 29.723 29.995 52.042 1.00 48.47 746 THR A O 1
ATOM 6027 N N . MET A 1 747 ? 31.698 31.023 51.738 1.00 44.75 747 MET A N 1
ATOM 6028 C CA . MET A 1 747 ? 31.920 30.421 50.408 1.00 44.75 747 MET A CA 1
ATOM 6029 C C . MET A 1 747 ? 32.774 29.149 50.478 1.00 44.75 747 MET A C 1
ATOM 6031 O O . MET A 1 747 ? 32.600 28.263 49.634 1.00 44.75 747 MET A O 1
ATOM 6035 N N . SER A 1 748 ? 33.639 28.984 51.489 1.00 51.94 748 SER A N 1
ATOM 6036 C CA . SER A 1 748 ? 34.360 27.712 51.687 1.00 51.94 748 SER A CA 1
ATOM 6037 C C . SER A 1 748 ? 33.418 26.548 52.007 1.00 51.94 748 SER A C 1
ATOM 6039 O O . SER A 1 748 ? 33.597 25.470 51.449 1.00 51.94 748 SER A O 1
ATOM 6041 N N . ASP A 1 749 ? 32.367 26.754 52.809 1.00 53.69 749 ASP A N 1
ATOM 6042 C CA . ASP A 1 749 ? 31.407 25.690 53.128 1.00 53.69 749 ASP A CA 1
ATOM 6043 C C . ASP A 1 749 ? 30.603 25.262 51.883 1.00 53.69 749 ASP A C 1
ATOM 6045 O O . ASP A 1 749 ? 30.591 24.082 51.527 1.00 53.69 749 ASP A O 1
ATOM 6049 N N . GLN A 1 750 ? 30.058 26.222 51.119 1.00 53.72 750 GLN A N 1
ATOM 6050 C CA . GLN A 1 750 ? 29.361 25.940 49.852 1.00 53.72 750 GLN A CA 1
ATOM 6051 C C . GLN A 1 750 ? 30.266 25.263 48.815 1.00 53.72 750 GLN A C 1
ATOM 6053 O O . GLN A 1 750 ? 29.853 24.300 48.167 1.00 53.72 750 GLN A O 1
ATOM 6058 N N . SER A 1 751 ? 31.510 25.724 48.659 1.00 57.97 751 SER A N 1
ATOM 6059 C CA . SER A 1 751 ? 32.456 25.090 47.733 1.00 57.97 751 SER A CA 1
ATOM 6060 C C . SER A 1 751 ? 32.913 23.712 48.222 1.00 57.97 751 SER A C 1
ATOM 6062 O O . SER A 1 751 ? 33.059 22.816 47.393 1.00 57.97 751 SER A O 1
ATOM 6064 N N . SER A 1 752 ? 33.031 23.474 49.534 1.00 67.81 752 SER A N 1
ATOM 6065 C CA . SER A 1 752 ? 33.288 22.137 50.089 1.00 67.81 752 SER A CA 1
ATOM 6066 C C . SER A 1 752 ? 32.112 21.181 49.853 1.00 67.81 752 SER A C 1
ATOM 6068 O O . SER A 1 752 ? 32.321 20.034 49.455 1.00 67.81 752 SER A O 1
ATOM 6070 N N . GLN A 1 753 ? 30.873 21.663 49.992 1.00 73.00 753 GLN A N 1
ATOM 6071 C CA . GLN A 1 753 ? 29.660 20.892 49.730 1.00 73.00 753 GLN A CA 1
ATOM 6072 C C . GLN A 1 753 ? 29.538 20.541 48.240 1.00 73.00 753 GLN A C 1
ATOM 6074 O O . GLN A 1 753 ? 29.248 19.395 47.897 1.00 73.00 753 GLN A O 1
ATOM 6079 N N . ILE A 1 754 ? 29.843 21.488 47.346 1.00 76.06 754 ILE A N 1
ATOM 6080 C CA . ILE A 1 754 ? 29.911 21.252 45.897 1.00 76.06 754 ILE A CA 1
ATOM 6081 C C . ILE A 1 754 ? 31.028 20.251 45.560 1.00 76.06 754 ILE A C 1
ATOM 6083 O O . ILE A 1 754 ? 30.780 19.295 44.829 1.00 76.06 754 ILE A O 1
ATOM 6087 N N . LEU A 1 755 ? 32.234 20.402 46.118 1.00 79.62 755 LEU A N 1
ATOM 6088 C CA . LEU A 1 755 ? 33.344 19.460 45.911 1.00 79.62 755 LEU A CA 1
ATOM 6089 C C . LEU A 1 755 ? 33.033 18.054 46.447 1.00 79.62 755 LEU A C 1
ATOM 6091 O O . LEU A 1 755 ? 33.450 17.071 45.839 1.00 79.62 755 LEU A O 1
ATOM 6095 N N . SER A 1 756 ? 32.265 17.947 47.534 1.00 81.50 756 SER A N 1
ATOM 6096 C CA . SER A 1 756 ? 31.751 16.678 48.063 1.00 81.50 756 SER A CA 1
ATOM 6097 C C . SER A 1 756 ? 30.766 16.022 47.086 1.00 81.50 756 SER A C 1
ATOM 6099 O O . SER A 1 756 ? 30.941 14.861 46.720 1.00 81.50 756 SER A O 1
ATOM 6101 N N . ILE A 1 757 ? 29.805 16.789 46.554 1.00 82.62 757 ILE A N 1
ATOM 6102 C CA . ILE A 1 757 ? 28.854 16.331 45.524 1.00 82.62 757 ILE A CA 1
ATOM 6103 C C . ILE A 1 757 ? 29.586 15.867 44.250 1.00 82.62 757 ILE A C 1
ATOM 6105 O O . ILE A 1 757 ? 29.296 14.788 43.732 1.00 82.62 757 ILE A O 1
ATOM 6109 N N . PHE A 1 758 ? 30.576 16.626 43.769 1.00 84.62 758 PHE A N 1
ATOM 6110 C CA . PHE A 1 758 ? 31.419 16.214 42.639 1.00 84.62 758 PHE A CA 1
ATOM 6111 C C . PHE A 1 758 ? 32.325 15.015 42.966 1.00 84.62 758 PHE A C 1
ATOM 6113 O O . PHE A 1 758 ? 32.656 14.250 42.061 1.00 84.62 758 PHE A O 1
ATOM 6120 N N . GLY A 1 759 ? 32.686 14.809 44.236 1.00 81.31 759 GLY A N 1
ATOM 6121 C CA . GLY A 1 759 ? 33.325 13.587 44.723 1.00 81.31 759 GLY A CA 1
ATOM 6122 C C . GLY A 1 759 ? 32.427 12.367 44.525 1.00 81.31 759 GLY A C 1
ATOM 6123 O O . GLY A 1 759 ? 32.828 11.430 43.841 1.00 81.31 759 GLY A O 1
ATOM 6124 N N . THR A 1 760 ? 31.185 12.426 45.017 1.00 87.38 760 THR A N 1
ATOM 6125 C CA . THR A 1 760 ? 30.178 11.370 44.810 1.00 87.38 760 THR A CA 1
ATOM 6126 C C . THR A 1 760 ? 29.930 11.106 43.323 1.00 87.38 760 THR A C 1
ATOM 6128 O O . THR A 1 760 ? 29.939 9.956 42.896 1.00 87.38 760 THR A O 1
ATOM 6131 N N . PHE A 1 761 ? 29.780 12.155 42.503 1.00 85.06 761 PHE A N 1
ATOM 6132 C CA . PHE A 1 761 ? 29.594 11.995 41.055 1.00 85.06 761 PHE A CA 1
ATOM 6133 C C . PHE A 1 761 ? 30.804 11.363 40.356 1.00 85.06 761 PHE A C 1
ATOM 6135 O O . PHE A 1 761 ? 30.609 10.566 39.440 1.00 85.06 761 PHE A O 1
ATOM 6142 N N . ARG A 1 762 ? 32.041 11.684 40.764 1.00 88.75 762 ARG A N 1
ATOM 6143 C CA . ARG A 1 762 ? 33.241 10.996 40.260 1.00 88.75 762 ARG A CA 1
ATOM 6144 C C . ARG A 1 762 ? 33.181 9.514 40.616 1.00 88.75 762 ARG A C 1
ATOM 6146 O O . ARG A 1 762 ? 33.336 8.686 39.729 1.00 88.75 762 ARG A O 1
ATOM 6153 N N . ASP A 1 763 ? 32.929 9.192 41.880 1.00 85.56 763 ASP A N 1
ATOM 6154 C CA . ASP A 1 763 ? 32.999 7.813 42.366 1.00 85.56 763 ASP A CA 1
ATOM 6155 C C . ASP A 1 763 ? 31.891 6.934 41.741 1.00 85.56 763 ASP A C 1
ATOM 6157 O O . ASP A 1 763 ? 32.160 5.803 41.334 1.00 85.56 763 ASP A O 1
ATOM 6161 N N . GLU A 1 764 ? 30.687 7.482 41.518 1.00 86.75 764 GLU A N 1
ATOM 6162 C CA . GLU A 1 764 ? 29.633 6.838 40.714 1.00 86.75 764 GLU A CA 1
ATOM 6163 C C . GLU A 1 764 ? 30.036 6.627 39.240 1.00 86.75 764 GLU A C 1
ATOM 6165 O O . GLU A 1 764 ? 29.721 5.588 38.647 1.00 86.75 764 GLU A O 1
ATOM 6170 N N . LEU A 1 765 ? 30.706 7.608 38.620 1.00 85.31 765 LEU A N 1
ATOM 6171 C CA . LEU A 1 765 ? 31.142 7.535 37.221 1.00 85.31 765 LEU A CA 1
ATOM 6172 C C . LEU A 1 765 ? 32.285 6.535 37.022 1.00 85.31 765 LEU A C 1
ATOM 6174 O O . LEU A 1 765 ? 32.249 5.773 36.051 1.00 85.31 765 LEU A O 1
ATOM 6178 N N . ASP A 1 766 ? 33.248 6.500 37.942 1.00 84.75 766 ASP A N 1
ATOM 6179 C CA . ASP A 1 766 ? 34.367 5.560 37.937 1.00 84.75 766 ASP A CA 1
ATOM 6180 C C . ASP A 1 766 ? 33.860 4.120 38.138 1.00 84.75 766 ASP A C 1
ATOM 6182 O O . ASP A 1 766 ? 34.186 3.244 37.333 1.00 84.75 766 ASP A O 1
ATOM 6186 N N . GLU A 1 767 ? 32.953 3.868 39.094 1.00 85.69 767 GLU A N 1
ATOM 6187 C CA . GLU A 1 767 ? 32.343 2.538 39.277 1.00 85.69 767 GLU A CA 1
ATOM 6188 C C . GLU A 1 767 ? 31.523 2.097 38.043 1.00 85.69 767 GLU A C 1
ATOM 6190 O O . GLU A 1 767 ? 31.553 0.930 37.627 1.00 85.69 767 GLU A O 1
ATOM 6195 N N . HIS A 1 768 ? 30.812 3.032 37.404 1.00 85.31 768 HIS A N 1
ATOM 6196 C CA . HIS A 1 768 ? 30.123 2.811 36.130 1.00 85.31 768 HIS A CA 1
ATOM 6197 C C . HIS A 1 768 ? 31.102 2.495 34.982 1.00 85.31 768 HIS A C 1
ATOM 6199 O O . HIS A 1 768 ? 30.815 1.631 34.144 1.00 85.31 768 HIS A O 1
ATOM 6205 N N . HIS A 1 769 ? 32.259 3.159 34.924 1.00 84.06 769 HIS A N 1
ATOM 6206 C CA . HIS A 1 769 ? 33.280 2.918 33.907 1.00 84.06 769 HIS A CA 1
ATOM 6207 C C . HIS A 1 769 ? 33.990 1.574 34.098 1.00 84.06 769 HIS A C 1
ATOM 6209 O O . HIS A 1 769 ? 34.103 0.825 33.121 1.00 84.06 769 HIS A O 1
ATOM 6215 N N . ASP A 1 770 ? 34.353 1.216 35.329 1.00 86.44 770 ASP A N 1
ATOM 6216 C CA . ASP A 1 770 ? 34.909 -0.094 35.671 1.00 86.44 770 ASP A CA 1
ATOM 6217 C C . ASP A 1 770 ? 33.930 -1.224 35.337 1.00 86.44 770 ASP A C 1
ATOM 6219 O O . ASP A 1 770 ? 34.300 -2.196 34.676 1.00 86.44 770 ASP A O 1
ATOM 6223 N N . ARG A 1 771 ? 32.651 -1.084 35.713 1.00 88.38 771 ARG A N 1
ATOM 6224 C CA . ARG A 1 771 ? 31.589 -2.045 35.367 1.00 88.38 771 ARG A CA 1
ATOM 6225 C C . ARG A 1 771 ? 31.451 -2.235 33.857 1.00 88.38 771 ARG A C 1
ATOM 6227 O O . ARG A 1 771 ? 31.386 -3.365 33.368 1.00 88.38 771 ARG A O 1
ATOM 6234 N N . ARG A 1 772 ? 31.454 -1.134 33.101 1.00 89.56 772 ARG A N 1
ATOM 6235 C CA . ARG A 1 772 ? 31.389 -1.151 31.634 1.00 89.56 772 ARG A CA 1
ATOM 6236 C C . ARG A 1 772 ? 32.597 -1.869 31.020 1.00 89.56 772 ARG A C 1
ATOM 6238 O O . ARG A 1 772 ? 32.427 -2.623 30.062 1.00 89.56 772 ARG A O 1
ATOM 6245 N N . GLU A 1 773 ? 33.796 -1.664 31.557 1.00 90.62 773 GLU A N 1
ATOM 6246 C CA . GLU A 1 773 ? 35.024 -2.297 31.063 1.00 90.62 773 GLU A CA 1
ATOM 6247 C C . GLU A 1 773 ? 35.118 -3.785 31.451 1.00 90.62 773 GLU A C 1
ATOM 6249 O O . GLU A 1 773 ? 35.502 -4.602 30.611 1.00 90.62 773 GLU A O 1
ATOM 6254 N N . ARG A 1 774 ? 34.687 -4.178 32.664 1.00 92.06 774 ARG A N 1
ATOM 6255 C CA . ARG A 1 774 ? 34.545 -5.595 33.065 1.00 92.06 774 ARG A CA 1
ATOM 6256 C C . ARG A 1 774 ? 33.650 -6.358 32.091 1.00 92.06 774 ARG A C 1
ATOM 6258 O O . ARG A 1 774 ? 34.073 -7.369 31.535 1.00 92.06 774 ARG A O 1
ATOM 6265 N N . LEU A 1 775 ? 32.445 -5.845 31.833 1.00 92.56 775 LEU A N 1
ATOM 6266 C CA . LEU A 1 775 ? 31.502 -6.476 30.906 1.00 92.56 775 LEU A CA 1
ATOM 6267 C C . LEU A 1 775 ? 32.025 -6.501 29.464 1.00 92.56 775 LEU A C 1
ATOM 6269 O O . LEU A 1 775 ? 31.812 -7.484 28.761 1.00 92.56 775 LEU A O 1
ATOM 6273 N N . THR A 1 776 ? 32.761 -5.471 29.033 1.00 92.06 776 THR A N 1
ATOM 6274 C CA . THR A 1 776 ? 33.388 -5.440 27.699 1.00 92.06 776 THR A CA 1
ATOM 6275 C C . THR A 1 776 ? 34.479 -6.510 27.551 1.00 92.06 776 THR A C 1
ATOM 6277 O O . THR A 1 776 ? 34.594 -7.116 26.486 1.00 92.06 776 THR A O 1
ATOM 6280 N N . LYS A 1 777 ? 35.256 -6.791 28.607 1.00 93.75 777 LYS A N 1
ATOM 6281 C CA . LYS A 1 777 ? 36.235 -7.894 28.635 1.00 93.75 777 LYS A CA 1
ATOM 6282 C C . LYS A 1 777 ? 35.545 -9.258 28.593 1.00 93.75 777 LYS A C 1
ATOM 6284 O O . LYS A 1 777 ? 35.784 -10.014 27.658 1.00 93.75 777 LYS A O 1
ATOM 6289 N N . ILE A 1 778 ? 34.604 -9.504 29.508 1.00 95.56 778 ILE A N 1
ATOM 6290 C CA . ILE A 1 778 ? 33.838 -10.762 29.574 1.00 95.56 778 ILE A CA 1
ATOM 6291 C C . ILE A 1 778 ? 33.153 -11.072 28.232 1.00 95.56 778 ILE A C 1
ATOM 6293 O O . ILE A 1 778 ? 33.238 -12.191 27.736 1.00 95.56 778 ILE A O 1
ATOM 6297 N N . SER A 1 779 ? 32.533 -10.070 27.604 1.00 96.38 779 SER A N 1
ATOM 6298 C CA . SER A 1 779 ? 31.901 -10.187 26.284 1.00 96.38 779 SER A CA 1
ATOM 6299 C C . SER A 1 779 ? 32.885 -10.645 25.198 1.00 96.38 779 SER A C 1
ATOM 6301 O O . SER A 1 779 ? 32.606 -11.605 24.482 1.00 96.38 779 SER A O 1
ATOM 6303 N N . ARG A 1 780 ? 34.084 -10.041 25.131 1.00 96.06 780 ARG A N 1
ATOM 6304 C CA . ARG A 1 780 ? 35.153 -10.443 24.195 1.00 96.06 780 ARG A CA 1
ATOM 6305 C C . ARG A 1 780 ? 35.640 -11.872 24.440 1.00 96.06 780 ARG A C 1
ATOM 6307 O O . ARG A 1 780 ? 35.868 -12.597 23.473 1.00 96.06 780 ARG A O 1
ATOM 6314 N N . ASP A 1 781 ? 35.782 -12.282 25.698 1.00 96.19 781 ASP A N 1
ATOM 6315 C CA . ASP A 1 781 ? 36.230 -13.633 26.054 1.00 96.19 781 ASP A CA 1
ATOM 6316 C C . ASP A 1 781 ? 35.176 -14.693 25.683 1.00 96.19 781 ASP A C 1
ATOM 6318 O O . ASP A 1 781 ? 35.517 -15.738 25.120 1.00 96.19 781 ASP A O 1
ATOM 6322 N N . ILE A 1 782 ? 33.887 -14.391 25.886 1.00 97.19 782 ILE A N 1
ATOM 6323 C CA . ILE A 1 782 ? 32.762 -15.225 25.434 1.00 97.19 782 ILE A CA 1
ATOM 6324 C C . ILE A 1 782 ? 32.746 -15.331 23.903 1.00 97.19 782 ILE A C 1
ATOM 6326 O O . ILE A 1 782 ? 32.677 -16.444 23.376 1.00 97.19 782 ILE A O 1
ATOM 6330 N N . THR A 1 783 ? 32.886 -14.217 23.175 1.00 97.00 783 THR A N 1
ATOM 6331 C CA . THR A 1 783 ? 33.021 -14.213 21.707 1.00 97.00 783 THR A CA 1
ATOM 6332 C C . THR A 1 783 ? 34.202 -15.084 21.251 1.00 97.00 783 THR A C 1
ATOM 6334 O O . THR A 1 783 ? 34.070 -15.913 20.349 1.00 97.00 783 THR A O 1
ATOM 6337 N N . ALA A 1 784 ? 35.366 -14.958 21.897 1.00 96.44 784 ALA A N 1
ATOM 6338 C CA . ALA A 1 784 ? 36.571 -15.708 21.543 1.00 96.44 784 ALA A CA 1
ATOM 6339 C C . ALA A 1 784 ? 36.475 -17.216 21.844 1.00 96.44 784 ALA A C 1
ATOM 6341 O O . ALA A 1 784 ? 37.119 -18.019 21.161 1.00 96.44 784 ALA A O 1
ATOM 6342 N N . LEU A 1 785 ? 35.697 -17.625 22.851 1.00 96.81 785 LEU A N 1
ATOM 6343 C CA . LEU A 1 785 ? 35.388 -19.033 23.121 1.00 96.81 785 LEU A CA 1
ATOM 6344 C C . LEU A 1 785 ? 34.331 -19.580 22.153 1.00 96.81 785 LEU A C 1
ATOM 6346 O O . LEU A 1 785 ? 34.498 -20.694 21.654 1.00 96.81 785 LEU A O 1
ATOM 6350 N N . SER A 1 786 ? 33.310 -18.788 21.827 1.00 97.94 786 SER A N 1
ATOM 6351 C CA . SER A 1 786 ? 32.230 -19.164 20.906 1.00 97.94 786 SER A CA 1
ATOM 6352 C C . SER A 1 786 ? 32.756 -19.394 19.483 1.00 97.94 786 SER A C 1
ATOM 6354 O O . SER A 1 786 ? 32.501 -20.451 18.909 1.00 97.94 786 SER A O 1
ATOM 6356 N N . LYS A 1 787 ? 33.660 -18.537 18.979 1.00 96.44 787 LYS A N 1
ATOM 6357 C CA . LYS A 1 787 ? 34.389 -18.779 17.711 1.00 96.44 787 LYS A CA 1
ATOM 6358 C C . LYS A 1 787 ? 35.142 -20.106 17.702 1.00 96.44 787 LYS A C 1
ATOM 6360 O O . LYS A 1 787 ? 35.113 -20.836 16.716 1.00 96.44 787 LYS A O 1
ATOM 6365 N N . LYS A 1 788 ? 35.790 -20.473 18.813 1.00 96.12 788 LYS A N 1
ATOM 6366 C CA . LYS A 1 788 ? 36.497 -21.762 18.937 1.00 96.12 788 LYS A CA 1
ATOM 6367 C C . LYS A 1 788 ? 35.534 -22.955 18.960 1.00 96.12 788 LYS A C 1
ATOM 6369 O O . LYS A 1 788 ? 35.926 -24.039 18.533 1.00 96.12 788 LYS A O 1
ATOM 6374 N N . ILE A 1 789 ? 34.295 -22.782 19.428 1.00 96.94 789 ILE A N 1
ATOM 6375 C CA . ILE A 1 789 ? 33.226 -23.784 19.297 1.00 96.94 789 ILE A CA 1
ATOM 6376 C C . ILE A 1 789 ? 32.803 -23.896 17.826 1.00 96.94 789 ILE A C 1
ATOM 6378 O O . ILE A 1 789 ? 32.888 -24.988 17.275 1.00 96.94 789 ILE A O 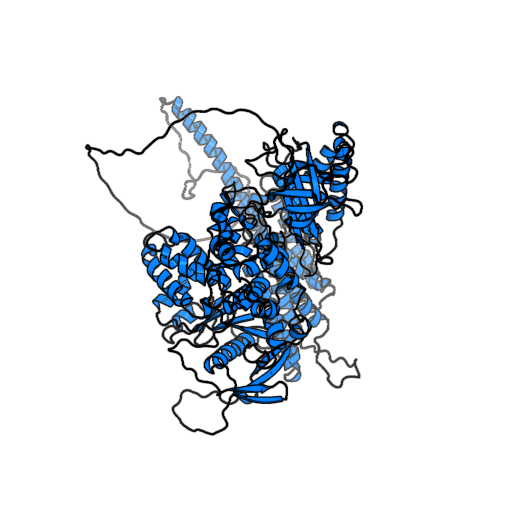1
ATOM 6382 N N . ILE A 1 790 ? 32.480 -22.786 17.157 1.00 96.81 790 ILE A N 1
ATOM 6383 C CA . ILE A 1 790 ? 32.080 -22.747 15.737 1.00 96.81 790 ILE A CA 1
ATOM 6384 C C . ILE A 1 790 ? 33.137 -23.404 14.829 1.00 96.81 790 ILE A C 1
ATOM 6386 O O . ILE A 1 790 ? 32.829 -24.355 14.111 1.00 96.81 790 ILE A O 1
ATOM 6390 N N . PHE A 1 791 ? 34.415 -23.017 14.940 1.00 95.25 791 PHE A N 1
ATOM 6391 C CA . PHE A 1 791 ? 35.517 -23.659 14.199 1.00 95.25 791 PHE A CA 1
ATOM 6392 C C . PHE A 1 791 ? 35.700 -25.152 14.529 1.00 95.25 791 PHE A C 1
ATOM 6394 O O . PHE A 1 791 ? 36.274 -25.904 13.740 1.00 95.25 791 PHE A O 1
ATOM 6401 N N . SER A 1 792 ? 35.229 -25.610 15.693 1.00 94.19 792 SER A N 1
ATOM 6402 C CA . SER A 1 792 ? 35.232 -27.033 16.044 1.00 94.19 792 SER A CA 1
ATOM 6403 C C . SER A 1 792 ? 34.076 -27.787 15.397 1.00 94.19 792 SER A C 1
ATOM 6405 O O . SER A 1 792 ? 34.278 -28.892 14.904 1.00 94.19 792 SER A O 1
ATOM 6407 N N . LEU A 1 793 ? 32.904 -27.163 15.328 1.00 94.75 793 LEU A N 1
ATOM 6408 C CA . LEU A 1 793 ? 31.709 -27.698 14.682 1.00 94.75 793 LEU A CA 1
ATOM 6409 C C . LEU A 1 793 ? 31.847 -27.755 13.151 1.00 94.75 793 LEU A C 1
ATOM 6411 O O . LEU A 1 793 ? 31.451 -28.746 12.548 1.00 94.75 793 LEU A O 1
ATOM 6415 N N . GLN A 1 794 ? 32.550 -26.805 12.519 1.00 93.88 794 GLN A N 1
ATOM 6416 C CA . GLN A 1 794 ? 32.875 -26.855 11.078 1.00 93.88 794 GLN A CA 1
ATOM 6417 C C . GLN A 1 794 ? 33.758 -28.058 10.658 1.00 93.88 794 GLN A C 1
ATOM 6419 O O . GLN A 1 794 ? 33.976 -28.293 9.464 1.00 93.88 794 GLN A O 1
ATOM 6424 N N . ARG A 1 795 ? 34.273 -28.854 11.610 1.00 89.69 795 ARG A N 1
ATOM 6425 C CA . ARG A 1 795 ? 34.971 -30.130 11.343 1.00 89.69 795 ARG A CA 1
ATOM 6426 C C . ARG A 1 795 ? 34.022 -31.336 11.224 1.00 89.69 795 ARG A C 1
ATOM 6428 O O . ARG A 1 795 ? 34.462 -32.396 10.786 1.00 89.69 795 ARG A O 1
ATOM 6435 N N . VAL A 1 796 ? 32.745 -31.191 11.584 1.00 89.25 796 VAL A N 1
ATOM 6436 C CA . VAL A 1 796 ? 31.700 -32.227 11.461 1.00 89.25 796 VAL A CA 1
ATOM 6437 C C . VAL A 1 796 ? 31.319 -32.430 9.986 1.00 89.25 796 VAL A C 1
ATOM 6439 O O . VAL A 1 796 ? 31.505 -31.535 9.164 1.00 89.25 796 VAL A O 1
ATOM 6442 N N . ARG A 1 797 ? 30.827 -33.620 9.615 1.00 82.75 797 ARG A N 1
ATOM 6443 C CA . ARG A 1 797 ? 30.453 -33.970 8.224 1.00 82.75 797 ARG A CA 1
ATOM 6444 C C . ARG A 1 797 ? 29.081 -34.641 8.079 1.00 82.75 797 ARG A C 1
ATOM 6446 O O . ARG A 1 797 ? 28.677 -34.961 6.969 1.00 82.75 797 ARG A O 1
ATOM 6453 N N . THR A 1 798 ? 28.371 -34.837 9.184 1.00 80.69 798 THR A N 1
ATOM 6454 C CA . THR A 1 798 ? 27.049 -35.472 9.260 1.00 80.69 798 THR A CA 1
ATOM 6455 C C . THR A 1 798 ? 26.079 -34.525 9.955 1.00 80.69 798 THR A C 1
ATOM 6457 O O . THR A 1 798 ? 26.433 -33.959 10.987 1.00 80.69 798 THR A O 1
ATOM 6460 N N . LEU A 1 799 ? 24.878 -34.366 9.398 1.00 85.06 799 LEU A N 1
ATOM 6461 C CA . LEU A 1 799 ? 23.749 -33.681 10.037 1.00 85.06 799 LEU A CA 1
ATOM 6462 C C . LEU A 1 799 ? 22.846 -34.702 10.733 1.00 85.06 799 LEU A C 1
ATOM 6464 O O . LEU A 1 799 ? 22.834 -35.868 10.334 1.00 85.06 799 LEU A O 1
ATOM 6468 N N . ASN A 1 800 ? 22.072 -34.244 11.721 1.00 86.06 800 ASN A N 1
ATOM 6469 C CA . ASN A 1 800 ? 21.102 -35.051 12.468 1.00 86.06 800 ASN A CA 1
ATOM 6470 C C . ASN A 1 800 ? 21.739 -36.310 13.098 1.00 86.06 800 ASN A C 1
ATOM 6472 O O . ASN A 1 800 ? 21.224 -37.425 12.992 1.00 86.06 800 ASN A O 1
ATOM 6476 N N . ALA A 1 801 ? 22.934 -36.138 13.673 1.00 85.88 801 ALA A N 1
ATOM 6477 C CA . ALA A 1 801 ? 23.736 -37.217 14.240 1.00 85.88 801 ALA A CA 1
ATOM 6478 C C . ALA A 1 801 ? 24.547 -36.731 15.459 1.00 85.88 801 ALA A C 1
ATOM 6480 O O . ALA A 1 801 ? 25.004 -35.585 15.461 1.00 85.88 801 ALA A O 1
ATOM 6481 N N . PRO A 1 802 ? 24.796 -37.586 16.474 1.00 87.94 802 PRO A N 1
ATOM 6482 C CA . PRO A 1 802 ? 25.607 -37.219 17.634 1.00 87.94 802 PRO A CA 1
ATOM 6483 C C . PRO A 1 802 ? 27.019 -36.762 17.249 1.00 87.94 802 PRO A C 1
ATOM 6485 O O . PRO A 1 802 ? 27.688 -37.394 16.425 1.00 87.94 802 PRO A O 1
ATOM 6488 N N . LEU A 1 803 ? 27.502 -35.690 17.881 1.00 90.50 803 LEU A N 1
ATOM 6489 C CA . LEU A 1 803 ? 28.825 -35.144 17.583 1.00 90.50 803 LEU A CA 1
ATOM 6490 C C . LEU A 1 803 ? 29.960 -36.132 17.937 1.00 90.50 803 LEU A C 1
ATOM 6492 O O . LEU A 1 803 ? 29.876 -36.836 18.950 1.00 90.50 803 LEU A O 1
ATOM 6496 N N . PRO A 1 804 ? 31.064 -36.167 17.158 1.00 91.94 804 PRO A N 1
ATOM 6497 C CA . PRO A 1 804 ? 32.215 -37.016 17.459 1.00 91.94 804 PRO A CA 1
ATOM 6498 C C . PRO A 1 804 ? 32.791 -36.719 18.854 1.00 91.94 804 PRO A C 1
ATOM 6500 O O . PRO A 1 804 ? 33.031 -35.550 19.163 1.00 91.94 804 PRO A O 1
ATOM 6503 N N . PRO A 1 805 ? 33.122 -37.733 19.680 1.00 90.12 805 PRO A N 1
ATOM 6504 C CA . PRO A 1 805 ? 33.378 -37.555 21.116 1.00 90.12 805 PRO A CA 1
ATOM 6505 C C . PRO A 1 805 ? 34.531 -36.594 21.444 1.00 90.12 805 PRO A C 1
ATOM 6507 O O . PRO A 1 805 ? 34.502 -35.919 22.473 1.00 90.12 805 PRO A O 1
ATOM 6510 N N . ASN A 1 806 ? 35.523 -36.477 20.554 1.00 90.31 806 ASN A N 1
ATOM 6511 C CA . ASN A 1 806 ? 36.601 -35.493 20.679 1.00 90.31 806 ASN A CA 1
ATOM 6512 C C . ASN A 1 806 ? 36.086 -34.049 20.544 1.00 90.31 806 ASN A C 1
ATOM 6514 O O . ASN A 1 806 ? 36.488 -33.191 21.328 1.00 90.31 806 ASN A O 1
ATOM 6518 N N . ILE A 1 807 ? 35.175 -33.793 19.596 1.00 92.19 807 ILE A N 1
ATOM 6519 C CA . ILE A 1 807 ? 34.530 -32.486 19.402 1.00 92.19 807 ILE A CA 1
ATOM 6520 C C . ILE A 1 807 ? 33.589 -32.210 20.574 1.00 92.19 807 ILE A C 1
ATOM 6522 O O . ILE A 1 807 ? 33.693 -31.144 21.170 1.00 92.19 807 ILE A O 1
ATOM 6526 N N . THR A 1 808 ? 32.761 -33.176 20.982 1.00 92.00 808 THR A N 1
ATOM 6527 C CA . THR A 1 808 ? 31.835 -33.036 22.121 1.00 92.00 808 THR A CA 1
ATOM 6528 C C . THR A 1 808 ? 32.573 -32.661 23.408 1.00 92.00 808 THR A C 1
ATOM 6530 O O . THR A 1 808 ? 32.178 -31.734 24.113 1.00 92.00 808 THR A O 1
ATOM 6533 N N . LYS A 1 809 ? 33.710 -33.312 23.695 1.00 92.25 809 LYS A N 1
ATOM 6534 C CA . LYS A 1 809 ? 34.576 -32.967 24.835 1.00 92.25 809 LYS A CA 1
ATOM 6535 C C . LYS A 1 809 ? 35.158 -31.549 24.720 1.00 92.25 809 LYS A C 1
ATOM 6537 O O . LYS A 1 809 ? 35.240 -30.844 25.726 1.00 92.25 809 LYS A O 1
ATOM 6542 N N . GLU A 1 810 ? 35.534 -31.119 23.514 1.00 92.81 810 GLU A N 1
ATOM 6543 C CA . GLU A 1 810 ? 36.006 -29.756 23.224 1.00 92.81 810 GLU A CA 1
ATOM 6544 C C . GLU A 1 810 ? 34.909 -28.696 23.430 1.00 92.81 810 GLU A C 1
ATOM 6546 O O . GLU A 1 810 ? 35.155 -27.669 24.067 1.00 92.81 810 GLU A O 1
ATOM 6551 N N . THR A 1 811 ? 33.701 -28.929 22.906 1.00 93.81 811 THR A N 1
ATOM 6552 C CA . THR A 1 811 ? 32.594 -27.965 22.956 1.00 93.81 811 THR A CA 1
ATOM 6553 C C . THR A 1 811 ? 32.016 -27.858 24.358 1.00 93.81 811 THR A C 1
ATOM 6555 O O . THR A 1 811 ? 31.892 -26.747 24.863 1.00 93.81 811 THR A O 1
ATOM 6558 N N . THR A 1 812 ? 31.759 -28.980 25.041 1.00 93.38 812 THR A N 1
ATOM 6559 C CA . THR A 1 812 ? 31.252 -28.986 26.425 1.00 93.38 812 THR A CA 1
ATOM 6560 C C . THR A 1 812 ? 32.214 -28.274 27.379 1.00 93.38 812 THR A C 1
ATOM 6562 O O . THR A 1 812 ? 31.780 -27.481 28.213 1.00 93.38 812 THR A O 1
ATOM 6565 N N . SER A 1 813 ? 33.529 -28.474 27.217 1.00 94.75 813 SER A N 1
ATOM 6566 C CA . SER A 1 813 ? 34.545 -27.775 28.019 1.00 94.75 813 SER A CA 1
ATOM 6567 C C . SER A 1 813 ? 34.513 -26.252 27.819 1.00 94.75 813 SER A C 1
ATOM 6569 O O . SER A 1 813 ? 34.666 -25.504 28.787 1.00 94.75 813 SER A O 1
ATOM 6571 N N . ARG A 1 814 ? 34.282 -25.767 26.589 1.00 95.56 814 ARG A N 1
ATOM 6572 C CA . ARG A 1 814 ? 34.187 -24.323 26.304 1.00 95.56 814 ARG A CA 1
ATOM 6573 C C . ARG A 1 814 ? 32.839 -23.724 26.684 1.00 95.56 814 ARG A C 1
ATOM 6575 O O . ARG A 1 814 ? 32.827 -22.608 27.192 1.00 95.56 814 ARG A O 1
ATOM 6582 N N . PHE A 1 815 ? 31.734 -24.448 26.515 1.00 95.50 815 PHE A N 1
ATOM 6583 C CA . PHE A 1 815 ? 30.436 -24.007 27.022 1.00 95.50 815 PHE A CA 1
ATOM 6584 C C . PHE A 1 815 ? 30.474 -23.838 28.545 1.00 95.50 815 PHE A C 1
ATOM 6586 O O . PHE A 1 815 ? 30.056 -22.794 29.026 1.00 95.50 815 PHE A O 1
ATOM 6593 N N . ALA A 1 816 ? 31.092 -24.761 29.293 1.00 93.75 816 ALA A N 1
ATOM 6594 C CA . ALA A 1 816 ? 31.286 -24.600 30.737 1.00 93.75 816 ALA A CA 1
ATOM 6595 C C . ALA A 1 816 ? 32.091 -23.331 31.105 1.00 93.75 816 ALA A C 1
ATOM 6597 O O . ALA A 1 816 ? 31.722 -22.618 32.037 1.00 93.75 816 ALA A O 1
ATOM 6598 N N . GLN A 1 817 ? 33.147 -23.004 30.346 1.00 96.00 817 GLN A N 1
ATOM 6599 C CA . GLN A 1 817 ? 33.912 -21.758 30.524 1.00 96.00 817 GLN A CA 1
ATOM 6600 C C . GLN A 1 817 ? 33.061 -20.509 30.233 1.00 96.00 817 GLN A C 1
ATOM 6602 O O . GLN A 1 817 ? 33.094 -19.550 31.002 1.00 96.00 817 GLN A O 1
ATOM 6607 N N . ILE A 1 818 ? 32.262 -20.526 29.161 1.00 95.94 818 ILE A N 1
ATOM 6608 C CA . ILE A 1 818 ? 31.333 -19.437 28.820 1.00 95.94 818 ILE A CA 1
ATOM 6609 C C . ILE A 1 818 ? 30.261 -19.266 29.910 1.00 95.94 818 ILE A C 1
ATOM 6611 O O . ILE A 1 818 ? 29.962 -18.143 30.308 1.00 95.94 818 ILE A O 1
ATOM 6615 N N . THR A 1 819 ? 29.720 -20.360 30.450 1.00 93.06 819 THR A N 1
ATOM 6616 C CA . THR A 1 819 ? 28.765 -20.329 31.565 1.00 93.06 819 THR A CA 1
ATOM 6617 C C . THR A 1 819 ? 29.368 -19.676 32.813 1.00 93.06 819 THR A C 1
ATOM 6619 O O . THR A 1 819 ? 28.690 -18.883 33.462 1.00 93.06 819 THR A O 1
ATOM 6622 N N . GLU A 1 820 ? 30.641 -19.929 33.135 1.00 94.00 820 GLU A N 1
ATOM 6623 C CA . GLU A 1 820 ? 31.324 -19.284 34.269 1.00 94.00 820 GLU A CA 1
ATOM 6624 C C . GLU A 1 820 ? 31.576 -17.780 34.033 1.00 94.00 820 GLU A C 1
ATOM 6626 O O . GLU A 1 820 ? 31.397 -16.955 34.935 1.00 94.00 820 GLU A O 1
ATOM 6631 N N . LEU A 1 821 ? 31.896 -17.394 32.794 1.00 95.25 821 LEU A N 1
ATOM 6632 C CA . LEU A 1 821 ? 31.978 -15.989 32.382 1.00 95.25 821 LEU A CA 1
ATOM 6633 C C . LEU A 1 821 ? 30.615 -15.280 32.507 1.00 95.25 821 LEU A C 1
ATOM 6635 O O . LEU A 1 821 ? 30.550 -14.163 33.024 1.00 95.25 821 LEU A O 1
ATOM 6639 N N . PHE A 1 822 ? 29.512 -15.938 32.135 1.00 93.00 822 PHE A N 1
ATOM 6640 C CA . PHE A 1 822 ? 28.161 -15.405 32.341 1.00 93.00 822 PHE A CA 1
ATOM 6641 C C . PHE A 1 822 ? 27.777 -15.286 33.825 1.00 93.00 822 PHE A C 1
ATOM 6643 O O . PHE A 1 822 ? 27.193 -14.268 34.197 1.00 93.00 822 PHE A O 1
ATOM 6650 N N . LYS A 1 823 ? 28.152 -16.240 34.694 1.00 91.56 823 LYS A N 1
ATOM 6651 C CA . LYS A 1 823 ? 27.990 -16.084 36.158 1.00 91.56 823 LYS A CA 1
ATOM 6652 C C . LYS A 1 823 ? 28.742 -14.856 36.672 1.00 91.56 823 LYS A C 1
ATOM 6654 O O . LYS A 1 823 ? 28.198 -14.090 37.460 1.00 91.56 823 LYS A O 1
ATOM 6659 N N . THR A 1 824 ? 29.966 -14.645 36.186 1.00 91.19 824 THR A N 1
ATOM 6660 C CA . THR A 1 824 ? 30.814 -13.502 36.562 1.00 91.19 824 THR A CA 1
ATOM 6661 C C . THR A 1 824 ? 30.203 -12.164 36.123 1.00 91.19 824 THR A C 1
ATOM 6663 O O . THR A 1 824 ? 30.288 -11.180 36.853 1.00 91.19 824 THR A O 1
ATOM 6666 N N . ALA A 1 825 ? 29.531 -12.120 34.967 1.00 89.69 825 ALA A N 1
ATOM 6667 C CA . ALA A 1 825 ? 28.791 -10.941 34.506 1.00 89.69 825 ALA A CA 1
ATOM 6668 C C . ALA A 1 825 ? 27.455 -10.713 35.240 1.00 89.69 825 ALA A C 1
ATOM 6670 O O . ALA A 1 825 ? 26.940 -9.592 35.231 1.00 89.69 825 ALA A O 1
ATOM 6671 N N . LEU A 1 826 ? 26.876 -11.752 35.855 1.00 87.62 826 LEU A N 1
ATOM 6672 C CA . LEU A 1 826 ? 25.497 -11.757 36.350 1.00 87.62 826 LEU A CA 1
ATOM 6673 C C . LEU A 1 826 ? 25.150 -10.590 37.301 1.00 87.62 826 LEU A C 1
ATOM 6675 O O . LEU A 1 826 ? 24.104 -9.974 37.077 1.00 87.62 826 LEU A O 1
ATOM 6679 N N . PRO A 1 827 ? 25.979 -10.208 38.298 1.00 84.56 827 PRO A N 1
ATOM 6680 C CA . PRO A 1 827 ? 25.662 -9.093 39.199 1.00 84.56 827 PRO A CA 1
ATOM 6681 C C . PRO A 1 827 ? 25.564 -7.743 38.472 1.00 84.56 827 PRO A C 1
ATOM 6683 O O . PRO A 1 827 ? 24.689 -6.931 38.767 1.00 84.56 827 PRO A O 1
ATOM 6686 N N . ASP A 1 828 ? 26.430 -7.525 37.479 1.00 83.25 828 ASP A N 1
ATOM 6687 C CA . ASP A 1 828 ? 26.528 -6.267 36.736 1.00 83.25 828 ASP A CA 1
ATOM 6688 C C . ASP A 1 828 ? 25.414 -6.104 35.670 1.00 83.25 828 ASP A C 1
ATOM 6690 O O . ASP A 1 828 ? 25.140 -4.977 35.247 1.00 83.25 828 ASP A O 1
ATOM 6694 N N . ILE A 1 829 ? 24.735 -7.192 35.262 1.00 80.94 829 ILE A N 1
ATOM 6695 C CA . ILE A 1 829 ? 23.654 -7.183 34.246 1.00 80.94 829 ILE A CA 1
ATOM 6696 C C . ILE A 1 829 ? 22.240 -7.424 34.805 1.00 80.94 829 ILE A C 1
ATOM 6698 O O . ILE A 1 829 ? 21.262 -7.068 34.145 1.00 80.94 829 ILE A O 1
ATOM 6702 N N . THR A 1 830 ? 22.095 -8.021 35.994 1.00 73.06 830 THR A N 1
ATOM 6703 C CA . THR A 1 830 ? 20.770 -8.347 36.573 1.00 73.06 830 THR A CA 1
ATOM 6704 C C . THR A 1 830 ? 20.192 -7.256 37.470 1.00 73.06 830 THR A C 1
ATOM 6706 O O . THR A 1 830 ? 18.971 -7.188 37.623 1.00 73.06 830 THR A O 1
ATOM 6709 N N . ALA A 1 831 ? 21.027 -6.372 38.025 1.00 71.56 831 ALA A N 1
ATOM 6710 C CA . ALA A 1 831 ? 20.574 -5.310 38.917 1.00 71.56 831 ALA A CA 1
ATOM 6711 C C . ALA A 1 831 ? 19.526 -4.387 38.234 1.00 71.56 831 ALA A C 1
ATOM 6713 O O . ALA A 1 831 ? 19.742 -3.953 37.093 1.00 71.56 831 ALA A O 1
ATOM 6714 N N . PRO A 1 832 ? 18.400 -4.036 38.899 1.00 57.19 832 PRO A N 1
ATOM 6715 C CA . PRO A 1 832 ? 17.271 -3.349 38.252 1.00 57.19 832 PRO A CA 1
ATOM 6716 C C . PRO A 1 832 ? 17.619 -2.018 37.569 1.00 57.19 832 PRO A C 1
ATOM 6718 O O . PRO A 1 832 ? 17.082 -1.708 36.508 1.00 57.19 832 PRO A O 1
ATOM 6721 N N . LEU A 1 833 ? 18.556 -1.255 38.141 1.00 58.19 833 LEU A N 1
ATOM 6722 C CA . LEU A 1 833 ? 19.031 0.035 37.618 1.00 58.19 833 LEU A CA 1
ATOM 6723 C C . LEU A 1 833 ? 20.037 -0.100 36.456 1.00 58.19 833 LEU A C 1
ATOM 6725 O O . LEU A 1 833 ? 20.538 0.902 35.944 1.00 58.19 833 LEU A O 1
ATOM 6729 N N . HIS A 1 834 ? 20.421 -1.323 36.086 1.00 61.56 834 HIS A N 1
ATOM 6730 C CA . HIS A 1 834 ? 21.602 -1.599 35.259 1.00 61.56 834 HIS A CA 1
ATOM 6731 C C . HIS A 1 834 ? 21.297 -2.454 34.025 1.00 61.56 834 HIS A C 1
ATOM 6733 O O . HIS A 1 834 ? 21.953 -2.279 32.996 1.00 61.56 834 HIS A O 1
ATOM 6739 N N . LYS A 1 835 ? 20.245 -3.284 34.079 1.00 62.81 835 LYS A N 1
ATOM 6740 C CA . LYS A 1 835 ? 19.820 -4.207 33.010 1.00 62.81 835 LYS A CA 1
ATOM 6741 C C . LYS A 1 835 ? 19.799 -3.592 31.603 1.00 62.81 835 LYS A C 1
ATOM 6743 O O . LYS A 1 835 ? 20.368 -4.161 30.679 1.00 62.81 835 LYS A O 1
ATOM 6748 N N . HIS A 1 836 ? 19.202 -2.410 31.429 1.00 66.88 836 HIS A N 1
ATOM 6749 C CA . HIS A 1 836 ? 19.176 -1.717 30.129 1.00 66.88 836 HIS A CA 1
ATOM 6750 C C . HIS A 1 836 ? 20.423 -0.860 29.848 1.00 66.88 836 HIS A C 1
ATOM 6752 O O . HIS A 1 836 ? 20.661 -0.493 28.699 1.00 66.88 836 HIS A O 1
ATOM 6758 N N . ARG A 1 837 ? 21.223 -0.530 30.873 1.00 79.00 837 ARG A N 1
ATOM 6759 C CA . ARG A 1 837 ? 22.384 0.368 30.761 1.00 79.00 837 ARG A CA 1
ATOM 6760 C C . ARG A 1 837 ? 23.601 -0.336 30.163 1.00 79.00 837 ARG A C 1
ATOM 6762 O O . ARG A 1 837 ? 24.275 0.259 29.328 1.00 79.00 837 ARG A O 1
ATOM 6769 N N . TYR A 1 838 ? 23.841 -1.592 30.552 1.00 83.56 838 TYR A N 1
ATOM 6770 C CA . TYR A 1 838 ? 25.022 -2.357 30.126 1.00 83.56 838 TYR A CA 1
ATOM 6771 C C . TYR A 1 838 ? 24.735 -3.518 29.158 1.00 83.56 838 TYR A C 1
ATOM 6773 O O . TYR A 1 838 ? 25.662 -4.217 28.748 1.00 83.56 838 TYR A O 1
ATOM 6781 N N . ALA A 1 839 ? 23.479 -3.708 28.731 1.00 80.69 839 ALA A N 1
ATOM 6782 C CA . ALA A 1 839 ? 23.112 -4.722 27.733 1.00 80.69 839 ALA A CA 1
ATOM 6783 C C . ALA A 1 839 ? 23.983 -4.639 26.462 1.00 80.69 839 ALA A C 1
ATOM 6785 O O . ALA A 1 839 ? 24.401 -5.659 25.922 1.00 80.69 839 ALA A O 1
ATOM 6786 N N . ARG A 1 840 ? 24.343 -3.420 26.030 1.00 84.38 840 ARG A N 1
ATOM 6787 C CA . ARG A 1 840 ? 25.186 -3.185 24.844 1.00 84.38 840 ARG A CA 1
ATOM 6788 C C . ARG A 1 840 ? 26.599 -3.761 24.952 1.00 84.38 840 ARG A C 1
ATOM 6790 O O . ARG A 1 840 ? 27.197 -4.058 23.926 1.00 84.38 840 ARG A O 1
ATOM 6797 N N . GLN A 1 841 ? 27.143 -3.891 26.161 1.00 90.25 841 GLN A N 1
ATOM 6798 C CA . GLN A 1 841 ? 28.492 -4.414 26.377 1.00 90.25 841 GLN A CA 1
ATOM 6799 C C . GLN A 1 841 ? 28.518 -5.940 26.275 1.00 90.25 841 GLN A C 1
ATOM 6801 O O . GLN A 1 841 ? 29.444 -6.480 25.679 1.00 90.25 841 GLN A O 1
ATOM 6806 N N . ILE A 1 842 ? 27.502 -6.624 26.812 1.00 90.50 842 ILE A N 1
ATOM 6807 C CA . ILE A 1 842 ? 27.420 -8.095 26.831 1.00 90.50 842 ILE A CA 1
ATOM 6808 C C . ILE A 1 842 ? 26.766 -8.689 25.568 1.00 90.50 842 ILE A C 1
ATOM 6810 O O . ILE A 1 842 ? 27.053 -9.828 25.213 1.00 90.50 842 ILE A O 1
ATOM 6814 N N . SER A 1 843 ? 25.950 -7.907 24.851 1.00 91.75 843 SER A N 1
ATOM 6815 C CA . SER A 1 843 ? 25.235 -8.324 23.633 1.00 91.75 843 SER A CA 1
ATOM 6816 C C . SER A 1 843 ? 26.119 -8.967 22.540 1.00 91.75 843 SER A C 1
ATOM 6818 O O . SER A 1 843 ? 25.734 -10.025 22.048 1.00 91.75 843 SER A O 1
ATOM 6820 N N . PRO A 1 844 ? 27.330 -8.467 22.202 1.00 93.44 844 PRO A N 1
ATOM 6821 C CA . PRO A 1 844 ? 28.205 -9.140 21.230 1.00 93.44 844 PRO A CA 1
ATOM 6822 C C . PRO A 1 844 ? 28.644 -10.553 21.652 1.00 93.44 844 PRO A C 1
ATOM 6824 O O . PRO A 1 844 ? 28.728 -11.450 20.816 1.00 93.44 844 PRO A O 1
ATOM 6827 N N . GLY A 1 845 ? 28.886 -10.774 22.949 1.00 94.75 845 GLY A N 1
ATOM 6828 C CA . GLY A 1 845 ? 29.156 -12.102 23.502 1.00 94.75 845 GLY A CA 1
ATOM 6829 C C . GLY A 1 845 ? 27.919 -13.006 23.488 1.00 94.75 845 GLY A C 1
ATOM 6830 O O . GLY A 1 845 ? 28.041 -14.196 23.213 1.00 94.75 845 GLY A O 1
ATOM 6831 N N . LEU A 1 846 ? 26.726 -12.448 23.728 1.00 94.06 846 LEU A N 1
ATOM 6832 C CA . LEU A 1 846 ? 25.457 -13.180 23.630 1.00 94.06 846 LEU A CA 1
ATOM 6833 C C . LEU A 1 846 ? 25.157 -13.629 22.195 1.00 94.06 846 LEU A C 1
ATOM 6835 O O . LEU A 1 846 ? 24.854 -14.799 22.000 1.00 94.06 846 LEU A O 1
ATOM 6839 N N . GLN A 1 847 ? 25.275 -12.743 21.202 1.00 95.19 847 GLN A N 1
ATOM 6840 C CA . GLN A 1 847 ? 25.007 -13.062 19.791 1.00 95.19 847 GLN A CA 1
ATOM 6841 C C . GLN A 1 847 ? 25.893 -14.214 19.298 1.00 95.19 847 GLN A C 1
ATOM 6843 O O . GLN A 1 847 ? 25.384 -15.213 18.798 1.00 95.19 847 GLN A O 1
ATOM 6848 N N . GLU A 1 848 ? 27.204 -14.123 19.535 1.00 97.31 848 GLU A N 1
ATOM 6849 C CA . GLU A 1 848 ? 28.174 -15.147 19.131 1.00 97.31 848 GLU A CA 1
ATOM 6850 C C . GLU A 1 848 ? 27.991 -16.474 19.903 1.00 97.31 848 GLU A C 1
ATOM 6852 O O . GLU A 1 848 ? 28.183 -17.561 19.356 1.00 97.31 848 GLU A O 1
ATOM 6857 N N . PHE A 1 849 ? 27.581 -16.417 21.177 1.00 97.00 849 PHE A N 1
ATOM 6858 C CA . PHE A 1 849 ? 27.199 -17.616 21.931 1.00 97.00 849 PHE A CA 1
ATOM 6859 C C . PHE A 1 849 ? 25.940 -18.273 21.351 1.00 97.00 849 PHE A C 1
ATOM 6861 O O . PHE A 1 849 ? 25.882 -19.498 21.257 1.00 97.00 849 PHE A O 1
ATOM 6868 N N . ILE A 1 850 ? 24.943 -17.478 20.950 1.00 97.38 850 ILE A N 1
ATOM 6869 C CA . ILE A 1 850 ? 23.698 -17.969 20.347 1.00 97.38 850 ILE A CA 1
ATOM 6870 C C . ILE A 1 850 ? 23.980 -18.592 18.980 1.00 97.38 850 ILE A C 1
ATOM 6872 O O . ILE A 1 850 ? 23.475 -19.679 18.717 1.00 97.38 850 ILE A O 1
ATOM 6876 N N . GLU A 1 851 ? 24.831 -17.982 18.157 1.00 97.69 851 GLU A N 1
ATOM 6877 C CA . GLU A 1 851 ? 25.340 -18.562 16.908 1.00 97.69 851 GLU A CA 1
ATOM 6878 C C . GLU A 1 851 ? 25.991 -19.937 17.160 1.00 97.69 851 GLU A C 1
ATOM 6880 O O . GLU A 1 851 ? 25.563 -20.948 16.596 1.00 97.69 851 GLU A O 1
ATOM 6885 N N . ALA A 1 852 ? 26.954 -20.010 18.087 1.00 97.44 852 ALA A N 1
ATOM 6886 C CA . ALA A 1 852 ? 27.660 -21.247 18.425 1.00 97.44 852 ALA A CA 1
ATOM 6887 C C . ALA A 1 852 ? 26.744 -22.345 19.001 1.00 97.44 852 ALA A C 1
ATOM 6889 O O . ALA A 1 852 ? 26.911 -23.525 18.684 1.00 97.44 852 ALA A O 1
ATOM 6890 N N . LEU A 1 853 ? 25.777 -21.972 19.845 1.00 96.94 853 LEU A N 1
ATOM 6891 C CA . LEU A 1 853 ? 24.807 -22.881 20.461 1.00 96.94 853 LEU A CA 1
ATOM 6892 C C . LEU A 1 853 ? 23.759 -23.377 19.455 1.00 96.94 853 LEU A C 1
ATOM 6894 O O . LEU A 1 853 ? 23.381 -24.549 19.488 1.00 96.94 853 LEU A O 1
ATOM 6898 N N . SER A 1 854 ? 23.315 -22.503 18.550 1.00 97.06 854 SER A N 1
ATOM 6899 C CA . SER A 1 854 ? 22.362 -22.844 17.491 1.00 97.06 854 SER A CA 1
ATOM 6900 C C . SER A 1 854 ? 23.000 -23.754 16.450 1.00 97.06 854 SER A C 1
ATOM 6902 O O . SER A 1 854 ? 22.375 -24.726 16.038 1.00 97.06 854 SER A O 1
ATOM 6904 N N . PHE A 1 855 ? 24.261 -23.503 16.079 1.00 97.12 855 PHE A N 1
ATOM 6905 C CA . PHE A 1 855 ? 24.994 -24.370 15.158 1.00 97.12 855 PHE A CA 1
ATOM 6906 C C . PHE A 1 855 ? 25.268 -25.746 15.777 1.00 97.12 855 PHE A C 1
ATOM 6908 O O . PHE A 1 855 ? 25.109 -26.758 15.102 1.00 97.12 855 PHE A O 1
ATOM 6915 N N . HIS A 1 856 ? 25.603 -25.805 17.074 1.00 96.31 856 HIS A N 1
ATOM 6916 C CA . HIS A 1 856 ? 25.758 -27.068 17.813 1.00 96.31 856 HIS A CA 1
ATOM 6917 C C . HIS A 1 856 ? 24.475 -27.909 17.756 1.00 96.31 856 HIS A C 1
ATOM 6919 O O . HIS A 1 856 ? 24.508 -29.049 17.300 1.00 96.31 856 HIS A O 1
ATOM 6925 N N . HIS A 1 857 ? 23.338 -27.303 18.112 1.00 95.75 857 HIS A N 1
ATOM 6926 C CA . HIS A 1 857 ? 22.035 -27.963 18.082 1.00 95.75 857 HIS A CA 1
ATOM 6927 C C . HIS A 1 857 ? 21.629 -28.394 16.664 1.00 95.75 857 HIS A C 1
ATOM 6929 O O . HIS A 1 857 ? 21.275 -29.551 16.464 1.00 95.75 857 HIS A O 1
ATOM 6935 N N . TYR A 1 858 ? 21.752 -27.509 15.669 1.00 95.44 858 TYR A N 1
ATOM 6936 C CA . TYR A 1 858 ? 21.388 -27.809 14.283 1.00 95.44 858 TYR A CA 1
ATOM 6937 C C . TYR A 1 858 ? 22.186 -28.988 13.695 1.00 95.44 858 TYR A C 1
ATOM 6939 O O . TYR A 1 858 ? 21.626 -29.798 12.960 1.00 95.44 858 TYR A O 1
ATOM 6947 N N . LEU A 1 859 ? 23.468 -29.150 14.041 1.00 93.06 859 LEU A N 1
ATOM 6948 C CA . LEU A 1 859 ? 24.236 -30.324 13.604 1.00 93.06 859 LEU A CA 1
ATOM 6949 C C . LEU A 1 859 ? 23.725 -31.633 14.236 1.00 93.06 859 LEU A C 1
ATOM 6951 O O . LEU A 1 859 ? 23.725 -32.667 13.566 1.00 93.06 859 LEU A O 1
ATOM 6955 N N . GLU A 1 860 ? 23.261 -31.594 15.488 1.00 92.56 860 GLU A N 1
ATOM 6956 C CA . GLU A 1 860 ? 22.766 -32.769 16.220 1.00 92.56 860 GLU A CA 1
ATOM 6957 C C . GLU A 1 860 ? 21.321 -33.156 15.870 1.00 92.56 860 GLU A C 1
ATOM 6959 O O . GLU A 1 860 ? 21.021 -34.347 15.835 1.00 92.56 860 GLU A O 1
ATOM 6964 N N . THR A 1 861 ? 20.434 -32.190 15.598 1.00 91.69 861 THR A N 1
ATOM 6965 C CA . THR A 1 861 ? 18.979 -32.422 15.435 1.00 91.69 861 THR A CA 1
ATOM 6966 C C . THR A 1 861 ? 18.387 -31.947 14.107 1.00 91.69 861 THR A C 1
ATOM 6968 O O . THR A 1 861 ? 17.228 -32.240 13.823 1.00 91.69 861 THR A O 1
ATOM 6971 N N . GLN A 1 862 ? 19.142 -31.185 13.308 1.00 91.06 862 GLN A N 1
ATOM 6972 C CA . GLN A 1 862 ? 18.662 -30.469 12.116 1.00 91.06 862 GLN A CA 1
ATOM 6973 C C . GLN A 1 862 ? 17.454 -29.542 12.384 1.00 91.06 862 GLN A C 1
ATOM 6975 O O . GLN A 1 862 ? 16.613 -29.315 11.518 1.00 91.06 862 GLN A O 1
ATOM 6980 N N . THR A 1 863 ? 17.374 -28.967 13.589 1.00 92.00 863 THR A N 1
ATOM 6981 C CA . THR A 1 863 ? 16.367 -27.960 13.969 1.00 92.00 863 THR A CA 1
ATOM 6982 C C . THR A 1 863 ? 17.023 -26.667 14.444 1.00 92.00 863 THR A C 1
ATOM 6984 O O . THR A 1 863 ? 18.148 -26.673 14.944 1.00 92.00 863 THR A O 1
ATOM 6987 N N . LEU A 1 864 ? 16.319 -25.540 14.314 1.00 93.88 864 LEU A N 1
ATOM 6988 C CA . LEU A 1 864 ? 16.726 -24.283 14.943 1.00 93.88 864 LEU A CA 1
ATOM 6989 C C . LEU A 1 864 ? 16.327 -24.295 16.427 1.00 93.88 864 LEU A C 1
ATOM 6991 O O . LEU A 1 864 ? 15.174 -24.571 16.751 1.00 93.88 864 LEU A O 1
ATOM 6995 N N . ILE A 1 865 ? 17.266 -23.966 17.318 1.00 95.00 865 ILE A N 1
ATOM 6996 C CA . ILE A 1 865 ? 17.002 -23.872 18.762 1.00 95.00 865 ILE A CA 1
ATOM 6997 C C . ILE A 1 865 ? 16.096 -22.671 19.054 1.00 95.00 865 ILE A C 1
ATOM 6999 O O . ILE A 1 865 ? 16.319 -21.573 18.535 1.00 95.00 865 ILE A O 1
ATOM 7003 N N . THR A 1 866 ? 15.082 -22.845 19.900 1.00 94.31 866 THR A N 1
ATOM 7004 C CA . THR A 1 866 ? 14.182 -21.743 20.267 1.00 94.31 866 THR A CA 1
ATOM 7005 C C . THR A 1 866 ? 14.826 -20.785 21.272 1.00 94.31 866 THR A C 1
ATOM 7007 O O . THR A 1 866 ? 15.699 -21.154 22.061 1.00 94.31 866 THR A O 1
ATOM 7010 N N . ILE A 1 867 ? 14.360 -19.532 21.295 1.00 93.94 867 ILE A N 1
ATOM 7011 C CA . ILE A 1 867 ? 14.843 -18.516 22.244 1.00 93.94 867 ILE A CA 1
ATOM 7012 C C . ILE A 1 867 ? 14.654 -18.929 23.716 1.00 93.94 867 ILE A C 1
ATOM 7014 O O . ILE A 1 867 ? 15.466 -18.566 24.566 1.00 93.94 867 ILE A O 1
ATOM 7018 N N . ASP A 1 868 ? 13.629 -19.723 24.028 1.00 91.94 868 ASP A N 1
ATOM 7019 C CA . ASP A 1 868 ? 13.359 -20.169 25.397 1.00 91.94 868 ASP A CA 1
ATOM 7020 C C . ASP A 1 868 ? 14.243 -21.356 25.814 1.00 91.94 868 ASP A C 1
ATOM 7022 O O . ASP A 1 868 ? 14.670 -21.420 26.967 1.00 91.94 868 ASP A O 1
ATOM 7026 N N . GLU A 1 869 ? 14.652 -22.220 24.880 1.00 93.12 869 GLU A N 1
ATOM 7027 C CA . GLU A 1 869 ? 15.713 -23.209 25.122 1.00 93.12 869 GLU A CA 1
ATOM 7028 C C . GLU A 1 869 ? 17.089 -22.549 25.296 1.00 93.12 869 GLU A C 1
ATOM 7030 O O . GLU A 1 869 ? 17.870 -22.965 26.153 1.00 93.12 869 GLU A O 1
ATOM 7035 N N . VAL A 1 870 ? 17.382 -21.489 24.530 1.00 93.44 870 VAL A N 1
ATOM 7036 C CA . VAL A 1 870 ? 18.583 -20.654 24.721 1.00 93.44 870 VAL A CA 1
ATOM 7037 C C . VAL A 1 870 ? 18.587 -20.028 26.121 1.00 93.44 870 VAL A C 1
ATOM 7039 O O . VAL A 1 870 ? 19.603 -20.090 26.815 1.00 93.44 870 VAL A O 1
ATOM 7042 N N . ARG A 1 871 ? 17.452 -19.466 26.565 1.00 91.62 871 ARG A N 1
ATOM 7043 C CA . ARG A 1 871 ? 17.282 -18.906 27.918 1.00 91.62 871 ARG A CA 1
ATOM 7044 C C . ARG A 1 871 ? 17.471 -19.972 28.999 1.00 91.62 871 ARG A C 1
ATOM 7046 O O . ARG A 1 871 ? 18.216 -19.730 29.944 1.00 91.62 871 ARG A O 1
ATOM 7053 N N . ALA A 1 872 ? 16.873 -21.155 28.843 1.00 87.88 872 ALA A N 1
ATOM 7054 C CA . ALA A 1 872 ? 17.027 -22.261 29.790 1.00 87.88 872 ALA A CA 1
ATOM 7055 C C . ALA A 1 872 ? 18.494 -22.711 29.931 1.00 87.88 872 ALA A C 1
ATOM 7057 O O . ALA A 1 872 ? 18.991 -22.864 31.044 1.00 87.88 872 ALA A O 1
ATOM 7058 N N . ARG A 1 873 ? 19.234 -22.838 28.818 1.00 84.19 873 ARG A N 1
ATOM 7059 C CA . ARG A 1 873 ? 20.666 -23.206 28.842 1.00 84.19 873 ARG A CA 1
ATOM 7060 C C . ARG A 1 873 ? 21.573 -22.119 29.446 1.00 84.19 873 ARG A C 1
ATOM 7062 O O . ARG A 1 873 ? 22.715 -22.414 29.799 1.00 84.19 873 ARG A O 1
ATOM 7069 N N . LEU A 1 874 ? 21.092 -20.883 29.604 1.00 84.94 874 LEU A N 1
ATOM 7070 C CA . LEU A 1 874 ? 21.825 -19.763 30.200 1.00 84.94 874 LEU A CA 1
ATOM 7071 C C . LEU A 1 874 ? 21.439 -19.524 31.667 1.00 84.94 874 LEU A C 1
ATOM 7073 O O . LEU A 1 874 ? 20.773 -18.543 32.008 1.00 84.94 874 LEU A O 1
ATOM 7077 N N . LEU A 1 875 ? 21.942 -20.404 32.542 1.00 81.44 875 LEU A N 1
ATOM 7078 C CA . LEU A 1 875 ? 21.779 -20.320 34.002 1.00 81.44 875 LEU A CA 1
ATOM 7079 C C . LEU A 1 875 ? 20.294 -20.257 34.415 1.00 81.44 875 LEU A C 1
ATOM 7081 O O . LEU A 1 875 ? 19.896 -19.354 35.150 1.00 81.44 875 LEU A O 1
ATOM 7085 N N . ASP A 1 876 ? 19.476 -21.172 33.883 1.00 79.31 876 ASP A N 1
ATOM 7086 C CA . ASP A 1 876 ? 18.027 -21.265 34.127 1.00 79.31 876 ASP A CA 1
ATOM 7087 C C . ASP A 1 876 ? 17.276 -19.933 33.903 1.00 79.31 876 ASP A C 1
ATOM 7089 O O . ASP A 1 876 ? 16.360 -19.561 34.636 1.00 79.31 876 ASP A O 1
ATOM 7093 N N . GLY A 1 877 ? 17.682 -19.181 32.873 1.00 77.94 877 GLY A N 1
ATOM 7094 C CA . GLY A 1 877 ? 17.089 -17.894 32.501 1.00 77.94 877 GLY A CA 1
ATOM 7095 C C . GLY A 1 877 ? 17.588 -16.685 33.299 1.00 77.94 877 GLY A C 1
ATOM 7096 O O . GLY A 1 877 ? 17.066 -15.583 33.111 1.00 77.94 877 GLY A O 1
ATOM 7097 N N . ALA A 1 878 ? 18.599 -16.838 34.164 1.00 82.56 878 ALA A N 1
ATOM 7098 C CA . ALA A 1 878 ? 19.161 -15.720 34.925 1.00 82.56 878 ALA A CA 1
ATOM 7099 C C . ALA A 1 878 ? 19.854 -14.670 34.029 1.00 82.56 878 ALA A C 1
ATOM 7101 O O . ALA A 1 878 ? 19.866 -13.482 34.363 1.00 82.56 878 ALA A O 1
ATOM 7102 N N . VAL A 1 879 ? 20.401 -15.079 32.875 1.00 84.69 879 VAL A N 1
ATOM 7103 C CA . VAL A 1 879 ? 20.973 -14.157 31.878 1.00 84.69 879 VAL A CA 1
ATOM 7104 C C . VAL A 1 879 ? 19.858 -13.621 30.962 1.00 84.69 879 VAL A C 1
ATOM 7106 O O . VAL A 1 879 ? 19.188 -14.406 30.288 1.00 84.69 879 VAL A O 1
ATOM 7109 N N . PRO A 1 880 ? 19.637 -12.294 30.880 1.00 82.94 880 PRO A N 1
ATOM 7110 C CA . PRO A 1 880 ? 18.510 -11.734 30.137 1.00 82.94 880 PRO A CA 1
ATOM 7111 C C . PRO A 1 880 ? 18.762 -11.677 28.618 1.00 82.94 880 PRO A C 1
ATOM 7113 O O . PRO A 1 880 ? 19.175 -10.644 28.097 1.00 82.94 880 PRO A O 1
ATOM 7116 N N . VAL A 1 881 ? 18.455 -12.763 27.903 1.00 88.38 881 VAL A N 1
ATOM 7117 C CA . VAL A 1 881 ? 18.487 -12.817 26.426 1.00 88.38 881 VAL A CA 1
ATOM 7118 C C . VAL A 1 881 ? 17.298 -12.064 25.821 1.00 88.38 881 VAL A C 1
ATOM 7120 O O . VAL A 1 881 ? 16.137 -12.448 26.037 1.00 88.38 881 VAL A O 1
ATOM 7123 N N . SER A 1 882 ? 17.573 -11.012 25.043 1.00 88.00 882 SER A N 1
ATOM 7124 C CA . SER A 1 882 ? 16.545 -10.301 24.277 1.00 88.00 882 SER A CA 1
ATOM 7125 C C . SER A 1 882 ? 16.261 -10.968 22.927 1.00 88.00 882 SER A C 1
ATOM 7127 O O . SER A 1 882 ? 17.063 -11.742 22.406 1.00 88.00 882 SER A O 1
ATOM 7129 N N . GLU A 1 883 ? 15.112 -10.637 22.340 1.00 88.50 883 GLU A N 1
ATOM 7130 C CA . GLU A 1 883 ? 14.774 -11.028 20.965 1.00 88.50 883 GLU A CA 1
ATOM 7131 C C . GLU A 1 883 ? 15.712 -10.376 19.933 1.00 88.50 883 GLU A C 1
ATOM 7133 O O . GLU A 1 883 ? 15.973 -10.984 18.898 1.00 88.50 883 GLU A O 1
ATOM 7138 N N . GLU A 1 884 ? 16.289 -9.201 20.237 1.00 87.00 884 GLU A N 1
ATOM 7139 C CA . GLU A 1 884 ? 17.330 -8.580 19.402 1.00 87.00 884 GLU A CA 1
ATOM 7140 C C . GLU A 1 884 ? 18.597 -9.458 19.375 1.00 87.00 884 GLU A C 1
ATOM 7142 O O . GLU A 1 884 ? 19.100 -9.772 18.299 1.00 87.00 884 GLU A O 1
ATOM 7147 N N . ASP A 1 885 ? 19.086 -9.906 20.542 1.00 90.50 885 ASP A N 1
ATOM 7148 C CA . ASP A 1 885 ? 20.298 -10.742 20.646 1.00 90.50 885 ASP A CA 1
ATOM 7149 C C . ASP A 1 885 ? 20.119 -12.095 19.945 1.00 90.50 885 ASP A C 1
ATOM 7151 O O . ASP A 1 885 ? 21.004 -12.544 19.215 1.00 90.50 885 ASP A O 1
ATOM 7155 N N . TYR A 1 886 ? 18.963 -12.736 20.155 1.00 92.88 886 TYR A N 1
ATOM 7156 C CA . TYR A 1 886 ? 18.644 -14.024 19.543 1.00 92.88 886 TYR A CA 1
ATOM 7157 C C . TYR A 1 886 ? 18.561 -13.924 18.021 1.00 92.88 886 TYR A C 1
ATOM 7159 O O . TYR A 1 886 ? 19.240 -14.677 17.326 1.00 92.88 886 TYR A O 1
ATOM 7167 N N . LEU A 1 887 ? 17.786 -12.970 17.494 1.00 91.00 887 LEU A N 1
ATOM 7168 C CA . LEU A 1 887 ? 17.610 -12.845 16.050 1.00 91.00 887 LEU A CA 1
ATOM 7169 C C . LEU A 1 887 ? 18.937 -12.512 15.348 1.00 91.00 887 LEU A C 1
ATOM 7171 O O . LEU A 1 887 ? 19.229 -13.077 14.298 1.00 91.00 887 LEU A O 1
ATOM 7175 N N . MET A 1 888 ? 19.766 -11.647 15.941 1.00 90.50 888 MET A N 1
ATOM 7176 C CA . MET A 1 888 ? 21.074 -11.291 15.381 1.00 90.50 888 MET A CA 1
ATOM 7177 C C . MET A 1 888 ? 22.034 -12.494 15.337 1.00 90.50 888 MET A C 1
ATOM 7179 O O . MET A 1 888 ? 22.648 -12.720 14.297 1.00 90.50 888 MET A O 1
ATOM 7183 N N . GLY A 1 889 ? 22.095 -13.316 16.395 1.00 93.75 889 GLY A N 1
ATOM 7184 C CA . GLY A 1 889 ? 22.880 -14.562 16.390 1.00 93.75 889 GLY A CA 1
ATOM 7185 C C . GLY A 1 889 ? 22.362 -15.615 15.396 1.00 93.75 889 GLY A C 1
ATOM 7186 O O . GLY A 1 889 ? 23.149 -16.342 14.792 1.00 93.75 889 GLY A O 1
ATOM 7187 N N . VAL A 1 890 ? 21.045 -15.665 15.158 1.00 93.44 890 VAL A N 1
ATOM 7188 C CA . VAL A 1 890 ? 20.435 -16.527 14.126 1.00 93.44 890 VAL A CA 1
ATOM 7189 C C . VAL A 1 890 ? 20.726 -16.028 12.702 1.00 93.44 890 VAL A C 1
ATOM 7191 O O . VAL A 1 890 ? 20.825 -16.845 11.789 1.00 93.44 890 VAL A O 1
ATOM 7194 N N . PHE A 1 891 ? 20.937 -14.726 12.482 1.00 91.88 891 PHE A N 1
ATOM 7195 C CA . PHE A 1 891 ? 21.422 -14.239 11.185 1.00 91.88 891 PHE A CA 1
ATOM 7196 C C . PHE A 1 891 ? 22.862 -14.678 10.902 1.00 91.88 891 PHE A C 1
ATOM 7198 O O . PHE A 1 891 ? 23.127 -15.178 9.807 1.00 91.88 891 PHE A O 1
ATOM 7205 N N . ASP A 1 892 ? 23.779 -14.544 11.864 1.00 93.81 892 ASP A N 1
ATOM 7206 C CA . ASP A 1 892 ? 25.182 -14.947 11.669 1.00 93.81 892 ASP A CA 1
ATOM 7207 C C . ASP A 1 892 ? 25.334 -16.469 11.499 1.00 93.81 892 ASP A C 1
ATOM 7209 O O . ASP A 1 892 ? 26.064 -16.918 10.610 1.00 93.81 892 ASP A O 1
ATOM 7213 N N . LEU A 1 893 ? 24.516 -17.261 12.207 1.00 95.19 893 LEU A N 1
ATOM 7214 C CA . LEU A 1 893 ? 24.371 -18.709 12.007 1.00 95.19 893 LEU A CA 1
ATOM 7215 C C . LEU A 1 893 ? 24.175 -19.098 10.531 1.00 95.19 893 LEU A C 1
ATOM 7217 O O . LEU A 1 893 ? 24.715 -20.117 10.097 1.00 95.19 893 LEU A O 1
ATOM 7221 N N . THR A 1 894 ? 23.450 -18.304 9.732 1.00 94.25 894 THR A N 1
ATOM 7222 C CA . THR A 1 894 ? 23.244 -18.614 8.302 1.00 94.25 894 THR A CA 1
ATOM 7223 C C . THR A 1 894 ? 24.546 -18.592 7.495 1.00 94.25 894 THR A C 1
ATOM 7225 O O . THR A 1 894 ? 24.680 -19.337 6.521 1.00 94.25 894 THR A O 1
ATOM 7228 N N . GLY A 1 895 ? 25.542 -17.810 7.928 1.00 93.56 895 GLY A N 1
ATOM 7229 C CA . GLY A 1 895 ? 26.886 -17.798 7.357 1.00 93.56 895 GLY A CA 1
ATOM 7230 C C . GLY A 1 895 ? 27.665 -19.082 7.659 1.00 93.56 895 GLY A C 1
ATOM 7231 O O . GLY A 1 895 ? 28.324 -19.630 6.773 1.00 93.56 895 GLY A O 1
ATOM 7232 N N . GLU A 1 896 ? 27.542 -19.617 8.875 1.00 94.56 896 GLU A N 1
ATOM 7233 C CA . GLU A 1 896 ? 28.181 -20.879 9.270 1.00 94.56 896 GLU A CA 1
ATOM 7234 C C . GLU A 1 896 ? 27.472 -22.106 8.684 1.00 94.56 896 GLU A C 1
ATOM 7236 O O . GLU A 1 896 ? 28.141 -23.019 8.190 1.00 94.56 896 GLU A O 1
ATOM 7241 N N . MET A 1 897 ? 26.137 -22.095 8.619 1.00 94.25 897 MET A N 1
ATOM 7242 C CA . MET A 1 897 ? 25.354 -23.076 7.860 1.00 94.25 897 MET A CA 1
ATOM 7243 C C . MET A 1 897 ? 25.739 -23.060 6.374 1.00 94.25 897 MET A C 1
ATOM 7245 O O . MET A 1 897 ? 25.907 -24.122 5.779 1.00 94.25 897 MET A O 1
ATOM 7249 N N . MET A 1 898 ? 25.966 -21.883 5.776 1.00 93.88 898 MET A N 1
ATOM 7250 C CA . MET A 1 898 ? 26.474 -21.770 4.405 1.00 93.88 898 MET A CA 1
ATOM 7251 C C . MET A 1 898 ? 27.870 -22.386 4.254 1.00 93.88 898 MET A C 1
ATOM 7253 O O . MET A 1 898 ? 28.069 -23.212 3.363 1.00 93.88 898 MET A O 1
ATOM 7257 N N . ARG A 1 899 ? 28.825 -22.076 5.141 1.00 91.50 899 ARG A N 1
ATOM 7258 C CA . ARG A 1 899 ? 30.169 -22.693 5.125 1.00 91.50 899 ARG A CA 1
ATOM 7259 C C . ARG A 1 899 ? 30.103 -24.220 5.235 1.00 91.50 899 ARG A C 1
ATOM 7261 O O . ARG A 1 899 ? 30.797 -24.917 4.488 1.00 91.50 899 ARG A O 1
ATOM 7268 N N . PHE A 1 900 ? 29.233 -24.737 6.102 1.00 90.81 900 PHE A N 1
ATOM 7269 C CA . PHE A 1 900 ? 29.001 -26.171 6.258 1.00 90.81 900 PHE A CA 1
ATOM 7270 C C . PHE A 1 900 ? 28.373 -26.789 4.999 1.00 90.81 900 PHE A C 1
ATOM 7272 O O . PHE A 1 900 ? 28.840 -27.824 4.521 1.00 90.81 900 PHE A O 1
ATOM 7279 N N . ALA A 1 901 ? 27.361 -26.140 4.414 1.00 88.81 901 ALA A N 1
ATOM 7280 C CA . ALA A 1 901 ? 26.686 -26.594 3.200 1.00 88.81 901 ALA A CA 1
ATOM 7281 C C . ALA A 1 901 ? 27.640 -26.650 1.997 1.00 88.81 901 ALA A C 1
ATOM 7283 O O . ALA A 1 901 ? 27.700 -27.675 1.324 1.00 88.81 901 ALA A O 1
ATOM 7284 N N . ILE A 1 902 ? 28.447 -25.608 1.760 1.00 86.25 902 ILE A N 1
ATOM 7285 C CA . ILE A 1 902 ? 29.465 -25.598 0.692 1.00 86.25 902 ILE A CA 1
ATOM 7286 C C . ILE A 1 902 ? 30.483 -26.733 0.893 1.00 86.25 902 ILE A C 1
ATOM 7288 O O . ILE A 1 902 ? 30.796 -27.456 -0.054 1.00 86.25 902 ILE A O 1
ATOM 7292 N N . THR A 1 903 ? 30.944 -26.941 2.131 1.00 84.00 903 THR A N 1
ATOM 7293 C CA . THR A 1 903 ? 31.879 -28.025 2.494 1.00 84.00 903 THR A CA 1
ATOM 7294 C C . THR A 1 903 ? 31.252 -29.421 2.369 1.00 84.00 903 THR A C 1
ATOM 7296 O O . THR A 1 903 ? 31.953 -30.401 2.127 1.00 84.00 903 THR A O 1
ATOM 7299 N N . SER A 1 904 ? 29.929 -29.527 2.511 1.00 78.44 904 SER A N 1
ATOM 7300 C CA . SER A 1 904 ? 29.183 -30.779 2.348 1.00 78.44 904 SER A CA 1
ATOM 7301 C C . SER A 1 904 ? 28.887 -31.082 0.878 1.00 78.44 904 SER A C 1
ATOM 7303 O O . SER A 1 904 ? 28.971 -32.236 0.461 1.00 78.44 904 SER A O 1
ATOM 7305 N N . LEU A 1 905 ? 28.590 -30.060 0.070 1.00 76.25 905 LEU A N 1
ATOM 7306 C CA . LEU A 1 905 ? 28.326 -30.174 -1.368 1.00 76.25 905 LEU A CA 1
ATOM 7307 C C . LEU A 1 905 ? 29.593 -30.508 -2.172 1.00 76.25 905 LEU A C 1
ATOM 7309 O O . LEU A 1 905 ? 29.515 -31.270 -3.134 1.00 76.25 905 LEU A O 1
ATOM 7313 N N . SER A 1 906 ? 30.770 -30.017 -1.761 1.00 68.62 906 SER A N 1
ATOM 7314 C CA . SER A 1 906 ? 32.046 -30.337 -2.425 1.00 68.62 906 SER A CA 1
ATOM 7315 C C . SER A 1 906 ? 32.465 -31.812 -2.311 1.00 68.62 906 SER A C 1
ATOM 7317 O O . SER A 1 906 ? 33.317 -32.259 -3.076 1.00 68.62 906 SER A O 1
ATOM 7319 N N . SER A 1 907 ? 31.829 -32.596 -1.428 1.00 64.69 907 SER A N 1
ATOM 7320 C CA . SER A 1 907 ? 32.011 -34.056 -1.361 1.00 64.69 907 SER A CA 1
ATOM 7321 C C . SER A 1 907 ? 31.423 -34.817 -2.563 1.00 64.69 907 SER A C 1
ATOM 7323 O O . SER A 1 907 ? 31.778 -35.972 -2.783 1.00 64.69 907 SER A O 1
ATOM 7325 N N . GLY A 1 908 ? 30.556 -34.183 -3.366 1.00 53.75 908 GLY A N 1
ATOM 7326 C CA . GLY A 1 908 ? 30.139 -34.689 -4.680 1.00 53.75 908 GLY A CA 1
ATOM 7327 C C . GLY A 1 908 ? 29.173 -35.883 -4.693 1.00 53.75 908 GLY A C 1
ATOM 7328 O O . GLY A 1 908 ? 28.959 -36.461 -5.758 1.00 53.75 908 GLY A O 1
ATOM 7329 N N . VAL A 1 909 ? 28.583 -36.266 -3.555 1.00 56.78 909 VAL A N 1
ATOM 7330 C CA . VAL A 1 909 ? 27.636 -37.396 -3.474 1.00 56.78 909 VAL A CA 1
ATOM 7331 C C . VAL A 1 909 ? 26.282 -37.040 -4.111 1.00 56.78 909 VAL A C 1
ATOM 7333 O O . VAL A 1 909 ? 25.415 -36.448 -3.474 1.00 56.78 909 VAL A O 1
ATOM 7336 N N . ILE A 1 910 ? 26.101 -37.419 -5.379 1.00 58.09 910 ILE A N 1
ATOM 7337 C CA . ILE A 1 910 ? 24.826 -37.332 -6.110 1.00 58.09 910 ILE A CA 1
ATOM 7338 C C . ILE A 1 910 ? 24.139 -38.698 -6.058 1.00 58.09 910 ILE A C 1
ATOM 7340 O O . ILE A 1 910 ? 24.665 -39.682 -6.584 1.00 58.09 910 ILE A O 1
ATOM 7344 N N . GLU A 1 911 ? 22.948 -38.761 -5.468 1.00 55.03 911 GLU A N 1
ATOM 7345 C CA . GLU A 1 911 ? 22.157 -39.990 -5.414 1.00 55.03 911 GLU A CA 1
ATOM 7346 C C . GLU A 1 911 ? 21.396 -40.203 -6.731 1.00 55.03 911 GLU A C 1
ATOM 7348 O O . GLU A 1 911 ? 20.717 -39.314 -7.254 1.00 55.03 911 GLU A O 1
ATOM 7353 N N . ARG A 1 912 ? 21.510 -41.417 -7.281 1.00 51.19 912 ARG A N 1
ATOM 7354 C CA . ARG A 1 912 ? 20.774 -41.872 -8.465 1.00 51.19 912 ARG A CA 1
ATOM 7355 C C . ARG A 1 912 ? 19.658 -42.813 -8.020 1.00 51.19 912 ARG A C 1
ATOM 7357 O O . ARG A 1 912 ? 19.887 -44.004 -7.852 1.00 51.19 912 ARG A O 1
ATOM 7364 N N . SER A 1 913 ? 18.463 -42.272 -7.801 1.00 42.69 913 SER A N 1
ATOM 7365 C CA . SER A 1 913 ? 17.291 -43.053 -7.389 1.00 42.69 913 SER A CA 1
ATOM 7366 C C . SER A 1 913 ? 16.718 -43.875 -8.549 1.00 42.69 913 SER A C 1
ATOM 7368 O O . SER A 1 913 ? 16.294 -43.297 -9.548 1.00 42.69 913 SER A O 1
ATOM 7370 N N . GLU A 1 914 ? 16.626 -45.197 -8.392 1.00 41.53 914 GLU A N 1
ATOM 7371 C CA . GLU A 1 914 ? 16.000 -46.106 -9.377 1.00 41.53 914 GLU A CA 1
ATOM 7372 C C . GLU A 1 914 ? 14.455 -46.117 -9.304 1.00 41.53 914 GLU A C 1
ATOM 7374 O O . GLU A 1 914 ? 13.782 -46.728 -10.132 1.00 41.53 914 GLU A O 1
ATOM 7379 N N . ALA A 1 915 ? 13.871 -45.427 -8.320 1.00 40.66 915 ALA A N 1
ATOM 7380 C CA . ALA A 1 915 ? 12.437 -45.426 -8.049 1.00 40.66 915 ALA A CA 1
ATOM 7381 C C . ALA A 1 915 ? 11.686 -44.276 -8.751 1.00 40.66 915 ALA A C 1
ATOM 7383 O O . ALA A 1 915 ? 11.564 -43.194 -8.183 1.00 40.66 915 ALA A O 1
ATOM 7384 N N . GLU A 1 916 ? 11.189 -44.535 -9.969 1.00 35.94 916 GLU A N 1
ATOM 7385 C CA . GLU A 1 916 ? 9.868 -44.113 -10.509 1.00 35.94 916 GLU A CA 1
ATOM 7386 C C . GLU A 1 916 ? 9.752 -44.527 -11.995 1.00 35.94 916 GLU A C 1
ATOM 7388 O O . GLU A 1 916 ? 9.890 -43.729 -12.925 1.00 35.94 916 GLU A O 1
ATOM 7393 N N . ALA A 1 917 ? 9.523 -45.824 -12.227 1.00 40.03 917 ALA A N 1
ATOM 7394 C CA . ALA A 1 917 ? 9.553 -46.462 -13.547 1.00 40.03 917 ALA A CA 1
ATOM 7395 C C . ALA A 1 917 ? 8.299 -46.201 -14.418 1.00 40.03 917 ALA A C 1
ATOM 7397 O O . ALA A 1 917 ? 7.698 -47.136 -14.938 1.00 40.03 917 ALA A O 1
ATOM 7398 N N . GLU A 1 918 ? 7.911 -44.934 -14.600 1.00 41.72 918 GLU A N 1
ATOM 7399 C CA . GLU A 1 918 ? 6.815 -44.555 -15.515 1.00 41.72 918 GLU A CA 1
ATOM 7400 C C . GLU A 1 918 ? 7.035 -43.234 -16.284 1.00 41.72 918 GLU A C 1
ATOM 7402 O O . GLU A 1 918 ? 6.236 -42.874 -17.148 1.00 41.72 918 GLU A O 1
ATOM 7407 N N . SER A 1 919 ? 8.157 -42.530 -16.067 1.00 40.31 919 SER A N 1
ATOM 7408 C CA . SER A 1 919 ? 8.585 -41.433 -16.949 1.00 40.31 919 SER A CA 1
ATOM 7409 C C . SER A 1 919 ? 10.063 -41.558 -17.320 1.00 40.31 919 SER A C 1
ATOM 7411 O O . SER A 1 919 ? 10.927 -41.739 -16.467 1.00 40.31 919 SER A O 1
ATOM 7413 N N . ASN A 1 920 ? 10.368 -41.485 -18.617 1.00 41.22 920 ASN A N 1
ATOM 7414 C CA . ASN A 1 920 ? 11.679 -41.859 -19.160 1.00 41.22 920 ASN A CA 1
ATOM 7415 C C . ASN A 1 920 ? 12.717 -40.712 -19.082 1.00 41.22 920 ASN A C 1
ATOM 7417 O O . ASN A 1 920 ? 13.454 -40.463 -20.035 1.00 41.22 920 ASN A O 1
ATOM 7421 N N . ILE A 1 921 ? 12.717 -39.952 -17.976 1.00 43.25 921 ILE A N 1
ATOM 7422 C CA . ILE A 1 921 ? 13.609 -38.805 -17.739 1.00 43.25 921 ILE A CA 1
ATOM 7423 C C . ILE A 1 921 ? 14.175 -38.876 -16.315 1.00 43.25 921 ILE A C 1
ATOM 7425 O O . ILE A 1 921 ? 13.545 -38.471 -15.341 1.00 43.25 921 ILE A O 1
ATOM 7429 N N . MET A 1 922 ? 15.402 -39.382 -16.208 1.00 48.12 922 MET A N 1
ATOM 7430 C CA . MET A 1 922 ? 16.133 -39.515 -14.950 1.00 48.12 922 MET A CA 1
ATOM 7431 C C . MET A 1 922 ? 16.773 -38.176 -14.548 1.00 48.12 922 MET A C 1
ATOM 7433 O O . MET A 1 922 ? 17.743 -37.735 -15.165 1.00 48.12 922 MET A O 1
ATOM 7437 N N . TYR A 1 923 ? 16.252 -37.531 -13.503 1.00 53.62 923 TYR A N 1
ATOM 7438 C CA . TYR A 1 923 ? 16.815 -36.289 -12.957 1.00 53.62 923 TYR A CA 1
ATOM 7439 C C . TYR A 1 923 ? 17.808 -36.576 -11.814 1.00 53.62 923 TYR A C 1
ATOM 7441 O O . TYR A 1 923 ? 17.465 -37.344 -10.911 1.00 53.62 923 TYR A O 1
ATOM 7449 N N . PRO A 1 924 ? 19.004 -35.952 -11.788 1.00 61.72 924 PRO A N 1
ATOM 7450 C CA . PRO A 1 924 ? 19.914 -36.058 -10.648 1.00 61.72 924 PRO A CA 1
ATOM 7451 C C . PRO A 1 924 ? 19.309 -35.395 -9.402 1.00 61.72 924 PRO A C 1
ATOM 7453 O O . PRO A 1 924 ? 18.626 -34.373 -9.502 1.00 61.72 924 PRO A O 1
ATOM 7456 N N . ARG A 1 925 ? 19.584 -35.959 -8.221 1.00 68.56 925 ARG A N 1
ATOM 7457 C CA . ARG A 1 925 ? 19.175 -35.414 -6.918 1.00 68.56 925 ARG A CA 1
ATOM 7458 C C . ARG A 1 925 ? 20.395 -35.317 -5.993 1.00 68.56 925 ARG A C 1
ATOM 7460 O O . ARG A 1 925 ? 21.308 -36.137 -6.072 1.00 68.56 925 ARG A O 1
ATOM 7467 N N . LEU A 1 926 ? 20.422 -34.302 -5.129 1.00 71.06 926 LEU A N 1
ATOM 7468 C CA . LEU A 1 926 ? 21.381 -34.252 -4.020 1.00 71.06 926 LEU A CA 1
ATOM 7469 C C . LEU A 1 926 ? 21.015 -35.326 -2.992 1.00 71.06 926 LEU A C 1
ATOM 7471 O O . LEU A 1 926 ? 19.827 -35.599 -2.807 1.00 71.06 926 LEU A O 1
ATOM 7475 N N . ALA A 1 927 ? 22.011 -35.878 -2.298 1.00 70.44 927 ALA A N 1
ATOM 7476 C CA . ALA A 1 927 ? 21.765 -36.772 -1.169 1.00 70.44 927 ALA A CA 1
ATOM 7477 C C . ALA A 1 927 ? 20.909 -36.081 -0.092 1.00 70.44 927 ALA A C 1
ATOM 7479 O O . ALA A 1 927 ? 21.049 -34.874 0.134 1.00 70.44 927 ALA A O 1
ATOM 7480 N N . ALA A 1 928 ? 20.041 -36.829 0.596 1.00 74.00 928 ALA A N 1
ATOM 7481 C CA . ALA A 1 928 ? 19.031 -36.245 1.490 1.00 74.00 928 ALA A CA 1
ATOM 7482 C C . ALA A 1 928 ? 19.569 -35.211 2.519 1.00 74.00 928 ALA A C 1
ATOM 7484 O O . ALA A 1 928 ? 18.949 -34.152 2.641 1.00 74.00 928 ALA A O 1
ATOM 7485 N N . PRO A 1 929 ? 20.733 -35.399 3.185 1.00 72.19 929 PRO A N 1
ATOM 7486 C CA . PRO A 1 929 ? 21.285 -34.390 4.102 1.00 72.19 929 PRO A CA 1
ATOM 7487 C C . PRO A 1 929 ? 21.745 -33.098 3.405 1.00 72.19 929 PRO A C 1
ATOM 7489 O O . PRO A 1 929 ? 21.619 -32.010 3.961 1.00 72.19 929 PRO A O 1
ATOM 7492 N N . GLN A 1 930 ? 22.255 -33.196 2.170 1.00 76.75 930 GLN A N 1
ATOM 7493 C CA . GLN A 1 930 ? 22.627 -32.028 1.362 1.00 76.75 930 GLN A CA 1
ATOM 7494 C C . GLN A 1 930 ? 21.385 -31.278 0.867 1.00 76.75 930 GLN A C 1
ATOM 7496 O O . GLN A 1 930 ? 21.388 -30.052 0.820 1.00 76.75 930 GLN A O 1
ATOM 7501 N N . ALA A 1 931 ? 20.318 -32.001 0.509 1.00 78.12 931 ALA A N 1
ATOM 7502 C CA . ALA A 1 931 ? 19.038 -31.399 0.146 1.00 78.12 931 ALA A CA 1
ATOM 7503 C C . ALA A 1 931 ? 18.378 -30.692 1.347 1.00 78.12 931 ALA A C 1
ATOM 7505 O O . ALA A 1 931 ? 17.834 -29.602 1.174 1.00 78.12 931 ALA A O 1
ATOM 7506 N N . GLY A 1 932 ? 18.489 -31.282 2.545 1.00 83.56 932 GLY A N 1
ATOM 7507 C CA . GLY A 1 932 ? 18.012 -30.728 3.814 1.00 83.56 932 GLY A CA 1
ATOM 7508 C C . GLY A 1 932 ? 18.561 -29.331 4.087 1.00 83.56 932 GLY A C 1
ATOM 7509 O O . GLY A 1 932 ? 17.810 -28.368 4.030 1.00 83.56 932 GLY A O 1
ATOM 7510 N N . ILE A 1 933 ? 19.878 -29.174 4.250 1.00 87.00 933 ILE A N 1
ATOM 7511 C CA . ILE A 1 933 ? 20.467 -27.859 4.573 1.00 87.00 933 ILE A CA 1
ATOM 7512 C C . ILE A 1 933 ? 20.204 -26.772 3.510 1.00 87.00 933 ILE A C 1
ATOM 7514 O O . ILE A 1 933 ? 20.138 -25.588 3.838 1.00 87.00 933 ILE A O 1
ATOM 7518 N N . VAL A 1 934 ? 19.998 -27.150 2.240 1.00 86.81 934 VAL A N 1
ATOM 7519 C CA . VAL A 1 934 ? 19.570 -26.224 1.171 1.00 86.81 934 VAL A CA 1
ATOM 7520 C C . VAL A 1 934 ? 18.106 -25.791 1.354 1.00 86.81 934 VAL A C 1
ATOM 7522 O O . VAL A 1 934 ? 17.768 -24.649 1.045 1.00 86.81 934 VAL A O 1
ATOM 7525 N N . PHE A 1 935 ? 17.229 -26.678 1.833 1.00 87.94 935 PHE A N 1
ATOM 7526 C CA . PHE A 1 935 ? 15.845 -26.355 2.186 1.00 87.94 935 PHE A CA 1
ATOM 7527 C C . PHE A 1 935 ? 15.781 -25.494 3.455 1.00 87.94 935 PHE A C 1
ATOM 7529 O O . PHE A 1 935 ? 15.176 -24.425 3.425 1.00 87.94 935 PHE A O 1
ATOM 7536 N N . ASP A 1 936 ? 16.478 -25.893 4.518 1.00 91.06 936 ASP A N 1
ATOM 7537 C CA . ASP A 1 936 ? 16.455 -25.222 5.822 1.00 91.06 936 ASP A CA 1
ATOM 7538 C C . ASP A 1 936 ? 16.928 -23.757 5.702 1.00 91.06 936 ASP A C 1
ATOM 7540 O O . ASP A 1 936 ? 16.299 -22.835 6.221 1.00 91.06 936 ASP A O 1
ATOM 7544 N N . LEU A 1 937 ? 17.987 -23.509 4.918 1.00 91.06 937 LEU A N 1
ATOM 7545 C CA . LEU A 1 937 ? 18.464 -22.156 4.600 1.00 91.06 937 LEU A CA 1
ATOM 7546 C C . LEU A 1 937 ? 17.451 -21.317 3.797 1.00 91.06 937 LEU A C 1
ATOM 7548 O O . LEU A 1 937 ? 17.371 -20.102 3.987 1.00 91.06 937 LEU A O 1
ATOM 7552 N N . ARG A 1 938 ? 16.655 -21.938 2.917 1.00 88.25 938 ARG A N 1
ATOM 7553 C CA . ARG A 1 938 ? 15.573 -21.257 2.181 1.00 88.25 938 ARG A CA 1
ATOM 7554 C C . ARG A 1 938 ? 14.377 -20.944 3.074 1.00 88.25 938 ARG A C 1
ATOM 7556 O O . ARG A 1 938 ? 13.760 -19.896 2.895 1.00 88.25 938 ARG A O 1
ATOM 7563 N N . GLU A 1 939 ? 14.057 -21.814 4.026 1.00 90.50 939 GLU A N 1
ATOM 7564 C CA . GLU A 1 939 ? 13.006 -21.563 5.013 1.00 90.50 939 GLU A CA 1
ATOM 7565 C C . GLU A 1 939 ? 13.398 -20.402 5.935 1.00 90.50 939 GLU A C 1
ATOM 7567 O O . GLU A 1 939 ? 12.634 -19.444 6.060 1.00 90.50 939 GLU A O 1
ATOM 7572 N N . VAL A 1 940 ? 14.633 -20.391 6.457 1.00 86.88 940 VAL A N 1
ATOM 7573 C CA . VAL A 1 940 ? 15.171 -19.252 7.223 1.00 86.88 940 VAL A CA 1
ATOM 7574 C C . VAL A 1 940 ? 15.142 -17.956 6.400 1.00 86.88 940 VAL A C 1
ATOM 7576 O O . VAL A 1 940 ? 14.696 -16.932 6.919 1.00 86.88 940 VAL A O 1
ATOM 7579 N N . ARG A 1 941 ? 15.511 -17.987 5.107 1.00 88.31 941 ARG A N 1
ATOM 7580 C CA . ARG A 1 941 ? 15.365 -16.829 4.200 1.00 88.31 941 ARG A CA 1
ATOM 7581 C C . ARG A 1 941 ? 13.915 -16.355 4.110 1.00 88.31 941 ARG A C 1
ATOM 7583 O O . ARG A 1 941 ? 13.652 -15.173 4.313 1.00 88.31 941 ARG A O 1
ATOM 7590 N N . SER A 1 942 ? 12.976 -17.263 3.842 1.00 86.88 942 SER A N 1
ATOM 7591 C CA . SER A 1 942 ? 11.556 -16.927 3.675 1.00 86.88 942 SER A CA 1
ATOM 7592 C C . SER A 1 942 ? 10.908 -16.397 4.957 1.00 86.88 942 SER A C 1
ATOM 7594 O O . SER A 1 942 ? 9.984 -15.587 4.874 1.00 86.88 942 SER A O 1
ATOM 7596 N N . LEU A 1 943 ? 11.358 -16.850 6.130 1.00 85.44 943 LEU A N 1
ATOM 7597 C CA . LEU A 1 943 ? 10.901 -16.346 7.424 1.00 85.44 943 LEU A CA 1
ATOM 7598 C C . LEU A 1 943 ? 11.511 -14.970 7.725 1.00 85.44 943 LEU A C 1
ATOM 7600 O O . LEU A 1 943 ? 10.787 -14.064 8.132 1.00 85.44 943 LEU A O 1
ATOM 7604 N N . ALA A 1 944 ? 12.806 -14.777 7.462 1.00 82.06 944 ALA A N 1
ATOM 7605 C CA . ALA A 1 944 ? 13.490 -13.501 7.662 1.00 82.06 944 ALA A CA 1
ATOM 7606 C C . ALA A 1 944 ? 12.977 -12.392 6.724 1.00 82.06 944 ALA A C 1
ATOM 7608 O O . ALA A 1 944 ? 12.746 -11.271 7.173 1.00 82.06 944 ALA A O 1
ATOM 7609 N N . GLU A 1 945 ? 12.722 -12.699 5.448 1.00 81.94 945 GLU A N 1
ATOM 7610 C CA . GLU A 1 945 ? 12.133 -11.758 4.479 1.00 81.94 945 GLU A CA 1
ATOM 7611 C C . GLU A 1 945 ? 10.672 -11.384 4.813 1.00 81.94 945 GLU A C 1
ATOM 7613 O O . GLU A 1 945 ? 10.160 -10.379 4.317 1.00 81.94 945 GLU A O 1
ATOM 7618 N N . ALA A 1 946 ? 10.001 -12.141 5.692 1.00 79.81 946 ALA A N 1
ATOM 7619 C CA . ALA A 1 946 ? 8.676 -11.807 6.218 1.00 79.81 946 ALA A CA 1
ATOM 7620 C C . ALA A 1 946 ? 8.706 -10.894 7.469 1.00 79.81 946 ALA A C 1
ATOM 7622 O O . ALA A 1 946 ? 7.652 -10.398 7.885 1.00 79.81 946 ALA A O 1
ATOM 7623 N N . LEU A 1 947 ? 9.876 -10.635 8.074 1.00 76.94 947 LEU A N 1
ATOM 7624 C CA . LEU A 1 947 ? 10.008 -9.820 9.291 1.00 76.94 947 LEU A CA 1
ATOM 7625 C C . LEU A 1 947 ? 9.922 -8.312 9.001 1.00 76.94 947 LEU A C 1
ATOM 7627 O O . LEU A 1 947 ? 10.912 -7.631 8.736 1.00 76.94 947 LEU A O 1
ATOM 7631 N N . SER A 1 948 ? 8.721 -7.752 9.138 1.00 66.88 948 SER A N 1
ATOM 7632 C CA . SER A 1 948 ? 8.459 -6.310 9.006 1.00 66.88 948 SER A CA 1
ATOM 7633 C C . SER A 1 948 ? 8.785 -5.522 10.293 1.00 66.88 948 SER A C 1
ATOM 7635 O O . SER A 1 948 ? 7.881 -4.979 10.932 1.00 66.88 948 SER A O 1
ATOM 7637 N N . VAL A 1 949 ? 10.063 -5.418 10.673 1.00 62.00 949 VAL A N 1
ATOM 7638 C CA . VAL A 1 949 ? 10.494 -4.623 11.845 1.00 62.00 949 VAL A CA 1
ATOM 7639 C C . VAL A 1 949 ? 10.494 -3.114 11.522 1.00 62.00 949 VAL A C 1
ATOM 7641 O O . VAL A 1 949 ? 11.207 -2.686 10.609 1.00 62.00 949 VAL A O 1
ATOM 7644 N N . PRO A 1 950 ? 9.749 -2.253 12.248 1.00 55.38 950 PRO A N 1
ATOM 7645 C CA . PRO A 1 950 ? 9.761 -0.815 11.981 1.00 55.38 950 PRO A CA 1
ATOM 7646 C C . PRO A 1 950 ? 11.097 -0.167 12.377 1.00 55.38 950 PRO A C 1
ATOM 7648 O O . PRO A 1 950 ? 11.593 -0.398 13.480 1.00 55.38 950 PRO A O 1
ATOM 7651 N N . ARG A 1 951 ? 11.616 0.759 11.547 1.00 50.88 951 ARG A N 1
ATOM 7652 C CA . ARG A 1 951 ? 12.894 1.506 11.727 1.00 50.88 951 ARG A CA 1
ATOM 7653 C C . ARG A 1 951 ? 13.038 2.329 13.037 1.00 50.88 951 ARG A C 1
ATOM 7655 O O . ARG A 1 951 ? 13.997 3.081 13.176 1.00 50.88 951 ARG A O 1
ATOM 7662 N N . LYS A 1 952 ? 12.093 2.234 13.980 1.00 52.19 952 LYS A N 1
ATOM 7663 C CA . LYS A 1 952 ? 12.112 2.881 15.308 1.00 52.19 952 LYS A CA 1
ATOM 7664 C C . LYS A 1 952 ? 12.317 1.904 16.481 1.00 52.19 952 LYS A C 1
ATOM 7666 O O . LYS A 1 952 ? 12.411 2.367 17.615 1.00 52.19 952 LYS A O 1
ATOM 7671 N N . HIS A 1 953 ? 12.360 0.590 16.245 1.00 49.94 953 HIS A N 1
ATOM 7672 C CA . HIS A 1 953 ? 12.612 -0.399 17.299 1.00 49.94 953 HIS A CA 1
ATOM 7673 C C . HIS A 1 953 ? 14.109 -0.651 17.496 1.00 49.94 953 HIS A C 1
ATOM 7675 O O . HIS A 1 953 ? 14.865 -0.737 16.531 1.00 49.94 953 HIS A O 1
ATOM 7681 N N . GLY A 1 954 ? 14.505 -0.818 18.759 1.00 57.62 954 GLY A N 1
ATOM 7682 C CA . GLY A 1 954 ? 15.847 -1.234 19.153 1.00 57.62 954 GLY A CA 1
ATOM 7683 C C . GLY A 1 954 ? 16.967 -0.246 18.825 1.00 57.62 954 GLY A C 1
ATOM 7684 O O . GLY A 1 954 ? 16.765 0.859 18.324 1.00 57.62 954 GLY A O 1
ATOM 7685 N N . TRP A 1 955 ? 18.191 -0.669 19.132 1.00 63.94 955 TRP A N 1
ATOM 7686 C CA . TRP A 1 955 ? 19.408 -0.039 18.602 1.00 63.94 955 TRP A CA 1
ATOM 7687 C C . TRP A 1 955 ? 20.160 -0.983 17.659 1.00 63.94 955 TRP A C 1
ATOM 7689 O O . TRP A 1 955 ? 20.917 -0.499 16.820 1.00 63.94 955 TRP A O 1
ATOM 7699 N N . MET A 1 956 ? 19.918 -2.298 17.755 1.00 59.91 956 MET A N 1
ATOM 7700 C CA . MET A 1 956 ? 20.486 -3.299 16.850 1.00 59.91 956 MET A CA 1
ATOM 7701 C C . MET A 1 956 ? 19.682 -3.425 15.555 1.00 59.91 956 MET A C 1
ATOM 7703 O O . MET A 1 956 ? 20.274 -3.487 14.480 1.00 59.91 956 MET A O 1
ATOM 7707 N N . PHE A 1 957 ? 18.343 -3.359 15.615 1.00 67.81 957 PHE A N 1
ATOM 7708 C CA . PHE A 1 957 ? 17.502 -3.508 14.418 1.00 67.81 957 PHE A CA 1
ATOM 7709 C C . PHE A 1 957 ? 17.686 -2.409 13.356 1.00 67.81 957 PHE A C 1
ATOM 7711 O O . PHE A 1 957 ? 17.265 -2.582 12.215 1.00 67.81 957 PHE A O 1
ATOM 7718 N N . ARG A 1 958 ? 18.378 -1.307 13.673 1.00 68.94 958 ARG A N 1
ATOM 7719 C CA . ARG A 1 958 ? 18.838 -0.328 12.673 1.00 68.94 958 ARG A CA 1
ATOM 7720 C C . ARG A 1 958 ? 19.752 -0.966 11.616 1.00 68.94 958 ARG A C 1
ATOM 7722 O O . ARG A 1 958 ? 19.720 -0.562 10.459 1.00 68.94 958 ARG A O 1
ATOM 7729 N N . ASP A 1 959 ? 20.552 -1.954 12.009 1.00 70.69 959 ASP A N 1
ATOM 7730 C CA . ASP A 1 959 ? 21.510 -2.654 11.149 1.00 70.69 959 ASP A CA 1
ATOM 7731 C C . ASP A 1 959 ? 21.006 -4.053 10.710 1.00 70.69 959 ASP A C 1
ATOM 7733 O O . ASP A 1 959 ? 21.720 -4.781 10.021 1.00 70.69 959 ASP A O 1
ATOM 7737 N N . LEU A 1 960 ? 19.743 -4.393 11.020 1.00 81.00 960 LEU A N 1
ATOM 7738 C CA . LEU A 1 960 ? 19.049 -5.627 10.606 1.00 81.00 960 LEU A CA 1
ATOM 7739 C C . LEU A 1 960 ? 19.063 -5.841 9.086 1.00 81.00 960 LEU A C 1
ATOM 7741 O O . LEU A 1 960 ? 19.293 -6.952 8.624 1.00 81.00 960 LEU A O 1
ATOM 7745 N N . HIS A 1 961 ? 18.851 -4.775 8.308 1.00 81.50 961 HIS A N 1
ATOM 7746 C CA . HIS A 1 961 ? 18.805 -4.828 6.840 1.00 81.50 961 HIS A CA 1
ATOM 7747 C C . HIS A 1 961 ? 20.085 -5.444 6.248 1.00 81.50 961 HIS A C 1
ATOM 7749 O O . HIS A 1 961 ? 20.016 -6.325 5.396 1.00 81.50 961 HIS A O 1
ATOM 7755 N N . LYS A 1 962 ? 21.247 -5.079 6.804 1.00 84.31 962 LYS A N 1
ATOM 7756 C CA . LYS A 1 962 ? 22.565 -5.591 6.398 1.00 84.31 962 LYS A CA 1
ATOM 7757 C C . LYS A 1 962 ? 22.753 -7.065 6.758 1.00 84.31 962 LYS A C 1
ATOM 7759 O O . LYS A 1 962 ? 23.417 -7.808 6.044 1.00 84.31 962 LYS A O 1
ATOM 7764 N N . LYS A 1 963 ? 22.167 -7.510 7.874 1.00 86.88 963 LYS A N 1
ATOM 7765 C CA . LYS A 1 963 ? 22.162 -8.928 8.274 1.00 86.88 963 LYS A CA 1
ATOM 7766 C C . LYS A 1 963 ? 21.260 -9.759 7.356 1.00 86.88 963 LYS A C 1
ATOM 7768 O O . LYS A 1 963 ? 21.642 -10.868 6.996 1.00 86.88 963 LYS A O 1
ATOM 7773 N N . VAL A 1 964 ? 20.130 -9.201 6.911 1.00 87.50 964 VAL A N 1
ATOM 7774 C CA . VAL A 1 964 ? 19.266 -9.810 5.884 1.00 87.50 964 VAL A CA 1
ATOM 7775 C C . VAL A 1 964 ? 20.007 -9.926 4.545 1.00 87.50 964 VAL A C 1
ATOM 7777 O O . VAL A 1 964 ? 20.033 -11.018 3.988 1.00 87.50 964 VAL A O 1
ATOM 7780 N N . GLU A 1 965 ? 20.689 -8.876 4.077 1.00 86.94 965 GLU A N 1
ATOM 7781 C CA . GLU A 1 965 ? 21.524 -8.906 2.857 1.00 86.94 965 GLU A CA 1
ATOM 7782 C C . GLU A 1 965 ? 22.619 -9.989 2.922 1.00 86.94 965 GLU A C 1
ATOM 7784 O O . GLU A 1 965 ? 22.765 -10.808 2.012 1.00 86.94 965 GLU A O 1
ATOM 7789 N N . VAL A 1 966 ? 23.376 -10.041 4.027 1.00 88.75 966 VAL A N 1
ATOM 7790 C CA . VAL A 1 966 ? 24.443 -11.038 4.239 1.00 88.75 966 VAL A CA 1
ATOM 7791 C C . VAL A 1 966 ? 23.885 -12.465 4.305 1.00 88.75 966 VAL A C 1
ATOM 7793 O O . VAL A 1 966 ? 24.511 -13.394 3.782 1.00 88.75 966 VAL A O 1
ATOM 7796 N N . MET A 1 967 ? 22.699 -12.652 4.889 1.00 92.62 967 MET A N 1
ATOM 7797 C CA . MET A 1 967 ? 21.984 -13.929 4.892 1.00 92.62 967 MET A CA 1
ATOM 7798 C C . MET A 1 967 ? 21.531 -14.320 3.480 1.00 92.62 967 MET A C 1
ATOM 7800 O O . MET A 1 967 ? 21.839 -15.427 3.042 1.00 92.62 967 MET A O 1
ATOM 7804 N N . GLN A 1 968 ? 20.909 -13.413 2.717 1.00 88.56 968 GLN A N 1
ATOM 7805 C CA . GLN A 1 968 ? 20.498 -13.661 1.328 1.00 88.56 968 GLN A CA 1
ATOM 7806 C C . GLN A 1 968 ? 21.698 -14.081 0.465 1.00 88.56 968 GLN A C 1
ATOM 7808 O O . GLN A 1 968 ? 21.659 -15.124 -0.191 1.00 88.56 968 GLN A O 1
ATOM 7813 N N . ALA A 1 969 ? 22.811 -13.346 0.552 1.00 88.12 969 ALA A N 1
ATOM 7814 C CA . ALA A 1 969 ? 24.056 -13.672 -0.141 1.00 88.12 969 ALA A CA 1
ATOM 7815 C C . ALA A 1 969 ? 24.688 -15.004 0.317 1.00 88.12 969 ALA A C 1
ATOM 7817 O O . ALA A 1 969 ? 25.429 -15.630 -0.447 1.00 88.12 969 ALA A O 1
ATOM 7818 N N . SER A 1 970 ? 24.414 -15.455 1.544 1.00 90.00 970 SER A N 1
ATOM 7819 C CA . SER A 1 970 ? 24.863 -16.755 2.061 1.00 90.00 970 SER A CA 1
ATOM 7820 C C . SER A 1 970 ? 23.994 -17.899 1.531 1.00 90.00 970 SER A C 1
ATOM 7822 O O . SER A 1 970 ? 24.525 -18.882 1.012 1.00 90.00 970 SER A O 1
ATOM 7824 N N . VAL A 1 971 ? 22.668 -17.745 1.555 1.00 89.69 971 VAL A N 1
ATOM 7825 C CA . VAL A 1 971 ? 21.717 -18.714 0.986 1.00 89.69 971 VAL A CA 1
ATOM 7826 C C . VAL A 1 971 ? 21.973 -18.892 -0.512 1.00 89.69 971 VAL A C 1
ATOM 7828 O O . VAL A 1 971 ? 22.113 -20.017 -0.985 1.00 89.69 971 VAL A O 1
ATOM 7831 N N . GLU A 1 972 ? 22.168 -17.803 -1.256 1.00 90.00 972 GLU A N 1
ATOM 7832 C CA . GLU A 1 972 ? 22.422 -17.876 -2.698 1.00 90.00 972 GLU A CA 1
ATOM 7833 C C . GLU A 1 972 ? 23.743 -18.554 -3.061 1.00 90.00 972 GLU A C 1
ATOM 7835 O O . GLU A 1 972 ? 23.807 -19.240 -4.080 1.00 90.00 972 GLU A O 1
ATOM 7840 N N . LYS A 1 973 ? 24.798 -18.430 -2.245 1.00 88.38 973 LYS A N 1
ATOM 7841 C CA . LYS A 1 973 ? 26.040 -19.197 -2.456 1.00 88.38 973 LYS A CA 1
ATOM 7842 C C . LYS A 1 973 ? 25.773 -20.700 -2.381 1.00 88.38 973 LYS A C 1
ATOM 7844 O O . LYS A 1 973 ? 26.265 -21.447 -3.228 1.00 88.38 973 LYS A O 1
ATOM 7849 N N . VAL A 1 974 ? 24.948 -21.131 -1.426 1.00 89.00 974 VAL A N 1
ATOM 7850 C CA . VAL A 1 974 ? 24.528 -22.533 -1.282 1.00 89.00 974 VAL A CA 1
ATOM 7851 C C . VAL A 1 974 ? 23.639 -22.973 -2.446 1.00 89.00 974 VAL A C 1
ATOM 7853 O O . VAL A 1 974 ? 23.875 -24.038 -3.013 1.00 89.00 974 VAL A O 1
ATOM 7856 N N . GLU A 1 975 ? 22.680 -22.151 -2.878 1.00 88.44 975 GLU A N 1
ATOM 7857 C CA . GLU A 1 975 ? 21.836 -22.455 -4.041 1.00 88.44 975 GLU A CA 1
ATOM 7858 C C . GLU A 1 975 ? 22.640 -22.568 -5.345 1.00 88.44 975 GLU A C 1
ATOM 7860 O O . GLU A 1 975 ? 22.425 -23.501 -6.121 1.00 88.44 975 GLU A O 1
ATOM 7865 N N . ARG A 1 976 ? 23.602 -21.663 -5.577 1.00 84.12 976 ARG A N 1
ATOM 7866 C CA . ARG A 1 976 ? 24.504 -21.689 -6.742 1.00 84.12 976 ARG A CA 1
ATOM 7867 C C . ARG A 1 976 ? 25.409 -22.925 -6.719 1.00 84.12 976 ARG A C 1
ATOM 7869 O O . ARG A 1 976 ? 25.607 -23.547 -7.763 1.00 84.12 976 ARG A O 1
ATOM 7876 N N . ALA A 1 977 ? 25.912 -23.324 -5.548 1.00 83.00 977 ALA A N 1
ATOM 7877 C CA . ALA A 1 977 ? 26.694 -24.549 -5.389 1.00 83.00 977 ALA A CA 1
ATOM 7878 C C . ALA A 1 977 ? 25.848 -25.811 -5.636 1.00 83.00 977 ALA A C 1
ATOM 7880 O O . ALA A 1 977 ? 26.250 -26.668 -6.422 1.00 83.00 977 ALA A O 1
ATOM 7881 N N . ALA A 1 978 ? 24.652 -25.891 -5.046 1.00 82.25 978 ALA A N 1
ATOM 7882 C CA . ALA A 1 978 ? 23.697 -26.980 -5.253 1.00 82.25 978 ALA A CA 1
ATOM 7883 C C . ALA A 1 978 ? 23.303 -27.122 -6.734 1.00 82.25 978 ALA A C 1
ATOM 7885 O O . ALA A 1 978 ? 23.356 -28.219 -7.290 1.00 82.25 978 ALA A O 1
ATOM 7886 N N . TYR A 1 979 ? 22.986 -26.009 -7.403 1.00 80.44 979 TYR A N 1
ATOM 7887 C CA . TYR A 1 979 ? 22.735 -25.960 -8.845 1.00 80.44 979 TYR A CA 1
ATOM 7888 C C . TYR A 1 979 ? 23.955 -26.418 -9.660 1.00 80.44 979 TYR A C 1
ATOM 7890 O O . TYR A 1 979 ? 23.819 -27.210 -10.592 1.00 80.44 979 TYR A O 1
ATOM 7898 N N . GLY A 1 980 ? 25.158 -25.968 -9.291 1.00 74.12 980 GLY A N 1
ATOM 7899 C CA . GLY A 1 980 ? 26.406 -26.369 -9.938 1.00 74.12 980 GLY A CA 1
ATOM 7900 C C . GLY A 1 980 ? 26.665 -27.876 -9.858 1.00 74.12 980 GLY A C 1
ATOM 7901 O O . GLY A 1 980 ? 27.009 -28.480 -10.872 1.00 74.12 980 GLY A O 1
ATOM 7902 N N . VAL A 1 981 ? 26.439 -28.493 -8.694 1.00 74.19 981 VAL A N 1
ATOM 7903 C CA . VAL A 1 981 ? 26.533 -29.952 -8.506 1.00 74.19 981 VAL A CA 1
ATOM 7904 C C . VAL A 1 981 ? 25.459 -30.679 -9.324 1.00 74.19 981 VAL A C 1
ATOM 7906 O O . VAL A 1 981 ? 25.788 -31.590 -10.080 1.00 74.19 981 VAL A O 1
ATOM 7909 N N . LEU A 1 982 ? 24.197 -30.244 -9.253 1.00 73.00 982 LEU A N 1
ATOM 7910 C CA . LEU A 1 982 ? 23.078 -30.883 -9.960 1.00 73.00 982 LEU A CA 1
ATOM 7911 C C . LEU A 1 982 ? 23.184 -30.816 -11.492 1.00 73.00 982 LEU A C 1
ATOM 7913 O O . LEU A 1 982 ? 22.745 -31.746 -12.164 1.00 73.00 982 LEU A O 1
ATOM 7917 N N . VAL A 1 983 ? 23.740 -29.735 -12.051 1.00 71.56 983 VAL A N 1
ATOM 7918 C CA . VAL A 1 983 ? 23.778 -29.507 -13.510 1.00 71.56 983 VAL A CA 1
ATOM 7919 C C . VAL A 1 983 ? 25.122 -29.876 -14.145 1.00 71.56 983 VAL A C 1
ATOM 7921 O O . VAL A 1 983 ? 25.129 -30.344 -15.278 1.00 71.56 983 VAL A O 1
ATOM 7924 N N . ARG A 1 984 ? 26.254 -29.691 -13.448 1.00 64.69 984 ARG A N 1
ATOM 7925 C CA . ARG A 1 984 ? 27.605 -29.972 -13.986 1.00 64.69 984 ARG A CA 1
ATOM 7926 C C . ARG A 1 984 ? 28.305 -31.172 -13.340 1.00 64.69 984 ARG A C 1
ATOM 7928 O O . ARG A 1 984 ? 29.337 -31.600 -13.852 1.00 64.69 984 ARG A O 1
ATOM 7935 N N . GLY A 1 985 ? 27.768 -31.747 -12.261 1.00 59.53 985 GLY A N 1
ATOM 7936 C CA . GLY A 1 985 ? 28.322 -32.952 -11.621 1.00 59.53 985 GLY A CA 1
ATOM 7937 C C . GLY A 1 985 ? 28.233 -34.223 -12.478 1.00 59.53 985 GLY A C 1
ATOM 7938 O O . GLY A 1 985 ? 28.877 -35.220 -12.174 1.00 59.53 985 GLY A O 1
ATOM 7939 N N . SER A 1 986 ? 27.472 -34.188 -13.575 1.00 55.69 986 SER A N 1
ATOM 7940 C CA . SER A 1 986 ? 27.452 -35.204 -14.636 1.00 55.69 986 SER A CA 1
ATOM 7941 C C . SER A 1 986 ? 28.541 -35.012 -15.703 1.00 55.69 986 SER A C 1
ATOM 7943 O O . SER A 1 986 ? 28.832 -35.953 -16.437 1.00 55.69 986 SER A O 1
ATOM 7945 N N . GLU A 1 987 ? 29.136 -33.819 -15.806 1.00 55.44 987 GLU A N 1
ATOM 7946 C CA . GLU A 1 987 ? 30.083 -33.430 -16.866 1.00 55.44 987 GLU A CA 1
ATOM 7947 C C . GLU A 1 987 ? 31.548 -33.389 -16.394 1.00 55.44 987 GLU A C 1
ATOM 7949 O O . GLU A 1 987 ? 32.455 -33.169 -17.199 1.00 55.44 987 GLU A O 1
ATOM 7954 N N . ARG A 1 988 ? 31.797 -33.509 -15.083 1.00 58.81 988 ARG A N 1
ATOM 7955 C CA . ARG A 1 988 ? 33.093 -33.210 -14.450 1.00 58.81 988 ARG A CA 1
ATOM 7956 C C . ARG A 1 988 ? 33.476 -34.266 -13.402 1.00 58.81 988 ARG A C 1
ATOM 7958 O O . ARG A 1 988 ? 32.588 -34.902 -12.840 1.00 58.81 988 ARG A O 1
ATOM 7965 N N . PRO A 1 989 ? 34.782 -34.490 -13.151 1.00 55.41 989 PRO A N 1
ATOM 7966 C CA . PRO A 1 989 ? 35.243 -35.542 -12.246 1.00 55.41 989 PRO A CA 1
ATOM 7967 C C . PRO A 1 989 ? 34.811 -35.307 -10.792 1.00 55.41 989 PRO A C 1
ATOM 7969 O O . PRO A 1 989 ? 34.592 -34.172 -10.365 1.00 55.41 989 PRO A O 1
ATOM 7972 N N . ALA A 1 990 ? 34.740 -36.395 -10.019 1.00 50.22 990 ALA A N 1
ATOM 7973 C CA . ALA A 1 990 ? 34.433 -36.349 -8.592 1.00 50.22 990 ALA A CA 1
ATOM 7974 C C . ALA A 1 990 ? 35.400 -35.412 -7.842 1.00 50.22 990 ALA A C 1
ATOM 7976 O O . ALA A 1 990 ? 36.604 -35.415 -8.095 1.00 50.22 990 ALA A O 1
ATOM 7977 N N . GLY A 1 991 ? 34.858 -34.594 -6.936 1.00 52.19 991 GLY A N 1
ATOM 7978 C CA . GLY A 1 991 ? 35.600 -33.530 -6.252 1.00 52.19 991 GLY A CA 1
ATOM 7979 C C . GLY A 1 991 ? 35.735 -32.219 -7.041 1.00 52.19 991 GLY A C 1
ATOM 7980 O O . GLY A 1 991 ? 36.319 -31.269 -6.522 1.00 52.19 991 GLY A O 1
ATOM 7981 N N . TRP A 1 992 ? 35.190 -32.105 -8.261 1.00 61.03 992 TRP A N 1
ATOM 7982 C CA . TRP A 1 992 ? 35.099 -30.804 -8.929 1.00 61.03 992 TRP A CA 1
ATOM 7983 C C . TRP A 1 992 ? 34.108 -29.877 -8.207 1.00 61.03 992 TRP A C 1
ATOM 7985 O O . TRP A 1 992 ? 32.922 -30.184 -8.084 1.00 61.03 992 TRP A O 1
ATOM 7995 N N . MET A 1 993 ? 34.589 -28.706 -7.786 1.00 54.91 993 MET A N 1
ATOM 7996 C CA . MET A 1 993 ? 33.762 -27.650 -7.203 1.00 54.91 993 MET A CA 1
ATOM 7997 C C . MET A 1 993 ? 33.273 -26.654 -8.266 1.00 54.91 993 MET A C 1
ATOM 7999 O O . MET A 1 993 ? 34.072 -26.227 -9.106 1.00 54.91 993 MET A O 1
ATOM 8003 N N . PRO A 1 994 ? 32.005 -26.202 -8.195 1.00 57.16 994 PRO A N 1
ATOM 8004 C CA . PRO A 1 994 ? 31.548 -25.010 -8.897 1.00 57.16 994 PRO A CA 1
ATOM 8005 C C . PRO A 1 994 ? 32.436 -23.803 -8.595 1.00 57.16 994 PRO A C 1
ATOM 8007 O O . PRO A 1 994 ? 32.881 -23.618 -7.464 1.00 57.16 994 PRO A O 1
ATOM 8010 N N . ASP A 1 995 ? 32.662 -22.965 -9.604 1.00 56.81 995 ASP A N 1
ATOM 8011 C CA . ASP A 1 995 ? 33.360 -21.699 -9.412 1.00 56.81 995 ASP A CA 1
ATOM 8012 C C . ASP A 1 995 ? 32.450 -20.723 -8.652 1.00 56.81 995 ASP A C 1
ATOM 8014 O O . ASP A 1 995 ? 31.423 -20.277 -9.167 1.00 56.81 995 ASP A O 1
ATOM 8018 N N . LEU A 1 996 ? 32.821 -20.444 -7.402 1.00 56.72 996 LEU A N 1
ATOM 8019 C CA . LEU A 1 996 ? 32.151 -19.494 -6.510 1.00 56.72 996 LEU A CA 1
ATOM 8020 C C . LEU A 1 996 ? 32.866 -18.130 -6.470 1.00 56.72 996 LEU A C 1
ATOM 8022 O O . LEU A 1 996 ? 32.475 -17.273 -5.683 1.00 56.72 996 LEU A O 1
ATOM 8026 N N . SER A 1 997 ? 33.914 -17.945 -7.284 1.00 42.88 997 SER A N 1
ATOM 8027 C CA . SER A 1 997 ? 34.735 -16.728 -7.359 1.00 42.88 997 SER A CA 1
ATOM 8028 C C . SER A 1 997 ? 34.334 -15.770 -8.483 1.00 42.88 997 SER A C 1
ATOM 8030 O O . SER A 1 997 ? 34.969 -14.731 -8.653 1.00 42.88 997 SER A O 1
ATOM 8032 N N . ALA A 1 998 ? 33.252 -16.078 -9.209 1.00 38.31 998 ALA A N 1
ATOM 8033 C CA . ALA A 1 998 ? 32.577 -15.107 -10.061 1.00 38.31 998 ALA A CA 1
ATOM 8034 C C . ALA A 1 998 ? 32.285 -13.826 -9.262 1.00 38.31 998 ALA A C 1
ATOM 8036 O O . ALA A 1 998 ? 31.764 -13.893 -8.145 1.00 38.31 998 ALA A O 1
ATOM 8037 N N . GLU A 1 999 ? 32.662 -12.687 -9.841 1.00 36.44 999 GLU A N 1
ATOM 8038 C CA . GLU A 1 999 ? 32.698 -11.387 -9.174 1.00 36.44 999 GLU A CA 1
ATOM 8039 C C . GLU A 1 999 ? 31.353 -11.015 -8.537 1.00 36.44 999 GLU A C 1
ATOM 8041 O O . GLU A 1 999 ? 30.279 -11.433 -8.985 1.00 36.44 999 GLU A O 1
ATOM 8046 N N . GLN A 1 1000 ? 31.411 -10.176 -7.500 1.00 33.19 1000 GLN A N 1
ATOM 8047 C CA . GLN A 1 1000 ? 30.231 -9.471 -7.019 1.00 33.19 1000 GLN A CA 1
ATOM 8048 C C . GLN A 1 1000 ? 29.781 -8.481 -8.098 1.00 33.19 1000 GLN A C 1
ATOM 8050 O O . GLN A 1 1000 ? 30.135 -7.309 -8.073 1.00 33.19 1000 GLN A O 1
ATOM 8055 N N . VAL A 1 1001 ? 28.960 -8.963 -9.032 1.00 34.31 1001 VAL A N 1
ATOM 8056 C CA . VAL A 1 1001 ? 27.942 -8.125 -9.663 1.00 34.31 1001 VAL A CA 1
ATOM 8057 C C . VAL A 1 1001 ? 27.053 -7.660 -8.512 1.00 34.31 1001 VAL A C 1
ATOM 8059 O O . VAL A 1 1001 ? 26.281 -8.451 -7.966 1.00 34.31 1001 VAL A O 1
ATOM 8062 N N . GLU A 1 1002 ? 27.259 -6.426 -8.057 1.00 28.30 1002 GLU A N 1
ATOM 8063 C CA . GLU A 1 1002 ? 26.528 -5.847 -6.931 1.00 28.30 1002 GLU A CA 1
ATOM 8064 C C . GLU A 1 1002 ? 25.085 -5.571 -7.366 1.00 28.30 1002 GLU A C 1
ATOM 8066 O O . GLU A 1 1002 ? 24.773 -4.545 -7.963 1.00 28.30 1002 GLU A O 1
ATOM 8071 N N . VAL A 1 1003 ? 24.209 -6.548 -7.117 1.00 29.47 1003 VAL A N 1
ATOM 8072 C CA . VAL A 1 1003 ? 22.776 -6.448 -7.405 1.00 29.47 1003 VAL A CA 1
ATOM 8073 C C . VAL A 1 1003 ? 22.114 -5.558 -6.354 1.00 29.47 1003 VAL A C 1
ATOM 8075 O O . VAL A 1 1003 ? 22.075 -5.925 -5.178 1.00 29.47 1003 VAL A O 1
ATOM 8078 N N . ALA A 1 1004 ? 21.572 -4.428 -6.812 1.00 31.48 1004 ALA A N 1
ATOM 8079 C CA . ALA A 1 1004 ? 20.624 -3.577 -6.091 1.00 31.48 1004 ALA A CA 1
ATOM 8080 C C . ALA A 1 1004 ? 19.160 -3.929 -6.449 1.00 31.48 1004 ALA A C 1
ATOM 8082 O O . ALA A 1 1004 ? 18.918 -4.446 -7.568 1.00 31.48 1004 ALA A O 1
#

Radius of gyration: 36.31 Å; chains: 1; bounding box: 100×105×105 Å

InterPro domains:
  IPR002848 Translin family [PF01997] (770-985)
  IPR002848 Translin family [PTHR10741] (741-995)
  IPR010730 Heterokaryon incompatibility [PF06985] (87-237)
  IPR016068 Translin, N-terminal [G3DSA:1.20.58.190] (751-886)
  IPR016069 Translin, C-terminal [G3DSA:1.20.58.200] (887-993)
  IPR036081 Translin superfamily [SSF74784] (754-987)

Foldseek 3Di:
DDLCLVPFLLVVLLVDPDFLQVLLQVLVVLWDFDLADLVCLQWFKFKDWDPVQVPDDDDPDDDDDDDPDQATEIEIDTHNLVVDLQEEEEAEDQDADPPDDLDFQSHWYQDPVRDTDTDNGRVVSVVVLNLVVVVCVVQDDHRPGYDDPRHRFDPVPPSSVVNCLQHVLSVLLSHNAYEYEFPQEAEDPLLVVLVLDLLPDPDDQDDPRVVCLVVNLVSLLRSLVTLLLFALVSVLSPLSNDQRYWYWHFYDPVCLVVCVVPCVAQPNRPRTGTHRLNRSLVSLQVSLVVCLVPPVCVVSSVSSCLRSHDQVVVQFDQDPVGDTDGQFACLLVSLSSSSRGDDDQLLSSQSSSCSSLLARIGRPSVVCVVVVRDSLSSSVSSCPQRFFAFFFPQPDLVVLSNDRSSVNCVVGGARGDDQFPDPPSNLVSSQAGQQGWDRDPFFTKGKFWKKWWADFDQALDDDQDDDDDDDACDPRLLVSLLSVLVVLVDPVVDDQSPVVSVVSVVLSVCSVPDPDPDDWVLNNLLRRLSVVVSVQNVLGHARFKIWIFTDDLPPPDPVPGHTFKIWGDDRVDGDDNPDGKMKTKDWDTLVRRSSSRTHIHIFTWDWDPDPNDPQTEIGTDHGIGMNGDDDPVRDMGIYGDGHHQSSQWNDDNPDPDTDRPDPDDDDDDDDDDDDDDDDDDDDDDDDDDDDDDDDDDDDDDDDDDDDDDDDDDDDDDDDDDDDQDDDPVRHGDDDDDDDDDDDPPPVVVVVVVVVVVVVVVVVVVVVVVVLLVLLLVLLVLLLVLLVVLLVLLLVDQAAQADDDVVSVVSNVVSLVVNLVSLVVNLVQQQPPVRVVPNCVSNLNSLLSNLLSVQSNVCRNHVDGDDPCNSCCSNVHNSRPDDPLSNVNSVLVNLLSLLSSLLVNLLQLDWDFDPPDPPDPDGFIDDDPVSVSSLVSLVVVLVVLVPDPDDCPDDPNVVCSVVSNVVSVVSSVLSVQFRCCSRPCSVVDDRSDGDPSVPDPPPND

Sequence (1004 aa):
MQADTSHTLENINRRTSSSTVSTLLGLQKHGLFDVRSLDWIKRLDILYPSALNQSRKRRWDGGRVANNSGKKLLRRTNVNSCRNRKYIALSYTWTPPANQPISCGAYLVQSRNGNFCSSHVRDQVLDRVIAFFNYWKATQFHVQGFWIDQECIDQNNDAEKQCAIQSMERVYSYSACSVALLSVRIESRSHLRSLIYILKRDNPPRGQEECQIPSILDLLGYITSDPWWERGWTFQEDYCASTKMKLLIPHSPSLTDLKEENTDLLDDLEGELCIPSADFRSQATEFCMEYRENPQFKTECDKILQRAGKYNVQLLEPDNEGNATIRRSMSPMVFSNVGKRKIAVESDRLAVIANCLGYPVRLDTKKVEGRKYSLSIAMLALFLLNGEILMNSPGNSRRALRSGIFDYLRDQSLRTFQPPDIHQKLTFIKRCRFPVVKLSEEGILTSGHLWKLGKIVEDARAPRPSRGADHKLNYYQRKRLDQLARHLASGDLGKRYQHMASAIKVYLKEDETWKSERVTFAKYYKDLMAEEIVKAMDDRDSLRLRLGCIISHKGKNSDTDPYRGIFIRETDHPWTTEEETYVFTAVCPAERSKDGTEKHVSLEVELRGSPQRRPVQLVIKRWINGLFFFDESSPITNVVFPWPASLLVIMNAESGLRKYFLLDTGALSLGLYPGRHNMKERRCLGQDNDHPNRVRSHQSNQLPLLLHTSSSPISHRLTLMAGTKRSWEGTLLRDKDTQADTADVTMSDQSSQILSIFGTFRDELDEHHDRRERLTKISRDITALSKKIIFSLQRVRTLNAPLPPNITKETTSRFAQITELFKTALPDITAPLHKHRYARQISPGLQEFIEALSFHHYLETQTLITIDEVRARLLDGAVPVSEEDYLMGVFDLTGEMMRFAITSLSSGVIERSEAEAESNIMYPRLAAPQAGIVFDLREVRSLAEALSVPRKHGWMFRDLHKKVEVMQASVEKVERAAYGVLVRGSERPAGWMPDLSAEQVEVA

Organism: Aspergillus campestris (strain IBT 28561) (NCBI:txid1392248)

pLDDT: mean 77.61, std 20.88, range [22.16, 98.0]

Secondary structure (DSSP, 8-state):
-B--TTSBHHHHHTT-SS-HHHHHHHHHTTEEE----HHHHTTEEEEEE-GGGGS----S-------TT-PEEEEEEEE-TTT---EEEEE--SSPPTTS---B-SEEEE-TTS-EEE--SBHHHHHHHHHHHHHHHHHSS---EEE-HHHHS-TT-TTHHHHHHHHHHHHHHHSSEEEEE----B--HHHHHHHHHHHS--S---GGGGGGHHHHHHHHHHHHTSGGGGBHHHHHHHHHHGGGEEEEEEB-GGGHHHHHTTHHHH-S-TTEEEEEHHHHHHHHHHHHHHHTTSTTTHHHHHHHHHHT--HHHHT-EE-TTS-EE--S-SHHHHHHHHHTSB-SSTTHHHHHHHHHTT-SEEE-HHHHHHTT-BHHHHHHHHHHHTT--B--SS--HHHHHTSBHHHHHHHHB-------S-TTHHHHHTT-S-SS-EE-SSEEEEEEEEEEEEEE-------------SSS--HHHHHHHHHHHHHTT-GGG-HHHHHHHHHHHHHHHHHHS---SS--HHHHHHHHHHHHHHHHHH-SS---EEEEEEPPTT-S-TTSSPP-EEEE--TTSPPPSS---EEEEEEE-TTTSTTS--EEEEEEEEEES-TTSSSEEEEEEEE--EEE---TTSPPEEEEEEPPTTTT----SS-S-----PPP---------------------------------------------------------PPPPB-TTSPBP---------S-HHHHHHHHHHHHHHHHHHHHHHHHHHHHHHHHHHHHHHHHHHHHHHHHHTT---SSSPPPHHHHHHHHHHHHHHHHHHHHHHHHHHSTTTTTTSHHHHHHHHHHHHHHHHHHHHHHHSSPPPHHHHHHHTTTTTS---HHHHHHHHHHHHHHHHHHHHHHHTT--EE-----TTSS----EE-HHHHHHHHHHHHHHHHHTT----TTS-SSGGGHHHHHHHHHHHHHHHHHHHHHHHHHTTTS-TTPPP---S------